Protein AF-0000000084450601 (afdb_homodimer)

Solvent-accessible surface area (backbone atoms only — not comparable to full-atom values): 55885 Å² total; per-residue (Å²): 133,82,74,77,76,79,76,80,76,77,78,75,71,78,76,79,71,76,67,79,69,71,70,69,64,70,69,67,90,60,68,56,45,40,37,35,42,33,18,36,47,30,65,39,35,75,76,58,41,65,45,53,11,45,50,48,25,53,63,52,48,51,90,39,92,56,76,56,48,33,40,37,42,15,32,23,33,50,36,49,60,37,37,28,30,52,34,62,67,77,56,40,35,70,48,55,49,40,53,56,49,14,57,41,48,13,49,52,52,48,55,50,56,59,51,55,69,63,57,68,69,77,75,80,79,76,79,82,74,70,84,67,72,84,70,65,76,74,74,65,62,51,39,80,75,47,76,50,67,29,33,17,19,28,36,37,37,30,19,51,55,60,85,30,56,39,78,75,35,56,28,54,35,48,36,63,68,57,34,52,20,69,36,18,30,29,34,42,31,32,38,38,48,59,97,91,41,34,25,31,42,32,40,34,20,35,28,41,43,63,64,48,65,28,56,58,46,28,31,24,46,44,51,46,42,52,26,32,28,31,52,53,59,52,53,58,52,48,49,50,48,45,51,50,44,57,56,46,49,66,60,59,60,71,60,90,68,57,68,68,57,46,51,49,49,46,49,51,50,41,48,51,49,50,50,52,50,52,49,52,55,40,56,27,31,72,48,22,34,36,38,47,34,37,41,26,12,43,48,43,37,35,57,44,56,56,69,49,47,99,71,54,84,58,70,40,90,45,83,85,44,90,41,20,37,78,75,50,56,86,44,32,40,53,61,52,38,32,76,70,63,56,27,68,70,56,48,41,63,75,78,82,81,54,71,62,27,28,42,45,41,59,57,78,75,71,62,64,74,75,61,86,82,64,48,73,61,85,64,58,68,44,70,40,76,73,46,68,62,17,62,21,48,45,64,35,30,50,59,53,52,80,90,62,47,73,71,68,48,68,68,43,58,45,58,48,69,70,41,83,63,28,42,33,27,35,27,39,37,32,32,40,44,69,55,48,40,36,78,68,54,26,71,50,69,71,58,51,48,46,52,69,73,35,75,47,27,49,28,56,94,66,63,69,48,42,51,76,47,69,86,58,67,50,36,51,53,39,55,59,33,47,56,54,16,51,54,49,31,32,55,47,10,51,52,41,35,40,72,72,33,72,66,19,45,50,48,51,48,48,50,48,50,48,49,51,49,48,50,51,52,58,70,73,99,137,82,77,73,77,80,74,79,75,78,78,75,72,76,77,78,73,74,66,77,70,70,71,70,65,68,70,66,90,61,69,53,45,39,35,34,42,34,17,35,48,28,63,38,35,74,76,56,40,65,45,52,9,45,49,48,25,54,63,53,48,52,88,39,92,56,76,56,48,35,40,36,41,16,30,23,34,48,36,49,59,36,38,28,30,52,34,62,68,77,57,40,36,70,50,53,48,42,53,56,49,14,57,41,48,14,49,51,52,48,54,50,57,58,53,55,69,60,56,68,68,75,74,80,78,76,80,80,73,68,82,68,70,84,70,65,76,76,74,63,62,50,39,80,75,48,73,51,66,29,33,17,20,29,36,37,38,31,19,51,57,62,86,30,57,40,78,76,36,55,26,54,35,50,36,63,66,59,35,53,20,71,36,19,30,30,34,43,31,32,37,39,48,59,98,90,40,35,24,32,42,32,41,35,20,35,29,42,43,61,64,48,64,28,55,59,46,29,32,25,47,44,52,47,43,53,25,32,28,31,53,54,59,51,52,57,52,47,51,51,49,46,53,49,44,58,57,47,47,65,59,60,62,73,61,90,68,56,69,68,58,46,50,50,49,46,47,51,50,41,49,50,49,51,51,50,52,51,50,53,54,41,57,28,31,73,50,22,33,37,38,47,36,37,41,25,13,42,48,43,37,35,58,45,56,54,69,49,47,98,71,55,85,59,68,40,90,45,83,85,46,90,41,20,37,78,76,50,56,87,42,33,40,55,62,53,38,32,77,69,62,56,27,67,70,57,49,41,64,76,78,85,78,53,73,62,29,28,43,45,41,59,55,78,75,71,64,63,72,78,62,87,80,62,48,71,59,85,65,56,67,45,70,42,74,71,45,67,62,16,62,20,46,46,66,34,30,50,60,54,54,82,91,63,46,73,70,68,48,69,68,42,58,45,58,47,69,69,42,84,62,27,43,35,26,35,26,38,39,32,32,41,43,67,54,49,40,36,78,69,55,25,71,50,69,70,58,52,48,46,52,68,73,34,76,48,24,53,25,54,92,66,62,68,48,42,52,76,47,70,87,57,66,50,36,50,52,38,55,60,32,44,56,54,17,51,54,49,31,31,54,46,10,51,52,41,35,39,73,73,31,73,68,18,43,49,47,52,48,48,50,49,50,49,50,51,49,48,51,51,52,53,66,74,95

Nearest PDB structures (foldseek):
  7a0v-assembly1_E  TM=7.373E-01  e=1.064E-18  Homo sapiens
  6bt2-assembly1_A  TM=5.315E-01  e=7.133E-08  Homo sapiens
  6bt1-assembly1_A  TM=5.223E-01  e=1.252E-07  Homo sapiens
  6mal-assembly1_A  TM=5.183E-01  e=6.403E-07  Homo sapiens
  6rvz-assembly1_A  TM=4.426E-01  e=1.124E-06  Homo sapiens

Foldseek 3Di:
DCPPPPPPPPPPPPPPCVPPCPVPPPPDVFAWFWEKEKADELLQDAADLLLLLQLVLCVQVFLDDDGGFKYKYKYANLHPQLLQLQDDCPSNVRSVVSVLSSPLVSVVVNVVVVVVVVPVPDPDPDDPPPPPDPPPPPDRQKDWQDWDDDRRIIMTMIGSDNVQWDDKFKWWFADDDLSLHNWTKIKIKTWGDDPHFIAIAMEMHGAFDADLQCLLRLLVRQVRQQFFGFRDQLVVVVVVLVVVVVVVVVVVVVDPDDPVVVVVVVVVVVVVSVVVSQLVQCCGGQQALLHKYKYWYQSHFFLHSAWDDLPDQAADCDPPDPRDQVVSVVSTPVVVCAVVCSHPAQKDFDDADEHFFDFKDWDLPPPQPPPDPPSHRPIDIDHDRGHHRGNRTGMIIHFQAPQNDDGKAWSDWYWTDDGRSHRGTMIMTTTTGHRDGSVRSADDPVLLVCVVPDVPPCDDVRGPRCSNPNPDHHDSCSVVSVVVSSVVSSVVSLVCCLPPHPVNVVVVVVVVVVVVVVVVVVVVD/DCPDPPPPPPPPPPPPPVPPCPVPPPPDVFAWFWEKEKADELLQDAADLLLLLQLVLCVQPFLDDDGGFKYKYKYANLHPQLLQLQDDCPSNVRSVVSVLSSPLSSVVVNVVVVVVVVPVPDPDPDDPPPPPDPPPPPPRQKDWQDWDDQRRIIMTMIGSDNVQWDDKFKWWFADDDLSLHNWTKIKIKTWGDDPHFIAIAMEMHGAFDADLQCLLRLLVRQVRQQFFGFRDQLVVVVVVLVVVVVVVVVVVVPDPDDPVVVVVVVVVVVVVSVVVSQLVQCCGGQQALLHKYKYWYQSHFFLHSAWDDLPDQAADCDPPDPRDQVVSVVSTPVVVCAVVCSHPAQKDFDDADEHFFDFKDWDLPPPQPPPDPPSHRPIDIDHDRGHHRGNRTGMIIHFQAPQNDDGKAWSDWYWTDDGRSHRGTMIMTTTTGHRDGSVRSADDPVLLVCVVPDVPPCPDVRGPRCSNPNPDHHDSCSVVSVVVSSVVSSVVSLVCCLPPHPVNVVVVVVVVVVVVVVVVVVVVD

Radius of gyration: 35.21 Å; Cα contacts (8 Å, |Δi|>4): 1975; chains: 2; bounding box: 79×128×140 Å

Structure (mmCIF, N/CA/C/O backbone):
data_AF-0000000084450601-model_v1
#
loop_
_entity.id
_entity.type
_entity.pdbx_description
1 polymer 'Inositol polyphosphate-related phosphatase domain-containing protein'
#
loop_
_atom_site.group_PDB
_atom_site.id
_atom_site.type_symbol
_atom_site.label_atom_id
_atom_site.label_alt_id
_atom_site.label_comp_id
_atom_site.label_asym_id
_atom_site.label_entity_id
_atom_site.label_seq_id
_atom_site.pdbx_PDB_ins_code
_atom_site.Cartn_x
_atom_site.Cartn_y
_atom_site.Cartn_z
_atom_site.occupancy
_atom_site.B_iso_or_equiv
_atom_site.auth_seq_id
_atom_site.auth_comp_id
_atom_site.auth_asym_id
_atom_site.auth_atom_id
_atom_site.pdbx_PDB_model_num
ATOM 1 N N . MET A 1 1 ? 16.578 -33.844 80.75 1 18.12 1 MET A N 1
ATOM 2 C CA . MET A 1 1 ? 15.797 -32.594 80.812 1 18.12 1 MET A CA 1
ATOM 3 C C . MET A 1 1 ? 15.992 -31.781 79.5 1 18.12 1 MET A C 1
ATOM 5 O O . MET A 1 1 ? 15.234 -30.844 79.25 1 18.12 1 MET A O 1
ATOM 9 N N . ALA A 1 2 ? 17.031 -31.891 79 1 17.7 2 ALA A N 1
ATOM 10 C CA . ALA A 1 2 ? 17.859 -30.844 78.438 1 17.7 2 ALA A CA 1
ATOM 11 C C . ALA A 1 2 ? 17.359 -30.484 77 1 17.7 2 ALA A C 1
ATOM 13 O O . ALA A 1 2 ? 17.375 -31.328 76.125 1 17.7 2 ALA A O 1
ATOM 14 N N . GLY A 1 3 ? 16.344 -29.688 76.875 1 21.3 3 GLY A N 1
ATOM 15 C CA . GLY A 1 3 ? 15.367 -29.297 75.875 1 21.3 3 GLY A CA 1
ATOM 16 C C . GLY A 1 3 ? 15.977 -28.469 74.75 1 21.3 3 GLY A C 1
ATOM 17 O O . GLY A 1 3 ? 15.836 -27.25 74.75 1 21.3 3 GLY A O 1
ATOM 18 N N . GLY A 1 4 ? 17.172 -28.844 74.312 1 20.53 4 GLY A N 1
ATOM 19 C CA . GLY A 1 4 ? 18.031 -27.922 73.625 1 20.53 4 GLY A CA 1
ATOM 20 C C . GLY A 1 4 ? 17.422 -27.406 72.312 1 20.53 4 GLY A C 1
ATOM 21 O O . GLY A 1 4 ? 16.844 -28.172 71.562 1 20.53 4 GLY A O 1
ATOM 22 N N . ARG A 1 5 ? 16.906 -26.125 72.312 1 19.53 5 ARG A N 1
ATOM 23 C CA . ARG A 1 5 ? 16.172 -25.281 71.375 1 19.53 5 ARG A CA 1
ATOM 24 C C . ARG A 1 5 ? 16.969 -25.078 70.125 1 19.53 5 ARG A C 1
ATOM 26 O O . ARG A 1 5 ? 18.078 -24.547 70.125 1 19.53 5 ARG A O 1
ATOM 33 N N . ALA A 1 6 ? 17.016 -26.062 69.125 1 22.56 6 ALA A N 1
ATOM 34 C CA . ALA A 1 6 ? 17.766 -26.016 67.875 1 22.56 6 ALA A CA 1
ATOM 35 C C . ALA A 1 6 ? 17.422 -24.766 67.062 1 22.56 6 ALA A C 1
ATOM 37 O O . ALA A 1 6 ? 16.266 -24.578 66.688 1 22.56 6 ALA A O 1
ATOM 38 N N . THR A 1 7 ? 18 -23.562 67.375 1 20.83 7 THR A N 1
ATOM 39 C CA . THR A 1 7 ? 17.766 -22.25 66.812 1 20.83 7 THR A CA 1
ATOM 40 C C . THR A 1 7 ? 18.078 -22.281 65.312 1 20.83 7 THR A C 1
ATOM 42 O O . THR A 1 7 ? 19.141 -22.734 64.875 1 20.83 7 THR A O 1
ATOM 45 N N . THR A 1 8 ? 17.062 -22.547 64.438 1 23.22 8 THR A N 1
ATOM 46 C CA . THR A 1 8 ? 17.078 -22.625 62.969 1 23.22 8 THR A CA 1
ATOM 47 C C . THR A 1 8 ? 17.578 -21.312 62.375 1 23.22 8 THR A C 1
ATOM 49 O O . THR A 1 8 ? 16.969 -20.266 62.562 1 23.22 8 THR A O 1
ATOM 52 N N . ALA A 1 9 ? 18.875 -20.969 62.375 1 20.81 9 ALA A N 1
ATOM 53 C CA . ALA A 1 9 ? 19.469 -19.766 61.812 1 20.81 9 ALA A CA 1
ATOM 54 C C . ALA A 1 9 ? 19.078 -19.578 60.344 1 20.81 9 ALA A C 1
ATOM 56 O O . ALA A 1 9 ? 19.266 -20.484 59.531 1 20.81 9 ALA A O 1
ATOM 57 N N . ALA A 1 10 ? 18.125 -18.641 60.094 1 22.23 10 ALA A N 1
ATOM 58 C CA . ALA A 1 10 ? 17.562 -18.109 58.844 1 22.23 10 ALA A CA 1
ATOM 59 C C . ALA A 1 10 ? 18.641 -17.531 57.938 1 22.23 10 ALA A C 1
ATOM 61 O O . ALA A 1 10 ? 19.281 -16.547 58.281 1 22.23 10 ALA A O 1
ATOM 62 N N . ALA A 1 11 ? 19.516 -18.344 57.406 1 23.33 11 ALA A N 1
ATOM 63 C CA . ALA A 1 11 ? 20.531 -17.812 56.5 1 23.33 11 ALA A CA 1
ATOM 64 C C . ALA A 1 11 ? 19.906 -16.859 55.469 1 23.33 11 ALA A C 1
ATOM 66 O O . ALA A 1 11 ? 18.984 -17.25 54.75 1 23.33 11 ALA A O 1
ATOM 67 N N . ASP A 1 12 ? 19.875 -15.539 55.75 1 21.33 12 ASP A N 1
ATOM 68 C CA . ASP A 1 12 ? 19.484 -14.375 54.969 1 21.33 12 ASP A CA 1
ATOM 69 C C . ASP A 1 12 ? 20.281 -14.32 53.656 1 21.33 12 ASP A C 1
ATOM 71 O O . ASP A 1 12 ? 21.516 -14.195 53.688 1 21.33 12 ASP A O 1
ATOM 75 N N . HIS A 1 13 ? 20.156 -15.312 52.781 1 26.22 13 HIS A N 1
ATOM 76 C CA . HIS A 1 13 ? 20.906 -15.117 51.562 1 26.22 13 HIS A CA 1
ATOM 77 C C . HIS A 1 13 ? 20.594 -13.766 50.938 1 26.22 13 HIS A C 1
ATOM 79 O O . HIS A 1 13 ? 19.422 -13.414 50.75 1 26.22 13 HIS A O 1
ATOM 85 N N . PRO A 1 14 ? 21.469 -12.75 51.125 1 26.38 14 PRO A N 1
ATOM 86 C CA . PRO A 1 14 ? 21.234 -11.469 50.469 1 26.38 14 PRO A CA 1
ATOM 87 C C . PRO A 1 14 ? 21.109 -11.609 48.938 1 26.38 14 PRO A C 1
ATOM 89 O O . PRO A 1 14 ? 21.844 -12.375 48.312 1 26.38 14 PRO A O 1
ATOM 92 N N . SER A 1 15 ? 19.844 -11.805 48.438 1 26.86 15 SER A N 1
ATOM 93 C CA . SER A 1 15 ? 19.531 -11.758 47.031 1 26.86 15 SER A CA 1
ATOM 94 C C . SER A 1 15 ? 20.203 -10.555 46.344 1 26.86 15 SER A C 1
ATOM 96 O O . SER A 1 15 ? 19.938 -9.406 46.719 1 26.86 15 SER A O 1
ATOM 98 N N . ASP A 1 16 ? 21.5 -10.641 46.062 1 27.19 16 ASP A N 1
ATOM 99 C CA . ASP A 1 16 ? 22.203 -9.633 45.281 1 27.19 16 ASP A CA 1
ATOM 100 C C . ASP A 1 16 ? 21.438 -9.289 44 1 27.19 16 ASP A C 1
ATOM 102 O O . ASP A 1 16 ? 21.359 -10.109 43.062 1 27.19 16 ASP A O 1
ATOM 106 N N . ASP A 1 17 ? 20.25 -8.68 44.125 1 26.95 17 ASP A N 1
ATOM 107 C CA . ASP A 1 17 ? 19.5 -8.016 43.062 1 26.95 17 ASP A CA 1
ATOM 108 C C . ASP A 1 17 ? 20.422 -7.105 42.25 1 26.95 17 ASP A C 1
ATOM 110 O O . ASP A 1 17 ? 20.75 -6 42.688 1 26.95 17 ASP A O 1
ATOM 114 N N . ASP A 1 18 ? 21.516 -7.641 41.719 1 29.36 18 ASP A N 1
ATOM 115 C CA . ASP A 1 18 ? 22.25 -6.766 40.812 1 29.36 18 ASP A CA 1
ATOM 116 C C . ASP A 1 18 ? 21.312 -6.129 39.781 1 29.36 18 ASP A C 1
ATOM 118 O O . ASP A 1 18 ? 20.797 -6.816 38.906 1 29.36 18 ASP A O 1
ATOM 122 N N . GLY A 1 19 ? 20.438 -5.266 40.281 1 26.28 19 GLY A N 1
ATOM 123 C CA . GLY A 1 19 ? 19.625 -4.402 39.438 1 26.28 19 GLY A CA 1
ATOM 124 C C . GLY A 1 19 ? 20.391 -3.871 38.219 1 26.28 19 GLY A C 1
ATOM 125 O O . GLY A 1 19 ? 21.469 -3.318 38.375 1 26.28 19 GLY A O 1
ATOM 126 N N . VAL A 1 20 ? 20.422 -4.547 37.125 1 31.23 20 VAL A N 1
ATOM 127 C CA . VAL A 1 20 ? 20.844 -3.939 35.875 1 31.23 20 VAL A CA 1
ATOM 128 C C . VAL A 1 20 ? 20.438 -2.471 35.844 1 31.23 20 VAL A C 1
ATOM 130 O O . VAL A 1 20 ? 19.25 -2.152 35.844 1 31.23 20 VAL A O 1
ATOM 133 N N . LEU A 1 21 ? 21.156 -1.632 36.594 1 25.97 21 LEU A N 1
ATOM 134 C CA . LEU A 1 21 ? 21.016 -0.185 36.438 1 25.97 21 LEU A CA 1
ATOM 135 C C . LEU A 1 21 ? 20.906 0.211 34.969 1 25.97 21 LEU A C 1
ATOM 137 O O . LEU A 1 21 ? 21.891 0.147 34.219 1 25.97 21 LEU A O 1
ATOM 141 N N . VAL A 1 22 ? 19.859 -0.174 34.312 1 31.16 22 VAL A N 1
ATOM 142 C CA . VAL A 1 22 ? 19.625 0.598 33.094 1 31.16 22 VAL A CA 1
ATOM 143 C C . VAL A 1 22 ? 19.953 2.068 33.344 1 31.16 22 VAL A C 1
ATOM 145 O O . VAL A 1 22 ? 19.359 2.703 34.219 1 31.16 22 VAL A O 1
ATOM 148 N N . GLN A 1 23 ? 21.188 2.357 33.344 1 29.95 23 GLN A N 1
ATOM 149 C CA . GLN A 1 23 ? 21.578 3.762 33.406 1 29.95 23 GLN A CA 1
ATOM 150 C C . GLN A 1 23 ? 20.547 4.652 32.719 1 29.95 23 GLN A C 1
ATOM 152 O O . GLN A 1 23 ? 20.359 4.57 31.5 1 29.95 23 GLN A O 1
ATOM 157 N N . ARG A 1 24 ? 19.453 4.973 33.375 1 32.78 24 ARG A N 1
ATOM 158 C CA . ARG A 1 24 ? 18.672 6.129 32.938 1 32.78 24 ARG A CA 1
ATOM 159 C C . ARG A 1 24 ? 19.578 7.273 32.5 1 32.78 24 ARG A C 1
ATOM 161 O O . ARG A 1 24 ? 20.203 7.93 33.344 1 32.78 24 ARG A O 1
ATOM 168 N N . HIS A 1 25 ? 20.312 7.109 31.422 1 34.72 25 HIS A N 1
ATOM 169 C CA . HIS A 1 25 ? 20.891 8.367 30.953 1 34.72 25 HIS A CA 1
ATOM 170 C C . HIS A 1 25 ? 19.922 9.523 31.172 1 34.72 25 HIS A C 1
ATOM 172 O O . HIS A 1 25 ? 18.812 9.531 30.625 1 34.72 25 HIS A O 1
ATOM 178 N N . THR A 1 26 ? 19.797 9.984 32.375 1 35 26 THR A N 1
ATOM 179 C CA . THR A 1 26 ? 19.188 11.281 32.594 1 35 26 THR A CA 1
ATOM 180 C C . THR A 1 26 ? 19.469 12.227 31.438 1 35 26 THR A C 1
ATOM 182 O O . THR A 1 26 ? 20.625 12.516 31.125 1 35 26 THR A O 1
ATOM 185 N N . MET A 1 27 ? 18.75 12.172 30.406 1 37.5 27 MET A N 1
ATOM 186 C CA . MET A 1 27 ? 18.875 13.18 29.359 1 37.5 27 MET A CA 1
ATOM 187 C C . MET A 1 27 ? 19.094 14.562 29.953 1 37.5 27 MET A C 1
ATOM 189 O O . MET A 1 27 ? 18.297 15.016 30.781 1 37.5 27 MET A O 1
ATOM 193 N N . LYS A 1 28 ? 20.297 14.984 30.203 1 39.38 28 LYS A N 1
ATOM 194 C CA . LYS A 1 28 ? 20.625 16.375 30.484 1 39.38 28 LYS A CA 1
ATOM 195 C C . LYS A 1 28 ? 19.609 17.312 29.844 1 39.38 28 LYS A C 1
ATOM 197 O O . LYS A 1 28 ? 19.094 17.031 28.75 1 39.38 28 LYS A O 1
ATOM 202 N N . THR A 1 29 ? 18.906 18.141 30.578 1 47.16 29 THR A N 1
ATOM 203 C CA . THR A 1 29 ? 18.016 19.219 30.141 1 47.16 29 THR A CA 1
ATOM 204 C C . THR A 1 29 ? 18.562 19.906 28.906 1 47.16 29 THR A C 1
ATOM 206 O O . THR A 1 29 ? 19.359 20.844 29.016 1 47.16 29 THR A O 1
ATOM 209 N N . GLY A 1 30 ? 19.109 19.125 27.953 1 59.47 30 GLY A N 1
ATOM 210 C CA . GLY A 1 30 ? 19.766 19.688 26.781 1 59.47 30 GLY A CA 1
ATOM 211 C C . GLY A 1 30 ? 18.938 20.75 26.078 1 59.47 30 GLY A C 1
ATOM 212 O O . GLY A 1 30 ? 17.781 20.969 26.438 1 59.47 30 GLY A O 1
ATOM 213 N N . SER A 1 31 ? 19.562 21.594 25.219 1 86 31 SER A N 1
ATOM 214 C CA . SER A 1 31 ? 18.984 22.625 24.359 1 86 31 SER A CA 1
ATOM 215 C C . SER A 1 31 ? 17.844 22.078 23.516 1 86 31 SER A C 1
ATOM 217 O O . SER A 1 31 ? 17.844 20.891 23.156 1 86 31 SER A O 1
ATOM 219 N N . ALA A 1 32 ? 16.703 22.734 23.609 1 94.44 32 ALA A N 1
ATOM 220 C CA . ALA A 1 32 ? 15.539 22.328 22.844 1 94.44 32 ALA A CA 1
ATOM 221 C C . ALA A 1 32 ? 15.109 23.406 21.875 1 94.44 32 ALA A C 1
ATOM 223 O O . ALA A 1 32 ? 15.359 24.594 22.094 1 94.44 32 ALA A O 1
ATOM 224 N N . LEU A 1 33 ? 14.633 22.969 20.812 1 96.62 33 LEU A N 1
ATOM 225 C CA . LEU A 1 33 ? 14.016 23.844 19.828 1 96.62 33 LEU A CA 1
ATOM 226 C C . LEU A 1 33 ? 12.555 24.109 20.172 1 96.62 33 LEU A C 1
ATOM 228 O O . LEU A 1 33 ? 11.789 23.172 20.406 1 96.62 33 LEU A O 1
ATOM 232 N N . ASP A 1 34 ? 12.203 25.391 20.297 1 97 34 ASP A N 1
ATOM 233 C CA . ASP A 1 34 ? 10.797 25.766 20.453 1 97 34 ASP A CA 1
ATOM 234 C C . ASP A 1 34 ? 10.078 25.766 19.109 1 97 34 ASP A C 1
ATOM 236 O O . ASP A 1 34 ? 10.336 26.625 18.266 1 97 34 ASP A O 1
ATOM 240 N N . LEU A 1 35 ? 9.172 24.797 18.922 1 98.38 35 LEU A N 1
ATOM 241 C CA . LEU A 1 35 ? 8.508 24.562 17.641 1 98.38 35 LEU A CA 1
ATOM 242 C C . LEU A 1 35 ? 7.004 24.797 17.766 1 98.38 35 LEU A C 1
ATOM 244 O O . LEU A 1 35 ? 6.367 24.297 18.703 1 98.38 35 LEU A O 1
ATOM 248 N N . LEU A 1 36 ? 6.453 25.609 16.859 1 98.56 36 LEU A N 1
ATOM 249 C CA . LEU A 1 36 ? 5.004 25.75 16.734 1 98.56 36 LEU A CA 1
ATOM 250 C C . LEU A 1 36 ? 4.512 25.141 15.422 1 98.56 36 LEU A C 1
ATOM 252 O O . LEU A 1 36 ? 4.98 25.516 14.344 1 98.56 36 LEU A O 1
ATOM 256 N N . VAL A 1 37 ? 3.641 24.156 15.5 1 98.88 37 VAL A N 1
ATOM 257 C CA . VAL A 1 37 ? 2.977 23.562 14.344 1 98.88 37 VAL A CA 1
ATOM 258 C C . VAL A 1 37 ? 1.486 23.906 14.375 1 98.88 37 VAL A C 1
ATOM 260 O O . VAL A 1 37 ? 0.831 23.75 15.406 1 98.88 37 VAL A O 1
ATOM 263 N N . LEU A 1 38 ? 0.961 24.406 13.273 1 98.88 38 LEU A N 1
ATOM 264 C CA . LEU A 1 38 ? -0.448 24.766 13.195 1 98.88 38 LEU A CA 1
ATOM 265 C C . LEU A 1 38 ? -1.111 24.125 11.984 1 98.88 38 LEU A C 1
ATOM 267 O O . LEU A 1 38 ? -0.532 24.109 10.891 1 98.88 38 LEU A O 1
ATOM 271 N N . SER A 1 39 ? -2.273 23.5 12.117 1 98.88 39 SER A N 1
ATOM 272 C CA . SER A 1 39 ? -3.086 22.969 11.031 1 98.88 39 SER A CA 1
ATOM 273 C C . SER A 1 39 ? -4.371 23.766 10.852 1 98.88 39 SER A C 1
ATOM 275 O O . SER A 1 39 ? -5.035 24.109 11.836 1 98.88 39 SER A O 1
ATOM 277 N N . PHE A 1 40 ? -4.703 24.109 9.617 1 98.75 40 PHE A N 1
ATOM 278 C CA . PHE A 1 40 ? -5.902 24.891 9.352 1 98.75 40 PHE A CA 1
ATOM 279 C C . PHE A 1 40 ? -6.449 24.578 7.961 1 98.75 40 PHE A C 1
ATOM 281 O O . PHE A 1 40 ? -5.727 24.672 6.965 1 98.75 40 PHE A O 1
ATOM 288 N N . ASN A 1 41 ? -7.676 24.109 7.855 1 98.62 41 ASN A N 1
ATOM 289 C CA . ASN A 1 41 ? -8.406 24.031 6.594 1 98.62 41 ASN A CA 1
ATOM 290 C C . ASN A 1 41 ? -9.008 25.391 6.223 1 98.62 41 ASN A C 1
ATOM 292 O O . ASN A 1 41 ? -9.938 25.859 6.875 1 98.62 41 ASN A O 1
ATOM 296 N N . CYS A 1 42 ? -8.641 25.969 5.105 1 97.88 42 CYS A N 1
ATOM 297 C CA . CYS A 1 42 ? -8.914 27.359 4.754 1 97.88 42 CYS A CA 1
ATOM 298 C C . CYS A 1 42 ? -10.234 27.484 3.994 1 97.88 42 CYS A C 1
ATOM 300 O O . CYS A 1 42 ? -10.68 28.594 3.684 1 97.88 42 CYS A O 1
ATOM 302 N N . ALA A 1 43 ? -10.805 26.422 3.65 1 96.38 43 ALA A N 1
ATOM 303 C CA . ALA A 1 43 ? -12.062 26.391 2.904 1 96.38 43 ALA A CA 1
ATOM 304 C C . ALA A 1 43 ? -11.93 27.125 1.574 1 96.38 43 ALA A C 1
ATOM 306 O O . ALA A 1 43 ? -12.867 27.797 1.132 1 96.38 43 ALA A O 1
ATOM 307 N N . ALA A 1 44 ? -10.773 27.109 1.058 1 94.69 44 ALA A N 1
ATOM 308 C CA . ALA A 1 44 ? -10.469 27.703 -0.242 1 94.69 44 ALA A CA 1
ATOM 309 C C . ALA A 1 44 ? -10.805 29.188 -0.257 1 94.69 44 ALA A C 1
ATOM 311 O O . ALA A 1 44 ? -11.273 29.719 -1.268 1 94.69 44 ALA A O 1
ATOM 312 N N . THR A 1 45 ? -10.648 29.828 0.893 1 94 45 THR A N 1
ATOM 313 C CA . THR A 1 45 ? -10.93 31.25 1.033 1 94 45 THR A CA 1
ATOM 314 C C . THR A 1 45 ? -9.711 32 1.576 1 94 45 THR A C 1
ATOM 316 O O . THR A 1 45 ? -8.961 31.453 2.393 1 94 45 THR A O 1
ATOM 319 N N . LEU A 1 46 ? -9.617 33.219 1.145 1 94.75 46 LEU A N 1
ATOM 320 C CA . LEU A 1 46 ? -8.57 34.094 1.685 1 94.75 46 LEU A CA 1
ATOM 321 C C . LEU A 1 46 ? -8.828 34.375 3.156 1 94.75 46 LEU A C 1
ATOM 323 O O . LEU A 1 46 ? -9.953 34.688 3.543 1 94.75 46 LEU A O 1
ATOM 327 N N . ILE A 1 47 ? -7.82 34.344 3.914 1 95 47 ILE A N 1
ATOM 328 C CA . ILE A 1 47 ? -7.977 34.688 5.324 1 95 47 ILE A CA 1
ATOM 329 C C . ILE A 1 47 ? -8.008 36.219 5.484 1 95 47 ILE A C 1
ATOM 331 O O . ILE A 1 47 ? -7.48 36.938 4.641 1 95 47 ILE A O 1
ATOM 335 N N . ASP A 1 48 ? -8.641 36.625 6.547 1 93.38 48 ASP A N 1
ATOM 336 C CA . ASP A 1 48 ? -8.469 38 7.039 1 93.38 48 ASP A CA 1
ATOM 337 C C . ASP A 1 48 ? -7.207 38.125 7.898 1 93.38 48 ASP A C 1
ATOM 339 O O . ASP A 1 48 ? -7.168 37.625 9.023 1 93.38 48 ASP A O 1
ATOM 343 N N . VAL A 1 49 ? -6.242 38.812 7.379 1 95.25 49 VAL A N 1
ATOM 344 C CA . VAL A 1 49 ? -4.891 38.812 7.926 1 95.25 49 VAL A CA 1
ATOM 345 C C . VAL A 1 49 ? -4.914 39.281 9.375 1 95.25 49 VAL A C 1
ATOM 347 O O . VAL A 1 49 ? -4.41 38.594 10.273 1 95.25 49 VAL A O 1
ATOM 350 N N . PRO A 1 50 ? -5.562 40.438 9.727 1 93.44 50 PRO A N 1
ATOM 351 C CA . PRO A 1 50 ? -5.547 40.875 11.117 1 93.44 50 PRO A CA 1
ATOM 352 C C . PRO A 1 50 ? -6.234 39.906 12.07 1 93.44 50 PRO A C 1
ATOM 354 O O . PRO A 1 50 ? -5.77 39.719 13.188 1 93.44 50 PRO A O 1
ATOM 357 N N . VAL A 1 51 ? -7.293 39.344 11.602 1 91.69 51 VAL A N 1
ATOM 358 C CA . VAL A 1 51 ? -8.047 38.406 12.445 1 91.69 51 VAL A CA 1
ATOM 359 C C . VAL A 1 51 ? -7.207 37.188 12.719 1 91.69 51 VAL A C 1
ATOM 361 O O . VAL A 1 51 ? -7.059 36.75 13.875 1 91.69 51 VAL A O 1
ATOM 364 N N . PHE A 1 52 ? -6.699 36.625 11.695 1 95.31 52 PHE A N 1
ATOM 365 C CA . PHE A 1 52 ? -5.887 35.406 11.859 1 95.31 52 PHE A CA 1
ATOM 366 C C . PHE A 1 52 ? -4.652 35.719 12.703 1 95.31 52 PHE A C 1
ATOM 368 O O . PHE A 1 52 ? -4.258 34.906 13.539 1 95.31 52 PHE A O 1
ATOM 375 N N . ALA A 1 53 ? -4.047 36.844 12.453 1 95.69 53 ALA A N 1
ATOM 376 C CA . ALA A 1 53 ? -2.875 37.219 13.227 1 95.69 53 ALA A CA 1
ATOM 377 C C . ALA A 1 53 ? -3.205 37.344 14.711 1 95.69 53 ALA A C 1
ATOM 379 O O . ALA A 1 53 ? -2.402 36.969 15.562 1 95.69 53 ALA A O 1
ATOM 380 N N . GLY A 1 54 ? -4.316 37.938 14.992 1 92.31 54 GLY A N 1
ATOM 381 C CA . GLY A 1 54 ? -4.742 38.062 16.375 1 92.31 54 GLY A CA 1
ATOM 382 C C . GLY A 1 54 ? -4.883 36.719 17.062 1 92.31 54 GLY A C 1
ATOM 383 O O . GLY A 1 54 ? -4.441 36.531 18.203 1 92.31 54 GLY A O 1
ATOM 384 N N . HIS A 1 55 ? -5.508 35.781 16.375 1 93.44 55 HIS A N 1
ATOM 385 C CA . HIS A 1 55 ? -5.66 34.438 16.922 1 93.44 55 HIS A CA 1
ATOM 386 C C . HIS A 1 55 ? -4.309 33.75 17.078 1 93.44 55 HIS A C 1
ATOM 388 O O . HIS A 1 55 ? -4.062 33.094 18.094 1 93.44 55 HIS A O 1
ATOM 394 N N . LEU A 1 56 ? -3.469 33.906 16.078 1 95.5 56 LEU A N 1
ATOM 395 C CA . LEU A 1 56 ? -2.15 33.281 16.109 1 95.5 56 LEU A CA 1
ATOM 396 C C . LEU A 1 56 ? -1.303 33.844 17.25 1 95.5 56 LEU A C 1
ATOM 398 O O . LEU A 1 56 ? -0.502 33.125 17.844 1 95.5 56 LEU A O 1
ATOM 402 N N . GLN A 1 57 ? -1.45 35.125 17.531 1 94.12 57 GLN A N 1
ATOM 403 C CA . GLN A 1 57 ? -0.721 35.75 18.625 1 94.12 57 GLN A CA 1
ATOM 404 C C . GLN A 1 57 ? -0.998 35.062 19.953 1 94.12 57 GLN A C 1
ATOM 406 O O . GLN A 1 57 ? -0.097 34.906 20.781 1 94.12 57 GLN A O 1
ATOM 411 N N . THR A 1 58 ? -2.207 34.625 20.141 1 90.25 58 THR A N 1
ATOM 412 C CA . THR A 1 58 ? -2.561 33.906 21.375 1 90.25 58 THR A CA 1
ATOM 413 C C . THR A 1 58 ? -1.817 32.594 21.453 1 90.25 58 THR A C 1
ATOM 415 O O . THR A 1 58 ? -1.424 32.156 22.547 1 90.25 58 THR A O 1
ATOM 418 N N . ALA A 1 59 ? -1.673 31.938 20.344 1 92.88 59 ALA A N 1
ATOM 419 C CA . ALA A 1 59 ? -0.922 30.672 20.297 1 92.88 59 ALA A CA 1
ATOM 420 C C . ALA A 1 59 ? 0.558 30.922 20.578 1 92.88 59 ALA A C 1
ATOM 422 O O . ALA A 1 59 ? 1.193 30.125 21.297 1 92.88 59 ALA A O 1
ATOM 423 N N . LEU A 1 60 ? 1.056 32 20.078 1 92.62 60 LEU A N 1
ATOM 424 C CA . LEU A 1 60 ? 2.461 32.375 20.266 1 92.62 60 LEU A CA 1
ATOM 425 C C . LEU A 1 60 ? 2.748 32.688 21.719 1 92.62 60 LEU A C 1
ATOM 427 O O . LEU A 1 60 ? 3.848 32.438 22.219 1 92.62 60 LEU A O 1
ATOM 431 N N . ALA A 1 61 ? 1.808 33.219 22.359 1 90.31 61 ALA A N 1
ATOM 432 C CA . ALA A 1 61 ? 1.994 33.719 23.719 1 90.31 61 ALA A CA 1
ATOM 433 C C . ALA A 1 61 ? 1.684 32.625 24.75 1 90.31 61 ALA A C 1
ATOM 435 O O . ALA A 1 61 ? 1.993 32.75 25.922 1 90.31 61 ALA A O 1
ATOM 436 N N . ARG A 1 62 ? 1.127 31.594 24.234 1 88.31 62 ARG A N 1
ATOM 437 C CA . ARG A 1 62 ? 0.657 30.562 25.156 1 88.31 62 ARG A CA 1
ATOM 438 C C . ARG A 1 62 ? 1.825 29.875 25.859 1 88.31 62 ARG A C 1
ATOM 440 O O . ARG A 1 62 ? 2.662 29.25 25.219 1 88.31 62 ARG A O 1
ATOM 447 N N . ASN A 1 63 ? 1.846 30.016 27.219 1 85.81 63 ASN A N 1
ATOM 448 C CA . ASN A 1 63 ? 2.824 29.359 28.078 1 85.81 63 ASN A CA 1
ATOM 449 C C . ASN A 1 63 ? 4.254 29.641 27.625 1 85.81 63 ASN A C 1
ATOM 451 O O . ASN A 1 63 ? 5.098 28.75 27.625 1 85.81 63 ASN A O 1
ATOM 455 N N . ALA A 1 64 ? 4.438 30.797 27.078 1 83.81 64 ALA A N 1
ATOM 456 C CA . ALA A 1 64 ? 5.77 31.109 26.578 1 83.81 64 ALA A CA 1
ATOM 457 C C . ALA A 1 64 ? 6.051 32.594 26.688 1 83.81 64 ALA A C 1
ATOM 459 O O . ALA A 1 64 ? 5.164 33.438 26.469 1 83.81 64 ALA A O 1
ATOM 460 N N . SER A 1 65 ? 7.254 32.812 27.031 1 81.69 65 SER A N 1
ATOM 461 C CA . SER A 1 65 ? 7.691 34.219 27.062 1 81.69 65 SER A CA 1
ATOM 462 C C . SER A 1 65 ? 8.438 34.594 25.797 1 81.69 65 SER A C 1
ATOM 464 O O . SER A 1 65 ? 8.516 35.781 25.438 1 81.69 65 SER A O 1
ATOM 466 N N . GLU A 1 66 ? 8.914 33.656 25.156 1 89.12 66 GLU A N 1
ATOM 467 C CA . GLU A 1 66 ? 9.68 33.906 23.922 1 89.12 66 GLU A CA 1
ATOM 468 C C . GLU A 1 66 ? 8.945 33.344 22.703 1 89.12 66 GLU A C 1
ATOM 470 O O . GLU A 1 66 ? 8.031 32.531 22.844 1 89.12 66 GLU A O 1
ATOM 475 N N . LEU A 1 67 ? 9.352 33.875 21.625 1 94.06 67 LEU A N 1
ATOM 476 C CA . LEU A 1 67 ? 8.812 33.375 20.344 1 94.06 67 LEU A CA 1
ATOM 477 C C . LEU A 1 67 ? 9.43 32.031 19.969 1 94.06 67 LEU A C 1
ATOM 479 O O . LEU A 1 67 ? 10.594 31.781 20.297 1 94.06 67 LEU A O 1
ATOM 483 N N . PRO A 1 68 ? 8.656 31.203 19.344 1 96.38 68 PRO A N 1
ATOM 484 C CA . PRO A 1 68 ? 9.273 29.984 18.828 1 96.38 68 PRO A CA 1
ATOM 485 C C . PRO A 1 68 ? 10.344 30.25 17.781 1 96.38 68 PRO A C 1
ATOM 487 O O . PRO A 1 68 ? 10.336 31.297 17.141 1 96.38 68 PRO A O 1
ATOM 490 N N . GLU A 1 69 ? 11.219 29.328 17.578 1 96.75 69 GLU A N 1
ATOM 491 C CA . GLU A 1 69 ? 12.281 29.469 16.578 1 96.75 69 GLU A CA 1
ATOM 492 C C . GLU A 1 69 ? 11.797 29.062 15.195 1 96.75 69 GLU A C 1
ATOM 494 O O . GLU A 1 69 ? 12.266 29.609 14.188 1 96.75 69 GLU A O 1
ATOM 499 N N . VAL A 1 70 ? 10.914 28.062 15.172 1 98.19 70 VAL A N 1
ATOM 500 C CA . VAL A 1 70 ? 10.375 27.547 13.914 1 98.19 70 VAL A CA 1
ATOM 501 C C . VAL A 1 70 ? 8.852 27.469 14 1 98.19 70 VAL A C 1
ATOM 503 O O . VAL A 1 70 ? 8.297 27.094 15.031 1 98.19 70 VAL A O 1
ATOM 506 N N . VAL A 1 71 ? 8.18 27.906 12.945 1 98.56 71 VAL A N 1
ATOM 507 C CA . VAL A 1 71 ? 6.73 27.812 12.805 1 98.56 71 VAL A CA 1
ATOM 508 C C . VAL A 1 71 ? 6.383 27.062 11.516 1 98.56 71 VAL A C 1
ATOM 510 O O . VAL A 1 71 ? 6.906 27.391 10.445 1 98.56 71 VAL A O 1
ATOM 513 N N . VAL A 1 72 ? 5.566 26.047 11.617 1 98.88 72 VAL A N 1
ATOM 514 C CA . VAL A 1 72 ? 5.125 25.281 10.461 1 98.88 72 VAL A CA 1
ATOM 515 C C . VAL A 1 72 ? 3.604 25.375 10.328 1 98.88 72 VAL A C 1
ATOM 517 O O . VAL A 1 72 ? 2.879 25.141 11.297 1 98.88 72 VAL A O 1
ATOM 520 N N . LEU A 1 73 ? 3.123 25.75 9.148 1 98.88 73 LEU A N 1
ATOM 521 C CA . LEU A 1 73 ? 1.693 25.766 8.859 1 98.88 73 LEU A CA 1
ATOM 522 C C . LEU A 1 73 ? 1.312 24.625 7.926 1 98.88 73 LEU A C 1
ATOM 524 O O . LEU A 1 73 ? 1.871 24.5 6.832 1 98.88 73 LEU A O 1
ATOM 528 N N . SER A 1 74 ? 0.506 23.75 8.359 1 98.88 74 SER A N 1
ATOM 529 C CA . SER A 1 74 ? -0.181 22.781 7.523 1 98.88 74 SER A CA 1
ATOM 530 C C . SER A 1 74 ? -1.546 23.297 7.078 1 98.88 74 SER A C 1
ATOM 532 O O . SER A 1 74 ? -2.469 23.406 7.891 1 98.88 74 SER A O 1
ATOM 534 N N . LEU A 1 75 ? -1.697 23.547 5.758 1 98.69 75 LEU A N 1
ATOM 535 C CA . LEU A 1 75 ? -2.906 24.188 5.258 1 98.69 75 LEU A CA 1
ATOM 536 C C . LEU A 1 75 ? -3.645 23.281 4.281 1 98.69 75 LEU A C 1
ATOM 538 O O . LEU A 1 75 ? -3.023 22.656 3.422 1 98.69 75 LEU A O 1
ATOM 542 N N . GLN A 1 76 ? -4.91 23.156 4.473 1 98.31 76 GLN A N 1
ATOM 543 C CA . GLN A 1 76 ? -5.77 22.406 3.564 1 98.31 76 GLN A CA 1
ATOM 544 C C . GLN A 1 76 ? -6.781 23.312 2.879 1 98.31 76 GLN A C 1
ATOM 546 O O . GLN A 1 76 ? -7.254 24.281 3.475 1 98.31 76 GLN A O 1
ATOM 551 N N . GLU A 1 77 ? -7.102 23.016 1.647 1 97.25 77 GLU A N 1
ATOM 552 C CA . GLU A 1 77 ? -7.953 23.859 0.812 1 97.25 77 GLU A CA 1
ATOM 553 C C . GLU A 1 77 ? -7.48 25.312 0.826 1 97.25 77 GLU A C 1
ATOM 555 O O . GLU A 1 77 ? -8.266 26.219 1.077 1 97.25 77 GLU A O 1
ATOM 560 N N . ILE A 1 78 ? -6.254 25.484 0.55 1 96.5 78 ILE A N 1
ATOM 561 C CA . ILE A 1 78 ? -5.602 26.781 0.679 1 96.5 78 ILE A CA 1
ATOM 562 C C . ILE A 1 78 ? -6.164 27.75 -0.361 1 96.5 78 ILE A C 1
ATOM 564 O O . ILE A 1 78 ? -6.23 28.953 -0.124 1 96.5 78 ILE A O 1
ATOM 568 N N . ALA A 1 79 ? -6.566 27.203 -1.508 1 94.44 79 ALA A N 1
ATOM 569 C CA . ALA A 1 79 ? -7.098 27.969 -2.637 1 94.44 79 ALA A CA 1
ATOM 570 C C . ALA A 1 79 ? -8.07 27.125 -3.459 1 94.44 79 ALA A C 1
ATOM 572 O O . ALA A 1 79 ? -8.164 25.906 -3.264 1 94.44 79 ALA A O 1
ATOM 573 N N . PRO A 1 80 ? -8.812 27.859 -4.305 1 91.06 80 PRO A N 1
ATOM 574 C CA . PRO A 1 80 ? -9.609 27.047 -5.227 1 91.06 80 PRO A CA 1
ATOM 575 C C . PRO A 1 80 ? -8.766 26.016 -5.98 1 91.06 80 PRO A C 1
ATOM 577 O O . PRO A 1 80 ? -7.598 26.266 -6.281 1 91.06 80 PRO A O 1
ATOM 580 N N . LEU A 1 81 ? -9.406 24.953 -6.328 1 88.69 81 LEU A N 1
ATOM 581 C CA . LEU A 1 81 ? -8.695 23.797 -6.863 1 88.69 81 LEU A CA 1
ATOM 582 C C . LEU A 1 81 ? -7.969 24.156 -8.156 1 88.69 81 LEU A C 1
ATOM 584 O O . LEU A 1 81 ? -6.844 23.703 -8.383 1 88.69 81 LEU A O 1
ATOM 588 N N . SER A 1 82 ? -8.609 24.906 -9.016 1 87.44 82 SER A N 1
ATOM 589 C CA . SER A 1 82 ? -7.977 25.281 -10.273 1 87.44 82 SER A CA 1
ATOM 590 C C . SER A 1 82 ? -6.652 26.016 -10.039 1 87.44 82 SER A C 1
ATOM 592 O O . SER A 1 82 ? -5.648 25.719 -10.688 1 87.44 82 SER A O 1
ATOM 594 N N . TYR A 1 83 ? -6.637 26.938 -9.086 1 88.88 83 TYR A N 1
ATOM 595 C CA . TYR A 1 83 ? -5.426 27.672 -8.75 1 88.88 83 TYR A CA 1
ATOM 596 C C . TYR A 1 83 ? -4.367 26.75 -8.148 1 88.88 83 TYR A C 1
ATOM 598 O O . TYR A 1 83 ? -3.188 26.859 -8.492 1 88.88 83 TYR A O 1
ATOM 606 N N . ALA A 1 84 ? -4.832 25.844 -7.332 1 89.94 84 ALA A N 1
ATOM 607 C CA . ALA A 1 84 ? -3.918 24.938 -6.641 1 89.94 84 ALA A CA 1
ATOM 608 C C . ALA A 1 84 ? -3.277 23.953 -7.613 1 89.94 84 ALA A C 1
ATOM 610 O O . ALA A 1 84 ? -2.111 23.578 -7.457 1 89.94 84 ALA A O 1
ATOM 611 N N . PHE A 1 85 ? -4.031 23.5 -8.586 1 87.31 85 PHE A N 1
ATOM 612 C CA . PHE A 1 85 ? -3.531 22.562 -9.586 1 87.31 85 PHE A CA 1
ATOM 613 C C . PHE A 1 85 ? -2.506 23.234 -10.492 1 87.31 85 PHE A C 1
ATOM 615 O O . PHE A 1 85 ? -1.478 22.641 -10.82 1 87.31 85 PHE A O 1
ATOM 622 N N . ILE A 1 86 ? -2.855 24.422 -10.906 1 84.56 86 ILE A N 1
ATOM 623 C CA . ILE A 1 86 ? -1.918 25.141 -11.758 1 84.56 86 ILE A CA 1
ATOM 624 C C . ILE A 1 86 ? -0.651 25.469 -10.977 1 84.56 86 ILE A C 1
ATOM 626 O O . ILE A 1 86 ? 0.462 25.266 -11.469 1 84.56 86 ILE A O 1
ATOM 630 N N . GLY A 1 87 ? -0.872 25.828 -9.797 1 81.44 87 GLY A N 1
ATOM 631 C CA . GLY A 1 87 ? 0.255 26.156 -8.945 1 81.44 87 GLY A CA 1
ATOM 632 C C . GLY A 1 87 ? 1.003 27.406 -9.398 1 81.44 87 GLY A C 1
ATOM 633 O O . GLY A 1 87 ? 0.429 28.281 -10.047 1 81.44 87 GLY A O 1
ATOM 634 N N . GLY A 1 88 ? 2.213 27.547 -8.875 1 76.12 88 GLY A N 1
ATOM 635 C CA . GLY A 1 88 ? 3.07 28.656 -9.266 1 76.12 88 GLY A CA 1
ATOM 636 C C . GLY A 1 88 ? 2.844 29.906 -8.445 1 76.12 88 GLY A C 1
ATOM 637 O O . GLY A 1 88 ? 1.904 29.969 -7.648 1 76.12 88 GLY A O 1
ATOM 638 N N . ASP A 1 89 ? 3.688 30.766 -8.672 1 76.56 89 ASP A N 1
ATOM 639 C CA . ASP A 1 89 ? 3.738 31.984 -7.887 1 76.56 89 ASP A CA 1
ATOM 640 C C . ASP A 1 89 ? 2.537 32.875 -8.188 1 76.56 89 ASP A C 1
ATOM 642 O O . ASP A 1 89 ? 1.996 33.531 -7.281 1 76.56 89 ASP A O 1
ATOM 646 N N . TYR A 1 90 ? 2.037 32.688 -9.312 1 80.62 90 TYR A N 1
ATOM 647 C CA . TYR A 1 90 ? 1.003 33.656 -9.68 1 80.62 90 TYR A CA 1
ATOM 648 C C . TYR A 1 90 ? -0.334 33.281 -9.047 1 80.62 90 TYR A C 1
ATOM 650 O O . TYR A 1 90 ? -1.02 34.156 -8.492 1 80.62 90 TYR A O 1
ATOM 658 N N . PHE A 1 91 ? -0.734 32.125 -9.07 1 86.44 91 PHE A N 1
ATOM 659 C CA . PHE A 1 91 ? -2.072 31.734 -8.648 1 86.44 91 PHE A CA 1
ATOM 660 C C . PHE A 1 91 ? -2.119 31.516 -7.141 1 86.44 91 PHE A C 1
ATOM 662 O O . PHE A 1 91 ? -3.129 31.812 -6.496 1 86.44 91 PHE A O 1
ATOM 669 N N . LEU A 1 92 ? -1.1 31.078 -6.531 1 91.88 92 LEU A N 1
ATOM 670 C CA . LEU A 1 92 ? -1.128 30.719 -5.117 1 91.88 92 LEU A CA 1
ATOM 671 C C . LEU A 1 92 ? -0.53 31.828 -4.266 1 91.88 92 LEU A C 1
ATOM 673 O O . LEU A 1 92 ? -0.734 31.859 -3.049 1 91.88 92 LEU A O 1
ATOM 677 N N . LYS A 1 93 ? 0.185 32.75 -4.82 1 91.94 93 LYS A N 1
ATOM 678 C CA . LYS A 1 93 ? 0.93 33.781 -4.105 1 91.94 93 LYS A CA 1
ATOM 679 C C . LYS A 1 93 ? 0.007 34.594 -3.213 1 91.94 93 LYS A C 1
ATOM 681 O O . LYS A 1 93 ? 0.334 34.875 -2.057 1 91.94 93 LYS A O 1
ATOM 686 N N . PRO A 1 94 ? -1.149 35.031 -3.738 1 93.25 94 PRO A N 1
ATOM 687 C CA . PRO A 1 94 ? -2.023 35.812 -2.873 1 93.25 94 PRO A CA 1
ATOM 688 C C . PRO A 1 94 ? -2.432 35.062 -1.603 1 93.25 94 PRO A C 1
ATOM 690 O O . PRO A 1 94 ? -2.639 35.688 -0.559 1 93.25 94 PRO A O 1
ATOM 693 N N . TYR A 1 95 ? -2.59 33.844 -1.677 1 95.69 95 TYR A N 1
ATOM 694 C CA . TYR A 1 95 ? -2.988 33.031 -0.527 1 95.69 95 TYR A CA 1
ATOM 695 C C . TYR A 1 95 ? -1.816 32.844 0.427 1 95.69 95 TYR A C 1
ATOM 697 O O . TYR A 1 95 ? -1.954 33.031 1.638 1 95.69 95 TYR A O 1
ATOM 705 N N . VAL A 1 96 ? -0.675 32.531 -0.094 1 95.81 96 VAL A N 1
ATOM 706 C CA . VAL A 1 96 ? 0.534 32.281 0.683 1 95.81 96 VAL A CA 1
ATOM 707 C C . VAL A 1 96 ? 0.996 33.562 1.357 1 95.81 96 VAL A C 1
ATOM 709 O O . VAL A 1 96 ? 1.379 33.562 2.529 1 95.81 96 VAL A O 1
ATOM 712 N N . ASP A 1 97 ? 0.908 34.656 0.65 1 96.56 97 ASP A N 1
ATOM 713 C CA . ASP A 1 97 ? 1.366 35.938 1.163 1 96.56 97 ASP A CA 1
ATOM 714 C C . ASP A 1 97 ? 0.561 36.375 2.389 1 96.56 97 ASP A C 1
ATOM 716 O O . ASP A 1 97 ? 1.101 37 3.312 1 96.56 97 ASP A O 1
ATOM 720 N N . ARG A 1 98 ? -0.661 36.094 2.355 1 97.12 98 ARG A N 1
ATOM 721 C CA . ARG A 1 98 ? -1.51 36.5 3.473 1 97.12 98 ARG A CA 1
ATOM 722 C C . ARG A 1 98 ? -1.123 35.781 4.75 1 97.12 98 ARG A C 1
ATOM 724 O O . ARG A 1 98 ? -1.187 36.344 5.844 1 97.12 98 ARG A O 1
ATOM 731 N N . PHE A 1 99 ? -0.762 34.531 4.621 1 97.94 99 PHE A N 1
ATOM 732 C CA . PHE A 1 99 ? -0.315 33.781 5.797 1 97.94 99 PHE A CA 1
ATOM 733 C C . PHE A 1 99 ? 1.031 34.312 6.285 1 97.94 99 PHE A C 1
ATOM 735 O O . PHE A 1 99 ? 1.275 34.406 7.488 1 97.94 99 PHE A O 1
ATOM 742 N N . GLU A 1 100 ? 1.932 34.625 5.355 1 97.5 100 GLU A N 1
ATOM 743 C CA . GLU A 1 100 ? 3.213 35.219 5.742 1 97.5 100 GLU A CA 1
ATOM 744 C C . GLU A 1 100 ? 3.016 36.531 6.488 1 97.5 100 GLU A C 1
ATOM 746 O O . GLU A 1 100 ? 3.662 36.781 7.512 1 97.5 100 GLU A O 1
ATOM 751 N N . GLU A 1 101 ? 2.129 37.281 5.957 1 97.5 101 GLU A N 1
ATOM 752 C CA . GLU A 1 101 ? 1.807 38.562 6.605 1 97.5 101 GLU A CA 1
ATOM 753 C C . GLU A 1 101 ? 1.202 38.344 7.988 1 97.5 101 GLU A C 1
ATOM 755 O O . GLU A 1 101 ? 1.549 39.031 8.945 1 97.5 101 GLU A O 1
ATOM 760 N N . ALA A 1 102 ? 0.344 37.406 8.078 1 97.25 102 ALA A N 1
ATOM 761 C CA . ALA A 1 102 ? -0.336 37.125 9.344 1 97.25 102 ALA A CA 1
ATOM 762 C C . ALA A 1 102 ? 0.653 36.656 10.406 1 97.25 102 ALA A C 1
ATOM 764 O O . ALA A 1 102 ? 0.568 37.062 11.562 1 97.25 102 ALA A O 1
ATOM 765 N N . VAL A 1 103 ? 1.551 35.781 10.047 1 97.69 103 VAL A N 1
ATOM 766 C CA . VAL A 1 103 ? 2.547 35.281 10.977 1 97.69 103 VAL A CA 1
ATOM 767 C C . VAL A 1 103 ? 3.395 36.406 11.523 1 97.69 103 VAL A C 1
ATOM 769 O O . VAL A 1 103 ? 3.607 36.531 12.734 1 97.69 103 VAL A O 1
ATOM 772 N N . ASN A 1 104 ? 3.818 37.344 10.719 1 97 104 ASN A N 1
ATOM 773 C CA . ASN A 1 104 ? 4.684 38.438 11.141 1 97 104 ASN A CA 1
ATOM 774 C C . ASN A 1 104 ? 3.902 39.5 11.906 1 97 104 ASN A C 1
ATOM 776 O O . ASN A 1 104 ? 4.43 40.094 12.844 1 97 104 ASN A O 1
ATOM 780 N N . LEU A 1 105 ? 2.684 39.656 11.461 1 95.62 105 LEU A N 1
ATOM 781 C CA . LEU A 1 105 ? 1.835 40.594 12.211 1 95.62 105 LEU A CA 1
ATOM 782 C C . LEU A 1 105 ? 1.567 40.062 13.617 1 95.62 105 LEU A C 1
ATOM 784 O O . LEU A 1 105 ? 1.531 40.844 14.578 1 95.62 105 LEU A O 1
ATOM 788 N N . ALA A 1 106 ? 1.341 38.781 13.75 1 95.25 106 ALA A N 1
ATOM 789 C CA . ALA A 1 106 ? 1.112 38.188 15.062 1 95.25 106 ALA A CA 1
ATOM 790 C C . ALA A 1 106 ? 2.293 38.438 15.992 1 95.25 106 ALA A C 1
ATOM 792 O O . ALA A 1 106 ? 2.105 38.656 17.188 1 95.25 106 ALA A O 1
ATOM 793 N N . VAL A 1 107 ? 3.459 38.406 15.484 1 93.12 107 VAL A N 1
ATOM 794 C CA . VAL A 1 107 ? 4.672 38.625 16.266 1 93.12 107 VAL A CA 1
ATOM 795 C C . VAL A 1 107 ? 4.707 40.094 16.734 1 93.12 107 VAL A C 1
ATOM 797 O O . VAL A 1 107 ? 5.043 40.375 17.891 1 93.12 107 VAL A O 1
ATOM 800 N N . SER A 1 108 ? 4.418 40.938 15.812 1 90.5 108 SER A N 1
ATOM 801 C CA . SER A 1 108 ? 4.406 42.344 16.156 1 90.5 108 SER A CA 1
ATOM 802 C C . SER A 1 108 ? 3.416 42.656 17.281 1 90.5 108 SER A C 1
ATOM 804 O O . SER A 1 108 ? 3.715 43.406 18.188 1 90.5 108 SER A O 1
ATOM 806 N N . LEU A 1 109 ? 2.35 42 17.141 1 88.06 109 LEU A N 1
ATOM 807 C CA . LEU A 1 109 ? 1.33 42.156 18.172 1 88.06 109 LEU A CA 1
ATOM 808 C C . LEU A 1 109 ? 1.813 41.594 19.5 1 88.06 109 LEU A C 1
ATOM 810 O O . LEU A 1 109 ? 1.554 42.188 20.562 1 88.06 109 LEU A O 1
ATOM 814 N N . HIS A 1 110 ? 2.467 40.531 19.469 1 86.38 110 HIS A N 1
ATOM 815 C CA . HIS A 1 110 ? 2.994 39.875 20.656 1 86.38 110 HIS A CA 1
ATOM 816 C C . HIS A 1 110 ? 4.039 40.75 21.344 1 86.38 110 HIS A C 1
ATOM 818 O O . HIS A 1 110 ? 4.035 40.906 22.578 1 86.38 110 HIS A O 1
ATOM 824 N N . LEU A 1 111 ? 4.895 41.406 20.578 1 83.44 111 LEU A N 1
ATOM 825 C CA . LEU A 1 111 ? 5.965 42.25 21.125 1 83.44 111 LEU A CA 1
ATOM 826 C C . LEU A 1 111 ? 5.41 43.531 21.688 1 83.44 111 LEU A C 1
ATOM 828 O O . LEU A 1 111 ? 5.926 44.062 22.672 1 83.44 111 LEU A O 1
ATOM 832 N N . SER A 1 112 ? 4.41 44.031 21.078 1 80.19 112 SER A N 1
ATOM 833 C CA . SER A 1 112 ? 3.779 45.25 21.562 1 80.19 112 SER A CA 1
ATOM 834 C C . SER A 1 112 ? 3.068 45.031 22.891 1 80.19 112 SER A C 1
ATOM 836 O O . SER A 1 112 ? 3.08 45.906 23.766 1 80.19 112 SER A O 1
ATOM 838 N N . ASN A 1 113 ? 2.484 43.969 23.062 1 73.94 113 ASN A N 1
ATOM 839 C CA . ASN A 1 113 ? 1.78 43.625 24.297 1 73.94 113 ASN A CA 1
ATOM 840 C C . ASN A 1 113 ? 2.75 43.438 25.469 1 73.94 113 ASN A C 1
ATOM 842 O O . ASN A 1 113 ? 2.43 43.719 26.609 1 73.94 113 ASN A O 1
ATOM 846 N N . GLU A 1 114 ? 3.855 43.031 25.188 1 68 114 GLU A N 1
ATOM 847 C CA . GLU A 1 114 ? 4.871 42.812 26.203 1 68 114 GLU A CA 1
ATOM 848 C C . GLU A 1 114 ? 5.465 44.156 26.672 1 68 114 GLU A C 1
ATOM 850 O O . GLU A 1 114 ? 5.758 44.312 27.859 1 68 114 GLU A O 1
ATOM 855 N N . GLN A 1 115 ? 5.633 45.156 25.734 1 59.5 115 GLN A N 1
ATOM 856 C CA . GLN A 1 115 ? 6.156 46.5 26.078 1 59.5 115 GLN A CA 1
ATOM 857 C C . GLN A 1 115 ? 5.137 47.312 26.875 1 59.5 115 GLN A C 1
ATOM 859 O O . GLN A 1 115 ? 5.5 48.062 27.766 1 59.5 115 GLN A O 1
ATOM 864 N N . GLY A 1 116 ? 3.867 47.188 26.469 1 50.78 116 GLY A N 1
ATOM 865 C CA . GLY A 1 116 ? 2.848 47.938 27.188 1 50.78 116 GLY A CA 1
ATOM 866 C C . GLY A 1 116 ? 2.668 47.5 28.625 1 50.78 116 GLY A C 1
ATOM 867 O O . GLY A 1 116 ? 2.205 48.281 29.469 1 50.78 116 GLY A O 1
ATOM 868 N N . SER A 1 117 ? 2.918 46.25 28.906 1 47.84 117 SER A N 1
ATOM 869 C CA . SER A 1 117 ? 2.783 45.844 30.297 1 47.84 117 SER A CA 1
ATOM 870 C C . SER A 1 117 ? 3.877 46.469 31.156 1 47.84 117 SER A C 1
ATOM 872 O O . SER A 1 117 ? 3.736 46.562 32.375 1 47.84 117 SER A O 1
ATOM 874 N N . ASP A 1 118 ? 5.039 46.844 30.578 1 41.12 118 ASP A N 1
ATOM 875 C CA . ASP A 1 118 ? 6.098 47.438 31.375 1 41.12 118 ASP A CA 1
ATOM 876 C C . ASP A 1 118 ? 5.867 48.938 31.531 1 41.12 118 ASP A C 1
ATOM 878 O O . ASP A 1 118 ? 6.457 49.562 32.406 1 41.12 118 ASP A O 1
ATOM 882 N N . ASP A 1 119 ? 5.273 49.594 30.5 1 38.47 119 ASP A N 1
ATOM 883 C CA . ASP A 1 119 ? 5.246 51.062 30.578 1 38.47 119 ASP A CA 1
ATOM 884 C C . ASP A 1 119 ? 4.164 51.531 31.531 1 38.47 119 ASP A C 1
ATOM 886 O O . ASP A 1 119 ? 3.885 52.75 31.609 1 38.47 119 ASP A O 1
ATOM 890 N N . VAL A 1 120 ? 3.371 50.656 32.156 1 36.5 120 VAL A N 1
ATOM 891 C CA . VAL A 1 120 ? 2.385 51.344 32.969 1 36.5 120 VAL A CA 1
ATOM 892 C C . VAL A 1 120 ? 3.084 52.062 34.125 1 36.5 120 VAL A C 1
ATOM 894 O O . VAL A 1 120 ? 2.443 52.781 34.906 1 36.5 120 VAL A O 1
ATOM 897 N N . LEU A 1 121 ? 4.32 51.625 34.625 1 33.34 121 LEU A N 1
ATOM 898 C CA . LEU A 1 121 ? 4.633 52.438 35.812 1 33.34 121 LEU A CA 1
ATOM 899 C C . LEU A 1 121 ? 5.059 53.844 35.406 1 33.34 121 LEU A C 1
ATOM 901 O O . LEU A 1 121 ? 4.645 54.812 36.031 1 33.34 121 LEU A O 1
ATOM 905 N N . GLY A 1 122 ? 6.383 54.125 34.938 1 31.69 122 GLY A N 1
ATOM 906 C CA . GLY A 1 122 ? 6.969 55.438 35.062 1 31.69 122 GLY A CA 1
ATOM 907 C C . GLY A 1 122 ? 6.453 56.438 34.031 1 31.69 122 GLY A C 1
ATOM 908 O O . GLY A 1 122 ? 6.477 56.125 32.812 1 31.69 122 GLY A O 1
ATOM 909 N N . SER A 1 123 ? 5.48 57.344 34.312 1 31.8 123 SER A N 1
ATOM 910 C CA . SER A 1 123 ? 4.77 58.469 33.688 1 31.8 123 SER A CA 1
ATOM 911 C C . SER A 1 123 ? 5.734 59.438 33.031 1 31.8 123 SER A C 1
ATOM 913 O O . SER A 1 123 ? 5.375 60.562 32.75 1 31.8 123 SER A O 1
ATOM 915 N N . ASP A 1 124 ? 7.121 59.344 33.125 1 29.58 124 ASP A N 1
ATOM 916 C CA . ASP A 1 124 ? 7.734 60.594 32.656 1 29.58 124 ASP A CA 1
ATOM 917 C C . ASP A 1 124 ? 7.406 60.844 31.203 1 29.58 124 ASP A C 1
ATOM 919 O O . ASP A 1 124 ? 7.332 59.938 30.391 1 29.58 124 ASP A O 1
ATOM 923 N N . SER A 1 125 ? 6.805 62.031 30.719 1 30.28 125 SER A N 1
ATOM 924 C CA . SER A 1 125 ? 6.273 62.781 29.578 1 30.28 125 SER A CA 1
ATOM 925 C C . SER A 1 125 ? 7.266 62.781 28.422 1 30.28 125 SER A C 1
ATOM 927 O O . SER A 1 125 ? 7.074 63.531 27.438 1 30.28 125 SER A O 1
ATOM 929 N N . SER A 1 126 ? 8.586 62.469 28.641 1 30.39 126 SER A N 1
ATOM 930 C CA . SER A 1 126 ? 9.43 63.156 27.672 1 30.39 126 SER A CA 1
ATOM 931 C C . SER A 1 126 ? 9 62.844 26.25 1 30.39 126 SER A C 1
ATOM 933 O O . SER A 1 126 ? 8.164 61.969 26.016 1 30.39 126 SER A O 1
ATOM 935 N N . ALA A 1 127 ? 10.031 63.062 25.219 1 32.62 127 ALA A N 1
ATOM 936 C CA . ALA A 1 127 ? 10.156 63.531 23.828 1 32.62 127 ALA A CA 1
ATOM 937 C C . ALA A 1 127 ? 9.664 62.469 22.859 1 32.62 127 ALA A C 1
ATOM 939 O O . ALA A 1 127 ? 9.938 61.281 23.031 1 32.62 127 ALA A O 1
ATOM 940 N N . ALA A 1 128 ? 8.617 62.812 22.094 1 31.52 128 ALA A N 1
ATOM 941 C CA . ALA A 1 128 ? 8.07 62.25 20.875 1 31.52 128 ALA A CA 1
ATOM 942 C C . ALA A 1 128 ? 9.18 61.781 19.938 1 31.52 128 ALA A C 1
ATOM 944 O O . ALA A 1 128 ? 9.883 62.594 19.344 1 31.52 128 ALA A O 1
ATOM 945 N N . ALA A 1 129 ? 9.898 60.719 20.328 1 31.47 129 ALA A N 1
ATOM 946 C CA . ALA A 1 129 ? 10.891 60.312 19.328 1 31.47 129 ALA A CA 1
ATOM 947 C C . ALA A 1 129 ? 10.289 60.281 17.938 1 31.47 129 ALA A C 1
ATOM 949 O O . ALA A 1 129 ? 9.133 59.906 17.766 1 31.47 129 ALA A O 1
ATOM 950 N N . SER A 1 130 ? 10.844 61.125 16.969 1 31.06 130 SER A N 1
ATOM 951 C CA . SER A 1 130 ? 10.586 61.25 15.531 1 31.06 130 SER A CA 1
ATOM 952 C C . SER A 1 130 ? 10.406 59.875 14.883 1 31.06 130 SER A C 1
ATOM 954 O O . SER A 1 130 ? 11.039 58.906 15.297 1 31.06 130 SER A O 1
ATOM 956 N N . PRO A 1 131 ? 9.242 59.719 14.133 1 31.98 131 PRO A N 1
ATOM 957 C CA . PRO A 1 131 ? 9.094 58.5 13.328 1 31.98 131 PRO A CA 1
ATOM 958 C C . PRO A 1 131 ? 10.359 58.125 12.555 1 31.98 131 PRO A C 1
ATOM 960 O O . PRO A 1 131 ? 10.852 58.938 11.75 1 31.98 131 PRO A O 1
ATOM 963 N N . SER A 1 132 ? 11.477 57.844 13.234 1 30.72 132 SER A N 1
ATOM 964 C CA . SER A 1 132 ? 12.625 57.531 12.391 1 30.72 132 SER A CA 1
ATOM 965 C C . SER A 1 132 ? 12.18 56.938 11.062 1 30.72 132 SER A C 1
ATOM 967 O O . SER A 1 132 ? 11.062 56.406 10.953 1 30.72 132 SER A O 1
ATOM 969 N N . SER A 1 133 ? 12.953 57.219 9.977 1 33.28 133 SER A N 1
ATOM 970 C CA . SER A 1 133 ? 12.828 56.969 8.547 1 33.28 133 SER A CA 1
ATOM 971 C C . SER A 1 133 ? 12.352 55.531 8.289 1 33.28 133 SER A C 1
ATOM 973 O O . SER A 1 133 ? 12.75 54.594 8.984 1 33.28 133 SER A O 1
ATOM 975 N N . PRO A 1 134 ? 11.188 55.438 7.637 1 37.22 134 PRO A N 1
ATOM 976 C CA . PRO A 1 134 ? 10.656 54.156 7.102 1 37.22 134 PRO A CA 1
ATOM 977 C C . PRO A 1 134 ? 11.75 53.25 6.543 1 37.22 134 PRO A C 1
ATOM 979 O O . PRO A 1 134 ? 11.445 52.188 5.984 1 37.22 134 PRO A O 1
ATOM 982 N N . SER A 1 135 ? 12.875 53.906 6.301 1 35.81 135 SER A N 1
ATOM 983 C CA . SER A 1 135 ? 13.82 53.219 5.422 1 35.81 135 SER A CA 1
ATOM 984 C C . SER A 1 135 ? 14.234 51.875 6.008 1 35.81 135 SER A C 1
ATOM 986 O O . SER A 1 135 ? 15.039 51.156 5.406 1 35.81 135 SER A O 1
ATOM 988 N N . SER A 1 136 ? 14.477 51.844 7.352 1 34.81 136 SER A N 1
ATOM 989 C CA . SER A 1 136 ? 15.117 50.594 7.699 1 34.81 136 SER A CA 1
ATOM 990 C C . SER A 1 136 ? 14.242 49.406 7.309 1 34.81 136 SER A C 1
ATOM 992 O O . SER A 1 136 ? 13.062 49.344 7.68 1 34.81 136 SER A O 1
ATOM 994 N N . ARG A 1 137 ? 14.352 48.688 6.289 1 41.25 137 ARG A N 1
ATOM 995 C CA . ARG A 1 137 ? 13.797 47.375 5.891 1 41.25 137 ARG A CA 1
ATOM 996 C C . ARG A 1 137 ? 13.523 46.5 7.105 1 41.25 137 ARG A C 1
ATOM 998 O O . ARG A 1 137 ? 14.445 45.938 7.691 1 41.25 137 ARG A O 1
ATOM 1005 N N . THR A 1 138 ? 12.766 46.969 8.016 1 48.41 138 THR A N 1
ATOM 1006 C CA . THR A 1 138 ? 12.367 46.281 9.234 1 48.41 138 THR A CA 1
ATOM 1007 C C . THR A 1 138 ? 12.281 44.781 8.992 1 48.41 138 THR A C 1
ATOM 1009 O O . THR A 1 138 ? 11.516 44.312 8.141 1 48.41 138 THR A O 1
ATOM 1012 N N . LYS A 1 139 ? 13.352 44.062 9.273 1 66.31 139 LYS A N 1
ATOM 1013 C CA . LYS A 1 139 ? 13.555 42.625 9.117 1 66.31 139 LYS A CA 1
ATOM 1014 C C . LYS A 1 139 ? 12.391 41.844 9.711 1 66.31 139 LYS A C 1
ATOM 1016 O O . LYS A 1 139 ? 12.016 42.062 10.859 1 66.31 139 LYS A O 1
ATOM 1021 N N . LYS A 1 140 ? 11.57 41.188 8.859 1 83 140 LYS A N 1
ATOM 1022 C CA . LYS A 1 140 ? 10.508 40.281 9.289 1 83 140 LYS A CA 1
ATOM 1023 C C . LYS A 1 140 ? 11.016 39.312 10.344 1 83 140 LYS A C 1
ATOM 1025 O O . LYS A 1 140 ? 12.078 38.688 10.18 1 83 140 LYS A O 1
ATOM 1030 N N . PRO A 1 141 ? 10.367 39.344 11.438 1 90.56 141 PRO A N 1
ATOM 1031 C CA . PRO A 1 141 ? 10.789 38.438 12.508 1 90.56 141 PRO A CA 1
ATOM 1032 C C . PRO A 1 141 ? 10.883 37 12.039 1 90.56 141 PRO A C 1
ATOM 1034 O O . PRO A 1 141 ? 11.82 36.281 12.422 1 90.56 141 PRO A O 1
ATOM 1037 N N . PHE A 1 142 ? 9.922 36.594 11.219 1 96.56 142 PHE A N 1
ATOM 1038 C CA . PHE A 1 142 ? 9.969 35.25 10.648 1 96.56 142 PHE A CA 1
ATOM 1039 C C . PHE A 1 142 ? 10.18 35.281 9.141 1 96.56 142 PHE A C 1
ATOM 1041 O O . PHE A 1 142 ? 9.578 36.125 8.453 1 96.56 142 PHE A O 1
ATOM 1048 N N . THR A 1 143 ? 11.031 34.469 8.68 1 97.44 143 THR A N 1
ATOM 1049 C CA . THR A 1 143 ? 11.281 34.312 7.25 1 97.44 143 THR A CA 1
ATOM 1050 C C . THR A 1 143 ? 10.641 33.031 6.723 1 97.44 143 THR A C 1
ATOM 1052 O O . THR A 1 143 ? 10.766 31.969 7.34 1 97.44 143 THR A O 1
ATOM 1055 N N . LEU A 1 144 ? 9.945 33.156 5.629 1 97.62 144 LEU A N 1
ATOM 1056 C CA . LEU A 1 144 ? 9.422 31.969 4.961 1 97.62 144 LEU A CA 1
ATOM 1057 C C . LEU A 1 144 ? 10.547 31.188 4.285 1 97.62 144 LEU A C 1
ATOM 1059 O O . LEU A 1 144 ? 11.141 31.672 3.32 1 97.62 144 LEU A O 1
ATOM 1063 N N . ILE A 1 145 ? 10.828 30.016 4.738 1 97.88 145 ILE A N 1
ATOM 1064 C CA . ILE A 1 145 ? 11.922 29.203 4.23 1 97.88 145 ILE A CA 1
ATOM 1065 C C . ILE A 1 145 ? 11.469 28.453 2.98 1 97.88 145 ILE A C 1
ATOM 1067 O O . ILE A 1 145 ? 12.211 28.344 2.002 1 97.88 145 ILE A O 1
ATOM 1071 N N . ARG A 1 146 ? 10.281 27.812 3.082 1 97.25 146 ARG A N 1
ATOM 1072 C CA . ARG A 1 146 ? 9.766 27 1.981 1 97.25 146 ARG A CA 1
ATOM 1073 C C . ARG A 1 146 ? 8.25 26.906 2.043 1 97.25 146 ARG A C 1
ATOM 1075 O O . ARG A 1 146 ? 7.664 26.875 3.129 1 97.25 146 ARG A O 1
ATOM 1082 N N . SER A 1 147 ? 7.613 27 0.889 1 96.38 147 SER A N 1
ATOM 1083 C CA . SER A 1 147 ? 6.199 26.688 0.702 1 96.38 147 SER A CA 1
ATOM 1084 C C . SER A 1 147 ? 5.992 25.656 -0.402 1 96.38 147 SER A C 1
ATOM 1086 O O . SER A 1 147 ? 6.598 25.766 -1.473 1 96.38 147 SER A O 1
ATOM 1088 N N . LEU A 1 148 ? 5.281 24.641 -0.09 1 95.38 148 LEU A N 1
ATOM 1089 C CA . LEU A 1 148 ? 5.023 23.547 -1.024 1 95.38 148 LEU A CA 1
ATOM 1090 C C . LEU A 1 148 ? 3.562 23.109 -0.97 1 95.38 148 LEU A C 1
ATOM 1092 O O . LEU A 1 148 ? 2.932 23.188 0.088 1 95.38 148 LEU A O 1
ATOM 1096 N N . ASN A 1 149 ? 3.031 22.734 -2.166 1 94.62 149 ASN A N 1
ATOM 1097 C CA . ASN A 1 149 ? 1.652 22.25 -2.143 1 94.62 149 ASN A CA 1
ATOM 1098 C C . ASN A 1 149 ? 1.463 21.047 -3.064 1 94.62 149 ASN A C 1
ATOM 1100 O O . ASN A 1 149 ? 2.215 20.875 -4.027 1 94.62 149 ASN A O 1
ATOM 1104 N N . VAL A 1 150 ? 0.541 20.203 -2.764 1 93.19 150 VAL A N 1
ATOM 1105 C CA . VAL A 1 150 ? -0.051 19.188 -3.611 1 93.19 150 VAL A CA 1
ATOM 1106 C C . VAL A 1 150 ? -1.568 19.344 -3.646 1 93.19 150 VAL A C 1
ATOM 1108 O O . VAL A 1 150 ? -2.229 19.312 -2.605 1 93.19 150 VAL A O 1
ATOM 1111 N N . GLY A 1 151 ? -2.062 19.516 -4.852 1 90.62 151 GLY A N 1
ATOM 1112 C CA . GLY A 1 151 ? -3.443 19.969 -4.852 1 90.62 151 GLY A CA 1
ATOM 1113 C C . GLY A 1 151 ? -3.678 21.172 -3.961 1 90.62 151 GLY A C 1
ATOM 1114 O O . GLY A 1 151 ? -2.953 22.156 -4.051 1 90.62 151 GLY A O 1
ATOM 1115 N N . TYR A 1 152 ? -4.699 21.109 -3.182 1 93.31 152 TYR A N 1
ATOM 1116 C CA . TYR A 1 152 ? -4.961 22.297 -2.365 1 93.31 152 TYR A CA 1
ATOM 1117 C C . TYR A 1 152 ? -4.477 22.094 -0.936 1 93.31 152 TYR A C 1
ATOM 1119 O O . TYR A 1 152 ? -4.879 22.812 -0.026 1 93.31 152 TYR A O 1
ATOM 1127 N N . THR A 1 153 ? -3.65 21.078 -0.692 1 96.75 153 THR A N 1
ATOM 1128 C CA . THR A 1 153 ? -2.939 20.891 0.569 1 96.75 153 THR A CA 1
ATOM 1129 C C . THR A 1 153 ? -1.555 21.531 0.505 1 96.75 153 THR A C 1
ATOM 1131 O O . THR A 1 153 ? -0.781 21.25 -0.414 1 96.75 153 THR A O 1
ATOM 1134 N N . ALA A 1 154 ? -1.232 22.359 1.505 1 97.5 154 ALA A N 1
ATOM 1135 C CA . ALA A 1 154 ? 0.039 23.078 1.459 1 97.5 154 ALA A CA 1
ATOM 1136 C C . ALA A 1 154 ? 0.75 23.016 2.809 1 97.5 154 ALA A C 1
ATOM 1138 O O . ALA A 1 154 ? 0.12 22.781 3.84 1 97.5 154 ALA A O 1
ATOM 1139 N N . ILE A 1 155 ? 2.041 23.234 2.754 1 98.5 155 ILE A N 1
ATOM 1140 C CA . ILE A 1 155 ? 2.875 23.359 3.943 1 98.5 155 ILE A CA 1
ATOM 1141 C C . ILE A 1 155 ? 3.764 24.594 3.82 1 98.5 155 ILE A C 1
ATOM 1143 O O . ILE A 1 155 ? 4.254 24.906 2.734 1 98.5 155 ILE A O 1
ATOM 1147 N N . MET A 1 156 ? 3.852 25.328 4.875 1 98.62 156 MET A N 1
ATOM 1148 C CA . MET A 1 156 ? 4.73 26.5 4.945 1 98.62 156 MET A CA 1
ATOM 1149 C C . MET A 1 156 ? 5.668 26.406 6.145 1 98.62 156 MET A C 1
ATOM 1151 O O . MET A 1 156 ? 5.219 26.156 7.27 1 98.62 156 MET A O 1
ATOM 1155 N N . LEU A 1 157 ? 6.93 26.578 5.898 1 98.81 157 LEU A N 1
ATOM 1156 C CA . LEU A 1 157 ? 7.961 26.5 6.926 1 98.81 157 LEU A CA 1
ATOM 1157 C C . LEU A 1 157 ? 8.586 27.875 7.16 1 98.81 157 LEU A C 1
ATOM 1159 O O . LEU A 1 157 ? 9.133 28.484 6.234 1 98.81 157 LEU A O 1
ATOM 1163 N N . PHE A 1 158 ? 8.461 28.422 8.445 1 98.5 158 PHE A N 1
ATOM 1164 C CA . PHE A 1 158 ? 9.023 29.703 8.844 1 98.5 158 PHE A CA 1
ATOM 1165 C C . PHE A 1 158 ? 10.125 29.516 9.883 1 98.5 158 PHE A C 1
ATOM 1167 O O . PHE A 1 158 ? 10.062 28.609 10.703 1 98.5 158 PHE A O 1
ATOM 1174 N N . ALA A 1 159 ? 11.062 30.406 9.859 1 98.12 159 ALA A N 1
ATOM 1175 C CA . ALA A 1 159 ? 12.102 30.422 10.883 1 98.12 159 ALA A CA 1
ATOM 1176 C C . ALA A 1 159 ? 12.43 31.844 11.336 1 98.12 159 ALA A C 1
ATOM 1178 O O . ALA A 1 159 ? 12.398 32.781 10.531 1 98.12 159 ALA A O 1
ATOM 1179 N N . ARG A 1 160 ? 12.727 32 12.562 1 95.94 160 ARG A N 1
ATOM 1180 C CA . ARG A 1 160 ? 13.227 33.281 13.07 1 95.94 160 ARG A CA 1
ATOM 1181 C C . ARG A 1 160 ? 14.602 33.594 12.5 1 95.94 160 ARG A C 1
ATOM 1183 O O . ARG A 1 160 ? 14.883 34.719 12.141 1 95.94 160 ARG A O 1
ATOM 1190 N N . ASP A 1 161 ? 15.43 32.594 12.516 1 96.31 161 ASP A N 1
ATOM 1191 C CA . ASP A 1 161 ? 16.75 32.625 11.883 1 96.31 161 ASP A CA 1
ATOM 1192 C C . ASP A 1 161 ? 16.844 31.609 10.75 1 96.31 161 ASP A C 1
ATOM 1194 O O . ASP A 1 161 ? 17.062 30.422 11.008 1 96.31 161 ASP A O 1
ATOM 1198 N N . ALA A 1 162 ? 16.766 32.062 9.562 1 96.31 162 ALA A N 1
ATOM 1199 C CA . ALA A 1 162 ? 16.703 31.219 8.375 1 96.31 162 ALA A CA 1
ATOM 1200 C C . ALA A 1 162 ? 17.984 30.391 8.227 1 96.31 162 ALA A C 1
ATOM 1202 O O . ALA A 1 162 ? 17.969 29.312 7.617 1 96.31 162 ALA A O 1
ATOM 1203 N N . THR A 1 163 ? 19.062 30.859 8.734 1 96.19 163 THR A N 1
ATOM 1204 C CA . THR A 1 163 ? 20.344 30.203 8.539 1 96.19 163 THR A CA 1
ATOM 1205 C C . THR A 1 163 ? 20.422 28.922 9.359 1 96.19 163 THR A C 1
ATOM 1207 O O . THR A 1 163 ? 21.312 28.094 9.141 1 96.19 163 THR A O 1
ATOM 1210 N N . ARG A 1 164 ? 19.5 28.734 10.25 1 97.25 164 ARG A N 1
ATOM 1211 C CA . ARG A 1 164 ? 19.531 27.578 11.125 1 97.25 164 ARG A CA 1
ATOM 1212 C C . ARG A 1 164 ? 18.938 26.344 10.445 1 97.25 164 ARG A C 1
ATOM 1214 O O . ARG A 1 164 ? 19.109 25.219 10.914 1 97.25 164 ARG A O 1
ATOM 1221 N N . LEU A 1 165 ? 18.188 26.531 9.414 1 98.12 165 LEU A N 1
ATOM 1222 C CA . LEU A 1 165 ? 17.594 25.422 8.672 1 98.12 165 LEU A CA 1
ATOM 1223 C C . LEU A 1 165 ? 18.375 25.156 7.391 1 98.12 165 LEU A C 1
ATOM 1225 O O . LEU A 1 165 ? 18.547 26.047 6.559 1 98.12 165 LEU A O 1
ATOM 1229 N N . LYS A 1 166 ? 18.828 23.938 7.293 1 97.44 166 LYS A N 1
ATOM 1230 C CA . LYS A 1 166 ? 19.656 23.547 6.156 1 97.44 166 LYS A CA 1
ATOM 1231 C C . LYS A 1 166 ? 19.109 22.297 5.477 1 97.44 166 LYS A C 1
ATOM 1233 O O . LYS A 1 166 ? 18.25 21.609 6.031 1 97.44 166 LYS A O 1
ATOM 1238 N N . ASP A 1 167 ? 19.5 22.062 4.234 1 96.69 167 ASP A N 1
ATOM 1239 C CA . ASP A 1 167 ? 19.25 20.828 3.484 1 96.69 167 ASP A CA 1
ATOM 1240 C C . ASP A 1 167 ? 17.75 20.531 3.41 1 96.69 167 ASP A C 1
ATOM 1242 O O . ASP A 1 167 ? 17.328 19.438 3.775 1 96.69 167 ASP A O 1
ATOM 1246 N N . ILE A 1 168 ? 17.078 21.453 2.924 1 98.06 168 ILE A N 1
ATOM 1247 C CA . ILE A 1 168 ? 15.633 21.312 2.842 1 98.06 168 ILE A CA 1
ATOM 1248 C C . ILE A 1 168 ? 15.273 20.297 1.756 1 98.06 168 ILE A C 1
ATOM 1250 O O . ILE A 1 168 ? 15.711 20.422 0.61 1 98.06 168 ILE A O 1
ATOM 1254 N N . GLN A 1 169 ? 14.523 19.266 2.133 1 98.12 169 GLN A N 1
ATOM 1255 C CA . GLN A 1 169 ? 14.008 18.266 1.208 1 98.12 169 GLN A CA 1
ATOM 1256 C C . GLN A 1 169 ? 12.484 18.328 1.114 1 98.12 169 GLN A C 1
ATOM 1258 O O . GLN A 1 169 ? 11.82 18.75 2.059 1 98.12 169 GLN A O 1
ATOM 1263 N N . GLU A 1 170 ? 11.992 17.922 -0.051 1 97.75 170 GLU A N 1
ATOM 1264 C CA . GLU A 1 170 ? 10.562 18.016 -0.314 1 97.75 170 GLU A CA 1
ATOM 1265 C C . GLU A 1 170 ? 10 16.656 -0.758 1 97.75 170 GLU A C 1
ATOM 1267 O O . GLU A 1 170 ? 10.711 15.852 -1.353 1 97.75 170 GLU A O 1
ATOM 1272 N N . ALA A 1 171 ? 8.773 16.438 -0.417 1 97.31 171 ALA A N 1
ATOM 1273 C CA . ALA A 1 171 ? 8.062 15.234 -0.839 1 97.31 171 ALA A CA 1
ATOM 1274 C C . ALA A 1 171 ? 6.582 15.531 -1.084 1 97.31 171 ALA A C 1
ATOM 1276 O O . ALA A 1 171 ? 6.02 16.438 -0.477 1 97.31 171 ALA A O 1
ATOM 1277 N N . GLU A 1 172 ? 6 14.773 -1.997 1 95.38 172 GLU A N 1
ATOM 1278 C CA . GLU A 1 172 ? 4.59 14.953 -2.314 1 95.38 172 GLU A CA 1
ATOM 1279 C C . GLU A 1 172 ? 3.924 13.625 -2.662 1 95.38 172 GLU A C 1
ATOM 1281 O O . GLU A 1 172 ? 4.562 12.734 -3.225 1 95.38 172 GLU A O 1
ATOM 1286 N N . VAL A 1 173 ? 2.709 13.492 -2.295 1 94.56 173 VAL A N 1
ATOM 1287 C CA . VAL A 1 173 ? 1.88 12.375 -2.723 1 94.56 173 VAL A CA 1
ATOM 1288 C C . VAL A 1 173 ? 0.434 12.836 -2.893 1 94.56 173 VAL A C 1
ATOM 1290 O O . VAL A 1 173 ? -0.058 13.656 -2.115 1 94.56 173 VAL A O 1
ATOM 1293 N N . GLY A 1 174 ? -0.17 12.445 -3.996 1 91.62 174 GLY A N 1
ATOM 1294 C CA . GLY A 1 174 ? -1.587 12.68 -4.223 1 91.62 174 GLY A CA 1
ATOM 1295 C C . GLY A 1 174 ? -2.438 11.445 -4.023 1 91.62 174 GLY A C 1
ATOM 1296 O O . GLY A 1 174 ? -1.957 10.32 -4.184 1 91.62 174 GLY A O 1
ATOM 1297 N N . PHE A 1 175 ? -3.686 11.789 -3.586 1 88.25 175 PHE A N 1
ATOM 1298 C CA . PHE A 1 175 ? -4.625 10.688 -3.43 1 88.25 175 PHE A CA 1
ATOM 1299 C C . PHE A 1 175 ? -5.57 10.609 -4.625 1 88.25 175 PHE A C 1
ATOM 1301 O O . PHE A 1 175 ? -5.664 11.547 -5.414 1 88.25 175 PHE A O 1
ATOM 1308 N N . GLY A 1 176 ? -6.285 9.383 -4.957 1 73.44 176 GLY A N 1
ATOM 1309 C CA . GLY A 1 176 ? -7.312 9.281 -5.98 1 73.44 176 GLY A CA 1
ATOM 1310 C C . GLY A 1 176 ? -6.934 8.359 -7.117 1 73.44 176 GL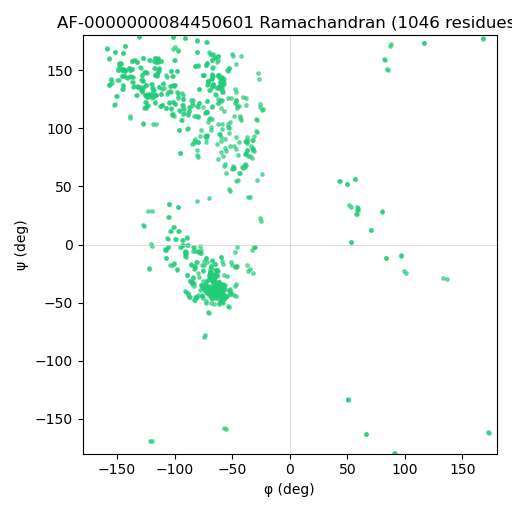Y A C 1
ATOM 1311 O O . GLY A 1 176 ? -5.828 7.812 -7.137 1 73.44 176 GLY A O 1
ATOM 1312 N N . ALA A 1 177 ? -7.922 8.141 -8 1 58.81 177 ALA A N 1
ATOM 1313 C CA . ALA A 1 177 ? -7.801 7.168 -9.086 1 58.81 177 ALA A CA 1
ATOM 1314 C C . ALA A 1 177 ? -6.586 7.465 -9.953 1 58.81 177 ALA A C 1
ATOM 1316 O O . ALA A 1 177 ? -5.879 6.547 -10.383 1 58.81 177 ALA A O 1
ATOM 1317 N N . ALA A 1 178 ? -6.301 8.523 -10.117 1 56.09 178 ALA A N 1
ATOM 1318 C CA . ALA A 1 178 ? -5.125 8.812 -10.93 1 56.09 178 ALA A CA 1
ATOM 1319 C C . ALA A 1 178 ? -4.117 9.656 -10.156 1 56.09 178 ALA A C 1
ATOM 1321 O O . ALA A 1 178 ? -3.375 10.445 -10.75 1 56.09 178 ALA A O 1
ATOM 1322 N N . GLU A 1 179 ? -4.219 9.414 -8.992 1 54.12 179 GLU A N 1
ATOM 1323 C CA . GLU A 1 179 ? -3.367 10.164 -8.078 1 54.12 179 GLU A CA 1
ATOM 1324 C C . GLU A 1 179 ? -3.521 11.672 -8.297 1 54.12 179 GLU A C 1
ATOM 1326 O O . GLU A 1 179 ? -2.68 12.453 -7.859 1 54.12 179 GLU A O 1
ATOM 1331 N N . MET A 1 180 ? -4.484 11.891 -9.297 1 53.91 180 MET A N 1
ATOM 1332 C CA . MET A 1 180 ? -4.898 13.281 -9.406 1 53.91 180 MET A CA 1
ATOM 1333 C C . MET A 1 180 ? -5.789 13.688 -8.234 1 53.91 180 MET A C 1
ATOM 1335 O O . MET A 1 180 ? -6.852 13.094 -8.031 1 53.91 180 MET A O 1
ATOM 1339 N N . GLY A 1 181 ? -5.16 14.188 -7.242 1 62.44 181 GLY A N 1
ATOM 1340 C CA . GLY A 1 181 ? -6.07 14.32 -6.117 1 62.44 181 GLY A CA 1
ATOM 1341 C C . GLY A 1 181 ? -6.148 15.734 -5.574 1 62.44 181 GLY A C 1
ATOM 1342 O O . GLY A 1 181 ? -5.145 16.453 -5.551 1 62.44 181 GLY A O 1
ATOM 1343 N N . ASN A 1 182 ? -7.344 16.078 -5.477 1 80.88 182 ASN A N 1
ATOM 1344 C CA . ASN A 1 182 ? -7.574 17.312 -4.73 1 80.88 182 ASN A CA 1
ATOM 1345 C C . ASN A 1 182 ? -7 17.219 -3.318 1 80.88 182 ASN A C 1
ATOM 1347 O O . ASN A 1 182 ? -6.539 18.219 -2.77 1 80.88 182 ASN A O 1
ATOM 1351 N N . LYS A 1 183 ? -6.938 15.945 -2.863 1 92 183 LYS A N 1
ATOM 1352 C CA . LYS A 1 183 ? -6.363 15.703 -1.542 1 92 183 LYS A CA 1
ATOM 1353 C C . LYS A 1 183 ? -5.035 14.961 -1.646 1 92 183 LYS A C 1
ATOM 1355 O O . LYS A 1 183 ? -4.77 14.289 -2.646 1 92 183 LYS A O 1
ATOM 1360 N N . GLY A 1 184 ? -4.223 15.062 -0.65 1 95.56 184 GLY A N 1
ATOM 1361 C CA . GLY A 1 184 ? -2.887 14.492 -0.632 1 95.56 184 GLY A CA 1
ATOM 1362 C C . GLY A 1 184 ? -2.074 14.906 0.58 1 95.56 184 GLY A C 1
ATOM 1363 O O . GLY A 1 184 ? -2.637 15.281 1.611 1 95.56 184 GLY A O 1
ATOM 1364 N N . ALA A 1 185 ? -0.785 14.727 0.427 1 97.88 185 ALA A N 1
ATOM 1365 C CA . ALA A 1 185 ? 0.148 15.094 1.488 1 97.88 185 ALA A CA 1
ATOM 1366 C C . ALA A 1 185 ? 1.426 15.695 0.911 1 97.88 185 ALA A C 1
ATOM 1368 O O . ALA A 1 185 ? 1.868 15.305 -0.173 1 97.88 185 ALA A O 1
ATOM 1369 N N . VAL A 1 186 ? 1.933 16.625 1.584 1 97.75 186 VAL A N 1
ATOM 1370 C CA . VAL A 1 186 ? 3.213 17.25 1.259 1 97.75 186 VAL A CA 1
ATOM 1371 C C . VAL A 1 186 ? 4.117 17.234 2.488 1 97.75 186 VAL A C 1
ATOM 1373 O O . VAL A 1 186 ? 3.643 17.359 3.619 1 97.75 186 VAL A O 1
ATOM 1376 N N . GLY A 1 187 ? 5.402 16.984 2.24 1 98.44 187 GLY A N 1
ATOM 1377 C CA . GLY A 1 187 ? 6.359 16.875 3.332 1 98.44 187 GLY A CA 1
ATOM 1378 C C . GLY A 1 187 ? 7.582 17.75 3.139 1 98.44 187 GLY A C 1
ATOM 1379 O O . GLY A 1 187 ? 8.016 17.984 2.01 1 98.44 187 GLY A O 1
ATOM 1380 N N . LEU A 1 188 ? 8.102 18.266 4.23 1 98.75 188 LEU A N 1
ATOM 1381 C CA . LEU A 1 188 ? 9.383 18.953 4.293 1 98.75 188 LEU A CA 1
ATOM 1382 C C . LEU A 1 188 ? 10.297 18.328 5.34 1 98.75 188 LEU A C 1
ATOM 1384 O O . LEU A 1 188 ? 9.836 17.922 6.41 1 98.75 188 LEU A O 1
ATOM 1388 N N . ARG A 1 189 ? 11.484 18.188 4.988 1 98.75 189 ARG A N 1
ATOM 1389 C CA . ARG A 1 189 ? 12.516 17.719 5.906 1 98.75 189 ARG A CA 1
ATOM 1390 C C . ARG A 1 189 ? 13.711 18.672 5.93 1 98.75 189 ARG A C 1
ATOM 1392 O O . ARG A 1 189 ? 14.117 19.188 4.891 1 98.75 189 ARG A O 1
ATOM 1399 N N . ALA A 1 190 ? 14.227 18.984 7.16 1 98.38 190 ALA A N 1
ATOM 1400 C CA . ALA A 1 190 ? 15.32 19.938 7.281 1 98.38 190 ALA A CA 1
ATOM 1401 C C . ALA A 1 190 ? 16.219 19.594 8.461 1 98.38 190 ALA A C 1
ATOM 1403 O O . ALA A 1 190 ? 15.781 18.953 9.422 1 98.38 190 ALA A O 1
ATOM 1404 N N . LEU A 1 191 ? 17.453 19.984 8.312 1 98.19 191 LEU A N 1
ATOM 1405 C CA . LEU A 1 191 ? 18.391 19.953 9.422 1 98.19 191 LEU A CA 1
ATOM 1406 C C . LEU A 1 191 ? 18.422 21.281 10.156 1 98.19 191 LEU A C 1
ATOM 1408 O O . LEU A 1 191 ? 18.625 22.328 9.547 1 98.19 191 LEU A O 1
ATOM 1412 N N . TYR A 1 192 ? 18.094 21.234 11.422 1 98.19 192 TYR A N 1
ATOM 1413 C CA . TYR A 1 192 ? 18.188 22.422 12.281 1 98.19 192 TYR A CA 1
ATOM 1414 C C . TYR A 1 192 ? 19.484 22.438 13.062 1 98.19 192 TYR A C 1
ATOM 1416 O O . TYR A 1 192 ? 19.828 21.469 13.742 1 98.19 192 TYR A O 1
ATOM 1424 N N . GLU A 1 193 ? 20.188 23.5 12.977 1 96.88 193 GLU A N 1
ATOM 1425 C CA . GLU A 1 193 ? 21.484 23.594 13.641 1 96.88 193 GLU A CA 1
ATOM 1426 C C . GLU A 1 193 ? 21.594 24.859 14.484 1 96.88 193 GLU A C 1
ATOM 1428 O O . GLU A 1 193 ? 21.188 25.938 14.039 1 96.88 193 GLU A O 1
ATOM 1433 N N . ILE A 1 194 ? 22.078 24.703 15.742 1 93.75 194 ILE A N 1
ATOM 1434 C CA . ILE A 1 194 ? 22.312 25.828 16.625 1 93.75 194 ILE A CA 1
ATOM 1435 C C . ILE A 1 194 ? 23.453 25.516 17.578 1 93.75 194 ILE A C 1
ATOM 1437 O O . ILE A 1 194 ? 23.438 24.5 18.266 1 93.75 194 ILE A O 1
ATOM 1441 N N . GLY A 1 195 ? 24.5 26.391 17.703 1 91.06 195 GLY A N 1
ATOM 1442 C CA . GLY A 1 195 ? 25.578 26.266 18.672 1 91.06 195 GLY A CA 1
ATOM 1443 C C . GLY A 1 195 ? 26.328 24.953 18.547 1 91.06 195 GLY A C 1
ATOM 1444 O O . GLY A 1 195 ? 26.656 24.312 19.547 1 91.06 195 GLY A O 1
ATOM 1445 N N . GLY A 1 196 ? 26.375 24.344 17.453 1 90.25 196 GLY A N 1
ATOM 1446 C CA . GLY A 1 196 ? 27.109 23.109 17.25 1 90.25 196 GLY A CA 1
ATOM 1447 C C . GLY A 1 196 ? 26.25 21.875 17.375 1 90.25 196 GLY A C 1
ATOM 1448 O O . GLY A 1 196 ? 26.703 20.75 17.141 1 90.25 196 GLY A O 1
ATOM 1449 N N . GLU A 1 197 ? 25.047 22.062 17.828 1 94.38 197 GLU A N 1
ATOM 1450 C CA . GLU A 1 197 ? 24.094 20.953 17.922 1 94.38 197 GLU A CA 1
ATOM 1451 C C . GLU A 1 197 ? 23.156 20.938 16.719 1 94.38 197 GLU A C 1
ATOM 1453 O O . GLU A 1 197 ? 22.906 21.984 16.109 1 94.38 197 GLU A O 1
ATOM 1458 N N . SER A 1 198 ? 22.75 19.75 16.375 1 95.88 198 SER A N 1
ATOM 1459 C CA . SER A 1 198 ? 21.828 19.656 15.25 1 95.88 198 SER A CA 1
ATOM 1460 C C . SER A 1 198 ? 20.781 18.562 15.469 1 95.88 198 SER A C 1
ATOM 1462 O O . SER A 1 198 ? 21 17.641 16.266 1 95.88 198 SER A O 1
ATOM 1464 N N . THR A 1 199 ? 19.656 18.781 14.898 1 97.81 199 THR A N 1
ATOM 1465 C CA . THR A 1 199 ? 18.594 17.766 14.844 1 97.81 199 THR A CA 1
ATOM 1466 C C . THR A 1 199 ? 17.859 17.828 13.508 1 97.81 199 THR A C 1
ATOM 1468 O O . THR A 1 199 ? 17.891 18.844 12.82 1 97.81 199 THR A O 1
ATOM 1471 N N . GLU A 1 200 ? 17.375 16.734 13.078 1 98.31 200 GLU A N 1
ATOM 1472 C CA . GLU A 1 200 ? 16.625 16.672 11.828 1 98.31 200 GLU A CA 1
ATOM 1473 C C . GLU A 1 200 ? 15.117 16.672 12.094 1 98.31 200 GLU A C 1
ATOM 1475 O O . GLU A 1 200 ? 14.648 15.992 13.016 1 98.31 200 GLU A O 1
ATOM 1480 N N . LEU A 1 201 ? 14.406 17.438 11.305 1 98.75 201 LEU A N 1
ATOM 1481 C CA . LEU A 1 201 ? 12.961 17.609 11.453 1 98.75 201 LEU A CA 1
ATOM 1482 C C . LEU A 1 201 ? 12.227 17.234 10.172 1 98.75 201 LEU A C 1
ATOM 1484 O O . LEU A 1 201 ? 12.609 17.672 9.086 1 98.75 201 LEU A O 1
ATOM 1488 N N . THR A 1 202 ? 11.234 16.391 10.297 1 98.88 202 THR A N 1
ATOM 1489 C CA . THR A 1 202 ? 10.336 16.078 9.195 1 98.88 202 THR A CA 1
ATOM 1490 C C . THR A 1 202 ? 8.914 16.531 9.516 1 98.88 202 THR A C 1
ATOM 1492 O O . THR A 1 202 ? 8.398 16.266 10.602 1 98.88 202 THR A O 1
ATOM 1495 N N . PHE A 1 203 ? 8.336 17.266 8.602 1 98.94 203 PHE A N 1
ATOM 1496 C CA . PHE A 1 203 ? 6.957 17.734 8.727 1 98.94 203 PHE A CA 1
ATOM 1497 C C . PHE A 1 203 ? 6.102 17.203 7.582 1 98.94 203 PHE A C 1
ATOM 1499 O O . PHE A 1 203 ? 6.523 17.234 6.426 1 98.94 203 PHE A O 1
ATOM 1506 N N . VAL A 1 204 ? 4.922 16.719 7.891 1 98.94 204 VAL A N 1
ATOM 1507 C CA . VAL A 1 204 ? 3.971 16.266 6.879 1 98.94 204 VAL A CA 1
ATOM 1508 C C . VAL A 1 204 ? 2.646 17 7.051 1 98.94 204 VAL A C 1
ATOM 1510 O O . VAL A 1 204 ? 2.047 16.984 8.125 1 98.94 204 VAL A O 1
ATOM 1513 N N . ALA A 1 205 ? 2.244 17.734 6.02 1 98.88 205 ALA A N 1
ATOM 1514 C CA . ALA A 1 205 ? 0.897 18.281 5.926 1 98.88 205 ALA A CA 1
ATOM 1515 C C . ALA A 1 205 ? -0.006 17.406 5.074 1 98.88 205 ALA A C 1
ATOM 1517 O O . ALA A 1 205 ? 0.369 17 3.969 1 98.88 205 ALA A O 1
ATOM 1518 N N . THR A 1 206 ? -1.197 17.078 5.586 1 98.62 206 THR A N 1
ATOM 1519 C CA . THR A 1 206 ? -2.021 16.156 4.824 1 98.62 206 THR A CA 1
ATOM 1520 C C . THR A 1 206 ? -3.5 16.5 4.961 1 98.62 206 THR A C 1
ATOM 1522 O O . THR A 1 206 ? -3.896 17.188 5.906 1 98.62 206 THR A O 1
ATOM 1525 N N . HIS A 1 207 ? -4.223 16.188 3.979 1 98.19 207 HIS A N 1
ATOM 1526 C CA . HIS A 1 207 ? -5.676 16.281 3.885 1 98.19 207 HIS A CA 1
ATOM 1527 C C . HIS A 1 207 ? -6.277 14.953 3.436 1 98.19 207 HIS A C 1
ATOM 1529 O O . HIS A 1 207 ? -6.203 14.594 2.256 1 98.19 207 HIS A O 1
ATOM 1535 N N . LEU A 1 208 ? -6.875 14.211 4.379 1 97.25 208 LEU A N 1
ATOM 1536 C CA . LEU A 1 208 ? -7.363 12.875 4.082 1 97.25 208 LEU A CA 1
ATOM 1537 C C . LEU A 1 208 ? -8.812 12.914 3.615 1 97.25 208 LEU A C 1
ATOM 1539 O O . LEU A 1 208 ? -9.43 13.984 3.576 1 97.25 208 LEU A O 1
ATOM 1543 N N . ALA A 1 209 ? -9.336 11.789 3.287 1 93.81 209 ALA A N 1
ATOM 1544 C CA . ALA A 1 209 ? -10.664 11.656 2.686 1 93.81 209 ALA A CA 1
ATOM 1545 C C . ALA A 1 209 ? -11.75 12.164 3.633 1 93.81 209 ALA A C 1
ATOM 1547 O O . ALA A 1 209 ? -11.68 11.938 4.844 1 93.81 209 ALA A O 1
ATOM 1548 N N . ALA A 1 210 ? -12.758 12.734 3.014 1 93 210 ALA A N 1
ATOM 1549 C CA . ALA A 1 210 ? -13.867 13.289 3.793 1 93 210 ALA A CA 1
ATOM 1550 C C . ALA A 1 210 ? -15.062 12.352 3.791 1 93 210 ALA A C 1
ATOM 1552 O O . ALA A 1 210 ? -14.977 11.219 3.303 1 93 210 ALA A O 1
ATOM 1553 N N . MET A 1 211 ? -16.047 12.75 4.465 1 88.81 211 MET A N 1
ATOM 1554 C CA . MET A 1 211 ? -17.344 12.102 4.574 1 88.81 211 MET A CA 1
ATOM 1555 C C . MET A 1 211 ? -17.328 11.016 5.645 1 88.81 211 MET A C 1
ATOM 1557 O O . MET A 1 211 ? -16.312 10.344 5.832 1 88.81 211 MET A O 1
ATOM 1561 N N . GLU A 1 212 ? -18.359 10.734 6.258 1 87.94 212 GLU A N 1
ATOM 1562 C CA . GLU A 1 212 ? -18.5 9.875 7.434 1 87.94 212 GLU A CA 1
ATOM 1563 C C . GLU A 1 212 ? -18.141 8.43 7.098 1 87.94 212 GLU A C 1
ATOM 1565 O O . GLU A 1 212 ? -17.453 7.766 7.871 1 87.94 212 GLU A O 1
ATOM 1570 N N . TRP A 1 213 ? -18.469 7.953 5.953 1 84.81 213 TRP A N 1
ATOM 1571 C CA . TRP A 1 213 ? -18.359 6.539 5.605 1 84.81 213 TRP A CA 1
ATOM 1572 C C . TRP A 1 213 ? -16.984 6.219 5.043 1 84.81 213 TRP A C 1
ATOM 1574 O O . TRP A 1 213 ? -16.688 5.066 4.73 1 84.81 213 TRP A O 1
ATOM 1584 N N . ASN A 1 214 ? -16.141 7.207 4.941 1 90.06 214 ASN A N 1
ATOM 1585 C CA . ASN A 1 214 ? -14.867 7.023 4.254 1 90.06 214 ASN A CA 1
ATOM 1586 C C . ASN A 1 214 ? -13.734 6.734 5.238 1 90.06 214 ASN A C 1
ATOM 1588 O O . ASN A 1 214 ? -12.586 7.109 4.996 1 90.06 214 ASN A O 1
ATOM 1592 N N . LEU A 1 215 ? -14.07 6.066 6.305 1 92.25 215 LEU A N 1
ATOM 1593 C CA . LEU A 1 215 ? -13.055 5.703 7.285 1 92.25 215 LEU A CA 1
ATOM 1594 C C . LEU A 1 215 ? -12 4.801 6.66 1 92.25 215 LEU A C 1
ATOM 1596 O O . LEU A 1 215 ? -10.797 5.062 6.781 1 92.25 215 LEU A O 1
ATOM 1600 N N . PRO A 1 216 ? -12.352 3.74 5.875 1 90.19 216 PRO A N 1
ATOM 1601 C CA . PRO A 1 216 ? -11.32 2.902 5.254 1 90.19 216 PRO A CA 1
ATOM 1602 C C . PRO A 1 216 ? -10.438 3.676 4.277 1 90.19 216 PRO A C 1
ATOM 1604 O O . PRO A 1 216 ? -9.242 3.395 4.164 1 90.19 216 PRO A O 1
ATOM 1607 N N . ARG A 1 217 ? -11.047 4.629 3.668 1 91.38 217 ARG A N 1
ATOM 1608 C CA . ARG A 1 217 ? -10.281 5.445 2.73 1 91.38 217 ARG A CA 1
ATOM 1609 C C . ARG A 1 217 ? -9.25 6.301 3.463 1 91.38 217 ARG A C 1
ATOM 1611 O O . ARG A 1 217 ? -8.148 6.52 2.961 1 91.38 217 ARG A O 1
ATOM 1618 N N . ARG A 1 218 ? -9.625 6.801 4.57 1 95.88 218 ARG A N 1
ATOM 1619 C CA . ARG A 1 218 ? -8.695 7.594 5.371 1 95.88 218 ARG A CA 1
ATOM 1620 C C . ARG A 1 218 ? -7.492 6.762 5.797 1 95.88 218 ARG A C 1
ATOM 1622 O O . ARG A 1 218 ? -6.352 7.215 5.699 1 95.88 218 ARG A O 1
ATOM 1629 N N . ASN A 1 219 ? -7.797 5.57 6.227 1 94.5 219 ASN A N 1
ATOM 1630 C CA . ASN A 1 219 ? -6.707 4.668 6.578 1 94.5 219 ASN A CA 1
ATOM 1631 C C . ASN A 1 219 ? -5.836 4.344 5.367 1 94.5 219 ASN A C 1
ATOM 1633 O O . ASN A 1 219 ? -4.609 4.312 5.473 1 94.5 219 ASN A O 1
ATOM 1637 N N . ALA A 1 220 ? -6.469 4.145 4.25 1 92.81 220 ALA A N 1
ATOM 1638 C CA . ALA A 1 220 ? -5.734 3.855 3.02 1 92.81 220 ALA A CA 1
ATOM 1639 C C . ALA A 1 220 ? -4.887 5.051 2.594 1 92.81 220 ALA A C 1
ATOM 1641 O O . ALA A 1 220 ? -3.795 4.883 2.049 1 92.81 220 ALA A O 1
ATOM 1642 N N . ASN A 1 221 ? -5.43 6.258 2.777 1 95.5 221 ASN A N 1
ATOM 1643 C CA . ASN A 1 221 ? -4.664 7.461 2.469 1 95.5 221 ASN A CA 1
ATOM 1644 C C . ASN A 1 221 ? -3.367 7.52 3.271 1 95.5 221 ASN A C 1
ATOM 1646 O O . ASN A 1 221 ? -2.311 7.848 2.729 1 95.5 221 ASN A O 1
ATOM 1650 N N . TRP A 1 222 ? -3.479 7.195 4.5 1 97.31 222 TRP A N 1
ATOM 1651 C CA . TRP A 1 222 ? -2.262 7.148 5.301 1 97.31 222 TRP A CA 1
ATOM 1652 C C . TRP A 1 222 ? -1.301 6.086 4.773 1 97.31 222 TRP A C 1
ATOM 1654 O O . TRP A 1 222 ? -0.091 6.316 4.703 1 97.31 222 TRP A O 1
ATOM 1664 N N . GLY A 1 223 ? -1.833 4.926 4.473 1 94.94 223 GLY A N 1
ATOM 1665 C CA . GLY A 1 223 ? -1.003 3.914 3.834 1 94.94 223 GLY A CA 1
ATOM 1666 C C . GLY A 1 223 ? -0.263 4.434 2.615 1 94.94 223 GLY A C 1
ATOM 1667 O O . GLY A 1 223 ? 0.917 4.133 2.424 1 94.94 223 GLY A O 1
ATOM 1668 N N . ALA A 1 224 ? -0.962 5.191 1.832 1 93.75 224 ALA A N 1
ATOM 1669 C CA . ALA A 1 224 ? -0.358 5.777 0.638 1 93.75 224 ALA A CA 1
ATOM 1670 C C . ALA A 1 224 ? 0.778 6.727 1.008 1 93.75 224 ALA A C 1
ATOM 1672 O O . ALA A 1 224 ? 1.811 6.762 0.334 1 93.75 224 ALA A O 1
ATOM 1673 N N . ILE A 1 225 ? 0.566 7.465 2.039 1 97.19 225 ILE A N 1
ATOM 1674 C CA . ILE A 1 225 ? 1.6 8.375 2.516 1 97.19 225 ILE A CA 1
ATOM 1675 C C . ILE A 1 225 ? 2.84 7.586 2.924 1 97.19 225 ILE A C 1
ATOM 1677 O O . ILE A 1 225 ? 3.953 7.906 2.502 1 97.19 225 ILE A O 1
ATOM 1681 N N . MET A 1 226 ? 2.652 6.547 3.594 1 96.88 226 MET A N 1
ATOM 1682 C CA . MET A 1 226 ? 3.773 5.746 4.074 1 96.88 226 MET A CA 1
ATOM 1683 C C . MET A 1 226 ? 4.543 5.133 2.906 1 96.88 226 MET A C 1
ATOM 1685 O O . MET A 1 226 ? 5.773 5.062 2.936 1 96.88 226 MET A O 1
ATOM 1689 N N . ARG A 1 227 ? 3.896 4.777 1.881 1 94.25 227 ARG A N 1
ATOM 1690 C CA . ARG A 1 227 ? 4.527 4.062 0.777 1 94.25 227 ARG A CA 1
ATOM 1691 C C . ARG A 1 227 ? 5.094 5.031 -0.253 1 94.25 227 ARG A C 1
ATOM 1693 O O . ARG A 1 227 ? 6.066 4.719 -0.939 1 94.25 227 ARG A O 1
ATOM 1700 N N . GLY A 1 228 ? 4.484 6.191 -0.277 1 94.25 228 GLY A N 1
ATOM 1701 C CA . GLY A 1 228 ? 4.75 6.984 -1.468 1 94.25 228 GLY A CA 1
ATOM 1702 C C . GLY A 1 228 ? 5.336 8.352 -1.157 1 94.25 228 GLY A C 1
ATOM 1703 O O . GLY A 1 228 ? 5.871 9.016 -2.045 1 94.25 228 GLY A O 1
ATOM 1704 N N . LEU A 1 229 ? 5.172 8.836 0.017 1 97.31 229 LEU A N 1
ATOM 1705 C CA . LEU A 1 229 ? 5.754 10.133 0.36 1 97.31 229 LEU A CA 1
ATOM 1706 C C . LEU A 1 229 ? 7.238 9.992 0.686 1 97.31 229 LEU A C 1
ATOM 1708 O O . LEU A 1 229 ? 7.605 9.82 1.85 1 97.31 229 LEU A O 1
ATOM 1712 N N . THR A 1 230 ? 8.055 10.094 -0.364 1 97.38 230 THR A N 1
ATOM 1713 C CA . THR A 1 230 ? 9.492 9.898 -0.207 1 97.38 230 THR A CA 1
ATOM 1714 C C . THR A 1 230 ? 10.25 11.195 -0.513 1 97.38 230 THR A C 1
ATOM 1716 O O . THR A 1 230 ? 9.875 11.938 -1.42 1 97.38 230 THR A O 1
ATOM 1719 N N . PHE A 1 231 ? 11.336 11.43 0.144 1 97.75 231 PHE A N 1
ATOM 1720 C CA . PHE A 1 231 ? 12.039 12.711 0.085 1 97.75 231 PHE A CA 1
ATOM 1721 C C . PHE A 1 231 ? 13.148 12.672 -0.961 1 97.75 231 PHE A C 1
ATOM 1723 O O . PHE A 1 231 ? 13.859 13.656 -1.157 1 97.75 231 PHE A O 1
ATOM 1730 N N . GLU A 1 232 ? 13.352 11.578 -1.601 1 94.12 232 GLU A N 1
ATOM 1731 C CA . GLU A 1 232 ? 14.125 11.383 -2.824 1 94.12 232 GLU A CA 1
ATOM 1732 C C . GLU A 1 232 ? 13.5 10.312 -3.707 1 94.12 232 GLU A C 1
ATOM 1734 O O . GLU A 1 232 ? 12.633 9.555 -3.258 1 94.12 232 GLU A O 1
ATOM 1739 N N . ASN A 1 233 ? 13.922 10.273 -4.969 1 92.06 233 ASN A N 1
ATOM 1740 C CA . ASN A 1 233 ? 13.414 9.273 -5.898 1 92.06 233 ASN A CA 1
ATOM 1741 C C . ASN A 1 233 ? 13.977 7.887 -5.59 1 92.06 233 ASN A C 1
ATOM 1743 O O . ASN A 1 233 ? 15.172 7.637 -5.777 1 92.06 233 ASN A O 1
ATOM 1747 N N . PRO A 1 234 ? 13.086 7.016 -5.184 1 91 234 PRO A N 1
ATOM 1748 C CA . PRO A 1 234 ? 13.562 5.664 -4.871 1 91 234 PRO A CA 1
ATOM 1749 C C . PRO A 1 234 ? 14.18 4.965 -6.082 1 91 234 PRO A C 1
ATOM 1751 O O . PRO A 1 234 ? 15.109 4.172 -5.926 1 91 234 PRO A O 1
ATOM 1754 N N . GLU A 1 235 ? 13.719 5.223 -7.262 1 87.75 235 GLU A N 1
ATOM 1755 C CA . GLU A 1 235 ? 14.25 4.605 -8.469 1 87.75 235 GLU A CA 1
ATOM 1756 C C . GLU A 1 235 ? 15.711 4.988 -8.695 1 87.75 235 GLU A C 1
ATOM 1758 O O . GLU A 1 235 ? 16.5 4.184 -9.188 1 87.75 235 GLU A O 1
ATOM 1763 N N . GLU A 1 236 ? 15.945 6.184 -8.422 1 88.12 236 GLU A N 1
ATOM 1764 C CA . GLU A 1 236 ? 17.328 6.637 -8.562 1 88.12 236 GLU A CA 1
ATOM 1765 C C . GLU A 1 236 ? 18.234 5.926 -7.566 1 88.12 236 GLU A C 1
ATOM 1767 O O . GLU A 1 236 ? 19.391 5.617 -7.887 1 88.12 236 GLU A O 1
ATOM 1772 N N . VAL A 1 237 ? 17.719 5.703 -6.457 1 85.75 237 VAL A N 1
ATOM 1773 C CA . VAL A 1 237 ? 18.484 4.973 -5.453 1 85.75 237 VAL A CA 1
ATOM 1774 C C . VAL A 1 237 ? 18.75 3.551 -5.938 1 85.75 237 VAL A C 1
ATOM 1776 O O . VAL A 1 237 ? 19.875 3.047 -5.82 1 85.75 237 VAL A O 1
ATOM 1779 N N . LEU A 1 238 ? 17.781 2.908 -6.469 1 84.19 238 LEU A N 1
ATOM 1780 C CA . LEU A 1 238 ? 17.922 1.554 -6.996 1 84.19 238 LEU A CA 1
ATOM 1781 C C . LEU A 1 238 ? 18.922 1.508 -8.141 1 84.19 238 LEU A C 1
ATOM 1783 O O . LEU A 1 238 ? 19.766 0.602 -8.195 1 84.19 238 LEU A O 1
ATOM 1787 N N . SER A 1 239 ? 18.828 2.496 -8.969 1 84.19 239 SER A N 1
ATOM 1788 C CA . SER A 1 239 ? 19.734 2.562 -10.109 1 84.19 239 SER A CA 1
ATOM 1789 C C . SER A 1 239 ? 21.188 2.764 -9.656 1 84.19 239 SER A C 1
ATOM 1791 O O . SER A 1 239 ? 22.109 2.158 -10.211 1 84.19 239 SER A O 1
ATOM 1793 N N . GLN A 1 240 ? 21.312 3.596 -8.758 1 83.31 240 GLN A N 1
ATOM 1794 C CA . GLN A 1 240 ? 22.656 3.846 -8.234 1 83.31 240 GLN A CA 1
ATOM 1795 C C . GLN A 1 240 ? 23.219 2.598 -7.566 1 83.31 240 GLN A C 1
ATOM 1797 O O . GLN A 1 240 ? 24.406 2.285 -7.734 1 83.31 240 GLN A O 1
ATOM 1802 N N . MET A 1 241 ? 22.453 1.949 -6.859 1 76.12 241 MET A N 1
ATOM 1803 C CA . MET A 1 241 ? 22.906 0.735 -6.191 1 76.12 241 MET A CA 1
ATOM 1804 C C . MET A 1 241 ? 23.281 -0.342 -7.207 1 76.12 241 MET A C 1
ATOM 1806 O O . MET A 1 241 ? 24.234 -1.091 -7.004 1 76.12 241 MET A O 1
ATOM 1810 N N . ARG A 1 242 ? 22.516 -0.382 -8.227 1 77.44 242 ARG A N 1
ATOM 1811 C CA . ARG A 1 242 ? 22.828 -1.3 -9.32 1 77.44 242 ARG A CA 1
ATOM 1812 C C . ARG A 1 242 ? 24.188 -0.994 -9.93 1 77.44 242 ARG A C 1
ATOM 1814 O O . ARG A 1 242 ? 25 -1.898 -10.133 1 77.44 242 ARG A O 1
ATOM 1821 N N . ARG A 1 243 ? 24.359 0.219 -10.117 1 79.81 243 ARG A N 1
ATOM 1822 C CA . ARG A 1 243 ? 25.609 0.643 -10.711 1 79.81 243 ARG A CA 1
ATOM 1823 C C . ARG A 1 243 ? 26.781 0.362 -9.773 1 79.81 243 ARG A C 1
ATOM 1825 O O . ARG A 1 243 ? 27.844 -0.072 -10.211 1 79.81 243 ARG A O 1
ATOM 1832 N N . ASP A 1 244 ? 26.531 0.594 -8.539 1 74.94 244 ASP A N 1
ATOM 1833 C CA . ASP A 1 244 ? 27.562 0.357 -7.539 1 74.94 244 ASP A CA 1
ATOM 1834 C C . ASP A 1 244 ? 27.906 -1.13 -7.434 1 74.94 244 ASP A C 1
ATOM 1836 O O . ASP A 1 244 ? 29.062 -1.502 -7.301 1 74.94 244 ASP A O 1
ATOM 1840 N N . ALA A 1 245 ? 26.906 -1.924 -7.445 1 69.94 245 ALA A N 1
ATOM 1841 C CA . ALA A 1 245 ? 27.094 -3.367 -7.348 1 69.94 245 ALA A CA 1
ATOM 1842 C C . ALA A 1 245 ? 27.844 -3.902 -8.562 1 69.94 245 ALA A C 1
ATOM 1844 O O . ALA A 1 245 ? 28.703 -4.773 -8.438 1 69.94 245 ALA A O 1
ATOM 1845 N N . GLU A 1 246 ? 27.484 -3.379 -9.664 1 70.69 246 GLU A N 1
ATOM 1846 C CA . GLU A 1 246 ? 28.156 -3.789 -10.891 1 70.69 246 GLU A CA 1
ATOM 1847 C C . GLU A 1 246 ? 29.625 -3.412 -10.875 1 70.69 246 GLU A C 1
ATOM 1849 O O . GLU A 1 246 ? 30.484 -4.172 -11.344 1 70.69 246 GLU A O 1
ATOM 1854 N N . SER A 1 247 ? 29.828 -2.314 -10.289 1 69.12 247 SER A N 1
ATOM 1855 C CA . SER A 1 247 ? 31.219 -1.844 -10.227 1 69.12 247 SER A CA 1
ATOM 1856 C C . SER A 1 247 ? 32.031 -2.658 -9.227 1 69.12 247 SER A C 1
ATOM 1858 O O . SER A 1 247 ? 33.188 -2.982 -9.477 1 69.12 247 SER A O 1
ATOM 1860 N N . ARG A 1 248 ? 31.484 -3.102 -8.078 1 61.53 248 ARG A N 1
ATOM 1861 C CA . ARG A 1 248 ? 32.188 -3.875 -7.055 1 61.53 248 ARG A CA 1
ATOM 1862 C C . ARG A 1 248 ? 32.438 -5.309 -7.523 1 61.53 248 ARG A C 1
ATOM 1864 O O . ARG A 1 248 ? 33.438 -5.906 -7.188 1 61.53 248 ARG A O 1
ATOM 1871 N N . GLY A 1 249 ? 31.375 -5.914 -8.023 1 57.75 249 GLY A N 1
ATOM 1872 C CA . GLY A 1 249 ? 31.516 -7.266 -8.547 1 57.75 249 GLY A CA 1
ATOM 1873 C C . GLY A 1 249 ? 32.719 -7.426 -9.469 1 57.75 249 GLY A C 1
ATOM 1874 O O . GLY A 1 249 ? 33.406 -8.438 -9.406 1 57.75 249 GLY A O 1
ATOM 1875 N N . GLU A 1 250 ? 32.969 -6.43 -10.172 1 56.22 250 GLU A N 1
ATOM 1876 C CA . GLU A 1 250 ? 34.156 -6.445 -11.055 1 56.22 250 GLU A CA 1
ATOM 1877 C C . GLU A 1 250 ? 35.438 -6.457 -10.25 1 56.22 250 GLU A C 1
ATOM 1879 O O . GLU A 1 250 ? 36.438 -7.039 -10.688 1 56.22 250 GLU A O 1
ATOM 1884 N N . SER A 1 251 ? 35.344 -6.02 -9.008 1 53.88 251 SER A N 1
ATOM 1885 C CA . SER A 1 251 ? 36.562 -5.902 -8.211 1 53.88 251 SER A CA 1
ATOM 1886 C C . SER A 1 251 ? 36.875 -7.203 -7.473 1 53.88 251 SER A C 1
ATOM 1888 O O . SER A 1 251 ? 38.031 -7.562 -7.301 1 53.88 251 SER A O 1
ATOM 1890 N N . ILE A 1 252 ? 35.906 -7.949 -6.824 1 52.38 252 ILE A N 1
ATOM 1891 C CA . ILE A 1 252 ? 36.094 -9.156 -6.027 1 52.38 252 ILE A CA 1
ATOM 1892 C C . ILE A 1 252 ? 36.531 -10.305 -6.93 1 52.38 252 ILE A C 1
ATOM 1894 O O . ILE A 1 252 ? 37.219 -11.234 -6.473 1 52.38 252 ILE A O 1
ATOM 1898 N N . SER A 1 253 ? 36.031 -10.461 -8.148 1 51.56 253 SER A N 1
ATOM 1899 C CA . SER A 1 253 ? 36.375 -11.562 -9.047 1 51.56 253 SER A CA 1
ATOM 1900 C C . SER A 1 253 ? 37.875 -11.773 -9.125 1 51.56 253 SER A C 1
ATOM 1902 O O . SER A 1 253 ? 38.344 -12.82 -9.586 1 51.56 253 SER A O 1
ATOM 1904 N N . SER A 1 254 ? 38.625 -10.828 -8.773 1 47.72 254 SER A N 1
ATOM 1905 C CA . SER A 1 254 ? 40.062 -11.07 -8.984 1 47.72 254 SER A CA 1
ATOM 1906 C C . SER A 1 254 ? 40.625 -11.992 -7.91 1 47.72 254 SER A C 1
ATOM 1908 O O . SER A 1 254 ? 41.781 -12.445 -8.008 1 47.72 254 SER A O 1
ATOM 1910 N N . GLU A 1 255 ? 39.844 -12.32 -6.906 1 46.78 255 GLU A N 1
ATOM 1911 C CA . GLU A 1 255 ? 40.562 -13.055 -5.879 1 46.78 255 GLU A CA 1
ATOM 1912 C C . GLU A 1 255 ? 40.312 -14.555 -5.969 1 46.78 255 GLU A C 1
ATOM 1914 O O . GLU A 1 255 ? 39.156 -14.969 -6.141 1 46.78 255 GLU A O 1
ATOM 1919 N N . GLU A 1 256 ? 41.156 -15.43 -6.316 1 47.91 256 GLU A N 1
ATOM 1920 C CA . GLU A 1 256 ? 41.312 -16.859 -6.484 1 47.91 256 GLU A CA 1
ATOM 1921 C C . GLU A 1 256 ? 40.906 -17.625 -5.227 1 47.91 256 GLU A C 1
ATOM 1923 O O . GLU A 1 256 ? 41.688 -17.688 -4.258 1 47.91 256 GLU A O 1
ATOM 1928 N N . GLY A 1 257 ? 39.781 -17.406 -4.57 1 49.75 257 GLY A N 1
ATOM 1929 C CA . GLY A 1 257 ? 39.594 -18.219 -3.379 1 49.75 257 GLY A CA 1
ATOM 1930 C C . GLY A 1 257 ? 38.656 -19.391 -3.605 1 49.75 257 GLY A C 1
ATOM 1931 O O . GLY A 1 257 ? 38.156 -19.594 -4.715 1 49.75 257 GLY A O 1
ATOM 1932 N N . ASP A 1 258 ? 38.5 -20.453 -2.693 1 55.5 258 ASP A N 1
ATOM 1933 C CA . ASP A 1 258 ? 37.688 -21.672 -2.643 1 55.5 258 ASP A CA 1
ATOM 1934 C C . ASP A 1 258 ? 36.188 -21.344 -2.732 1 55.5 258 ASP A C 1
ATOM 1936 O O . ASP A 1 258 ? 35.781 -20.25 -2.336 1 55.5 258 ASP A O 1
ATOM 1940 N N . ALA A 1 259 ? 35.438 -22.172 -3.562 1 54.12 259 ALA A N 1
ATOM 1941 C CA . ALA A 1 259 ? 34.031 -22 -3.871 1 54.12 259 ALA A CA 1
ATOM 1942 C C . ALA A 1 259 ? 33.219 -21.734 -2.607 1 54.12 259 ALA A C 1
ATOM 1944 O O . ALA A 1 259 ? 32.344 -20.859 -2.598 1 54.12 259 ALA A O 1
ATOM 1945 N N . SER A 1 260 ? 33.531 -22.547 -1.561 1 57.72 260 SER A N 1
ATOM 1946 C CA . SER A 1 260 ? 32.781 -22.375 -0.306 1 57.72 260 SER A CA 1
ATOM 1947 C C . SER A 1 260 ? 33.031 -20.984 0.285 1 57.72 260 SER A C 1
ATOM 1949 O O . SER A 1 260 ? 32.094 -20.359 0.785 1 57.72 260 SER A O 1
ATOM 1951 N N . GLU A 1 261 ? 34.25 -20.578 0.238 1 62.59 261 GLU A N 1
ATOM 1952 C CA . GLU A 1 261 ? 34.594 -19.25 0.73 1 62.59 261 GLU A CA 1
ATOM 1953 C C . GLU A 1 261 ? 33.969 -18.156 -0.125 1 62.59 261 GLU A C 1
ATOM 1955 O O . GLU A 1 261 ? 33.5 -17.141 0.398 1 62.59 261 GLU A O 1
ATOM 1960 N N . HIS A 1 262 ? 33.844 -18.531 -1.362 1 62.03 262 HIS A N 1
ATOM 1961 C C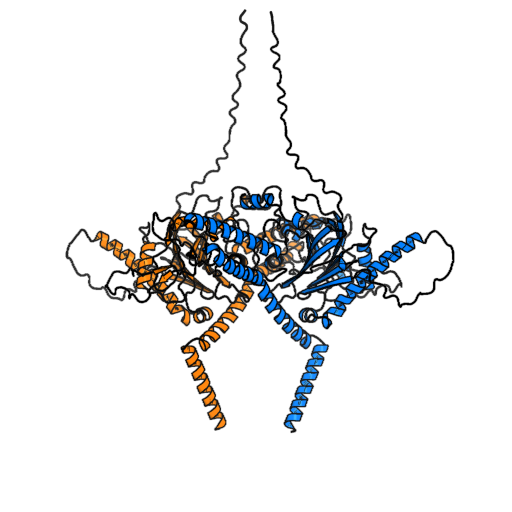A . HIS A 1 262 ? 33.219 -17.578 -2.268 1 62.03 262 HIS A CA 1
ATOM 1962 C C . HIS A 1 262 ? 31.734 -17.422 -1.993 1 62.03 262 HIS A C 1
ATOM 1964 O O . HIS A 1 262 ? 31.203 -16.312 -1.996 1 62.03 262 HIS A O 1
ATOM 1970 N N . SER A 1 263 ? 31.125 -18.578 -1.748 1 64.44 263 SER A N 1
ATOM 1971 C CA . SER A 1 263 ? 29.703 -18.547 -1.429 1 64.44 263 SER A CA 1
ATOM 1972 C C . SER A 1 263 ? 29.438 -17.766 -0.14 1 64.44 263 SER A C 1
ATOM 1974 O O . SER A 1 263 ? 28.469 -17.016 -0.052 1 64.44 263 SER A O 1
ATOM 1976 N N . ARG A 1 264 ? 30.281 -18.062 0.805 1 66.94 264 ARG A N 1
ATOM 1977 C CA . ARG A 1 264 ? 30.125 -17.344 2.074 1 66.94 264 ARG A CA 1
ATOM 1978 C C . ARG A 1 264 ? 30.344 -15.852 1.892 1 66.94 264 ARG A C 1
ATOM 1980 O O . ARG A 1 264 ? 29.609 -15.039 2.439 1 66.94 264 ARG A O 1
ATOM 1987 N N . LEU A 1 265 ? 31.344 -15.523 1.143 1 66.31 265 LEU A N 1
ATOM 1988 C CA . LEU A 1 265 ? 31.641 -14.117 0.903 1 66.31 265 LEU A CA 1
ATOM 1989 C C . LEU A 1 265 ? 30.5 -13.453 0.133 1 66.31 265 LEU A C 1
ATOM 1991 O O . LEU A 1 265 ? 30.141 -12.305 0.417 1 66.31 265 LEU A O 1
ATOM 1995 N N . LEU A 1 266 ? 29.969 -14.234 -0.733 1 67.31 266 LEU A N 1
ATOM 1996 C CA . LEU A 1 266 ? 28.828 -13.719 -1.49 1 67.31 266 LEU A CA 1
ATOM 1997 C C . LEU A 1 266 ? 27.625 -13.469 -0.574 1 67.31 266 LEU A C 1
ATOM 1999 O O . LEU A 1 266 ? 26.938 -12.453 -0.709 1 67.31 266 LEU A O 1
ATOM 2003 N N . ARG A 1 267 ? 27.484 -14.406 0.256 1 69.94 267 ARG A N 1
ATOM 2004 C CA . ARG A 1 267 ? 26.375 -14.266 1.205 1 69.94 267 ARG A CA 1
ATOM 2005 C C . ARG A 1 267 ? 26.547 -13.008 2.051 1 69.94 267 ARG A C 1
ATOM 2007 O O . ARG A 1 267 ? 25.594 -12.258 2.252 1 69.94 267 ARG A O 1
ATOM 2014 N N . GLU A 1 268 ? 27.672 -12.938 2.523 1 73.31 268 GLU A N 1
ATOM 2015 C CA . GLU A 1 268 ? 27.938 -11.789 3.391 1 73.31 268 GLU A CA 1
ATOM 2016 C C . GLU A 1 268 ? 27.812 -10.477 2.629 1 73.31 268 GLU A C 1
ATOM 2018 O O . GLU A 1 268 ? 27.25 -9.508 3.145 1 73.31 268 GLU A O 1
ATOM 2023 N N . GLU A 1 269 ? 28.312 -10.508 1.481 1 72.81 269 GLU A N 1
ATOM 2024 C CA . GLU A 1 269 ? 28.219 -9.305 0.662 1 72.81 269 GLU A CA 1
ATOM 2025 C C . GLU A 1 269 ? 26.781 -8.984 0.311 1 72.81 269 GLU A C 1
ATOM 2027 O O . GLU A 1 269 ? 26.359 -7.828 0.365 1 72.81 269 GLU A O 1
ATOM 2032 N N . GLN A 1 270 ? 26.125 -10.016 -0.031 1 73.25 270 GLN A N 1
ATOM 2033 C CA . GLN A 1 270 ? 24.719 -9.836 -0.383 1 73.25 270 GLN A CA 1
ATOM 2034 C C . GLN A 1 270 ? 23.906 -9.352 0.817 1 73.25 270 GLN A C 1
ATOM 2036 O O . GLN A 1 270 ? 23.031 -8.492 0.679 1 73.25 270 GLN A O 1
ATOM 2041 N N . HIS A 1 271 ? 24.203 -9.906 1.847 1 74 271 HIS A N 1
ATOM 2042 C CA . HIS A 1 271 ? 23.516 -9.508 3.068 1 74 271 HIS A CA 1
ATOM 2043 C C . HIS A 1 271 ? 23.766 -8.039 3.387 1 74 271 HIS A C 1
ATOM 2045 O O . HIS A 1 271 ? 22.828 -7.301 3.717 1 74 271 HIS A O 1
ATOM 2051 N N . GLN A 1 272 ? 25 -7.723 3.25 1 76.5 272 GLN A N 1
ATOM 2052 C CA . GLN A 1 272 ? 25.344 -6.332 3.514 1 76.5 272 GLN A CA 1
ATOM 2053 C C . GLN A 1 272 ? 24.656 -5.391 2.525 1 76.5 272 GLN A C 1
ATOM 2055 O O . GLN A 1 272 ? 24.203 -4.312 2.902 1 76.5 272 GLN A O 1
ATOM 2060 N N . HIS A 1 273 ? 24.609 -5.82 1.354 1 78.12 273 HIS A N 1
ATOM 2061 C CA . HIS A 1 273 ? 23.938 -5.02 0.331 1 78.12 273 HIS A CA 1
ATOM 2062 C C . HIS A 1 273 ? 22.453 -4.863 0.631 1 78.12 273 HIS A C 1
ATOM 2064 O O . HIS A 1 273 ? 21.891 -3.777 0.47 1 78.12 273 HIS A O 1
ATOM 2070 N N . ASP A 1 274 ? 21.906 -5.844 1.009 1 76.56 274 ASP A N 1
ATOM 2071 C CA . ASP A 1 274 ? 20.484 -5.828 1.344 1 76.56 274 ASP A CA 1
ATOM 2072 C C . ASP A 1 274 ? 20.203 -4.895 2.521 1 76.56 274 ASP A C 1
ATOM 2074 O O . ASP A 1 274 ? 19.234 -4.137 2.506 1 76.56 274 ASP A O 1
ATOM 2078 N N . LEU A 1 275 ? 21.062 -5.012 3.414 1 79.06 275 LEU A N 1
ATOM 2079 C CA . LEU A 1 275 ? 20.906 -4.156 4.586 1 79.06 275 LEU A CA 1
ATOM 2080 C C . LEU A 1 275 ? 21.062 -2.688 4.215 1 79.06 275 LEU A C 1
ATOM 2082 O O . LEU A 1 275 ? 20.328 -1.832 4.719 1 79.06 275 LEU A O 1
ATOM 2086 N N . ARG A 1 276 ? 22 -2.441 3.402 1 84.12 276 ARG A N 1
ATOM 2087 C CA . ARG A 1 276 ? 22.219 -1.072 2.951 1 84.12 276 ARG A CA 1
ATOM 2088 C C . ARG A 1 276 ? 21.016 -0.546 2.186 1 84.12 276 ARG A C 1
ATOM 2090 O O . ARG A 1 276 ? 20.625 0.612 2.35 1 84.12 276 ARG A O 1
ATOM 2097 N N . LEU A 1 277 ? 20.5 -1.362 1.371 1 84.81 277 LEU A N 1
ATOM 2098 C CA . LEU A 1 277 ? 19.328 -0.984 0.599 1 84.81 277 LEU A CA 1
ATOM 2099 C C . LEU A 1 277 ? 18.141 -0.684 1.52 1 84.81 277 LEU A C 1
ATOM 2101 O O . LEU A 1 277 ? 17.438 0.308 1.326 1 84.81 277 LEU A O 1
ATOM 2105 N N . GLN A 1 278 ? 17.969 -1.477 2.441 1 84.06 278 GLN A N 1
ATOM 2106 C CA . GLN A 1 278 ? 16.891 -1.288 3.402 1 84.06 278 GLN A CA 1
ATOM 2107 C C . GLN A 1 278 ? 17.047 0.025 4.164 1 84.06 278 GLN A C 1
ATOM 2109 O O . GLN A 1 278 ? 16.078 0.75 4.375 1 84.06 278 GLN A O 1
ATOM 2114 N N . ARG A 1 279 ? 18.203 0.227 4.508 1 89.75 279 ARG A N 1
ATOM 2115 C CA . ARG A 1 279 ? 18.484 1.457 5.238 1 89.75 279 ARG A CA 1
ATOM 2116 C C . ARG A 1 279 ? 18.234 2.684 4.363 1 89.75 279 ARG A C 1
ATOM 2118 O O . ARG A 1 279 ? 17.672 3.678 4.828 1 89.75 279 ARG A O 1
ATOM 2125 N N . GLN A 1 280 ? 18.656 2.617 3.203 1 91.44 280 GLN A N 1
ATOM 2126 C CA . GLN A 1 280 ? 18.484 3.744 2.297 1 91.44 280 GLN A CA 1
ATOM 2127 C C . GLN A 1 280 ? 17 4.023 2.057 1 91.44 280 GLN A C 1
ATOM 2129 O O . GLN A 1 280 ? 16.562 5.18 2.051 1 91.44 280 GLN A O 1
ATOM 2134 N N . PHE A 1 281 ? 16.266 3.021 1.872 1 92.56 281 PHE A N 1
ATOM 2135 C CA . PHE A 1 281 ? 14.836 3.186 1.663 1 92.56 281 PHE A CA 1
ATOM 2136 C C . PHE A 1 281 ? 14.164 3.727 2.918 1 92.56 281 PHE A C 1
ATOM 2138 O O . PHE A 1 281 ? 13.25 4.551 2.834 1 92.56 281 PHE A O 1
ATOM 2145 N N . HIS A 1 282 ? 14.57 3.264 4.02 1 94.44 282 HIS A N 1
ATOM 2146 C CA . HIS A 1 282 ? 14.07 3.791 5.285 1 94.44 282 HIS A CA 1
ATOM 2147 C C . HIS A 1 282 ? 14.344 5.289 5.402 1 94.44 282 HIS A C 1
ATOM 2149 O O . HIS A 1 282 ? 13.477 6.051 5.828 1 94.44 282 HIS A O 1
ATOM 2155 N N . ASP A 1 283 ? 15.469 5.703 4.961 1 96.06 283 ASP A N 1
ATOM 2156 C CA . ASP A 1 283 ? 15.891 7.098 5.039 1 96.06 283 ASP A CA 1
ATOM 2157 C C . ASP A 1 283 ? 15.062 7.977 4.105 1 96.06 283 ASP A C 1
ATOM 2159 O O . ASP A 1 283 ? 14.938 9.18 4.328 1 96.06 283 ASP A O 1
ATOM 2163 N N . LEU A 1 284 ? 14.492 7.391 3.094 1 96.38 284 LEU A N 1
ATOM 2164 C CA . LEU A 1 284 ? 13.688 8.148 2.137 1 96.38 284 LEU A CA 1
ATOM 2165 C C . LEU A 1 284 ? 12.266 8.352 2.658 1 96.38 284 LEU A C 1
ATOM 2167 O O . LEU A 1 284 ? 11.555 9.25 2.205 1 96.38 284 LEU A O 1
ATOM 2171 N N . SER A 1 285 ? 11.844 7.559 3.57 1 97.44 285 SER A N 1
ATOM 2172 C CA . SER A 1 285 ? 10.445 7.488 3.984 1 97.44 285 SER A CA 1
ATOM 2173 C C . SER A 1 285 ? 10.094 8.609 4.957 1 97.44 285 SER A C 1
ATOM 2175 O O . SER A 1 285 ? 10.969 9.367 5.379 1 97.44 285 SER A O 1
ATOM 2177 N N . VAL A 1 286 ? 8.82 8.688 5.324 1 98 286 VAL A N 1
ATOM 2178 C CA . VAL A 1 286 ? 8.359 9.664 6.305 1 98 286 VAL A CA 1
ATOM 2179 C C . VAL A 1 286 ? 8.914 9.32 7.684 1 98 286 VAL A C 1
ATOM 2181 O O . VAL A 1 286 ? 9 10.18 8.562 1 98 286 VAL A O 1
ATOM 2184 N N . PHE A 1 287 ? 9.367 8.047 7.848 1 98.12 287 PHE A N 1
ATOM 2185 C CA . PHE A 1 287 ? 9.812 7.562 9.148 1 98.12 287 PHE A CA 1
ATOM 2186 C C . PHE A 1 287 ? 11.336 7.484 9.195 1 98.12 287 PHE A C 1
ATOM 2188 O O . PHE A 1 287 ? 11.898 6.547 9.773 1 98.12 287 PHE A O 1
ATOM 2195 N N . LYS A 1 288 ? 11.992 8.398 8.531 1 98.12 288 LYS A N 1
ATOM 2196 C CA . LYS A 1 288 ? 13.445 8.406 8.656 1 98.12 288 LYS A CA 1
ATOM 2197 C C . LYS A 1 288 ? 13.867 8.289 10.117 1 98.12 288 LYS A C 1
ATOM 2199 O O . LYS A 1 288 ? 13.5 9.125 10.945 1 98.12 288 LYS A O 1
ATOM 2204 N N . PRO A 1 289 ? 14.68 7.285 10.414 1 97.06 289 PRO A N 1
ATOM 2205 C CA . PRO A 1 289 ? 14.992 6.992 11.82 1 97.06 289 PRO A CA 1
ATOM 2206 C C . PRO A 1 289 ? 15.75 8.133 12.5 1 97.06 289 PRO A C 1
ATOM 2208 O O . PRO A 1 289 ? 15.695 8.258 13.727 1 97.06 289 PRO A O 1
ATOM 2211 N N . SER A 1 290 ? 16.391 8.961 11.797 1 97.38 290 SER A N 1
ATOM 2212 C CA . SER A 1 290 ? 17.234 10.008 12.359 1 97.38 290 SER A CA 1
ATOM 2213 C C . SER A 1 290 ? 16.484 11.336 12.453 1 97.38 290 SER A C 1
ATOM 2215 O O . SER A 1 290 ? 17.109 12.383 12.656 1 97.38 290 SER A O 1
ATOM 2217 N N . SER A 1 291 ? 15.227 11.273 12.258 1 98.25 291 SER A N 1
ATOM 2218 C CA . SER A 1 291 ? 14.492 12.539 12.195 1 98.25 291 SER A CA 1
ATOM 2219 C C . SER A 1 291 ? 13.289 12.516 13.125 1 98.25 291 SER A C 1
ATOM 2221 O O . SER A 1 291 ? 12.633 11.484 13.281 1 98.25 291 SER A O 1
ATOM 2223 N N . HIS A 1 292 ? 13.031 13.695 13.773 1 98.44 292 HIS A N 1
ATOM 2224 C CA . HIS A 1 292 ? 11.719 13.891 14.383 1 98.44 292 HIS A CA 1
ATOM 2225 C C . HIS A 1 292 ? 10.625 13.977 13.312 1 98.44 292 HIS A C 1
ATOM 2227 O O . HIS A 1 292 ? 10.898 14.359 12.172 1 98.44 292 HIS A O 1
ATOM 2233 N N . LEU A 1 293 ? 9.461 13.602 13.688 1 98.81 293 LEU A N 1
ATOM 2234 C CA . LEU A 1 293 ? 8.375 13.617 12.719 1 98.81 293 LEU A CA 1
ATOM 2235 C C . LEU A 1 293 ? 7.129 14.266 13.312 1 98.81 293 LEU A C 1
ATOM 2237 O O . LEU A 1 293 ? 6.715 13.93 14.422 1 98.81 293 LEU A O 1
ATOM 2241 N N . PHE A 1 294 ? 6.582 15.203 12.617 1 98.94 294 PHE A N 1
ATOM 2242 C CA . PHE A 1 294 ? 5.305 15.828 12.93 1 98.94 294 PHE A CA 1
ATOM 2243 C C . PHE A 1 294 ? 4.34 15.719 11.758 1 98.94 294 PHE A C 1
ATOM 2245 O O . PHE A 1 294 ? 4.703 16.031 10.617 1 98.94 294 PHE A O 1
ATOM 2252 N N . VAL A 1 295 ? 3.158 15.219 12 1 98.94 295 VAL A N 1
ATOM 2253 C CA . VAL A 1 295 ? 2.098 15.094 11 1 98.94 295 VAL A CA 1
ATOM 2254 C C . VAL A 1 295 ? 0.904 15.953 11.414 1 98.94 295 VAL A C 1
ATOM 2256 O O . VAL A 1 295 ? 0.383 15.812 12.523 1 98.94 295 VAL A O 1
ATOM 2259 N N . ALA A 1 296 ? 0.529 16.859 10.523 1 98.94 296 ALA A N 1
ATOM 2260 C CA . ALA A 1 296 ? -0.558 17.797 10.844 1 98.94 296 ALA A CA 1
ATOM 2261 C C . ALA A 1 296 ? -1.495 17.953 9.648 1 98.94 296 ALA A C 1
ATOM 2263 O O . ALA A 1 296 ? -1.047 18.016 8.5 1 98.94 296 ALA A O 1
ATOM 2264 N N . GLY A 1 297 ? -2.793 18.016 9.93 1 98.81 297 GLY A N 1
ATOM 2265 C CA . GLY A 1 297 ? -3.721 18.297 8.844 1 98.81 297 GLY A CA 1
ATOM 2266 C C . GLY A 1 297 ? -5.172 18.062 9.227 1 98.81 297 GLY A C 1
ATOM 2267 O O . GLY A 1 297 ? -5.48 17.828 10.398 1 98.81 297 GLY A O 1
ATOM 2268 N N . ASP A 1 298 ? -6.078 18.359 8.234 1 98.69 298 ASP A N 1
ATOM 2269 C CA . ASP A 1 298 ? -7.453 17.875 8.281 1 98.69 298 ASP A CA 1
ATOM 2270 C C . ASP A 1 298 ? -7.523 16.375 7.969 1 98.69 298 ASP A C 1
ATOM 2272 O O . ASP A 1 298 ? -7.707 15.992 6.812 1 98.69 298 ASP A O 1
ATOM 2276 N N . LEU A 1 299 ? -7.492 15.641 9.086 1 98.69 299 LEU A N 1
ATOM 2277 C CA . LEU A 1 299 ? -7.391 14.195 8.914 1 98.69 299 LEU A CA 1
ATOM 2278 C C . LEU A 1 299 ? -8.773 13.578 8.727 1 98.69 299 LEU A C 1
ATOM 2280 O O . LEU A 1 299 ? -8.883 12.422 8.305 1 98.69 299 LEU A O 1
ATOM 2284 N N . ASN A 1 300 ? -9.789 14.219 9.047 1 97.56 300 ASN A N 1
ATOM 2285 C CA . ASN A 1 300 ? -11.188 13.93 8.727 1 97.56 300 ASN A CA 1
ATOM 2286 C C . ASN A 1 300 ? -11.703 12.711 9.492 1 97.56 300 ASN A C 1
ATOM 2288 O O . ASN A 1 300 ? -12.75 12.164 9.156 1 97.56 300 ASN A O 1
ATOM 2292 N N . TYR A 1 301 ? -10.961 12.25 10.484 1 97.12 301 TYR A N 1
ATOM 2293 C CA . TYR A 1 301 ? -11.555 11.242 11.359 1 97.12 301 TYR A CA 1
ATOM 2294 C C . TYR A 1 301 ? -12.688 11.836 12.18 1 97.12 301 TYR A C 1
ATOM 2296 O O . TYR A 1 301 ? -12.594 12.969 12.656 1 97.12 301 TYR A O 1
ATOM 2304 N N . ARG A 1 302 ? -13.711 11.07 12.383 1 93.75 302 ARG A N 1
ATOM 2305 C CA . ARG A 1 302 ? -14.945 11.555 13 1 93.75 302 ARG A CA 1
ATOM 2306 C C . ARG A 1 302 ? -15.266 10.773 14.273 1 93.75 302 ARG A C 1
ATOM 2308 O O . ARG A 1 302 ? -14.406 10.07 14.805 1 93.75 302 ARG A O 1
ATOM 2315 N N . ILE A 1 303 ? -16.484 10.992 14.781 1 91.75 303 ILE A N 1
ATOM 2316 C CA . ILE A 1 303 ? -16.906 10.234 15.961 1 91.75 303 ILE A CA 1
ATOM 2317 C C . ILE A 1 303 ? -17.969 9.203 15.555 1 91.75 303 ILE A C 1
ATOM 2319 O O . ILE A 1 303 ? -18.438 8.43 16.391 1 91.75 303 ILE A O 1
ATOM 2323 N N . SER A 1 304 ? -18.328 9.297 14.289 1 86.88 304 SER A N 1
ATOM 2324 C CA . SER A 1 304 ? -19.312 8.359 13.766 1 86.88 304 SER A CA 1
ATOM 2325 C C . SER A 1 304 ? -19.078 8.07 12.289 1 86.88 304 SER A C 1
ATOM 2327 O O . SER A 1 304 ? -18.594 8.938 11.555 1 86.88 304 SER A O 1
ATOM 2329 N N . THR A 1 305 ? -19.453 6.871 11.875 1 86.38 305 THR A N 1
ATOM 2330 C CA . THR A 1 305 ? -19.328 6.496 10.469 1 86.38 305 THR A CA 1
ATOM 2331 C C . THR A 1 305 ? -20.594 6.82 9.703 1 86.38 305 THR A C 1
ATOM 2333 O O . THR A 1 305 ? -20.656 6.672 8.477 1 86.38 305 THR A O 1
ATOM 2336 N N . THR A 1 306 ? -21.609 7.234 10.398 1 83.31 306 THR A N 1
ATOM 2337 C CA . THR A 1 306 ? -22.875 7.633 9.781 1 83.31 306 THR A CA 1
ATOM 2338 C C . THR A 1 306 ? -23.219 9.07 10.141 1 83.31 306 THR A C 1
ATOM 2340 O O . THR A 1 306 ? -22.75 9.594 11.148 1 83.31 306 THR A O 1
ATOM 2343 N N . SER A 1 307 ? -24.078 9.664 9.312 1 84.5 307 SER A N 1
ATOM 2344 C CA . SER A 1 307 ? -24.531 11.023 9.578 1 84.5 307 SER A CA 1
ATOM 2345 C C . SER A 1 307 ? -25.5 11.062 10.758 1 84.5 307 SER A C 1
ATOM 2347 O O . SER A 1 307 ? -26.188 10.078 11.031 1 84.5 307 SER A O 1
ATOM 2349 N N . PRO A 1 308 ? -25.531 12.219 11.391 1 86.19 308 PRO A N 1
ATOM 2350 C CA . PRO A 1 308 ? -26.469 12.328 12.508 1 86.19 308 PRO A CA 1
ATOM 2351 C C . PRO A 1 308 ? -27.922 12.398 12.047 1 86.19 308 PRO A C 1
ATOM 2353 O O . PRO A 1 308 ? -28.203 12.75 10.898 1 86.19 308 PRO A O 1
ATOM 2356 N N . THR A 1 309 ? -28.75 12 12.984 1 80 309 THR A N 1
ATOM 2357 C CA . THR A 1 309 ? -30.188 12.188 12.82 1 80 309 THR A CA 1
ATOM 2358 C C . THR A 1 309 ? -30.656 13.453 13.531 1 80 309 THR A C 1
ATOM 2360 O O . THR A 1 309 ? -29.891 14.047 14.305 1 80 309 THR A O 1
ATOM 2363 N N . PRO A 1 310 ? -31.844 13.875 13.258 1 78.81 310 PRO A N 1
ATOM 2364 C CA . PRO A 1 310 ? -32.344 15.07 13.93 1 78.81 310 PRO A CA 1
ATOM 2365 C C . PRO A 1 310 ? -32.375 14.93 15.453 1 78.81 310 PRO A C 1
ATOM 2367 O O . PRO A 1 310 ? -32.438 15.938 16.172 1 78.81 310 PRO A O 1
ATOM 2370 N N . TYR A 1 311 ? -32.25 13.734 15.961 1 77.5 311 TYR A N 1
ATOM 2371 C CA . TYR A 1 311 ? -32.344 13.5 17.391 1 77.5 311 TYR A CA 1
ATOM 2372 C C . TYR A 1 311 ? -30.969 13.195 17.984 1 77.5 311 TYR A C 1
ATOM 2374 O O . TYR A 1 311 ? -30.844 12.938 19.188 1 77.5 311 TYR A O 1
ATOM 2382 N N . SER A 1 312 ? -30 13.312 17.188 1 82.81 312 SER A N 1
ATOM 2383 C CA . SER A 1 312 ? -28.656 12.992 17.641 1 82.81 312 SER A CA 1
ATOM 2384 C C . SER A 1 312 ? -28.141 14.055 18.609 1 82.81 312 SER A C 1
ATOM 2386 O O . SER A 1 312 ? -28.359 15.25 18.406 1 82.81 312 SER A O 1
ATOM 2388 N N . ALA A 1 313 ? -27.5 13.57 19.688 1 84.56 313 ALA A N 1
ATOM 2389 C CA . ALA A 1 313 ? -26.844 14.5 20.609 1 84.56 313 ALA A CA 1
ATOM 2390 C C . ALA A 1 313 ? -25.5 14.969 20.047 1 84.56 313 ALA A C 1
ATOM 2392 O O . ALA A 1 313 ? -24.734 14.172 19.5 1 84.56 313 ALA A O 1
ATOM 2393 N N . PHE A 1 314 ? -25.344 16.25 20.156 1 89.31 314 PHE A N 1
ATOM 2394 C CA . PHE A 1 314 ? -24.094 16.859 19.703 1 89.31 314 PHE A CA 1
ATOM 2395 C C . PHE A 1 314 ? -23.25 17.281 20.906 1 89.31 314 PHE A C 1
ATOM 2397 O O . PHE A 1 314 ? -23.781 17.734 21.922 1 89.31 314 PHE A O 1
ATOM 2404 N N . PRO A 1 315 ? -21.953 17.141 20.734 1 91.19 315 PRO A N 1
ATOM 2405 C CA . PRO A 1 315 ? -21.109 17.766 21.75 1 91.19 315 PRO A CA 1
ATOM 2406 C C . PRO A 1 315 ? -21.312 19.281 21.828 1 91.19 315 PRO A C 1
ATOM 2408 O O . PRO A 1 315 ? -21.562 19.938 20.812 1 91.19 315 PRO A O 1
ATOM 2411 N N . ASN A 1 316 ? -21.25 19.797 23.031 1 90.75 316 ASN A N 1
ATOM 2412 C CA . ASN A 1 316 ? -21.312 21.234 23.219 1 90.75 316 ASN A CA 1
ATOM 2413 C C . ASN A 1 316 ? -20.203 21.75 24.125 1 90.75 316 ASN A C 1
ATOM 2415 O O . ASN A 1 316 ? -19.328 20.969 24.516 1 90.75 316 ASN A O 1
ATOM 2419 N N . LEU A 1 317 ? -20.141 23.078 24.344 1 92.56 317 LEU A N 1
ATOM 2420 C CA . LEU A 1 317 ? -19.016 23.672 25.031 1 92.56 317 LEU A CA 1
ATOM 2421 C C . LEU A 1 317 ? -19.375 24.031 26.469 1 92.56 317 LEU A C 1
ATOM 2423 O O . LEU A 1 317 ? -18.625 24.734 27.156 1 92.56 317 LEU A O 1
ATOM 2427 N N . GLU A 1 318 ? -20.531 23.562 27 1 92.31 318 GLU A N 1
ATOM 2428 C CA . GLU A 1 318 ? -20.969 23.891 28.344 1 92.31 318 GLU A CA 1
ATOM 2429 C C . GLU A 1 318 ? -20.5 22.828 29.344 1 92.31 318 GLU A C 1
ATOM 2431 O O . GLU A 1 318 ? -21.062 21.734 29.422 1 92.31 318 GLU A O 1
ATOM 2436 N N . PRO A 1 319 ? -19.672 23.453 30.203 1 90.25 319 PRO A N 1
ATOM 2437 C CA . PRO A 1 319 ? -19.203 22.484 31.188 1 90.25 319 PRO A CA 1
ATOM 2438 C C . PRO A 1 319 ? -20.328 21.984 32.094 1 90.25 319 PRO A C 1
ATOM 2440 O O . PRO A 1 319 ? -21.203 22.75 32.469 1 90.25 319 PRO A O 1
ATOM 2443 N N . GLY A 1 320 ? -20.531 20.922 32.438 1 89.75 320 GLY A N 1
ATOM 2444 C CA . GLY A 1 320 ? -21.562 20.344 33.281 1 89.75 320 GLY A CA 1
ATOM 2445 C C . GLY A 1 320 ? -22.688 19.688 32.5 1 89.75 320 GLY A C 1
ATOM 2446 O O . GLY A 1 320 ? -23.438 18.875 33.031 1 89.75 320 GLY A O 1
ATOM 2447 N N . SER A 1 321 ? -22.734 20.188 31.281 1 90.94 321 SER A N 1
ATOM 2448 C CA . SER A 1 321 ? -23.734 19.578 30.422 1 90.94 321 SER A CA 1
ATOM 2449 C C . SER A 1 321 ? -23.453 18.094 30.203 1 90.94 321 SER A C 1
ATOM 2451 O O . SER A 1 321 ? -22.297 17.672 30.219 1 90.94 321 SER A O 1
ATOM 2453 N N . GLU A 1 322 ? -24.5 17.359 30.094 1 87.81 322 GLU A N 1
ATOM 2454 C CA . GLU A 1 322 ? -24.359 15.945 29.766 1 87.81 322 GLU A CA 1
ATOM 2455 C C . GLU A 1 322 ? -23.703 15.766 28.391 1 87.81 322 GLU A C 1
ATOM 2457 O O . GLU A 1 322 ? -23.094 14.734 28.109 1 87.81 322 GLU A O 1
ATOM 2462 N N . ASN A 1 323 ? -23.844 16.844 27.594 1 89.88 323 ASN A N 1
ATOM 2463 C CA . ASN A 1 323 ? -23.297 16.781 26.234 1 89.88 323 ASN A CA 1
ATOM 2464 C C . ASN A 1 323 ? -22.016 17.594 26.109 1 89.88 323 ASN A C 1
ATOM 2466 O O . ASN A 1 323 ? -21.688 18.062 25.016 1 89.88 323 ASN A O 1
ATOM 2470 N N . TYR A 1 324 ? -21.406 17.75 27.25 1 92.5 324 TYR A N 1
ATOM 2471 C CA . TYR A 1 324 ? -20.094 18.375 27.172 1 92.5 324 TYR A CA 1
ATOM 2472 C C . TYR A 1 324 ? -19.156 17.594 26.266 1 92.5 324 TYR A C 1
ATOM 2474 O O . TYR A 1 324 ? -19.172 16.359 26.266 1 92.5 324 TYR A O 1
ATOM 2482 N N . TYR A 1 325 ? -18.328 18.312 25.5 1 94.44 325 TYR A N 1
ATOM 2483 C CA . TYR A 1 325 ? -17.641 17.656 24.391 1 94.44 325 TYR A CA 1
ATOM 2484 C C . TYR A 1 325 ? -16.688 16.578 24.906 1 94.44 325 TYR A C 1
ATOM 2486 O O . TYR A 1 325 ? -16.422 15.602 24.203 1 94.44 325 TYR A O 1
ATOM 2494 N N . THR A 1 326 ? -16.188 16.656 26.094 1 93.69 326 THR A N 1
ATOM 2495 C CA . THR A 1 326 ? -15.242 15.68 26.625 1 93.69 326 THR A CA 1
ATOM 2496 C C . THR A 1 326 ? -15.883 14.297 26.719 1 93.69 326 THR A C 1
ATOM 2498 O O . THR A 1 326 ? -15.18 13.281 26.734 1 93.69 326 THR A O 1
ATOM 2501 N N . HIS A 1 327 ? -17.172 14.25 26.766 1 89.44 327 HIS A N 1
ATOM 2502 C CA . HIS A 1 327 ? -17.891 12.984 26.891 1 89.44 327 HIS A CA 1
ATOM 2503 C C . HIS A 1 327 ? -17.984 12.266 25.562 1 89.44 327 HIS A C 1
ATOM 2505 O O . HIS A 1 327 ? -18.438 11.117 25.484 1 89.44 327 HIS A O 1
ATOM 2511 N N . PHE A 1 328 ? -17.5 12.961 24.531 1 90.25 328 PHE A N 1
ATOM 2512 C CA . PHE A 1 328 ? -17.609 12.375 23.203 1 90.25 328 PHE A CA 1
ATOM 2513 C C . PHE A 1 328 ? -16.25 11.93 22.703 1 90.25 328 PHE A C 1
ATOM 2515 O O . PHE A 1 328 ? -16.141 11.242 21.688 1 90.25 328 PHE A O 1
ATOM 2522 N N . LEU A 1 329 ? -15.188 12.172 23.406 1 92.38 329 LEU A N 1
ATOM 2523 C CA . LEU A 1 329 ? -13.828 11.93 22.938 1 92.38 329 LEU A CA 1
ATOM 2524 C C . LEU A 1 329 ? -13.555 10.438 22.828 1 92.38 329 LEU A C 1
ATOM 2526 O O . LEU A 1 329 ? -12.75 10.008 21.984 1 92.38 329 LEU A O 1
ATOM 2530 N N . HIS A 1 330 ? -14.203 9.68 23.594 1 88.88 330 HIS A N 1
ATOM 2531 C CA . HIS A 1 330 ? -13.992 8.234 23.562 1 88.88 330 HIS A CA 1
ATOM 2532 C C . HIS A 1 330 ? -14.484 7.641 22.25 1 88.88 330 HIS A C 1
ATOM 2534 O O . HIS A 1 330 ? -14.133 6.512 21.891 1 88.88 330 HIS A O 1
ATOM 2540 N N . LEU A 1 331 ? -15.25 8.414 21.469 1 89.31 331 LEU A N 1
ATOM 2541 C CA . LEU A 1 331 ? -15.789 7.957 20.203 1 89.31 331 LEU A CA 1
ATOM 2542 C C . LEU A 1 331 ? -14.867 8.336 19.047 1 89.31 331 LEU A C 1
ATOM 2544 O O . LEU A 1 331 ? -15.125 7.98 17.891 1 89.31 331 LEU A O 1
ATOM 2548 N N . ASP A 1 332 ? -13.867 8.953 19.359 1 93.12 332 ASP A N 1
ATOM 2549 C CA . ASP A 1 332 ? -12.961 9.461 18.328 1 93.12 332 ASP A CA 1
ATOM 2550 C C . ASP A 1 332 ? -12.359 8.328 17.5 1 93.12 332 ASP A C 1
ATOM 2552 O O . ASP A 1 332 ? -11.633 7.488 18.031 1 93.12 332 ASP A O 1
ATOM 2556 N N . GLN A 1 333 ? -12.578 8.391 16.25 1 93.44 333 GLN A N 1
ATOM 2557 C CA . GLN A 1 333 ? -12.148 7.332 15.336 1 93.44 333 GLN A CA 1
ATOM 2558 C C . GLN A 1 333 ? -10.633 7.293 15.219 1 93.44 333 GLN A C 1
ATOM 2560 O O . GLN A 1 333 ? -10.047 6.215 15.086 1 93.44 333 GLN A O 1
ATOM 2565 N N . LEU A 1 334 ? -9.969 8.438 15.156 1 97.25 334 LEU A N 1
ATOM 2566 C CA . LEU A 1 334 ? -8.523 8.461 14.945 1 97.25 334 LEU A CA 1
ATOM 2567 C C . LEU A 1 334 ? -7.801 7.684 16.047 1 97.25 334 LEU A C 1
ATOM 2569 O O . LEU A 1 334 ? -6.938 6.855 15.75 1 97.25 334 LEU A O 1
ATOM 2573 N N . THR A 1 335 ? -8.172 7.969 17.266 1 95.12 335 THR A N 1
ATOM 2574 C CA . THR A 1 335 ? -7.523 7.297 18.375 1 95.12 335 THR A CA 1
ATOM 2575 C C . THR A 1 335 ? -7.75 5.789 18.312 1 95.12 335 THR A C 1
ATOM 2577 O O . THR A 1 335 ? -6.816 5.008 18.5 1 95.12 335 THR A O 1
ATOM 2580 N N . ARG A 1 336 ? -8.922 5.449 18.047 1 90.06 336 ARG A N 1
ATOM 2581 C CA . ARG A 1 336 ? -9.25 4.035 17.953 1 90.06 336 ARG A CA 1
ATOM 2582 C C . ARG A 1 336 ? -8.453 3.352 16.844 1 90.06 336 ARG A C 1
ATOM 2584 O O . ARG A 1 336 ? -7.852 2.297 17.078 1 90.06 336 ARG A O 1
ATOM 2591 N N . GLU A 1 337 ? -8.5 3.965 15.672 1 93.12 337 GLU A N 1
ATOM 2592 C CA . GLU A 1 337 ? -7.805 3.387 14.523 1 93.12 337 GLU A CA 1
ATOM 2593 C C . GLU A 1 337 ? -6.297 3.361 14.75 1 93.12 337 GLU A C 1
ATOM 2595 O O . GLU A 1 337 ? -5.621 2.398 14.375 1 93.12 337 GLU A O 1
ATOM 2600 N N . ARG A 1 338 ? -5.773 4.355 15.328 1 94.88 338 ARG A N 1
ATOM 2601 C CA . ARG A 1 338 ? -4.344 4.441 15.609 1 94.88 338 ARG A CA 1
ATOM 2602 C C . ARG A 1 338 ? -3.908 3.354 16.578 1 94.88 338 ARG A C 1
ATOM 2604 O O . ARG A 1 338 ? -2.922 2.654 16.344 1 94.88 338 ARG A O 1
ATOM 2611 N N . LEU A 1 339 ? -4.656 3.188 17.594 1 88.88 339 LEU A N 1
ATOM 2612 C CA . LEU A 1 339 ? -4.316 2.207 18.625 1 88.88 339 LEU A CA 1
ATOM 2613 C C . LEU A 1 339 ? -4.461 0.787 18.078 1 88.88 339 LEU A C 1
ATOM 2615 O O . LEU A 1 339 ? -3.764 -0.125 18.531 1 88.88 339 LEU A O 1
ATOM 2619 N N . ALA A 1 340 ? -5.297 0.657 17.125 1 85.69 340 ALA A N 1
ATOM 2620 C CA . ALA A 1 340 ? -5.488 -0.644 16.484 1 85.69 340 ALA A CA 1
ATOM 2621 C C . ALA A 1 340 ? -4.422 -0.899 15.422 1 85.69 340 ALA A C 1
ATOM 2623 O O . ALA A 1 340 ? -4.41 -1.957 14.789 1 85.69 340 ALA A O 1
ATOM 2624 N N . GLY A 1 341 ? -3.561 0.107 15.141 1 88.31 341 GLY A N 1
ATOM 2625 C CA . GLY A 1 341 ? -2.475 -0.054 14.18 1 88.31 341 GLY A CA 1
ATOM 2626 C C . GLY A 1 341 ? -2.926 0.075 12.742 1 88.31 341 GLY A C 1
ATOM 2627 O O . GLY A 1 341 ? -2.332 -0.529 11.844 1 88.31 341 GLY A O 1
ATOM 2628 N N . ARG A 1 342 ? -3.951 0.812 12.453 1 91.44 342 ARG A N 1
ATOM 2629 C CA . ARG A 1 342 ? -4.496 0.892 11.102 1 91.44 342 ARG A CA 1
ATOM 2630 C C . ARG A 1 342 ? -4.172 2.236 10.461 1 91.44 342 ARG A C 1
ATOM 2632 O O . ARG A 1 342 ? -4.387 2.424 9.266 1 91.44 342 ARG A O 1
ATOM 2639 N N . THR A 1 343 ? -3.699 3.129 11.289 1 95.81 343 THR A N 1
ATOM 2640 C CA . THR A 1 343 ? -3.348 4.449 10.773 1 95.81 343 THR A CA 1
ATOM 2641 C C . THR A 1 343 ? -2.33 5.133 11.68 1 95.81 343 THR A C 1
ATOM 2643 O O . THR A 1 343 ? -2.088 4.68 12.805 1 95.81 343 THR A O 1
ATOM 2646 N N . LEU A 1 344 ? -1.652 6.109 11.094 1 97.81 344 LEU A N 1
ATOM 2647 C CA . LEU A 1 344 ? -0.708 6.945 11.828 1 97.81 344 LEU A CA 1
ATOM 2648 C C . LEU A 1 344 ? 0.158 6.098 12.758 1 97.81 344 LEU A C 1
ATOM 2650 O O . LEU A 1 344 ? 0.24 6.371 13.953 1 97.81 344 LEU A O 1
ATOM 2654 N N . HIS A 1 345 ? 0.805 5.113 12.219 1 95.25 345 HIS A N 1
ATOM 2655 C CA . HIS A 1 345 ? 1.57 4.09 12.922 1 95.25 345 HIS A CA 1
ATOM 2656 C C . HIS A 1 345 ? 2.701 4.707 13.742 1 95.25 345 HIS A C 1
ATOM 2658 O O . HIS A 1 345 ? 3.527 5.449 13.203 1 95.25 345 HIS A O 1
ATOM 2664 N N . GLY A 1 346 ? 2.705 4.414 15.055 1 94.88 346 GLY A N 1
ATOM 2665 C CA . GLY A 1 346 ? 3.799 4.816 15.93 1 94.88 346 GLY A CA 1
ATOM 2666 C C . GLY A 1 346 ? 3.66 6.234 16.438 1 94.88 346 GLY A C 1
ATOM 2667 O O . GLY A 1 346 ? 4.363 6.637 17.375 1 94.88 346 GLY A O 1
ATOM 2668 N N . LEU A 1 347 ? 2.752 7.02 15.891 1 97.69 347 LEU A N 1
ATOM 2669 C CA . LEU A 1 347 ? 2.637 8.422 16.281 1 97.69 347 LEU A CA 1
ATOM 2670 C C . LEU A 1 347 ? 1.829 8.57 17.562 1 97.69 347 LEU A C 1
ATOM 2672 O O . LEU A 1 347 ? 0.992 7.723 17.875 1 97.69 347 LEU A O 1
ATOM 2676 N N . SER A 1 348 ? 2.148 9.656 18.219 1 96.81 348 SER A N 1
ATOM 2677 C CA . SER A 1 348 ? 1.448 10.039 19.438 1 96.81 348 SER A CA 1
ATOM 2678 C C . SER A 1 348 ? 0.725 11.375 19.281 1 96.81 348 SER A C 1
ATOM 2680 O O . SER A 1 348 ? 1.062 12.156 18.391 1 96.81 348 SER A O 1
ATOM 2682 N N . GLU A 1 349 ? -0.184 11.508 20.047 1 98.12 349 GLU A N 1
ATOM 2683 C CA . GLU A 1 349 ? -0.906 12.773 20.125 1 98.12 349 GLU A CA 1
ATOM 2684 C C . GLU A 1 349 ? -1.064 13.242 21.562 1 98.12 349 GLU A C 1
ATOM 2686 O O . GLU A 1 349 ? -1.332 12.438 22.453 1 98.12 349 GLU A O 1
ATOM 2691 N N . HIS A 1 350 ? -0.825 14.5 21.75 1 98.19 350 HIS A N 1
ATOM 2692 C CA . HIS A 1 350 ? -1.075 15.062 23.078 1 98.19 350 HIS A CA 1
ATOM 2693 C C . HIS A 1 350 ? -2.564 15.062 23.391 1 98.19 350 HIS A C 1
ATOM 2695 O O . HIS A 1 350 ? -3.402 15.07 22.5 1 98.19 350 HIS A O 1
ATOM 2701 N N . GLU A 1 351 ? -2.869 15.117 24.656 1 97.56 351 GLU A N 1
ATOM 2702 C CA . GLU A 1 351 ? -4.254 15.055 25.125 1 97.56 351 GLU A CA 1
ATOM 2703 C C . GLU A 1 351 ? -5.086 16.188 24.531 1 97.56 351 GLU A C 1
ATOM 2705 O O . GLU A 1 351 ? -4.656 17.344 24.531 1 97.56 351 GLU A O 1
ATOM 2710 N N . ILE A 1 352 ? -6.223 15.844 24.047 1 97.88 352 ILE A N 1
ATOM 2711 C CA . ILE A 1 352 ? -7.133 16.812 23.469 1 97.88 352 ILE A CA 1
ATOM 2712 C C . ILE A 1 352 ? -7.973 17.469 24.562 1 97.88 352 ILE A C 1
ATOM 2714 O O . ILE A 1 352 ? -8.711 16.781 25.266 1 97.88 352 ILE A O 1
ATOM 2718 N N . LYS A 1 353 ? -7.871 18.734 24.672 1 96.31 353 LYS A N 1
ATOM 2719 C CA . LYS A 1 353 ? -8.656 19.484 25.656 1 96.31 353 LYS A CA 1
ATOM 2720 C C . LYS A 1 353 ? -9.422 20.625 25.016 1 96.31 353 LYS A C 1
ATOM 2722 O O . LYS A 1 353 ? -9.836 21.562 25.688 1 96.31 353 LYS A O 1
ATOM 2727 N N . PHE A 1 354 ? -9.555 20.594 23.75 1 97.44 354 PHE A N 1
ATOM 2728 C CA . PHE A 1 354 ? -10.297 21.609 23.016 1 97.44 354 PHE A CA 1
ATOM 2729 C C . PHE A 1 354 ? -11.531 21.016 22.359 1 97.44 354 PHE A C 1
ATOM 2731 O O . PHE A 1 354 ? -11.594 19.797 22.141 1 97.44 354 PHE A O 1
ATOM 2738 N N . PRO A 1 355 ? -12.492 21.859 22.031 1 96.62 355 PRO A N 1
ATOM 2739 C CA . PRO A 1 355 ? -13.734 21.359 21.438 1 96.62 355 PRO A CA 1
ATOM 2740 C C . PRO A 1 355 ? -13.547 20.891 19.984 1 96.62 355 PRO A C 1
ATOM 2742 O O . PRO A 1 355 ? -12.461 21.031 19.422 1 96.62 355 PRO A O 1
ATOM 2745 N N . PRO A 1 356 ? -14.594 20.312 19.422 1 97.31 356 PRO A N 1
ATOM 2746 C CA . PRO A 1 356 ? -14.508 19.891 18.016 1 97.31 356 PRO A CA 1
ATOM 2747 C C . PRO A 1 356 ? -14.086 21.031 17.094 1 97.31 356 PRO A C 1
ATOM 2749 O O . PRO A 1 356 ? -14.383 22.203 17.359 1 97.31 356 PRO A O 1
ATOM 2752 N N . THR A 1 357 ? -13.43 20.656 16.062 1 98.31 357 THR A N 1
ATOM 2753 C CA . THR A 1 357 ? -12.875 21.656 15.164 1 98.31 357 THR A CA 1
ATOM 2754 C C . THR A 1 357 ? -13.672 21.734 13.867 1 98.31 357 THR A C 1
ATOM 2756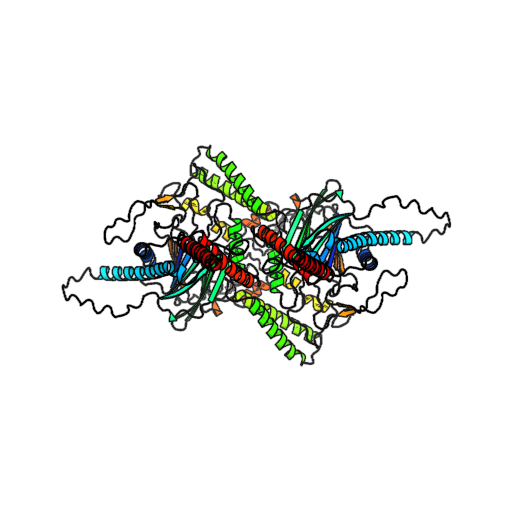 O O . THR A 1 357 ? -13.359 22.531 12.984 1 98.31 357 THR A O 1
ATOM 2759 N N . TYR A 1 358 ? -14.664 20.922 13.711 1 96.94 358 TYR A N 1
ATOM 2760 C CA . TYR A 1 358 ? -15.492 20.781 12.516 1 96.94 358 TYR A CA 1
ATOM 2761 C C . TYR A 1 358 ? -16.859 20.188 12.859 1 96.94 358 TYR A C 1
ATOM 2763 O O . TYR A 1 358 ? -16.953 19.328 13.719 1 96.94 358 TYR A O 1
ATOM 2771 N N . LYS A 1 359 ? -17.844 20.594 12.391 1 96.06 359 LYS A N 1
ATOM 2772 C CA . LYS A 1 359 ? -18.094 21.547 11.32 1 96.06 359 LYS A CA 1
ATOM 2773 C C . LYS A 1 359 ? -18.891 22.75 11.82 1 96.06 359 LYS A C 1
ATOM 2775 O O . LYS A 1 359 ? -20 22.578 12.367 1 96.06 359 LYS A O 1
ATOM 2780 N N . TYR A 1 360 ? -18.438 23.891 11.555 1 95.5 360 TYR A N 1
ATOM 2781 C CA . TYR A 1 360 ? -19.062 25.125 12.016 1 95.5 360 TYR A CA 1
ATOM 2782 C C . TYR A 1 360 ? -19.828 25.812 10.891 1 95.5 360 TYR A C 1
ATOM 2784 O O . TYR A 1 360 ? -19.391 25.797 9.742 1 95.5 360 TYR A O 1
ATOM 2792 N N . VAL A 1 361 ? -20.984 26.25 11.25 1 94 361 VAL A N 1
ATOM 2793 C CA . VAL A 1 361 ? -21.719 27.188 10.422 1 94 361 VAL A CA 1
ATOM 2794 C C . VAL A 1 361 ? -21.609 28.594 11.016 1 94 361 VAL A C 1
ATOM 2796 O O . VAL A 1 361 ? -22.031 28.828 12.148 1 94 361 VAL A O 1
ATOM 2799 N N . VAL A 1 362 ? -21.016 29.422 10.25 1 89.56 362 VAL A N 1
ATOM 2800 C CA . VAL A 1 362 ? -20.719 30.766 10.773 1 89.56 362 VAL A CA 1
ATOM 2801 C C . VAL A 1 362 ? -21.656 31.781 10.133 1 89.56 362 VAL A C 1
ATOM 2803 O O . VAL A 1 362 ? -21.984 31.672 8.953 1 89.56 362 VAL A O 1
ATOM 2806 N N . ASP A 1 363 ? -22.281 32.594 11.031 1 80.94 363 ASP A N 1
ATOM 2807 C CA . ASP A 1 363 ? -23.125 33.688 10.539 1 80.94 363 ASP A CA 1
ATOM 2808 C C . ASP A 1 363 ? -22.281 34.75 9.859 1 80.94 363 ASP A C 1
ATOM 2810 O O . ASP A 1 363 ? -21.531 35.469 10.523 1 80.94 363 ASP A O 1
ATOM 2814 N N . SER A 1 364 ? -22.219 34.781 8.57 1 65.38 364 SER A N 1
ATOM 2815 C CA . SER A 1 364 ? -21.359 35.656 7.805 1 65.38 364 SER A CA 1
ATOM 2816 C C . SER A 1 364 ? -21.891 37.094 7.805 1 65.38 364 SER A C 1
ATOM 2818 O O . SER A 1 364 ? -21.219 38.031 7.379 1 65.38 364 SER A O 1
ATOM 2820 N N . LYS A 1 365 ? -23.156 37.312 8.211 1 60.91 365 LYS A N 1
ATOM 2821 C CA . LYS A 1 365 ? -23.781 38.625 8.078 1 60.91 365 LYS A CA 1
ATOM 2822 C C . LYS A 1 365 ? -23.281 39.562 9.172 1 60.91 365 LYS A C 1
ATOM 2824 O O . LYS A 1 365 ? -23.281 40.781 8.984 1 60.91 365 LYS A O 1
ATOM 2829 N N . THR A 1 366 ? -23.125 39.031 10.336 1 56.78 366 THR A N 1
ATOM 2830 C CA . THR A 1 366 ? -22.781 40 11.391 1 56.78 366 THR A CA 1
ATOM 2831 C C . THR A 1 366 ? -21.359 40.5 11.219 1 56.78 366 THR A C 1
ATOM 2833 O O . THR A 1 366 ? -20.406 39.719 11.18 1 56.78 366 THR A O 1
ATOM 2836 N N . ARG A 1 367 ? -21.297 41.688 10.477 1 55.91 367 ARG A N 1
ATOM 2837 C CA . ARG A 1 367 ? -20.031 42.375 10.188 1 55.91 367 ARG A CA 1
ATOM 2838 C C . ARG A 1 367 ? -19.172 42.5 11.445 1 55.91 367 ARG A C 1
ATOM 2840 O O . ARG A 1 367 ? -19.688 42.688 12.547 1 55.91 367 ARG A O 1
ATOM 2847 N N . PRO A 1 368 ? -17.875 42.125 11.312 1 54.81 368 PRO A N 1
ATOM 2848 C CA . PRO A 1 368 ? -17 42.344 12.461 1 54.81 368 PRO A CA 1
ATOM 2849 C C . PRO A 1 368 ? -17.234 43.719 13.133 1 54.81 368 PRO A C 1
ATOM 2851 O O . PRO A 1 368 ? -17.625 44.656 12.477 1 54.81 368 PRO A O 1
ATOM 2854 N N . SER A 1 369 ? -17.844 43.781 14.305 1 46.31 369 SER A N 1
ATOM 2855 C CA . SER A 1 369 ? -17.969 45.062 14.945 1 46.31 369 SER A CA 1
ATOM 2856 C C . SER A 1 369 ? -16.781 45.969 14.609 1 46.31 369 SER A C 1
ATOM 2858 O O . SER A 1 369 ? -15.625 45.531 14.695 1 46.31 369 SER A O 1
ATOM 2860 N N . SER A 1 370 ? -16.938 46.688 13.555 1 43.12 370 SER A N 1
ATOM 2861 C CA . SER A 1 370 ? -15.984 47.719 13.148 1 43.12 370 SER A CA 1
ATOM 2862 C C . SER A 1 370 ? -15.312 48.344 14.359 1 43.12 370 SER A C 1
ATOM 2864 O O . SER A 1 370 ? -14.664 49.375 14.242 1 43.12 370 SER A O 1
ATOM 2866 N N . GLU A 1 371 ? -15.656 47.969 15.641 1 39.62 371 GLU A N 1
ATOM 2867 C CA . GLU A 1 371 ? -14.93 48.781 16.594 1 39.62 371 GLU A CA 1
ATOM 2868 C C . GLU A 1 371 ? -13.422 48.656 16.375 1 39.62 371 GLU A C 1
ATOM 2870 O O . GLU A 1 371 ? -12.891 47.562 16.25 1 39.62 371 GLU A O 1
ATOM 2875 N N . ALA A 1 372 ? -12.711 49.562 16.016 1 38.47 372 ALA A N 1
ATOM 2876 C CA . ALA A 1 372 ? -11.344 50.031 15.883 1 38.47 372 ALA A CA 1
ATOM 2877 C C . ALA A 1 372 ? -10.484 49.594 17.062 1 38.47 372 ALA A C 1
ATOM 2879 O O . ALA A 1 372 ? -10.773 49.906 18.219 1 38.47 372 ALA A O 1
ATOM 2880 N N . GLY A 1 373 ? -9.797 48.312 16.984 1 40.34 373 GLY A N 1
ATOM 2881 C CA . GLY A 1 373 ? -8.727 47.812 17.844 1 40.34 373 GLY A CA 1
ATOM 2882 C C . GLY A 1 373 ? -8.945 46.406 18.312 1 40.34 373 GLY A C 1
ATOM 2883 O O . GLY A 1 373 ? -8.141 45.844 19.078 1 40.34 373 GLY A O 1
ATOM 2884 N N . ASN A 1 374 ? -10.297 45.969 18.453 1 48 374 ASN A N 1
ATOM 2885 C CA . ASN A 1 374 ? -10.406 44.656 19.078 1 48 374 ASN A CA 1
ATOM 2886 C C . ASN A 1 374 ? -10.219 43.531 18.047 1 48 374 ASN A C 1
ATOM 2888 O O . ASN A 1 374 ? -11.094 43.312 17.219 1 48 374 ASN A O 1
ATOM 2892 N N . PRO A 1 375 ? -9.047 43.125 17.797 1 53.06 375 PRO A N 1
ATOM 2893 C CA . PRO A 1 375 ? -8.609 42.125 16.844 1 53.06 375 PRO A CA 1
ATOM 2894 C C . PRO A 1 375 ? -9.453 40.844 16.906 1 53.06 375 PRO A C 1
ATOM 2896 O O . PRO A 1 375 ? -9.344 40 16.016 1 53.06 375 PRO A O 1
ATOM 2899 N N . ILE A 1 376 ? -10.203 40.625 18.016 1 57.12 376 ILE A N 1
ATOM 2900 C CA . ILE A 1 376 ? -10.828 39.312 18.078 1 57.12 376 ILE A CA 1
ATOM 2901 C C . ILE A 1 376 ? -12.266 39.406 17.562 1 57.12 376 ILE A C 1
ATOM 2903 O O . ILE A 1 376 ? -13.07 40.188 18.062 1 57.12 376 ILE A O 1
ATOM 2907 N N . ASP A 1 377 ? -12.516 39.062 16.344 1 64.62 377 ASP A N 1
ATOM 2908 C CA . ASP A 1 377 ? -13.812 38.906 15.695 1 64.62 377 ASP A CA 1
ATOM 2909 C C . ASP A 1 377 ? -14.656 37.844 16.375 1 64.62 377 ASP A C 1
ATOM 2911 O O . ASP A 1 377 ? -14.312 36.656 16.359 1 64.62 377 ASP A O 1
ATOM 2915 N N . GLU A 1 378 ? -15.516 38.375 17.297 1 70.75 378 GLU A N 1
ATOM 2916 C CA . GLU A 1 378 ? -16.438 37.406 17.859 1 70.75 378 GLU A CA 1
ATOM 2917 C C . GLU A 1 378 ? -17.453 36.938 16.828 1 70.75 378 GLU A C 1
ATOM 2919 O O . GLU A 1 378 ? -18.219 37.719 16.297 1 70.75 378 GLU A O 1
ATOM 2924 N N . VAL A 1 379 ? -17.312 35.75 16.406 1 83.25 379 VAL A N 1
ATOM 2925 C CA . VAL A 1 379 ? -18.125 35.156 15.344 1 83.25 379 VAL A CA 1
ATOM 2926 C C . VAL A 1 379 ? -19.219 34.281 15.945 1 83.25 379 VAL A C 1
ATOM 2928 O O . VAL A 1 379 ? -18.938 33.438 16.797 1 83.25 379 VAL A O 1
ATOM 2931 N N . LYS A 1 380 ? -20.484 34.656 15.609 1 87.5 380 LYS A N 1
ATOM 2932 C CA . LYS A 1 380 ? -21.562 33.75 15.977 1 87.5 380 LYS A CA 1
ATOM 2933 C C . LYS A 1 380 ? -21.5 32.469 15.133 1 87.5 380 LYS A C 1
ATOM 2935 O O . LYS A 1 380 ? -21.281 32.531 13.922 1 87.5 380 LYS A O 1
ATOM 2940 N N . TRP A 1 381 ? -21.625 31.391 15.836 1 92.12 381 TRP A N 1
ATOM 2941 C CA . TRP A 1 381 ? -21.516 30.125 15.125 1 92.12 381 TRP A CA 1
ATOM 2942 C C . TRP A 1 381 ? -22.422 29.062 15.758 1 92.12 381 TRP A C 1
ATOM 2944 O O . TRP A 1 381 ? -22.875 29.234 16.891 1 92.12 381 TRP A O 1
ATOM 2954 N N . GLU A 1 382 ? -22.797 28.062 14.969 1 93.19 382 GLU A N 1
ATOM 2955 C CA . GLU A 1 382 ? -23.406 26.812 15.422 1 93.19 382 GLU A CA 1
ATOM 2956 C C . GLU A 1 382 ? -22.812 25.609 14.688 1 93.19 382 GLU A C 1
ATOM 2958 O O . GLU A 1 382 ? -22.188 25.766 13.641 1 93.19 382 GLU A O 1
ATOM 2963 N N . PHE A 1 383 ? -22.953 24.5 15.328 1 94.62 383 PHE A N 1
ATOM 2964 C CA . PHE A 1 383 ? -22.547 23.297 14.602 1 94.62 383 PHE A CA 1
ATOM 2965 C C . PHE A 1 383 ? -23.531 22.984 13.477 1 94.62 383 PHE A C 1
ATOM 2967 O O . PHE A 1 383 ? -24.75 23.156 13.648 1 94.62 383 PHE A O 1
ATOM 2974 N N . ALA A 1 384 ? -22.953 22.531 12.328 1 94.06 384 ALA A N 1
ATOM 2975 C CA . ALA A 1 384 ? -23.812 22.094 11.242 1 94.06 384 ALA A CA 1
ATOM 2976 C C . ALA A 1 384 ? -24.656 20.891 11.656 1 94.06 384 ALA A C 1
ATOM 2978 O O . ALA A 1 384 ? -24.125 19.922 12.227 1 94.06 384 ALA A O 1
ATOM 2979 N N . PRO A 1 385 ? -25.891 20.859 11.367 1 90.81 385 PRO A N 1
ATOM 2980 C CA . PRO A 1 385 ? -26.781 19.797 11.852 1 90.81 385 PRO A CA 1
ATOM 2981 C C . PRO A 1 385 ? -26.594 18.484 11.094 1 90.81 385 PRO A C 1
ATOM 2983 O O . PRO A 1 385 ? -26.969 17.422 11.594 1 90.81 385 PRO A O 1
ATOM 2986 N N . HIS A 1 386 ? -26 18.531 9.969 1 90.19 386 HIS A N 1
ATOM 2987 C CA . HIS A 1 386 ? -25.984 17.344 9.133 1 90.19 386 HIS A CA 1
ATOM 2988 C C . HIS A 1 386 ? -24.656 16.594 9.273 1 90.19 386 HIS A C 1
ATOM 2990 O O . HIS A 1 386 ? -24.422 15.602 8.578 1 90.19 386 HIS A O 1
ATOM 2996 N N . ARG A 1 387 ? -23.828 17.062 10.164 1 91.75 387 ARG A N 1
ATOM 2997 C CA . ARG A 1 387 ? -22.547 16.406 10.469 1 91.75 387 ARG A CA 1
ATOM 2998 C C . ARG A 1 387 ? -22.312 16.359 11.977 1 91.75 387 ARG A C 1
ATOM 3000 O O . ARG A 1 387 ? -22.562 17.344 12.68 1 91.75 387 ARG A O 1
ATOM 3007 N N . TYR A 1 388 ? -21.859 15.195 12.453 1 89 388 TYR A N 1
ATOM 3008 C CA . TYR A 1 388 ? -21.406 15.219 13.836 1 89 388 TYR A CA 1
ATOM 3009 C C . TYR A 1 388 ? -20.203 16.125 14 1 89 388 TYR A C 1
ATOM 3011 O O . TYR A 1 388 ? -19.234 16.031 13.242 1 89 388 TYR A O 1
ATOM 3019 N N . PRO A 1 389 ? -20.281 17.016 14.953 1 94.25 389 PRO A N 1
ATOM 3020 C CA . PRO A 1 389 ? -19.047 17.734 15.258 1 94.25 389 PRO A CA 1
ATOM 3021 C C . PRO A 1 389 ? -17.906 16.812 15.648 1 94.25 389 PRO A C 1
ATOM 3023 O O . PRO A 1 389 ? -18.109 15.859 16.406 1 94.25 389 PRO A O 1
ATOM 3026 N N . GLY A 1 390 ? -16.734 16.969 15.078 1 95.56 390 GLY A N 1
ATOM 3027 C CA . GLY A 1 390 ? -15.602 16.094 15.352 1 95.56 390 GLY A CA 1
ATOM 3028 C C . GLY A 1 390 ? -14.281 16.844 15.383 1 95.56 390 GLY A C 1
ATOM 3029 O O . GLY A 1 390 ? -14.227 18.047 15.125 1 95.56 390 GLY A O 1
ATOM 3030 N N . TRP A 1 391 ? -13.273 16.172 15.797 1 98.12 391 TRP A N 1
ATOM 3031 C CA . TRP A 1 391 ? -11.906 16.688 15.828 1 98.12 391 TRP A CA 1
ATOM 3032 C C . TRP A 1 391 ? -11.141 16.266 14.578 1 98.12 391 TRP A C 1
ATOM 3034 O O . TRP A 1 391 ? -10.281 15.383 14.633 1 98.12 391 TRP A O 1
ATOM 3044 N N . THR A 1 392 ? -11.367 16.938 13.461 1 98.38 392 THR A N 1
ATOM 3045 C CA . THR A 1 392 ? -10.789 16.516 12.188 1 98.38 392 THR A CA 1
ATOM 3046 C C . THR A 1 392 ? -9.391 17.094 12.016 1 98.38 392 THR A C 1
ATOM 3048 O O . THR A 1 392 ? -8.555 16.516 11.312 1 98.38 392 THR A O 1
ATOM 3051 N N . ASP A 1 393 ? -9.094 18.281 12.562 1 98.62 393 ASP A N 1
ATOM 3052 C CA . ASP A 1 393 ? -7.777 18.922 12.5 1 98.62 393 ASP A CA 1
ATOM 3053 C C . ASP A 1 393 ? -6.898 18.453 13.664 1 98.62 393 ASP A C 1
ATOM 3055 O O . ASP A 1 393 ? -7.215 18.719 14.828 1 98.62 393 ASP A O 1
ATOM 3059 N N . ARG A 1 394 ? -5.863 17.766 13.32 1 98.69 394 ARG A N 1
ATOM 3060 C CA . ARG A 1 394 ? -5.059 17.109 14.352 1 98.69 394 ARG A CA 1
ATOM 3061 C C . ARG A 1 394 ? -3.568 17.281 14.078 1 98.69 394 ARG A C 1
ATOM 3063 O O . ARG A 1 394 ? -3.166 17.516 12.938 1 98.69 394 ARG A O 1
ATOM 3070 N N . ILE A 1 395 ? -2.779 17.297 15.07 1 98.88 395 ILE A N 1
ATOM 3071 C CA . ILE A 1 395 ? -1.323 17.297 14.984 1 98.88 395 ILE A CA 1
ATOM 3072 C C . ILE A 1 395 ? -0.754 16.141 15.812 1 98.88 395 ILE A C 1
ATOM 3074 O O . ILE A 1 395 ? -0.998 16.062 17.016 1 98.88 395 ILE A O 1
ATOM 3078 N N . LEU A 1 396 ? -0.072 15.25 15.148 1 98.88 396 LEU A N 1
ATOM 3079 C CA . LEU A 1 396 ? 0.583 14.125 15.797 1 98.88 396 LEU A CA 1
ATOM 3080 C C . LEU A 1 396 ? 2.094 14.188 15.602 1 98.88 396 LEU A C 1
ATOM 3082 O O . LEU A 1 396 ? 2.584 14.945 14.766 1 98.88 396 LEU A O 1
ATOM 3086 N N . PHE A 1 397 ? 2.793 13.469 16.469 1 98.69 397 PHE A N 1
ATOM 3087 C CA . PHE A 1 397 ? 4.25 13.453 16.375 1 98.69 397 PHE A CA 1
ATOM 3088 C C . PHE A 1 397 ? 4.805 12.109 16.844 1 98.69 397 PHE A C 1
ATOM 3090 O O . PHE A 1 397 ? 4.109 11.336 17.5 1 98.69 397 PHE A O 1
ATOM 3097 N N . LEU A 1 398 ? 5.969 11.789 16.375 1 97.38 398 LEU A N 1
ATOM 3098 C CA . LEU A 1 398 ? 6.684 10.633 16.906 1 97.38 398 LEU A CA 1
ATOM 3099 C C . LEU A 1 398 ? 7.344 10.977 18.234 1 97.38 398 LEU A C 1
ATOM 3101 O O . LEU A 1 398 ? 8.156 11.898 18.312 1 97.38 398 LEU A O 1
ATOM 3105 N N . GLU A 1 399 ? 7.004 10.266 19.25 1 96.62 399 GLU A N 1
ATOM 3106 C CA . GLU A 1 399 ? 7.637 10.438 20.547 1 96.62 399 GLU A CA 1
ATOM 3107 C C . GLU A 1 399 ? 9.117 10.07 20.5 1 96.62 399 GLU A C 1
ATOM 3109 O O . GLU A 1 399 ? 9.555 9.352 19.594 1 96.62 399 GLU A O 1
ATOM 3114 N N . LEU A 1 400 ? 9.852 10.57 21.5 1 96.25 400 LEU A N 1
ATOM 3115 C CA . LEU A 1 400 ? 11.25 10.156 21.578 1 96.25 400 LEU A CA 1
ATOM 3116 C C . LEU A 1 400 ? 11.367 8.641 21.672 1 96.25 400 LEU A C 1
ATOM 3118 O O . LEU A 1 400 ? 10.562 7.992 22.359 1 96.25 400 LEU A O 1
ATOM 3122 N N . PRO A 1 401 ? 12.344 8.125 20.938 1 94.94 401 PRO A N 1
ATOM 3123 C CA . PRO A 1 401 ? 12.477 6.672 21 1 94.94 401 PRO A CA 1
ATOM 3124 C C . PRO A 1 401 ? 12.906 6.168 22.375 1 94.94 401 PRO A C 1
ATOM 3126 O O . PRO A 1 401 ? 13.453 6.934 23.172 1 94.94 401 PRO A O 1
ATOM 3129 N N . SER A 1 402 ? 12.742 4.902 22.609 1 91.25 402 SER A N 1
ATOM 3130 C CA . SER A 1 402 ? 12.969 4.305 23.922 1 91.25 402 SER A CA 1
ATOM 3131 C C . SER A 1 402 ? 14.453 4.332 24.297 1 91.25 402 SER A C 1
ATOM 3133 O O . SER A 1 402 ? 14.797 4.406 25.469 1 91.25 402 SER A O 1
ATOM 3135 N N . TRP A 1 403 ? 15.359 4.297 23.344 1 93.12 403 TRP A N 1
ATOM 3136 C CA . TRP A 1 403 ? 16.781 4.234 23.625 1 93.12 403 TRP A CA 1
ATOM 3137 C C . TRP A 1 403 ? 17.328 5.617 23.953 1 93.12 403 TRP A C 1
ATOM 3139 O O . TRP A 1 403 ? 18.469 5.742 24.438 1 93.12 403 TRP A O 1
ATOM 3149 N N . ILE A 1 404 ? 16.625 6.641 23.672 1 91.38 404 ILE A N 1
ATOM 3150 C CA . ILE A 1 404 ? 16.969 7.984 24.125 1 91.38 404 ILE A CA 1
ATOM 3151 C C . ILE A 1 404 ? 16.312 8.25 25.484 1 91.38 404 ILE A C 1
ATOM 3153 O O . ILE A 1 404 ? 16.922 8.844 26.375 1 91.38 404 ILE A O 1
ATOM 3157 N N . GLY A 1 405 ? 15.07 7.797 25.578 1 87 405 GLY A N 1
ATOM 3158 C CA . GLY A 1 405 ? 14.32 8.031 26.797 1 87 405 GLY A CA 1
ATOM 3159 C C . GLY A 1 405 ? 13.68 9.406 26.859 1 87 405 GLY A C 1
ATOM 3160 O O . GLY A 1 405 ? 13.984 10.266 26.031 1 87 405 GLY A O 1
ATOM 3161 N N . GLY A 1 406 ? 12.68 9.453 27.703 1 88.62 406 GLY A N 1
ATOM 3162 C CA . GLY A 1 406 ? 11.984 10.719 27.875 1 88.62 406 GLY A CA 1
ATOM 3163 C C . GLY A 1 406 ? 10.797 10.875 26.938 1 88.62 406 GLY A C 1
ATOM 3164 O O . GLY A 1 406 ? 10.469 9.953 26.188 1 88.62 406 GLY A O 1
ATOM 3165 N N . ASN A 1 407 ? 10.141 12.055 27.078 1 92.88 407 ASN A N 1
ATOM 3166 C CA . ASN A 1 407 ? 8.992 12.422 26.25 1 92.88 407 ASN A CA 1
ATOM 3167 C C . ASN A 1 407 ? 9.133 13.836 25.703 1 92.88 407 ASN A C 1
ATOM 3169 O O . ASN A 1 407 ? 9.891 14.648 26.234 1 92.88 407 ASN A O 1
ATOM 3173 N N . MET A 1 408 ? 8.445 14.039 24.641 1 95.44 408 MET A N 1
ATOM 3174 C CA . MET A 1 408 ? 8.359 15.414 24.141 1 95.44 408 MET A CA 1
ATOM 3175 C C . MET A 1 408 ? 7.688 16.328 25.172 1 95.44 408 MET A C 1
ATOM 3177 O O . MET A 1 408 ? 6.719 15.922 25.812 1 95.44 408 MET A O 1
ATOM 3181 N N . ASN A 1 409 ? 8.281 17.453 25.359 1 96.19 409 ASN A N 1
ATOM 3182 C CA . ASN A 1 409 ? 7.648 18.422 26.234 1 96.19 409 ASN A CA 1
ATOM 3183 C C . ASN A 1 409 ? 6.676 19.328 25.469 1 96.19 409 ASN A C 1
ATOM 3185 O O . ASN A 1 409 ? 7.09 20.297 24.844 1 96.19 409 ASN A O 1
ATOM 3189 N N . VAL A 1 410 ? 5.414 19.016 25.562 1 97.56 410 VAL A N 1
ATOM 3190 C CA . VAL A 1 410 ? 4.387 19.797 24.875 1 97.56 410 VAL A CA 1
ATOM 3191 C C . VAL A 1 410 ? 3.957 20.953 25.766 1 97.56 410 VAL A C 1
ATOM 3193 O O . VAL A 1 410 ? 3.428 20.75 26.859 1 97.56 410 VAL A O 1
ATOM 3196 N N . ARG A 1 411 ? 4.172 22.156 25.266 1 96.69 411 ARG A N 1
ATOM 3197 C CA . ARG A 1 411 ? 3.758 23.344 26 1 96.69 411 ARG A CA 1
ATOM 3198 C C . ARG A 1 411 ? 2.252 23.562 25.906 1 96.69 411 ARG A C 1
ATOM 3200 O O . ARG A 1 411 ? 1.602 23.953 26.875 1 96.69 411 ARG A O 1
ATOM 3207 N N . ALA A 1 412 ? 1.834 23.391 24.688 1 97.88 412 ALA A N 1
ATOM 3208 C CA . ALA A 1 412 ? 0.414 23.625 24.453 1 97.88 412 ALA A CA 1
ATOM 3209 C C . ALA A 1 412 ? -0.076 22.859 23.234 1 97.88 412 ALA A C 1
ATOM 3211 O O . ALA A 1 412 ? 0.647 22.734 22.234 1 97.88 412 ALA A O 1
ATOM 3212 N N . TYR A 1 413 ? -1.207 22.391 23.328 1 98.38 413 TYR A N 1
ATOM 3213 C CA . TYR A 1 413 ? -1.996 21.781 22.266 1 98.38 413 TYR A CA 1
ATOM 3214 C C . TYR A 1 413 ? -3.455 22.203 22.344 1 98.38 413 TYR A C 1
ATOM 3216 O O . TYR A 1 413 ? -4.176 21.797 23.266 1 98.38 413 TYR A O 1
ATOM 3224 N N . ASP A 1 414 ? -3.832 23.047 21.344 1 98 414 ASP A N 1
ATOM 3225 C CA . ASP A 1 414 ? -5.148 23.656 21.484 1 98 414 ASP A CA 1
ATOM 3226 C C . ASP A 1 414 ? -5.68 24.125 20.141 1 98 414 ASP A C 1
ATOM 3228 O O . ASP A 1 414 ? -4.969 24.078 19.141 1 98 414 ASP A O 1
ATOM 3232 N N . ALA A 1 415 ? -6.988 24.484 20.188 1 97.69 415 ALA A N 1
ATOM 3233 C CA . ALA A 1 415 ? -7.621 25.047 19 1 97.69 415 ALA A CA 1
ATOM 3234 C C . ALA A 1 415 ? -7.758 26.562 19.125 1 97.69 415 ALA A C 1
ATOM 3236 O O . ALA A 1 415 ? -7.961 27.078 20.219 1 97.69 415 ALA A O 1
ATOM 3237 N N . LEU A 1 416 ? -7.629 27.25 18.031 1 96.31 416 LEU A N 1
ATOM 3238 C CA . LEU A 1 416 ? -7.91 28.672 17.984 1 96.31 416 LEU A CA 1
ATOM 3239 C C . LEU A 1 416 ? -9.406 28.922 17.859 1 96.31 416 LEU A C 1
ATOM 3241 O O . LEU A 1 416 ? -10.18 28 17.609 1 96.31 416 LEU A O 1
ATOM 3245 N N . PRO A 1 417 ? -9.82 30.172 18.094 1 93.56 417 PRO A N 1
ATOM 3246 C CA . PRO A 1 417 ? -11.242 30.5 17.953 1 93.56 417 PRO A CA 1
ATOM 3247 C C . PRO A 1 417 ? -11.742 30.297 16.516 1 93.56 417 PRO A C 1
ATOM 3249 O O . PRO A 1 417 ? -10.945 30.219 15.586 1 93.56 417 PRO A O 1
ATOM 3252 N N . VAL A 1 418 ? -13.039 30.219 16.438 1 93.56 418 VAL A N 1
ATOM 3253 C CA . VAL A 1 418 ? -13.703 30.047 15.141 1 93.56 418 VAL A CA 1
ATOM 3254 C C . VAL A 1 418 ? -13.367 31.219 14.227 1 93.56 418 VAL A C 1
ATOM 3256 O O . VAL A 1 418 ? -13.344 32.375 14.672 1 93.56 418 VAL A O 1
ATOM 3259 N N . ILE A 1 419 ? -13.109 30.891 13.031 1 91 419 ILE A N 1
ATOM 3260 C CA . ILE A 1 419 ? -12.781 31.891 12.008 1 91 419 ILE A CA 1
ATOM 3261 C C . ILE A 1 419 ? -13.922 31.984 11.008 1 91 419 ILE A C 1
ATOM 3263 O O . ILE A 1 419 ? -14.438 30.969 10.531 1 91 419 ILE A O 1
ATOM 3267 N N . ARG A 1 420 ? -14.25 33.188 10.594 1 90.12 420 ARG A N 1
ATOM 3268 C CA . ARG A 1 420 ? -15.422 33.469 9.766 1 90.12 420 ARG A CA 1
ATOM 3269 C C . ARG A 1 420 ? -15.289 32.844 8.383 1 90.12 420 ARG A C 1
ATOM 3271 O O . ARG A 1 420 ? -16.281 32.469 7.766 1 90.12 420 ARG A O 1
ATOM 3278 N N . THR A 1 421 ? -14.102 32.656 7.973 1 90.81 421 THR A N 1
ATOM 3279 C CA . THR A 1 421 ? -13.883 32.281 6.582 1 90.81 421 THR A CA 1
ATOM 3280 C C . THR A 1 421 ? -13.812 30.75 6.445 1 90.81 421 THR A C 1
ATOM 3282 O O . THR A 1 421 ? -13.531 30.234 5.363 1 90.81 421 THR A O 1
ATOM 3285 N N . SER A 1 422 ? -14.016 30.016 7.453 1 95.44 422 SER A N 1
ATOM 3286 C CA . SER A 1 422 ? -13.844 28.578 7.371 1 95.44 422 SER A CA 1
ATOM 3287 C C . SER A 1 422 ? -14.844 27.844 8.258 1 95.44 422 SER A C 1
ATOM 3289 O O . SER A 1 422 ? -15.289 28.375 9.273 1 95.44 422 SER A O 1
ATOM 3291 N N . ASP A 1 423 ? -15.18 26.672 7.848 1 96.38 423 ASP A N 1
ATOM 3292 C CA . ASP A 1 423 ? -16.016 25.812 8.68 1 96.38 423 ASP A CA 1
ATOM 3293 C C . ASP A 1 423 ? -15.156 24.953 9.609 1 96.38 423 ASP A C 1
ATOM 3295 O O . ASP A 1 423 ? -15.664 24.047 10.266 1 96.38 423 ASP A O 1
ATOM 3299 N N . HIS A 1 424 ? -13.867 25.172 9.633 1 97.81 424 HIS A N 1
ATOM 3300 C CA . HIS A 1 424 ? -12.93 24.531 10.547 1 97.81 424 HIS A CA 1
ATOM 3301 C C . HIS A 1 424 ? -12.305 25.531 11.5 1 97.81 424 HIS A C 1
ATOM 3303 O O . HIS A 1 424 ? -12.242 26.719 11.195 1 97.81 424 HIS A O 1
ATOM 3309 N N . ARG A 1 425 ? -11.828 25.047 12.656 1 96.06 425 ARG A N 1
ATOM 3310 C CA . ARG A 1 425 ? -10.953 25.781 13.562 1 96.06 425 ARG A CA 1
ATOM 3311 C C . ARG A 1 425 ? -9.5 25.359 13.398 1 96.06 425 ARG A C 1
ATOM 3313 O O . ARG A 1 425 ? -9.211 24.156 13.258 1 96.06 425 ARG A O 1
ATOM 3320 N N . PRO A 1 426 ? -8.625 26.344 13.398 1 98.06 426 PRO A N 1
ATOM 3321 C CA . PRO A 1 426 ? -7.219 25.938 13.406 1 98.06 426 PRO A CA 1
ATOM 3322 C C . PRO A 1 426 ? -6.805 25.266 14.711 1 98.06 426 PRO A C 1
ATOM 3324 O O . PRO A 1 426 ? -7.344 25.594 15.773 1 98.06 426 PRO A O 1
ATOM 3327 N N . VAL A 1 427 ? -5.902 24.328 14.648 1 98.81 427 VAL A N 1
ATOM 3328 C CA . VAL A 1 427 ? -5.32 23.641 15.797 1 98.81 427 VAL A CA 1
ATOM 3329 C C . VAL A 1 427 ? -3.809 23.859 15.812 1 98.81 427 VAL A C 1
ATOM 3331 O O . VAL A 1 427 ? -3.16 23.812 14.766 1 98.81 427 VAL A O 1
ATOM 3334 N N . PHE A 1 428 ? -3.242 24.125 17.031 1 98.62 428 PHE A N 1
ATOM 3335 C CA . PHE A 1 428 ? -1.798 24.312 17.078 1 98.62 428 PHE A CA 1
ATOM 3336 C C . PHE A 1 428 ? -1.177 23.453 18.172 1 98.62 428 PHE A C 1
ATOM 3338 O O . PHE A 1 428 ? -1.856 23.062 19.125 1 98.62 428 PHE A O 1
ATOM 3345 N N . LEU A 1 429 ? 0.023 23.109 17.969 1 98.75 429 LEU A N 1
ATOM 3346 C CA . LEU A 1 429 ? 0.888 22.406 18.906 1 98.75 429 LEU A CA 1
ATOM 3347 C C . LEU A 1 429 ? 2.182 23.172 19.141 1 98.75 429 LEU A C 1
ATOM 3349 O O . LEU A 1 429 ? 2.883 23.516 18.188 1 98.75 429 LEU A O 1
ATOM 3353 N N . ARG A 1 430 ? 2.402 23.578 20.359 1 98.12 430 ARG A N 1
ATOM 3354 C CA . ARG A 1 430 ? 3.678 24.172 20.766 1 98.12 430 ARG A CA 1
ATOM 3355 C C . ARG A 1 430 ? 4.492 23.172 21.594 1 98.12 430 ARG A C 1
ATOM 3357 O O . ARG A 1 430 ? 4.035 22.703 22.641 1 98.12 430 ARG A O 1
ATOM 3364 N N . VAL A 1 431 ? 5.684 22.891 21.094 1 97.88 431 VAL A N 1
ATOM 3365 C CA . VAL A 1 431 ? 6.41 21.781 21.719 1 97.88 431 VAL A CA 1
ATOM 3366 C C . VAL A 1 431 ? 7.902 22.094 21.75 1 97.88 431 VAL A C 1
ATOM 3368 O O . VAL A 1 431 ? 8.422 22.766 20.844 1 97.88 431 VAL A O 1
ATOM 3371 N N . ASP A 1 432 ? 8.562 21.625 22.812 1 97.19 432 ASP A N 1
ATOM 3372 C CA . ASP A 1 432 ? 10.023 21.656 22.906 1 97.19 432 ASP A CA 1
ATOM 3373 C C . ASP A 1 432 ? 10.641 20.406 22.297 1 97.19 432 ASP A C 1
ATOM 3375 O O . ASP A 1 432 ? 10.516 19.312 22.859 1 97.19 432 ASP A O 1
ATOM 3379 N N . VAL A 1 433 ? 11.336 20.578 21.188 1 97.75 433 VAL A N 1
ATOM 3380 C CA . VAL A 1 433 ? 11.961 19.438 20.516 1 97.75 433 VAL A CA 1
ATOM 3381 C C . VAL A 1 433 ? 13.422 19.328 20.953 1 97.75 433 VAL A C 1
ATOM 3383 O O . VAL A 1 433 ? 14.234 20.203 20.641 1 97.75 433 VAL A O 1
ATOM 3386 N N . PRO A 1 434 ? 13.805 18.297 21.609 1 96.69 434 PRO A N 1
ATOM 3387 C CA . PRO A 1 434 ? 15.203 18.156 22.016 1 96.69 434 PRO A CA 1
ATOM 3388 C C . PRO A 1 434 ? 16.156 18.125 20.828 1 96.69 434 PRO A C 1
ATOM 3390 O O . PRO A 1 434 ? 15.844 17.531 19.797 1 96.69 434 PRO A O 1
ATOM 3393 N N . LEU A 1 435 ? 17.297 18.781 20.969 1 96.38 435 LEU A N 1
ATOM 3394 C CA . LEU A 1 435 ? 18.312 18.75 19.922 1 96.38 435 LEU A CA 1
ATOM 3395 C C . LEU A 1 435 ? 19.125 17.453 20 1 96.38 435 LEU A C 1
ATOM 3397 O O . LEU A 1 435 ? 20.297 17.469 20.391 1 96.38 435 LEU A O 1
ATOM 3401 N N . VAL A 1 436 ? 18.516 16.406 19.531 1 95.75 436 VAL A N 1
ATOM 3402 C CA . VAL A 1 436 ? 19.172 15.102 19.469 1 95.75 436 VAL A CA 1
ATOM 3403 C C . VAL A 1 436 ? 19.828 14.914 18.109 1 95.75 436 VAL A C 1
ATOM 3405 O O . VAL A 1 436 ? 19.172 15.047 17.078 1 95.75 436 VAL A O 1
ATOM 3408 N N . ALA A 1 437 ? 21.078 14.633 18.125 1 95.75 437 ALA A N 1
ATOM 3409 C CA . ALA A 1 437 ? 21.812 14.438 16.875 1 95.75 437 ALA A CA 1
ATOM 3410 C C . ALA A 1 437 ? 21.188 13.297 16.062 1 95.75 437 ALA A C 1
ATOM 3412 O O . ALA A 1 437 ? 20.766 12.281 16.625 1 95.75 437 ALA A O 1
ATOM 3413 N N . PRO A 1 438 ? 21.172 13.406 14.758 1 96.31 438 PRO A N 1
ATOM 3414 C CA . PRO A 1 438 ? 20.594 12.359 13.906 1 96.31 438 PRO A CA 1
ATOM 3415 C C . PRO A 1 438 ? 21.156 10.977 14.203 1 96.31 438 PRO A C 1
ATOM 3417 O O . PRO A 1 438 ? 20.406 10 14.258 1 96.31 438 PRO A O 1
ATOM 3420 N N . ALA A 1 439 ? 22.375 10.852 14.469 1 94.62 439 ALA A N 1
ATOM 3421 C CA . ALA A 1 439 ? 23.016 9.57 14.727 1 94.62 439 ALA A CA 1
ATOM 3422 C C . ALA A 1 439 ? 22.484 8.945 16.016 1 94.62 439 ALA A C 1
ATOM 3424 O O . ALA A 1 439 ? 22.422 7.715 16.125 1 94.62 439 ALA A O 1
ATOM 3425 N N . ASP A 1 440 ? 22.109 9.812 16.906 1 94.44 440 ASP A N 1
ATOM 3426 C CA . ASP A 1 440 ? 21.625 9.32 18.203 1 94.44 440 ASP A CA 1
ATOM 3427 C C . ASP A 1 440 ? 20.141 8.953 18.141 1 94.44 440 ASP A C 1
ATOM 3429 O O . ASP A 1 440 ? 19.672 8.117 18.922 1 94.44 440 ASP A O 1
ATOM 3433 N N . LEU A 1 441 ? 19.438 9.633 17.25 1 94.94 441 LEU A N 1
ATOM 3434 C CA . LEU A 1 441 ? 18.016 9.344 17.094 1 94.94 441 LEU A CA 1
ATOM 3435 C C . LEU A 1 441 ? 17.812 7.992 16.422 1 94.94 441 LEU A C 1
ATOM 3437 O O . LEU A 1 441 ? 16.812 7.312 16.688 1 94.94 441 LEU A O 1
ATOM 3441 N N . ALA A 1 442 ? 18.719 7.613 15.586 1 95.31 442 ALA A N 1
ATOM 3442 C CA . ALA A 1 442 ? 18.641 6.336 14.883 1 95.31 442 ALA A CA 1
ATOM 3443 C C . ALA A 1 442 ? 18.781 5.168 15.852 1 95.31 442 ALA A C 1
ATOM 3445 O O . ALA A 1 442 ? 19.531 5.258 16.828 1 95.31 442 ALA A O 1
ATOM 3446 N N . PRO A 1 443 ? 18.078 4.094 15.578 1 94.06 443 PRO A N 1
ATOM 3447 C CA . PRO A 1 443 ? 18.188 2.941 16.469 1 94.06 443 PRO A CA 1
ATOM 3448 C C . PRO A 1 443 ? 19.609 2.379 16.531 1 94.06 443 PRO A C 1
ATOM 3450 O O . PRO A 1 443 ? 20.266 2.227 15.5 1 94.06 443 PRO A O 1
ATOM 3453 N N . PRO A 1 444 ? 20.031 2.104 17.719 1 93 444 PRO A N 1
ATOM 3454 C CA . PRO A 1 444 ? 21.328 1.448 17.844 1 93 444 PRO A CA 1
ATOM 3455 C C . PRO A 1 444 ? 21.312 0.006 17.344 1 93 444 PRO A C 1
ATOM 3457 O O . PRO A 1 444 ? 20.234 -0.571 17.141 1 93 444 PRO A O 1
ATOM 3460 N N . ALA A 1 445 ? 22.453 -0.506 17.125 1 88 445 ALA A N 1
ATOM 3461 C CA . ALA A 1 445 ? 22.609 -1.854 16.594 1 88 445 ALA A CA 1
ATOM 3462 C C . ALA A 1 445 ? 21.938 -2.887 17.484 1 88 445 ALA A C 1
ATOM 3464 O O . ALA A 1 445 ? 21.359 -3.867 17 1 88 445 ALA A O 1
ATOM 3465 N N . THR A 1 446 ? 21.953 -2.68 18.75 1 87.5 446 THR A N 1
ATOM 3466 C CA . THR A 1 446 ? 21.375 -3.617 19.703 1 87.5 446 THR A CA 1
ATOM 3467 C C . THR A 1 446 ? 19.859 -3.727 19.516 1 87.5 446 THR A C 1
ATOM 3469 O O . THR A 1 446 ? 19.297 -4.82 19.609 1 87.5 446 THR A O 1
ATOM 3472 N N . VAL A 1 447 ? 19.297 -2.586 19.203 1 87.38 447 VAL A N 1
ATOM 3473 C CA . VAL A 1 447 ? 17.859 -2.551 19 1 87.38 447 VAL A CA 1
ATOM 3474 C C . VAL A 1 447 ? 17.5 -3.229 17.672 1 87.38 447 VAL A C 1
ATOM 3476 O O . VAL A 1 447 ? 16.547 -3.99 17.594 1 87.38 447 VAL A O 1
ATOM 3479 N N . LEU A 1 448 ? 18.281 -2.971 16.672 1 85.06 448 LEU A N 1
ATOM 3480 C CA . LEU A 1 448 ? 18.031 -3.549 15.359 1 85.06 448 LEU A CA 1
ATOM 3481 C C . LEU A 1 448 ? 18.219 -5.062 15.383 1 85.06 448 LEU A C 1
ATOM 3483 O O . LEU A 1 448 ? 17.453 -5.793 14.742 1 85.06 448 LEU A O 1
ATOM 3487 N N . ASP A 1 449 ? 19.219 -5.582 16.031 1 79.88 449 ASP A N 1
ATOM 3488 C CA . ASP A 1 449 ? 19.5 -7.012 16.125 1 79.88 449 ASP A CA 1
ATOM 3489 C C . ASP A 1 449 ? 18.375 -7.738 16.875 1 79.88 449 ASP A C 1
ATOM 3491 O O . ASP A 1 449 ? 18.016 -8.859 16.516 1 79.88 449 ASP A O 1
ATOM 3495 N N . SER A 1 450 ? 17.953 -7.113 17.828 1 75 450 SER A N 1
ATOM 3496 C CA . SER A 1 450 ? 16.859 -7.715 18.594 1 75 450 SER A CA 1
ATOM 3497 C C . SER A 1 450 ? 15.586 -7.793 17.766 1 75 450 SER A C 1
ATOM 3499 O O . SER A 1 450 ? 14.781 -8.703 17.953 1 75 450 SER A O 1
ATOM 3501 N N . ALA A 1 451 ? 15.539 -6.852 16.922 1 70.94 451 ALA A N 1
ATOM 3502 C CA . ALA A 1 451 ? 14.344 -6.816 16.094 1 70.94 451 ALA A CA 1
ATOM 3503 C C . ALA A 1 451 ? 14.383 -7.918 15.031 1 70.94 451 ALA A C 1
ATOM 3505 O O . ALA A 1 451 ? 13.336 -8.453 14.648 1 70.94 451 ALA A O 1
ATOM 3506 N N . THR A 1 452 ? 15.586 -8.172 14.438 1 62 452 THR A N 1
ATOM 3507 C CA . THR A 1 452 ? 15.742 -9.211 13.43 1 62 452 THR A CA 1
ATOM 3508 C C . THR A 1 452 ? 15.617 -10.602 14.047 1 62 452 THR A C 1
ATOM 3510 O O . THR A 1 452 ? 15.125 -11.531 13.406 1 62 452 THR A O 1
ATOM 3513 N N . ALA A 1 453 ? 16.672 -10.836 15.141 1 50.06 453 ALA A N 1
ATOM 3514 C CA . ALA A 1 453 ? 16.703 -12.148 15.781 1 50.06 453 ALA A CA 1
ATOM 3515 C C . ALA A 1 453 ? 15.32 -12.531 16.312 1 50.06 453 ALA A C 1
ATOM 3517 O O . ALA A 1 453 ? 15.008 -13.711 16.438 1 50.06 453 ALA A O 1
ATOM 3518 N N . GLY A 1 454 ? 14.852 -11.625 17.078 1 43.19 454 GLY A N 1
ATOM 3519 C CA . GLY A 1 454 ? 13.602 -11.859 17.781 1 43.19 454 GLY A CA 1
ATOM 3520 C C . GLY A 1 454 ? 12.391 -11.875 16.875 1 43.19 454 GLY A C 1
ATOM 3521 O O . GLY A 1 454 ? 12.398 -11.25 15.812 1 43.19 454 GLY A O 1
ATOM 3522 N N . SER A 1 455 ? 11.844 -13.07 16.688 1 37.53 455 SER A N 1
ATOM 3523 C CA . SER A 1 455 ? 10.398 -13.055 16.5 1 37.53 455 SER A CA 1
ATOM 3524 C C . SER A 1 455 ? 9.773 -11.836 17.172 1 37.53 455 SER A C 1
ATOM 3526 O O . SER A 1 455 ? 9.344 -11.898 18.328 1 37.53 455 SER A O 1
ATOM 3528 N N . GLY A 1 456 ? 10.656 -10.844 17.344 1 32.19 456 GLY A N 1
ATOM 3529 C CA . GLY A 1 456 ? 10.258 -9.781 18.25 1 32.19 456 GLY A CA 1
ATOM 3530 C C . GLY A 1 456 ? 8.75 -9.586 18.312 1 32.19 456 GLY A C 1
ATOM 3531 O O . GLY A 1 456 ? 8.086 -9.469 17.281 1 32.19 456 GLY A O 1
ATOM 3532 N N . SER A 1 457 ? 8.336 -10.203 19.281 1 29.78 457 SER A N 1
ATOM 3533 C CA . SER A 1 457 ? 6.988 -9.977 19.781 1 29.78 457 SER A CA 1
ATOM 3534 C C . SER A 1 457 ? 6.586 -8.516 19.672 1 29.78 457 SER A C 1
ATOM 3536 O O . SER A 1 457 ? 7.262 -7.637 20.219 1 29.78 457 SER A O 1
ATOM 3538 N N . PRO A 1 458 ? 6.223 -8.234 18.609 1 32.69 458 PRO A N 1
ATOM 3539 C CA . PRO A 1 458 ? 5.762 -6.855 18.766 1 32.69 458 PRO A CA 1
ATOM 3540 C C . PRO A 1 458 ? 5.211 -6.574 20.156 1 32.69 458 PRO A C 1
ATOM 3542 O O . PRO A 1 458 ? 4.695 -5.48 20.406 1 32.69 458 PRO A O 1
ATOM 3545 N N . GLY A 1 459 ? 5.168 -7.621 21.062 1 30.42 459 GLY A N 1
ATOM 3546 C CA . GLY A 1 459 ? 4.398 -7.527 22.281 1 30.42 459 GLY A CA 1
ATOM 3547 C C . GLY A 1 459 ? 5.125 -6.793 23.391 1 30.42 459 GLY A C 1
ATOM 3548 O O . GLY A 1 459 ? 4.652 -6.738 24.531 1 30.42 459 GLY A O 1
ATOM 3549 N N . GLY A 1 460 ? 6.461 -7.02 23.719 1 30.58 460 GLY A N 1
ATOM 3550 C CA . GLY A 1 460 ? 6.719 -6.309 24.953 1 30.58 460 GLY A CA 1
ATOM 3551 C C . GLY A 1 460 ? 6.098 -4.926 25 1 30.58 460 GLY A C 1
ATOM 3552 O O . GLY A 1 460 ? 5.637 -4.418 23.969 1 30.58 460 GLY A O 1
ATOM 3553 N N . ALA A 1 461 ? 5.996 -4.426 26.172 1 31.56 461 ALA A N 1
ATOM 3554 C CA . ALA A 1 461 ? 5.578 -3.037 26.344 1 31.56 461 ALA A CA 1
ATOM 3555 C C . ALA A 1 461 ? 6.148 -2.156 25.234 1 31.56 461 ALA A C 1
ATOM 3557 O O . ALA A 1 461 ? 5.934 -0.941 25.219 1 31.56 461 ALA A O 1
ATOM 3558 N N . ASN A 1 462 ? 7.32 -2.551 24.5 1 41 462 ASN A N 1
ATOM 3559 C CA . ASN A 1 462 ? 7.98 -1.602 23.609 1 41 462 ASN A CA 1
ATOM 3560 C C . ASN A 1 462 ? 7.309 -1.56 22.234 1 41 462 ASN A C 1
ATOM 3562 O O . ASN A 1 462 ? 7.309 -2.555 21.5 1 41 462 ASN A O 1
ATOM 3566 N N . ALA A 1 463 ? 6.25 -0.665 22.016 1 57.69 463 ALA A N 1
ATOM 3567 C CA . ALA A 1 463 ? 5.426 -0.03 20.984 1 57.69 463 ALA A CA 1
ATOM 3568 C C . ALA A 1 463 ? 6.137 -0.012 19.641 1 57.69 463 ALA A C 1
ATOM 3570 O O . ALA A 1 463 ? 7.359 0.145 19.578 1 57.69 463 ALA A O 1
ATOM 3571 N N . PHE A 1 464 ? 5.52 -0.734 18.688 1 78.12 464 PHE A N 1
ATOM 3572 C CA . PHE A 1 464 ? 5.984 -0.613 17.312 1 78.12 464 PHE A CA 1
ATOM 3573 C C . PHE A 1 464 ? 6.566 0.773 17.047 1 78.12 464 PHE A C 1
ATOM 3575 O O . PHE A 1 464 ? 5.898 1.784 17.297 1 78.12 464 PHE A O 1
ATOM 3582 N N . ASP A 1 465 ? 7.891 0.786 16.922 1 91.31 465 ASP A N 1
ATOM 3583 C CA . ASP A 1 465 ? 8.539 2.035 16.531 1 91.31 465 ASP A CA 1
ATOM 3584 C C . ASP A 1 465 ? 8.93 2.01 15.055 1 91.31 465 ASP A C 1
ATOM 3586 O O . ASP A 1 465 ? 9.82 1.25 14.656 1 91.31 465 ASP A O 1
ATOM 3590 N N . PRO A 1 466 ? 8.258 2.818 14.281 1 95.19 466 PRO A N 1
ATOM 3591 C CA . PRO A 1 466 ? 8.5 2.791 12.836 1 95.19 466 PRO A CA 1
ATOM 3592 C C . PRO A 1 466 ? 9.945 3.117 12.477 1 95.19 466 PRO A C 1
ATOM 3594 O O . PRO A 1 466 ? 10.367 2.908 11.328 1 95.19 466 PRO A O 1
ATOM 3597 N N . ARG A 1 467 ? 10.789 3.598 13.43 1 95.06 467 ARG A N 1
ATOM 3598 C CA . ARG A 1 467 ? 12.203 3.875 13.18 1 95.06 467 ARG A CA 1
ATOM 3599 C C . ARG A 1 467 ? 13.008 2.582 13.109 1 95.06 467 ARG A C 1
ATOM 3601 O O . ARG A 1 467 ? 14.102 2.559 12.539 1 95.06 467 ARG A O 1
ATOM 3608 N N . VAL A 1 468 ? 12.5 1.586 13.688 1 92.56 468 VAL A N 1
ATOM 3609 C CA . VAL A 1 468 ? 13.195 0.302 13.703 1 92.56 468 VAL A CA 1
ATOM 3610 C C . VAL A 1 468 ? 12.844 -0.493 12.445 1 92.56 468 VAL A C 1
ATOM 3612 O O . VAL A 1 468 ? 13.719 -1.081 11.812 1 92.56 468 VAL A O 1
ATOM 3615 N N . ARG A 1 469 ? 11.586 -0.492 12.141 1 89.12 469 ARG A N 1
ATOM 3616 C CA . ARG A 1 469 ? 11.086 -1.184 10.953 1 89.12 469 ARG A CA 1
ATOM 3617 C C . ARG A 1 469 ? 9.922 -0.43 10.328 1 89.12 469 ARG A C 1
ATOM 3619 O O . ARG A 1 469 ? 9.023 0.029 11.039 1 89.12 469 ARG A O 1
ATOM 3626 N N . LEU A 1 470 ? 10.016 -0.38 9.016 1 92.19 470 LEU A N 1
ATOM 3627 C CA . LEU A 1 470 ? 8.922 0.282 8.32 1 92.19 470 LEU A CA 1
ATOM 3628 C C . LEU A 1 470 ? 7.633 -0.524 8.445 1 92.19 470 LEU A C 1
ATOM 3630 O O . LEU A 1 470 ? 7.648 -1.75 8.32 1 92.19 470 LEU A O 1
ATOM 3634 N N . PRO A 1 471 ? 6.523 0.175 8.727 1 90.31 471 PRO A N 1
ATOM 3635 C CA . PRO A 1 471 ? 5.246 -0.538 8.781 1 90.31 471 PRO A CA 1
ATOM 3636 C C . PRO A 1 471 ? 4.828 -1.104 7.426 1 90.31 471 PRO A C 1
ATOM 3638 O O . PRO A 1 471 ? 4.086 -2.088 7.367 1 90.31 471 PRO A O 1
ATOM 3641 N N . VAL A 1 472 ? 5.176 -0.385 6.363 1 90.19 472 VAL A N 1
ATOM 3642 C CA . VAL A 1 472 ? 4.879 -0.814 5 1 90.19 472 VAL A CA 1
ATOM 3643 C C . VAL A 1 472 ? 6.082 -0.539 4.098 1 90.19 472 VAL A C 1
ATOM 3645 O O . VAL A 1 472 ? 6.824 0.419 4.32 1 90.19 472 VAL A O 1
ATOM 3648 N N . GLU A 1 473 ? 6.223 -1.363 3.082 1 90.44 473 GLU A N 1
ATOM 3649 C CA . GLU A 1 473 ? 7.34 -1.169 2.158 1 90.44 473 GLU A CA 1
ATOM 3650 C C . GLU A 1 473 ? 7.086 0.012 1.227 1 90.44 473 GLU A C 1
ATOM 3652 O O . GLU A 1 473 ? 5.949 0.244 0.806 1 90.44 473 GLU A O 1
ATOM 3657 N N . ILE A 1 474 ? 8.133 0.64 0.925 1 93.56 474 ILE A N 1
ATOM 3658 C CA . ILE A 1 474 ? 8.062 1.771 0.006 1 93.56 474 ILE A CA 1
ATOM 3659 C C . ILE A 1 474 ? 7.777 1.27 -1.407 1 93.56 474 ILE A C 1
ATOM 3661 O O . ILE A 1 474 ? 8.289 0.224 -1.817 1 93.56 474 ILE A O 1
ATOM 3665 N N . ASP A 1 475 ? 6.961 1.996 -2.121 1 89.94 475 ASP A N 1
ATOM 3666 C CA . ASP A 1 475 ? 6.688 1.717 -3.529 1 89.94 475 ASP A CA 1
ATOM 3667 C C . ASP A 1 475 ? 7.594 2.545 -4.438 1 89.94 475 ASP A C 1
ATOM 3669 O O . ASP A 1 475 ? 7.363 3.74 -4.633 1 89.94 475 ASP A O 1
ATOM 3673 N N . PRO A 1 476 ? 8.562 1.918 -5.047 1 88.44 476 PRO A N 1
ATOM 3674 C CA . PRO A 1 476 ? 9.516 2.684 -5.848 1 88.44 476 PRO A CA 1
ATOM 3675 C C . PRO A 1 476 ? 8.867 3.355 -7.059 1 88.44 476 PRO A C 1
ATOM 3677 O O . PRO A 1 476 ? 9.438 4.289 -7.629 1 88.44 476 PRO A O 1
ATOM 3680 N N . GLU A 1 477 ? 7.707 2.922 -7.43 1 85 477 GLU A N 1
ATOM 3681 C CA . GLU A 1 477 ? 7.066 3.459 -8.625 1 85 477 GLU A CA 1
ATOM 3682 C C . GLU A 1 477 ? 6.191 4.664 -8.289 1 85 477 GLU A C 1
ATOM 3684 O O . GLU A 1 477 ? 5.672 5.328 -9.188 1 85 477 GLU A O 1
ATOM 3689 N N . ALA A 1 478 ? 6.055 4.922 -7.062 1 85.69 478 ALA A N 1
ATOM 3690 C CA . ALA A 1 478 ? 5.156 5.988 -6.633 1 85.69 478 ALA A CA 1
ATOM 3691 C C . ALA A 1 478 ? 5.633 7.344 -7.141 1 85.69 478 ALA A C 1
ATOM 3693 O O . ALA A 1 478 ? 4.82 8.211 -7.48 1 85.69 478 ALA A O 1
ATOM 3694 N N . TRP A 1 479 ? 6.961 7.496 -7.207 1 86 479 TRP A N 1
ATOM 3695 C CA . TRP A 1 479 ? 7.539 8.766 -7.625 1 86 479 TRP A CA 1
ATOM 3696 C C . TRP A 1 479 ? 7.16 9.086 -9.07 1 86 479 TRP A C 1
ATOM 3698 O O . TRP A 1 479 ? 6.727 10.203 -9.375 1 86 479 TRP A O 1
ATOM 3708 N N . GLU A 1 480 ? 7.27 8.133 -9.914 1 83.25 480 GLU A N 1
ATOM 3709 C CA . GLU A 1 480 ? 6.938 8.344 -11.32 1 83.25 480 GLU A CA 1
ATOM 3710 C C . GLU A 1 480 ? 5.441 8.578 -11.508 1 83.25 480 GLU A C 1
ATOM 3712 O O . GLU A 1 480 ? 5.035 9.367 -12.359 1 83.25 480 GLU A O 1
ATOM 3717 N N . ARG A 1 481 ? 4.668 7.859 -10.789 1 84.19 481 ARG A N 1
ATOM 3718 C CA . ARG A 1 481 ? 3.225 8.07 -10.852 1 84.19 481 ARG A CA 1
ATOM 3719 C C . ARG A 1 481 ? 2.861 9.492 -10.438 1 84.19 481 ARG A C 1
ATOM 3721 O O . ARG A 1 481 ? 1.979 10.117 -11.039 1 84.19 481 ARG A O 1
ATOM 3728 N N . ARG A 1 482 ? 3.582 10.008 -9.445 1 86.94 482 ARG A N 1
ATOM 3729 C CA . ARG A 1 482 ? 3.318 11.359 -8.969 1 86.94 482 ARG A CA 1
ATOM 3730 C C . ARG A 1 482 ? 3.689 12.391 -10.031 1 86.94 482 ARG A C 1
ATOM 3732 O O . ARG A 1 482 ? 2.963 13.367 -10.234 1 86.94 482 ARG A O 1
ATOM 3739 N N . VAL A 1 483 ? 4.793 12.156 -10.688 1 84.38 483 VAL A N 1
ATOM 3740 C CA . VAL A 1 483 ? 5.23 13.078 -11.734 1 84.38 483 VAL A CA 1
ATOM 3741 C C . VAL A 1 483 ? 4.195 13.117 -12.859 1 84.38 483 VAL A C 1
ATOM 3743 O O . VAL A 1 483 ? 3.85 14.188 -13.352 1 84.38 483 VAL A O 1
ATOM 3746 N N . ALA A 1 484 ? 3.689 11.961 -13.227 1 82.44 484 ALA A N 1
ATOM 3747 C CA . ALA A 1 484 ? 2.662 11.883 -14.258 1 82.44 484 ALA A CA 1
ATOM 3748 C C . ALA A 1 484 ? 1.375 12.57 -13.805 1 82.44 484 ALA A C 1
ATOM 3750 O O . ALA A 1 484 ? 0.738 13.289 -14.586 1 82.44 484 ALA A O 1
ATOM 3751 N N . ALA A 1 485 ? 1.027 12.336 -12.594 1 84.62 485 ALA A N 1
ATOM 3752 C CA . ALA A 1 485 ? -0.183 12.938 -12.047 1 84.62 485 ALA A CA 1
ATOM 3753 C C . ALA A 1 485 ? -0.076 14.461 -12.031 1 84.62 485 ALA A C 1
ATOM 3755 O O . ALA A 1 485 ? -1.057 15.164 -12.289 1 84.62 485 ALA A O 1
ATOM 3756 N N . ARG A 1 486 ? 1.099 14.945 -11.672 1 87.25 486 ARG A N 1
ATOM 3757 C CA . ARG A 1 486 ? 1.309 16.391 -11.617 1 87.25 486 ARG A CA 1
ATOM 3758 C C . ARG A 1 486 ? 1.075 17.031 -12.984 1 87.25 486 ARG A C 1
ATOM 3760 O O . ARG A 1 486 ? 0.477 18.109 -13.078 1 87.25 486 ARG A O 1
ATOM 3767 N N . ARG A 1 487 ? 1.45 16.359 -14.008 1 84.62 487 ARG A N 1
ATOM 3768 C CA . ARG A 1 487 ? 1.22 16.875 -15.352 1 84.62 487 ARG A CA 1
ATOM 3769 C C . ARG A 1 487 ? -0.271 16.922 -15.672 1 84.62 487 ARG A C 1
ATOM 3771 O O . ARG A 1 487 ? -0.749 17.906 -16.25 1 84.62 487 ARG A O 1
ATOM 3778 N N . ARG A 1 488 ? -0.909 15.961 -15.242 1 83.31 488 ARG A N 1
ATOM 3779 C CA . ARG A 1 488 ? -2.352 15.93 -15.461 1 83.31 488 ARG A CA 1
ATOM 3780 C C . ARG A 1 488 ? -3.057 17 -14.641 1 83.31 488 ARG A C 1
ATOM 3782 O O . ARG A 1 488 ? -4.035 17.594 -15.094 1 83.31 488 ARG A O 1
ATOM 3789 N N . GLU A 1 489 ? -2.6 17.188 -13.445 1 86.75 489 GLU A N 1
ATOM 3790 C CA . GLU A 1 489 ? -3.176 18.219 -12.586 1 86.75 489 GLU A CA 1
ATOM 3791 C C . GLU A 1 489 ? -3.039 19.609 -13.211 1 86.75 489 GLU A C 1
ATOM 3793 O O . GLU A 1 489 ? -3.971 20.406 -13.156 1 86.75 489 GLU A O 1
ATOM 3798 N N . ILE A 1 490 ? -1.908 19.859 -13.773 1 86.12 490 ILE A N 1
ATOM 3799 C CA . ILE A 1 490 ? -1.677 21.156 -14.414 1 86.12 490 ILE A CA 1
ATOM 3800 C C . ILE A 1 490 ? -2.625 21.328 -15.602 1 86.12 490 ILE A C 1
ATOM 3802 O O . ILE A 1 490 ? -3.264 22.359 -15.75 1 86.12 490 ILE A O 1
ATOM 3806 N N . ALA A 1 491 ? -2.734 20.234 -16.391 1 84.69 491 ALA A N 1
ATOM 3807 C CA . ALA A 1 491 ? -3.65 20.281 -17.516 1 84.69 491 ALA A CA 1
ATOM 3808 C C . ALA A 1 491 ? -5.09 20.484 -17.062 1 84.69 491 ALA A C 1
ATOM 3810 O O . ALA A 1 491 ? -5.828 21.281 -17.625 1 84.69 491 ALA A O 1
ATOM 3811 N N . ALA A 1 492 ? -5.445 19.797 -16.016 1 82 492 ALA A N 1
ATOM 3812 C CA . ALA A 1 492 ? -6.789 19.922 -15.469 1 82 492 ALA A CA 1
ATOM 3813 C C . ALA A 1 492 ? -7.02 21.312 -14.883 1 82 492 ALA A C 1
ATOM 3815 O O . ALA A 1 492 ? -8.109 21.875 -15.008 1 82 492 ALA A O 1
ATOM 3816 N N . GLY A 1 493 ? -6.016 21.781 -14.164 1 85.62 493 GLY A N 1
ATOM 3817 C CA . GLY A 1 493 ? -6.109 23.125 -13.617 1 85.62 493 GLY A CA 1
ATOM 3818 C C . GLY A 1 493 ? -6.402 24.188 -14.664 1 85.62 493 GLY A C 1
ATOM 3819 O O . GLY A 1 493 ? -7.293 25.016 -14.484 1 85.62 493 GLY A O 1
ATOM 3820 N N . TRP A 1 494 ? -5.738 24.094 -15.75 1 84.19 494 TRP A N 1
ATOM 3821 C CA . TRP A 1 494 ? -5.945 25.047 -16.828 1 84.19 494 TRP A CA 1
ATOM 3822 C C . TRP A 1 494 ? -7.32 24.875 -17.469 1 84.19 494 TRP A C 1
ATOM 3824 O O . TRP A 1 494 ? -8 25.859 -17.781 1 84.19 494 TRP A O 1
ATOM 3834 N N . THR A 1 495 ? -7.699 23.625 -17.594 1 81.19 495 THR A N 1
ATOM 3835 C CA . THR A 1 495 ? -9.031 23.359 -18.141 1 81.19 495 THR A CA 1
ATOM 3836 C C . THR A 1 495 ? -10.109 23.938 -17.234 1 81.19 495 THR A C 1
ATOM 3838 O O . THR A 1 495 ? -11.047 24.578 -17.703 1 81.19 495 THR A O 1
ATOM 3841 N N . MET A 1 496 ? -9.93 23.703 -16 1 82.12 496 MET A N 1
ATOM 3842 C CA . MET A 1 496 ? -10.883 24.219 -15.023 1 82.12 496 MET A CA 1
ATOM 3843 C C . MET A 1 496 ? -10.859 25.75 -15.008 1 82.12 496 MET A C 1
ATOM 3845 O O . MET A 1 496 ? -11.906 26.391 -14.906 1 82.12 496 MET A O 1
ATOM 3849 N N . PHE A 1 497 ? -9.766 26.328 -15.07 1 81.31 497 PHE A N 1
ATOM 3850 C CA . PHE A 1 497 ? -9.602 27.766 -15.039 1 81.31 497 PHE A CA 1
ATOM 3851 C C . PHE A 1 497 ? -10.32 28.422 -16.203 1 81.31 497 PHE A C 1
ATOM 3853 O O . PHE A 1 497 ? -11.023 29.422 -16.031 1 81.31 497 PHE A O 1
ATOM 3860 N N . PHE A 1 498 ? -10.219 27.781 -17.297 1 76.94 498 PHE A N 1
ATOM 3861 C CA . PHE A 1 498 ? -10.805 28.375 -18.5 1 76.94 498 PHE A CA 1
ATOM 3862 C C . PHE A 1 498 ? -12.312 28.141 -18.531 1 76.94 498 PHE A C 1
ATOM 3864 O O . PHE A 1 498 ? -13.062 28.969 -19.062 1 76.94 498 PHE A O 1
ATOM 3871 N N . TRP A 1 499 ? -12.766 27.094 -17.844 1 72.5 499 TRP A N 1
ATOM 3872 C CA . TRP A 1 499 ? -14.18 26.75 -17.969 1 72.5 499 TRP A CA 1
ATOM 3873 C C . TRP A 1 499 ? -14.961 27.188 -16.734 1 72.5 499 TRP A C 1
ATOM 3875 O O . TRP A 1 499 ? -16.188 27.281 -16.766 1 72.5 499 TRP A O 1
ATOM 3885 N N . SER A 1 500 ? -14.242 27.438 -15.664 1 69.62 500 SER A N 1
ATOM 3886 C CA . SER A 1 500 ? -15.016 27.656 -14.438 1 69.62 500 SER A CA 1
ATOM 3887 C C . SER A 1 500 ? -14.75 29.031 -13.844 1 69.62 500 SER A C 1
ATOM 3889 O O . SER A 1 500 ? -15.32 29.391 -12.812 1 69.62 500 SER A O 1
ATOM 3891 N N . THR A 1 501 ? -13.891 29.781 -14.539 1 67.38 501 THR A N 1
ATOM 3892 C CA . THR A 1 501 ? -13.617 31.094 -13.969 1 67.38 501 THR A CA 1
ATOM 3893 C C . THR A 1 501 ? -14.055 32.188 -14.922 1 67.38 501 THR A C 1
ATOM 3895 O O . THR A 1 501 ? -14.188 31.969 -16.125 1 67.38 501 THR A O 1
ATOM 3898 N N . ARG A 1 502 ? -14.391 33.312 -14.336 1 65.88 502 ARG A N 1
ATOM 3899 C CA . ARG A 1 502 ? -14.734 34.469 -15.148 1 65.88 502 ARG A CA 1
ATOM 3900 C C . ARG A 1 502 ? -13.586 34.875 -16.062 1 65.88 502 ARG A C 1
ATOM 3902 O O . ARG A 1 502 ? -13.797 35.188 -17.234 1 65.88 502 ARG A O 1
ATOM 3909 N N . GLN A 1 503 ? -12.406 34.781 -15.531 1 65.5 503 GLN A N 1
ATOM 3910 C CA . GLN A 1 503 ? -11.227 35.094 -16.328 1 65.5 503 GLN A CA 1
ATOM 3911 C C . GLN A 1 503 ? -11.078 34.156 -17.5 1 65.5 503 GLN A C 1
ATOM 3913 O O . GLN A 1 503 ? -10.773 34.562 -18.625 1 65.5 503 GLN A O 1
ATOM 3918 N N . GLY A 1 504 ? -11.32 32.938 -17.156 1 66.62 504 GLY A N 1
ATOM 3919 C CA . GLY A 1 504 ? -11.266 31.938 -18.234 1 66.62 504 GLY A CA 1
ATOM 3920 C C . GLY A 1 504 ? -12.297 32.188 -19.312 1 66.62 504 GLY A C 1
ATOM 3921 O O . GLY A 1 504 ? -12 32.062 -20.5 1 66.62 504 GLY A O 1
ATOM 3922 N N . ALA A 1 505 ? -13.438 32.531 -18.891 1 68.5 505 ALA A N 1
ATOM 3923 C CA . ALA A 1 505 ? -14.5 32.844 -19.844 1 68.5 505 ALA A CA 1
ATOM 3924 C C . ALA A 1 505 ? -14.094 34 -20.75 1 68.5 505 ALA A C 1
ATOM 3926 O O . ALA A 1 505 ? -14.359 34 -21.953 1 68.5 505 ALA A O 1
ATOM 3927 N N . TYR A 1 506 ? -13.438 34.906 -20.094 1 66.75 506 TYR A N 1
ATOM 3928 C CA . TYR A 1 506 ? -12.992 36.062 -20.875 1 66.75 506 TYR A CA 1
ATOM 3929 C C . TYR A 1 506 ? -11.938 35.656 -21.906 1 66.75 506 TYR A C 1
ATOM 3931 O O . TYR A 1 506 ? -11.977 36.125 -23.047 1 66.75 506 TYR A O 1
ATOM 3939 N N . ILE A 1 507 ? -11.133 34.812 -21.469 1 69.56 507 ILE A N 1
ATOM 3940 C CA . ILE A 1 507 ? -10.062 34.375 -22.375 1 69.56 507 ILE A CA 1
ATOM 3941 C C . ILE A 1 507 ? -10.648 33.531 -23.5 1 69.56 507 ILE A C 1
ATOM 3943 O O . ILE A 1 507 ? -10.32 33.75 -24.672 1 69.56 507 ILE A O 1
ATOM 3947 N N . LEU A 1 508 ? -11.516 32.688 -23.141 1 71.12 508 LEU A N 1
ATOM 3948 C CA . LEU A 1 508 ? -12.125 31.828 -24.172 1 71.12 508 LEU A CA 1
ATOM 3949 C C . LEU A 1 508 ? -12.93 32.688 -25.156 1 71.12 508 LEU A C 1
ATOM 3951 O O . LEU A 1 508 ? -12.898 32.438 -26.359 1 71.12 508 LEU A O 1
ATOM 3955 N N . SER A 1 509 ? -13.555 33.625 -24.641 1 69.62 509 SER A N 1
ATOM 3956 C CA . SER A 1 509 ? -14.336 34.5 -25.5 1 69.62 509 SER A CA 1
ATOM 3957 C C . SER A 1 509 ? -13.43 35.312 -26.438 1 69.62 509 SER A C 1
ATOM 3959 O O . SER A 1 509 ? -13.742 35.5 -27.609 1 69.62 509 SER A O 1
ATOM 3961 N N . THR A 1 510 ? -12.375 35.688 -25.875 1 68.25 510 THR A N 1
ATOM 3962 C CA . THR A 1 510 ? -11.422 36.438 -26.672 1 68.25 510 THR A CA 1
ATOM 3963 C C . THR A 1 510 ? -10.82 35.562 -27.781 1 68.25 510 THR A C 1
ATOM 3965 O O . THR A 1 510 ? -10.688 36 -28.922 1 68.25 510 THR A O 1
ATOM 3968 N N . VAL A 1 511 ? -10.547 34.375 -27.344 1 70.75 511 VAL A N 1
ATOM 3969 C CA . VAL A 1 511 ? -9.977 33.469 -28.328 1 70.75 511 VAL A CA 1
ATOM 3970 C C . VAL A 1 511 ? -11.016 33.125 -29.391 1 70.75 511 VAL A C 1
ATOM 3972 O O . VAL A 1 511 ? -10.695 33.094 -30.578 1 70.75 511 VAL A O 1
ATOM 3975 N N . LEU A 1 512 ? -12.203 32.969 -28.984 1 71.31 512 LEU A N 1
ATOM 3976 C CA . LEU A 1 512 ? -13.281 32.719 -29.922 1 71.31 512 LEU A CA 1
ATOM 3977 C C . LEU A 1 512 ? -13.469 33.906 -30.875 1 71.31 512 LEU A C 1
ATOM 3979 O O . LEU A 1 512 ? -13.578 33.719 -32.094 1 71.31 512 LEU A O 1
ATOM 3983 N N . VAL A 1 513 ? -13.469 35.031 -30.375 1 72.44 513 VAL A N 1
ATOM 3984 C CA . VAL A 1 513 ? -13.641 36.25 -31.172 1 72.44 513 VAL A CA 1
ATOM 3985 C C . VAL A 1 513 ? -12.453 36.406 -32.125 1 72.44 513 VAL A C 1
ATOM 3987 O O . VAL A 1 513 ? -12.641 36.719 -33.312 1 72.44 513 VAL A O 1
ATOM 3990 N N . ALA A 1 514 ? -11.359 36.094 -31.531 1 71.88 514 ALA A N 1
ATOM 3991 C CA . ALA A 1 514 ? -10.164 36.219 -32.344 1 71.88 514 ALA A CA 1
ATOM 3992 C C . ALA A 1 514 ? -10.164 35.156 -33.469 1 71.88 514 ALA A C 1
ATOM 3994 O O . ALA A 1 514 ? -9.773 35.438 -34.594 1 71.88 514 ALA A O 1
ATOM 3995 N N . SER A 1 515 ? -10.609 34.031 -33.094 1 75.06 515 SER A N 1
ATOM 3996 C CA . SER A 1 515 ? -10.68 32.938 -34.094 1 75.06 515 SER A CA 1
ATOM 3997 C C . SER A 1 515 ? -11.711 33.25 -35.156 1 75.06 515 SER A C 1
ATOM 3999 O O . SER A 1 515 ? -11.469 33.031 -36.344 1 75.06 515 SER A O 1
ATOM 4001 N N . LEU A 1 516 ? -12.828 33.719 -34.719 1 74.62 516 LEU A N 1
ATOM 4002 C CA . LEU A 1 516 ? -13.859 34.125 -35.688 1 74.62 516 LEU A CA 1
ATOM 4003 C C . LEU A 1 516 ? -13.375 35.312 -36.531 1 74.62 516 LEU A C 1
ATOM 4005 O O . LEU A 1 516 ? -13.633 35.344 -37.75 1 74.62 516 LEU A O 1
ATOM 4009 N N . GLY A 1 517 ? -12.75 36.188 -35.938 1 70.38 517 GLY A N 1
ATOM 4010 C CA . GLY A 1 517 ? -12.148 37.281 -36.688 1 70.38 517 GLY A CA 1
ATOM 4011 C C . GLY A 1 517 ? -11.102 36.812 -37.688 1 70.38 517 GLY A C 1
ATOM 4012 O O . GLY A 1 517 ? -11.078 37.281 -38.812 1 70.38 517 GLY A O 1
ATOM 4013 N N . GLY A 1 518 ? -10.336 36 -37.219 1 72.94 518 GLY A N 1
ATOM 4014 C CA . GLY A 1 518 ? -9.344 35.406 -38.125 1 72.94 518 GLY A CA 1
ATOM 4015 C C . GLY A 1 518 ? -9.961 34.656 -39.281 1 72.94 518 GLY A C 1
ATOM 4016 O O . GLY A 1 518 ? -9.508 34.781 -40.406 1 72.94 518 GLY A O 1
ATOM 4017 N N . TYR A 1 519 ? -10.906 33.906 -38.969 1 77.75 519 TYR A N 1
ATOM 4018 C CA . TYR A 1 519 ? -11.633 33.188 -40 1 77.75 519 TYR A CA 1
ATOM 4019 C C . TYR A 1 519 ? -12.258 34.156 -41 1 77.75 519 TYR A C 1
ATOM 4021 O O . TYR A 1 519 ? -12.195 33.938 -42.219 1 77.75 519 TYR A O 1
ATOM 4029 N N . TRP A 1 520 ? -12.789 35.219 -40.562 1 73.88 520 TRP A N 1
ATOM 4030 C CA . TRP A 1 520 ? -13.391 36.25 -41.406 1 73.88 520 TRP A CA 1
ATOM 4031 C C . TRP A 1 520 ? -12.336 36.875 -42.281 1 73.88 520 TRP A C 1
ATOM 4033 O O . TRP A 1 520 ? -12.555 37.062 -43.5 1 73.88 520 TRP A O 1
ATOM 4043 N N . LEU A 1 521 ? -11.25 37.125 -41.781 1 73.81 521 LEU A N 1
ATOM 4044 C CA . LEU A 1 521 ? -10.156 37.719 -42.531 1 73.81 521 LEU A CA 1
ATOM 4045 C C . LEU A 1 521 ? -9.609 36.75 -43.594 1 73.81 521 LEU A C 1
ATOM 4047 O O . LEU A 1 521 ? -9.281 37.156 -44.719 1 73.81 521 LEU A O 1
ATOM 4051 N N . TYR A 1 522 ? -9.617 35.656 -43.219 1 74.31 522 TYR A N 1
ATOM 4052 C CA . TYR A 1 522 ? -9.133 34.625 -44.156 1 74.31 522 TYR A CA 1
ATOM 4053 C C . TYR A 1 522 ? -10.102 34.438 -45.312 1 74.31 522 TYR A C 1
ATOM 4055 O O . TYR A 1 522 ? -9.68 34.281 -46.469 1 74.31 522 TYR A O 1
ATOM 4063 N N . ARG A 1 523 ? -11.242 34.5 -45.031 1 71.56 523 ARG A N 1
ATOM 4064 C CA . ARG A 1 523 ? -12.25 34.375 -46.094 1 71.56 523 ARG A CA 1
ATOM 4065 C C . ARG A 1 523 ? -12.312 35.625 -46.969 1 71.56 523 ARG A C 1
ATOM 4067 O O . ARG A 1 523 ? -12.602 35.531 -48.156 1 71.56 523 ARG A O 1
ATOM 4074 N N . SER A 1 524 ? -12.047 36.594 -46.344 1 64.88 524 SER A N 1
ATOM 4075 C CA . SER A 1 524 ? -12.141 37.844 -47.125 1 64.88 524 SER A CA 1
ATOM 4076 C C . SER A 1 524 ? -10.867 38.125 -47.906 1 64.88 524 SER A C 1
ATOM 4078 O O . SER A 1 524 ? -10.852 38.969 -48.781 1 64.88 524 SER A O 1
ATOM 4080 N N . ALA A 1 525 ? -9.977 37.219 -47.656 1 56.53 525 ALA A N 1
ATOM 4081 C CA . ALA A 1 525 ? -8.766 37.344 -48.469 1 56.53 525 ALA A CA 1
ATOM 4082 C C . ALA A 1 525 ? -8.742 36.312 -49.594 1 56.53 525 ALA A C 1
ATOM 4084 O O . ALA A 1 525 ? -8.297 36.594 -50.688 1 56.53 525 ALA A O 1
ATOM 4085 N N . MET B 1 1 ? 13.266 -42.844 79 1 18.61 1 MET B N 1
ATOM 4086 C CA . MET B 1 1 ? 12.125 -42 78.625 1 18.61 1 MET B CA 1
ATOM 4087 C C . MET B 1 1 ? 12.195 -41.625 77.125 1 18.61 1 MET B C 1
ATOM 4089 O O . MET B 1 1 ? 13.273 -41.344 76.625 1 18.61 1 MET B O 1
ATOM 4093 N N . ALA B 1 2 ? 11.125 -42 76.562 1 20.41 2 ALA B N 1
ATOM 4094 C CA . ALA B 1 2 ? 10.57 -42.469 75.312 1 20.41 2 ALA B CA 1
ATOM 4095 C C . ALA B 1 2 ? 10.289 -41.344 74.312 1 20.41 2 ALA B C 1
ATOM 4097 O O . ALA B 1 2 ? 9.297 -40.625 74.438 1 20.41 2 ALA B O 1
ATOM 4098 N N . GLY B 1 3 ? 11.234 -40.406 74.375 1 21.78 3 GLY B N 1
ATOM 4099 C CA . GLY B 1 3 ? 11.102 -39.094 73.812 1 21.78 3 GLY B CA 1
ATOM 4100 C C . GLY B 1 3 ? 10.672 -39.125 72.312 1 21.78 3 GLY B C 1
ATOM 4101 O O . GLY B 1 3 ? 11.375 -39.719 71.5 1 21.78 3 GLY B O 1
ATOM 4102 N N . GLY B 1 4 ? 9.422 -39.219 72.188 1 20.05 4 GLY B N 1
ATOM 4103 C CA . GLY B 1 4 ? 8.617 -39.531 71 1 20.05 4 GLY B CA 1
ATOM 4104 C C . GLY B 1 4 ? 8.82 -38.562 69.875 1 20.05 4 GLY B C 1
ATOM 4105 O O . GLY B 1 4 ? 8.961 -37.375 70.062 1 20.05 4 GLY B O 1
ATOM 4106 N N . ARG B 1 5 ? 9.602 -38.969 68.812 1 22.94 5 ARG B N 1
ATOM 4107 C CA . ARG B 1 5 ? 10.086 -38.438 67.562 1 22.94 5 ARG B CA 1
ATOM 4108 C C . ARG B 1 5 ? 8.93 -37.969 66.688 1 22.94 5 ARG B C 1
ATOM 4110 O O . ARG B 1 5 ? 8.094 -38.75 66.25 1 22.94 5 ARG B O 1
ATOM 4117 N N . ALA B 1 6 ? 8.242 -36.781 67.188 1 25.72 6 ALA B N 1
ATOM 4118 C CA . ALA B 1 6 ? 7.062 -36.25 66.5 1 25.72 6 ALA B CA 1
ATOM 4119 C C . ALA B 1 6 ? 7.312 -36.125 65 1 25.72 6 ALA B C 1
ATOM 4121 O O . ALA B 1 6 ? 8.234 -35.406 64.562 1 25.72 6 ALA B O 1
ATOM 4122 N N . THR B 1 7 ? 7.141 -37.156 64.125 1 21.19 7 THR B N 1
ATOM 4123 C CA . THR B 1 7 ? 7.34 -37.312 62.688 1 21.19 7 THR B CA 1
ATOM 4124 C C . THR B 1 7 ? 6.438 -36.375 61.906 1 21.19 7 THR B C 1
ATOM 4126 O O . THR B 1 7 ? 5.215 -36.406 62.062 1 21.19 7 THR B O 1
ATOM 4129 N N . THR B 1 8 ? 6.746 -35.094 61.906 1 22.66 8 THR B N 1
ATOM 4130 C CA . THR B 1 8 ? 5.906 -34.125 61.219 1 22.66 8 THR B CA 1
ATOM 4131 C C . THR B 1 8 ? 5.664 -34.531 59.781 1 22.66 8 THR B C 1
ATOM 4133 O O . THR B 1 8 ? 6.613 -34.812 59.031 1 22.66 8 THR B O 1
ATOM 4136 N N . ALA B 1 9 ? 4.57 -35.188 59.406 1 23.34 9 ALA B N 1
ATOM 4137 C CA . ALA B 1 9 ? 4.09 -35.719 58.125 1 23.34 9 ALA B CA 1
ATOM 4138 C C . ALA B 1 9 ? 3.873 -34.562 57.125 1 23.34 9 ALA B C 1
ATOM 4140 O O . ALA B 1 9 ? 3.105 -33.656 57.406 1 23.34 9 ALA B O 1
ATOM 4141 N N . ALA B 1 10 ? 4.887 -34.188 56.438 1 23.3 10 ALA B N 1
ATOM 4142 C CA . ALA B 1 10 ? 4.832 -33.25 55.344 1 23.3 10 ALA B CA 1
ATOM 4143 C C . ALA B 1 10 ? 3.676 -33.562 54.375 1 23.3 10 ALA B C 1
ATOM 4145 O O . ALA B 1 10 ? 3.605 -34.656 53.812 1 23.3 10 ALA B O 1
ATOM 4146 N N . ALA B 1 11 ? 2.418 -33.125 54.688 1 25.19 11 ALA B N 1
ATOM 4147 C CA . ALA B 1 11 ? 1.281 -33.406 53.812 1 25.19 11 ALA B CA 1
ATOM 4148 C C . ALA B 1 11 ? 1.574 -32.938 52.375 1 25.19 11 ALA B C 1
ATOM 4150 O O . ALA B 1 11 ? 2 -31.797 52.156 1 25.19 11 ALA B O 1
ATOM 4151 N N . ASP B 1 12 ? 1.934 -33.844 51.438 1 22.95 12 ASP B N 1
ATOM 4152 C CA . ASP B 1 12 ? 2.117 -33.781 50 1 22.95 12 ASP B CA 1
ATOM 4153 C C . ASP B 1 12 ? 0.913 -33.125 49.312 1 22.95 12 ASP B C 1
ATOM 4155 O O . ASP B 1 12 ? -0.2 -33.656 49.375 1 22.95 12 ASP B O 1
ATOM 4159 N N . HIS B 1 13 ? 0.659 -31.828 49.562 1 25.95 13 HIS B N 1
ATOM 4160 C CA . HIS B 1 13 ? -0.499 -31.297 48.875 1 25.95 13 HIS B CA 1
ATOM 4161 C C . HIS B 1 13 ? -0.407 -31.594 47.375 1 25.95 13 HIS B C 1
ATOM 4163 O O . HIS B 1 13 ? 0.638 -31.359 46.75 1 25.95 13 HIS B O 1
ATOM 4169 N N . PRO B 1 14 ? -1.19 -32.562 46.844 1 26.62 14 PRO B N 1
ATOM 4170 C CA . PRO B 1 14 ? -1.213 -32.875 45.406 1 26.62 14 PRO B CA 1
ATOM 4171 C C . PRO B 1 14 ? -1.548 -31.641 44.562 1 26.62 14 PRO B C 1
ATOM 4173 O O . PRO B 1 14 ? -2.471 -30.891 44.875 1 26.62 14 PRO B O 1
ATOM 4176 N N . SER B 1 15 ? -0.544 -30.812 44.281 1 27.12 15 SER B N 1
ATOM 4177 C CA . SER B 1 15 ? -0.794 -29.719 43.344 1 27.12 15 SER B CA 1
ATOM 4178 C C . SER B 1 15 ? -1.601 -30.203 42.125 1 27.12 15 SER B C 1
ATOM 4180 O O . SER B 1 15 ? -1.191 -31.141 41.438 1 27.12 15 SER B O 1
ATOM 4182 N N . ASP B 1 16 ? -2.945 -30.172 42.219 1 26.88 16 ASP B N 1
ATOM 4183 C CA . ASP B 1 16 ? -3.896 -30.438 41.125 1 26.88 16 ASP B CA 1
ATOM 4184 C C . ASP B 1 16 ? -3.564 -29.625 39.875 1 26.88 16 ASP B C 1
ATOM 4186 O O . ASP B 1 16 ? -3.711 -28.406 39.875 1 26.88 16 ASP B O 1
ATOM 4190 N N . ASP B 1 17 ? -2.424 -29.875 39.25 1 27.34 17 ASP B N 1
ATOM 4191 C CA . ASP B 1 17 ? -2.094 -29.406 37.906 1 27.34 17 ASP B CA 1
ATOM 4192 C C . ASP B 1 17 ? -3.268 -29.609 36.969 1 27.34 17 ASP B C 1
ATOM 4194 O O . ASP B 1 17 ? -3.508 -30.719 36.469 1 27.34 17 ASP B O 1
ATOM 4198 N N . ASP B 1 18 ? -4.438 -29.062 37.312 1 29.02 18 ASP B N 1
ATOM 4199 C CA . ASP B 1 18 ? -5.5 -29.141 36.312 1 29.02 18 ASP B CA 1
ATOM 4200 C C . ASP B 1 18 ? -5.004 -28.672 34.938 1 29.02 18 ASP B C 1
ATOM 4202 O O . ASP B 1 18 ? -4.746 -27.469 34.75 1 29.02 18 ASP B O 1
ATOM 4206 N N . GLY B 1 19 ? -4.082 -29.422 34.375 1 26.72 19 GLY B N 1
ATOM 4207 C CA . GLY B 1 19 ? -3.688 -29.234 32.969 1 26.72 19 GLY B CA 1
ATOM 4208 C C . GLY B 1 19 ? -4.848 -28.875 32.062 1 26.72 19 GLY B C 1
ATOM 4209 O O . GLY B 1 19 ? -5.867 -29.562 32.062 1 26.72 19 GLY B O 1
ATOM 4210 N N . VAL B 1 20 ? -5.184 -27.625 31.922 1 31.17 20 VAL B N 1
ATOM 4211 C CA . VAL B 1 20 ? -6.094 -27.219 30.859 1 31.17 20 VAL B CA 1
ATOM 4212 C C . VAL B 1 20 ? -5.859 -28.078 29.625 1 31.17 20 VAL B C 1
ATOM 4214 O O . VAL B 1 20 ? -4.793 -28.016 29.016 1 31.17 20 VAL B O 1
ATOM 4217 N N . LEU B 1 21 ? -6.34 -29.312 29.641 1 25.95 21 LEU B N 1
ATOM 4218 C CA . LEU B 1 21 ? -6.418 -30.141 28.438 1 25.95 21 LEU B CA 1
ATOM 4219 C C . LEU B 1 21 ? -6.891 -29.312 27.25 1 25.95 21 LEU B C 1
ATOM 4221 O O . LEU B 1 21 ? -8.062 -28.938 27.188 1 25.95 21 LEU B O 1
ATOM 4225 N N . VAL B 1 22 ? -6.105 -28.375 26.812 1 31.02 22 VAL B N 1
ATOM 4226 C CA . VAL B 1 22 ? -6.434 -27.953 25.453 1 31.02 22 VAL B CA 1
ATOM 4227 C C . VAL B 1 22 ? -6.852 -29.172 24.625 1 31.02 22 VAL B C 1
ATOM 4229 O O . VAL B 1 22 ? -6.078 -30.109 24.469 1 31.02 22 VAL B O 1
ATOM 4232 N N . GLN B 1 23 ? -8.039 -29.578 24.828 1 29.78 23 GLN B N 1
ATOM 4233 C CA . GLN B 1 23 ? -8.578 -30.609 23.969 1 29.78 23 GLN B CA 1
ATOM 4234 C C . GLN B 1 23 ? -8.008 -30.5 22.562 1 29.78 23 GLN B C 1
ATOM 4236 O O . GLN B 1 23 ? -8.25 -29.516 21.859 1 29.78 23 GLN B O 1
ATOM 4241 N N . ARG B 1 24 ? -6.805 -31.016 22.312 1 32.75 24 ARG B N 1
ATOM 4242 C CA . ARG B 1 24 ? -6.422 -31.312 20.938 1 32.75 24 ARG B CA 1
ATOM 4243 C C . ARG B 1 24 ? -7.594 -31.906 20.172 1 32.75 24 ARG B C 1
ATOM 4245 O O . ARG B 1 24 ? -7.965 -33.062 20.375 1 32.75 24 ARG B O 1
ATOM 4252 N N . HIS B 1 25 ? -8.633 -31.109 19.938 1 34.81 25 HIS B N 1
ATOM 4253 C CA . HIS B 1 25 ? -9.523 -31.688 18.953 1 34.81 25 HIS B CA 1
ATOM 4254 C C . HIS B 1 25 ? -8.734 -32.406 17.859 1 34.81 25 HIS B C 1
ATOM 4256 O O . HIS B 1 25 ? -7.926 -31.812 17.156 1 34.81 25 HIS B O 1
ATOM 4262 N N . THR B 1 26 ? -8.266 -33.562 18.141 1 35.25 26 THR B N 1
ATOM 4263 C CA . THR B 1 26 ? -7.82 -34.469 17.078 1 35.25 26 THR B CA 1
ATOM 4264 C C . THR B 1 26 ? -8.648 -34.281 15.82 1 35.25 26 THR B C 1
ATOM 4266 O O . THR B 1 26 ? -9.875 -34.438 15.844 1 35.25 26 THR B O 1
ATOM 4269 N N . MET B 1 27 ? -8.352 -33.344 15.039 1 37.59 27 MET B N 1
ATOM 4270 C CA . MET B 1 27 ? -9.008 -33.25 13.734 1 37.59 27 MET B CA 1
ATOM 4271 C C . MET B 1 27 ? -9.227 -34.656 13.141 1 37.59 27 MET B C 1
ATOM 4273 O O . MET B 1 27 ? -8.289 -35.438 13.016 1 37.59 27 MET B O 1
ATOM 4277 N N . LYS B 1 28 ? -10.312 -35.312 13.383 1 39.5 28 LYS B N 1
ATOM 4278 C CA . LYS B 1 28 ? -10.75 -36.469 12.617 1 39.5 28 LYS B CA 1
ATOM 4279 C C . LYS B 1 28 ? -10.188 -36.438 11.195 1 39.5 28 LYS B C 1
ATOM 4281 O O . LYS B 1 28 ? -10.039 -35.375 10.609 1 39.5 28 LYS B O 1
ATOM 4286 N N . THR B 1 29 ? -9.406 -37.375 10.781 1 46.88 29 THR B N 1
ATOM 4287 C CA . THR B 1 29 ? -8.922 -37.625 9.43 1 46.88 29 THR B CA 1
ATOM 4288 C C . THR B 1 29 ? -9.984 -37.25 8.398 1 46.88 29 THR B C 1
ATOM 4290 O O . THR B 1 29 ? -10.828 -38.062 8.047 1 46.88 29 THR B O 1
ATOM 4293 N N . GLY B 1 30 ? -10.695 -36.094 8.633 1 59.22 30 GLY B N 1
ATOM 4294 C CA . GLY B 1 30 ? -11.797 -35.719 7.773 1 59.22 30 GLY B CA 1
ATOM 4295 C C . GLY B 1 30 ? -11.445 -35.75 6.297 1 59.22 30 GLY B C 1
ATOM 4296 O O . GLY B 1 30 ? -10.289 -36 5.934 1 59.22 30 GLY B O 1
ATOM 4297 N N . SER B 1 31 ? -12.477 -35.75 5.391 1 85.94 31 SER B N 1
ATOM 4298 C CA . SER B 1 31 ? -12.414 -35.719 3.932 1 85.94 31 SER B CA 1
ATOM 4299 C C . SER B 1 31 ? -11.57 -34.531 3.449 1 85.94 31 SER B C 1
ATOM 4301 O O . SER B 1 31 ? -11.492 -33.5 4.125 1 85.94 31 SER B O 1
ATOM 4303 N N . ALA B 1 32 ? -10.594 -34.844 2.627 1 94.44 32 ALA B N 1
ATOM 4304 C CA . ALA B 1 32 ? -9.711 -33.812 2.076 1 94.44 32 ALA B CA 1
ATOM 4305 C C . ALA B 1 32 ? -9.852 -33.75 0.56 1 94.44 32 ALA B C 1
ATOM 4307 O O . ALA B 1 32 ? -10.195 -34.719 -0.095 1 94.44 32 ALA B O 1
ATOM 4308 N N . LEU B 1 33 ? -9.719 -32.594 0.113 1 96.56 33 LEU B N 1
ATOM 4309 C CA . LEU B 1 33 ? -9.648 -32.344 -1.32 1 96.56 33 LEU B CA 1
ATOM 4310 C C . LEU B 1 33 ? -8.219 -32.5 -1.833 1 96.56 33 LEU B C 1
ATOM 4312 O O . LEU B 1 33 ? -7.277 -31.938 -1.275 1 96.56 33 LEU B O 1
ATOM 4316 N N . ASP B 1 34 ? -8.062 -33.375 -2.83 1 97 34 ASP B N 1
ATOM 4317 C CA . ASP B 1 34 ? -6.781 -33.531 -3.514 1 97 34 ASP B CA 1
ATOM 4318 C C . ASP B 1 34 ? -6.594 -32.406 -4.543 1 97 34 ASP B C 1
ATOM 4320 O O . ASP B 1 34 ? -7.273 -32.375 -5.57 1 97 34 ASP B O 1
ATOM 4324 N N . LEU B 1 35 ? -5.66 -31.484 -4.258 1 98.38 35 LEU B N 1
ATOM 4325 C CA . LEU B 1 35 ? -5.457 -30.281 -5.055 1 98.38 35 LEU B CA 1
ATOM 4326 C C . LEU B 1 35 ? -4.07 -30.266 -5.684 1 98.38 35 LEU B C 1
ATOM 4328 O O . LEU B 1 35 ? -3.074 -30.531 -5.004 1 98.38 35 LEU B O 1
ATOM 4332 N N . LEU B 1 36 ? -4.023 -30.047 -7.008 1 98.56 36 LEU B N 1
ATOM 4333 C CA . LEU B 1 36 ? -2.752 -29.797 -7.688 1 98.56 36 LEU B CA 1
ATOM 4334 C C . LEU B 1 36 ? -2.656 -28.359 -8.172 1 98.56 36 LEU B C 1
ATOM 4336 O O . LEU B 1 36 ? -3.531 -27.891 -8.906 1 98.56 36 LEU B O 1
ATOM 4340 N N . VAL B 1 37 ? -1.666 -27.641 -7.707 1 98.88 37 VAL B N 1
ATOM 4341 C CA . VAL B 1 37 ? -1.362 -26.281 -8.164 1 98.88 37 VAL B CA 1
ATOM 4342 C C . VAL B 1 37 ? -0.035 -26.281 -8.922 1 98.88 37 VAL B C 1
ATOM 4344 O O . VAL B 1 37 ? 0.957 -26.844 -8.445 1 98.88 37 VAL B O 1
ATOM 4347 N N . LEU B 1 38 ? -0.014 -25.703 -10.102 1 98.88 38 LEU B N 1
ATOM 4348 C CA . LEU B 1 38 ? 1.196 -25.656 -10.914 1 98.88 38 LEU B CA 1
ATOM 4349 C C . LEU B 1 38 ? 1.488 -24.234 -11.375 1 98.88 38 LEU B C 1
ATOM 4351 O O . LEU B 1 38 ? 0.578 -23.5 -11.773 1 98.88 38 LEU B O 1
ATOM 4355 N N . SER B 1 39 ? 2.703 -23.719 -11.234 1 98.88 39 SER B N 1
ATOM 4356 C CA . SER B 1 39 ? 3.162 -22.438 -11.75 1 98.88 39 SER B CA 1
ATOM 4357 C C . SER B 1 39 ? 4.148 -22.625 -12.898 1 98.88 39 SER B C 1
ATOM 4359 O O . SER B 1 39 ? 5.051 -23.453 -12.82 1 98.88 39 SER B O 1
ATOM 4361 N N . PHE B 1 40 ? 3.969 -21.859 -13.977 1 98.75 40 PHE B N 1
ATOM 4362 C CA . PHE B 1 40 ? 4.848 -21.969 -15.133 1 98.75 40 PHE B CA 1
ATOM 4363 C C . PHE B 1 40 ? 4.914 -20.656 -15.891 1 98.75 40 PHE B C 1
ATOM 4365 O O . PHE B 1 40 ? 3.883 -20.094 -16.266 1 98.75 40 PHE B O 1
ATOM 4372 N N . ASN B 1 41 ? 6.082 -20.062 -16.031 1 98.62 41 ASN B N 1
ATOM 4373 C CA . ASN B 1 41 ? 6.32 -18.969 -16.953 1 98.62 41 ASN B CA 1
ATOM 4374 C C . ASN B 1 41 ? 6.52 -19.469 -18.391 1 98.62 41 ASN B C 1
ATOM 4376 O O . ASN B 1 41 ? 7.527 -20.109 -18.688 1 98.62 41 ASN B O 1
ATOM 4380 N N . CYS B 1 42 ? 5.688 -19.094 -19.312 1 97.88 42 CYS B N 1
ATOM 4381 C CA . CYS B 1 42 ? 5.59 -19.688 -20.641 1 97.88 42 CYS B CA 1
ATOM 4382 C C . CYS B 1 42 ? 6.516 -18.984 -21.625 1 97.88 42 CYS B C 1
ATOM 4384 O O . CYS B 1 42 ? 6.637 -19.406 -22.781 1 97.88 42 CYS B O 1
ATOM 4386 N N . ALA B 1 43 ? 7.098 -17.953 -21.266 1 96.38 43 ALA B N 1
ATOM 4387 C CA . ALA B 1 43 ? 8 -17.172 -22.109 1 96.38 43 ALA B CA 1
ATOM 4388 C C . ALA B 1 43 ? 7.289 -16.688 -23.359 1 96.38 43 ALA B C 1
ATOM 4390 O O . ALA B 1 43 ? 7.891 -16.625 -24.438 1 96.38 43 ALA B O 1
ATOM 4391 N N . ALA B 1 44 ? 6.043 -16.484 -23.234 1 94.62 44 ALA B N 1
ATOM 4392 C CA . ALA B 1 44 ? 5.211 -15.953 -24.312 1 94.62 44 ALA B CA 1
ATOM 4393 C C . ALA B 1 44 ? 5.266 -16.859 -25.531 1 94.62 44 ALA B C 1
ATOM 4395 O O . ALA B 1 44 ? 5.25 -16.375 -26.672 1 94.62 44 ALA B O 1
ATOM 4396 N N . THR B 1 45 ? 5.43 -18.141 -25.297 1 93.94 45 THR B N 1
ATOM 4397 C CA . THR B 1 45 ? 5.508 -19.125 -26.359 1 93.94 45 THR B CA 1
ATOM 4398 C C . THR B 1 45 ? 4.453 -20.219 -26.188 1 93.94 45 THR B C 1
ATOM 4400 O O . THR B 1 45 ? 4.141 -20.594 -25.047 1 93.94 45 THR B O 1
ATOM 4403 N N . LEU B 1 46 ? 3.998 -20.719 -27.297 1 94.69 46 LEU B N 1
ATOM 4404 C CA . LEU B 1 46 ? 3.078 -21.844 -27.266 1 94.69 46 LEU B CA 1
ATOM 4405 C C . LEU B 1 46 ? 3.777 -23.094 -26.734 1 94.69 46 LEU B C 1
ATOM 4407 O O . LEU B 1 46 ? 4.902 -23.391 -27.141 1 94.69 46 LEU B O 1
ATOM 4411 N N . ILE B 1 47 ? 3.117 -23.797 -25.922 1 95 47 ILE B N 1
ATOM 4412 C CA . ILE B 1 47 ? 3.699 -25.047 -25.438 1 95 47 ILE B CA 1
ATOM 4413 C C . ILE B 1 47 ? 3.533 -26.141 -26.469 1 95 47 ILE B C 1
ATOM 4415 O O . ILE B 1 47 ? 2.631 -26.078 -27.312 1 95 47 ILE B O 1
ATOM 4419 N N . ASP B 1 48 ? 4.43 -27.094 -26.406 1 93.25 48 ASP B N 1
ATOM 4420 C CA . ASP B 1 48 ? 4.215 -28.375 -27.062 1 93.25 48 ASP B CA 1
ATOM 4421 C C . ASP B 1 48 ? 3.338 -29.297 -26.219 1 93.25 48 ASP B C 1
ATOM 4423 O O . ASP B 1 48 ? 3.777 -29.797 -25.188 1 93.25 48 ASP B O 1
ATOM 4427 N N . VAL B 1 49 ? 2.145 -29.531 -26.688 1 95.12 49 VAL B N 1
ATOM 4428 C CA . VAL B 1 49 ? 1.092 -30.156 -25.891 1 95.12 49 VAL B CA 1
ATOM 4429 C C . VAL B 1 49 ? 1.545 -31.531 -25.422 1 95.12 49 VAL B C 1
ATOM 4431 O O . VAL B 1 49 ? 1.507 -31.828 -24.234 1 95.12 49 VAL B O 1
ATOM 4434 N N . PRO B 1 50 ? 2.074 -32.438 -26.297 1 93.31 50 PRO B N 1
ATOM 4435 C CA . PRO B 1 50 ? 2.473 -33.75 -25.828 1 93.31 50 PRO B CA 1
ATOM 4436 C C . PRO B 1 50 ? 3.605 -33.719 -24.812 1 93.31 50 PRO B C 1
ATOM 4438 O O . PRO B 1 50 ? 3.605 -34.5 -23.859 1 93.31 50 PRO B O 1
ATOM 4441 N N . VAL B 1 51 ? 4.504 -32.812 -25.016 1 91.62 51 VAL B N 1
ATOM 4442 C CA . VAL B 1 51 ? 5.645 -32.719 -24.125 1 91.62 51 VAL B CA 1
ATOM 4443 C C . VAL B 1 51 ? 5.18 -32.25 -22.75 1 91.62 51 VAL B C 1
ATOM 4445 O O . VAL B 1 51 ? 5.512 -32.875 -21.734 1 91.62 51 VAL B O 1
ATOM 4448 N N . PHE B 1 52 ? 4.445 -31.203 -22.75 1 95.31 52 PHE B N 1
ATOM 4449 C CA . PHE B 1 52 ? 3.955 -30.672 -21.484 1 95.31 52 PHE B CA 1
ATOM 4450 C C . PHE B 1 52 ? 3.064 -31.703 -20.781 1 95.31 52 PHE B C 1
ATOM 4452 O O . PHE B 1 52 ? 3.129 -31.859 -19.562 1 95.31 52 PHE B O 1
ATOM 4459 N N . ALA B 1 53 ? 2.236 -32.344 -21.531 1 95.62 53 ALA B N 1
ATOM 4460 C CA . ALA B 1 53 ? 1.357 -33.375 -20.984 1 95.62 53 ALA B CA 1
ATOM 4461 C C . ALA B 1 53 ? 2.166 -34.5 -20.328 1 95.62 53 ALA B C 1
ATOM 4463 O O . ALA B 1 53 ? 1.793 -35 -19.266 1 95.62 53 ALA B O 1
ATOM 4464 N N . GLY B 1 54 ? 3.193 -34.938 -21 1 92.25 54 GLY B N 1
ATOM 4465 C CA . GLY B 1 54 ? 4.059 -35.938 -20.438 1 92.25 54 GLY B CA 1
ATOM 4466 C C . GLY B 1 54 ? 4.652 -35.562 -19.094 1 92.25 54 GLY B C 1
ATOM 4467 O O . GLY B 1 54 ? 4.668 -36.344 -18.156 1 92.25 54 GLY B O 1
ATOM 4468 N N . HIS B 1 55 ? 5.133 -34.344 -19.016 1 93.38 55 HIS B N 1
ATOM 4469 C CA . HIS B 1 55 ? 5.688 -33.844 -17.766 1 93.38 55 HIS B CA 1
ATOM 4470 C C . HIS B 1 55 ? 4.613 -33.719 -16.688 1 93.38 55 HIS B C 1
ATOM 4472 O O . HIS B 1 55 ? 4.852 -34.094 -15.539 1 93.38 55 HIS B O 1
ATOM 4478 N N . LEU B 1 56 ? 3.467 -33.219 -17.078 1 95.44 56 LEU B N 1
ATOM 4479 C CA . LEU B 1 56 ? 2.363 -33.062 -16.141 1 95.44 56 LEU B CA 1
ATOM 4480 C C . LEU B 1 56 ? 1.89 -34.406 -15.609 1 95.44 56 LEU B C 1
ATOM 4482 O O . LEU B 1 56 ? 1.481 -34.5 -14.445 1 95.44 56 LEU B O 1
ATOM 4486 N N . GLN B 1 57 ? 1.916 -35.438 -16.438 1 94.06 57 GLN B N 1
ATOM 4487 C CA . GLN B 1 57 ? 1.521 -36.781 -16.031 1 94.06 57 GLN B CA 1
ATOM 4488 C C . GLN B 1 57 ? 2.359 -37.25 -14.852 1 94.06 57 GLN B C 1
ATOM 4490 O O . GLN B 1 57 ? 1.846 -37.938 -13.945 1 94.06 57 GLN B O 1
ATOM 4495 N N . THR B 1 58 ? 3.611 -36.938 -14.844 1 90.06 58 THR B N 1
ATOM 4496 C CA . THR B 1 58 ? 4.488 -37.312 -13.742 1 90.06 58 THR B CA 1
ATOM 4497 C C . THR B 1 58 ? 4.055 -36.625 -12.445 1 90.06 58 THR B C 1
ATOM 4499 O O . THR B 1 58 ? 4.141 -37.219 -11.367 1 90.06 58 THR B O 1
ATOM 4502 N N . ALA B 1 59 ? 3.646 -35.406 -12.555 1 92.81 59 ALA B N 1
ATOM 4503 C CA . ALA B 1 59 ? 3.146 -34.688 -11.391 1 92.81 59 ALA B CA 1
ATOM 4504 C C . ALA B 1 59 ? 1.845 -35.281 -10.883 1 92.81 59 ALA B C 1
ATOM 4506 O O . ALA B 1 59 ? 1.641 -35.406 -9.672 1 92.81 59 ALA B O 1
ATOM 4507 N N . LEU B 1 60 ? 1.023 -35.688 -11.797 1 92.44 60 LEU B N 1
ATOM 4508 C CA . LEU B 1 60 ? -0.263 -36.312 -11.453 1 92.44 60 LEU B CA 1
ATOM 4509 C C . LEU B 1 60 ? -0.071 -37.656 -10.758 1 92.44 60 LEU B C 1
ATOM 4511 O O . LEU B 1 60 ? -0.869 -38.031 -9.898 1 92.44 60 LEU B O 1
ATOM 4515 N N . ALA B 1 61 ? 0.938 -38.312 -11.109 1 90.12 61 ALA B N 1
ATOM 4516 C CA . ALA B 1 61 ? 1.166 -39.656 -10.617 1 90.12 61 ALA B CA 1
ATOM 4517 C C . ALA B 1 61 ? 1.992 -39.656 -9.336 1 90.12 61 ALA B C 1
ATOM 4519 O O . ALA B 1 61 ? 2.105 -40.688 -8.648 1 90.12 61 ALA B O 1
ATOM 4520 N N . ARG B 1 62 ? 2.486 -38.5 -9.062 1 88.19 62 ARG B N 1
ATOM 4521 C CA . ARG B 1 62 ? 3.418 -38.438 -7.941 1 88.19 62 ARG B CA 1
ATOM 4522 C C . ARG B 1 62 ? 2.705 -38.719 -6.621 1 88.19 62 ARG B C 1
ATOM 4524 O O . ARG B 1 62 ? 1.818 -37.969 -6.219 1 88.19 62 ARG B O 1
ATOM 4531 N N . ASN B 1 63 ? 3.146 -39.812 -5.93 1 85.38 63 ASN B N 1
ATOM 4532 C CA . ASN B 1 63 ? 2.658 -40.188 -4.605 1 85.38 63 ASN B CA 1
ATOM 4533 C C . ASN B 1 63 ? 1.136 -40.25 -4.574 1 85.38 63 ASN B C 1
ATOM 4535 O O . ASN B 1 63 ? 0.502 -39.812 -3.619 1 85.38 63 ASN B O 1
ATOM 4539 N N . ALA B 1 64 ? 0.58 -40.656 -5.688 1 83.56 64 ALA B N 1
ATOM 4540 C CA . ALA B 1 64 ? -0.879 -40.719 -5.738 1 83.56 64 ALA B CA 1
ATOM 4541 C C . ALA B 1 64 ? -1.349 -41.812 -6.68 1 83.56 64 ALA B C 1
ATOM 4543 O O . ALA B 1 64 ? -0.749 -42.031 -7.734 1 83.56 64 ALA B O 1
ATOM 4544 N N . SER B 1 65 ? -2.369 -42.406 -6.23 1 81.38 65 SER B N 1
ATOM 4545 C CA . SER B 1 65 ? -2.99 -43.406 -7.074 1 81.38 65 SER B CA 1
ATOM 4546 C C . SER B 1 65 ? -4.188 -42.844 -7.832 1 81.38 65 SER B C 1
ATOM 4548 O O . SER B 1 65 ? -4.57 -43.375 -8.883 1 81.38 65 SER B O 1
ATOM 4550 N N . GLU B 1 66 ? -4.703 -41.812 -7.32 1 89.06 66 GLU B N 1
ATOM 4551 C CA . GLU B 1 66 ? -5.875 -41.219 -7.934 1 89.06 66 GLU B CA 1
ATOM 4552 C C . GLU B 1 66 ? -5.543 -39.812 -8.484 1 89.06 66 GLU B C 1
ATOM 4554 O O . GLU B 1 66 ? -4.52 -39.219 -8.133 1 89.06 66 GLU B O 1
ATOM 4559 N N . LEU B 1 67 ? -6.383 -39.438 -9.359 1 94 67 LEU B N 1
ATOM 4560 C CA . LEU B 1 67 ? -6.254 -38.094 -9.922 1 94 67 LEU B CA 1
ATOM 4561 C C . LEU B 1 67 ? -6.738 -37.031 -8.93 1 94 67 LEU B C 1
ATOM 4563 O O . LEU B 1 67 ? -7.652 -37.281 -8.141 1 94 67 LEU B O 1
ATOM 4567 N N . PRO B 1 68 ? -6.109 -35.906 -8.953 1 96.38 68 PRO B N 1
ATOM 4568 C CA . PRO B 1 68 ? -6.645 -34.812 -8.117 1 96.38 68 PRO B CA 1
ATOM 4569 C C . PRO B 1 68 ? -8.047 -34.375 -8.547 1 96.38 68 PRO B C 1
ATOM 4571 O O . PRO B 1 68 ? -8.445 -34.594 -9.688 1 96.38 68 PRO B O 1
ATOM 4574 N N . GLU B 1 69 ? -8.773 -33.781 -7.664 1 96.69 69 GLU B N 1
ATOM 4575 C CA . GLU B 1 69 ? -10.125 -33.312 -7.961 1 96.69 69 GLU B CA 1
ATOM 4576 C C . GLU B 1 69 ? -10.094 -31.953 -8.633 1 96.69 69 GLU B C 1
ATOM 4578 O O . GLU B 1 69 ? -10.969 -31.641 -9.438 1 96.69 69 GLU B O 1
ATOM 4583 N N . VAL B 1 70 ? -9.125 -31.125 -8.211 1 98.12 70 VAL B N 1
ATOM 4584 C CA . VAL B 1 70 ? -8.984 -29.766 -8.734 1 98.12 70 VAL B CA 1
ATOM 4585 C C . VAL B 1 70 ? -7.543 -29.531 -9.172 1 98.12 70 VAL B C 1
ATOM 4587 O O . VAL B 1 70 ? -6.605 -29.953 -8.492 1 98.12 70 VAL B O 1
ATOM 4590 N N . VAL B 1 71 ? -7.363 -28.938 -10.352 1 98.5 71 VAL B N 1
ATOM 4591 C CA . VAL B 1 71 ? -6.062 -28.531 -10.867 1 98.5 71 VAL B CA 1
ATOM 4592 C C . VAL B 1 71 ? -6.07 -27.031 -11.172 1 98.5 71 VAL B C 1
ATOM 4594 O O . VAL B 1 71 ? -6.984 -26.531 -11.836 1 98.5 71 VAL B O 1
ATOM 4597 N N . VAL B 1 72 ? -5.121 -26.297 -10.641 1 98.88 72 VAL B N 1
ATOM 4598 C CA . VAL B 1 72 ? -4.992 -24.875 -10.891 1 98.88 72 VAL B CA 1
ATOM 4599 C C . VAL B 1 72 ? -3.652 -24.578 -11.57 1 98.88 72 VAL B C 1
ATOM 4601 O O . VAL B 1 72 ? -2.604 -25.031 -11.102 1 98.88 72 VAL B O 1
ATOM 4604 N N . LEU B 1 73 ? -3.689 -23.875 -12.695 1 98.88 73 LEU B N 1
ATOM 4605 C CA . LEU B 1 73 ? -2.475 -23.453 -13.375 1 98.88 73 LEU B CA 1
ATOM 4606 C C . LEU B 1 73 ? -2.264 -21.953 -13.203 1 98.88 73 LEU B C 1
ATOM 4608 O O . LEU B 1 73 ? -3.143 -21.141 -13.531 1 98.88 73 LEU B O 1
ATOM 4612 N N . SER B 1 74 ? -1.222 -21.562 -12.594 1 98.88 74 SER B N 1
ATOM 4613 C CA . SER B 1 74 ? -0.719 -20.188 -12.594 1 98.88 74 SER B CA 1
ATOM 4614 C C . SER B 1 74 ? 0.298 -19.969 -13.703 1 98.88 74 SER B C 1
ATOM 4616 O O . SER B 1 74 ? 1.417 -20.484 -13.641 1 98.88 74 SER B O 1
ATOM 4618 N N . LEU B 1 75 ? -0.067 -19.141 -14.703 1 98.69 75 LEU B N 1
ATOM 4619 C CA . LEU B 1 75 ? 0.763 -18.984 -15.891 1 98.69 75 LEU B CA 1
ATOM 4620 C C . LEU B 1 75 ? 1.251 -17.547 -16.047 1 98.69 75 LEU B C 1
ATOM 4622 O O . LEU B 1 75 ? 0.482 -16.609 -15.852 1 98.69 75 LEU B O 1
ATOM 4626 N N . GLN B 1 76 ? 2.496 -17.406 -16.297 1 98.38 76 GLN B N 1
ATOM 4627 C CA . GLN B 1 76 ? 3.09 -16.109 -16.547 1 98.38 76 GLN B CA 1
ATOM 4628 C C . GLN B 1 76 ? 3.629 -16.016 -17.984 1 98.38 76 GLN B C 1
ATOM 4630 O O . GLN B 1 76 ? 4.117 -17.016 -18.516 1 98.38 76 GLN B O 1
ATOM 4635 N N . GLU B 1 77 ? 3.547 -14.859 -18.578 1 97.25 77 GLU B N 1
ATOM 4636 C CA . GLU B 1 77 ? 3.898 -14.648 -19.969 1 97.25 77 GLU B CA 1
ATOM 4637 C C . GLU B 1 77 ? 3.229 -15.68 -20.875 1 97.25 77 GLU B C 1
ATOM 4639 O O . GLU B 1 77 ? 3.893 -16.328 -21.688 1 97.25 77 GLU B O 1
ATOM 4644 N N . ILE B 1 78 ? 1.974 -15.789 -20.719 1 96.56 78 ILE B N 1
ATOM 4645 C CA . ILE B 1 78 ? 1.202 -16.844 -21.391 1 96.56 78 ILE B CA 1
ATOM 4646 C C . ILE B 1 78 ? 1.196 -16.609 -22.891 1 96.56 78 ILE B C 1
ATOM 4648 O O . ILE B 1 78 ? 1.141 -17.547 -23.672 1 96.56 78 ILE B O 1
ATOM 4652 N N . ALA B 1 79 ? 1.262 -15.336 -23.297 1 94.56 79 ALA B N 1
ATOM 4653 C CA . ALA B 1 79 ? 1.227 -14.906 -24.688 1 94.56 79 ALA B CA 1
ATOM 4654 C C . ALA B 1 79 ? 1.973 -13.594 -24.875 1 94.56 79 ALA B C 1
ATOM 4656 O O . ALA B 1 79 ? 2.33 -12.93 -23.906 1 94.56 79 ALA B O 1
ATOM 4657 N N . PRO B 1 80 ? 2.236 -13.312 -26.156 1 91.19 80 PRO B N 1
ATOM 4658 C CA . PRO B 1 80 ? 2.781 -11.969 -26.375 1 91.19 80 PRO B CA 1
ATOM 4659 C C . PRO B 1 80 ? 1.911 -10.883 -25.75 1 91.19 80 PRO B C 1
ATOM 4661 O O . PRO B 1 80 ? 0.686 -11.016 -25.703 1 91.19 80 PRO B O 1
ATOM 4664 N N . LEU B 1 81 ? 2.545 -9.82 -25.391 1 88.81 81 LEU B N 1
ATOM 4665 C CA . LEU B 1 81 ? 1.896 -8.789 -24.594 1 88.81 81 LEU B CA 1
ATOM 4666 C C . LEU B 1 81 ? 0.711 -8.188 -25.344 1 88.81 81 LEU B C 1
ATOM 4668 O O . LEU B 1 81 ? -0.332 -7.91 -24.75 1 88.81 81 LEU B O 1
ATOM 4672 N N . SER B 1 82 ? 0.875 -7.945 -26.609 1 87.56 82 SER B N 1
ATOM 4673 C CA . SER B 1 82 ? -0.212 -7.363 -27.391 1 87.56 82 SER B CA 1
ATOM 4674 C C . SER B 1 82 ? -1.465 -8.234 -27.328 1 87.56 82 SER B C 1
ATOM 4676 O O . SER B 1 82 ? -2.568 -7.723 -27.125 1 87.56 82 SER B O 1
ATOM 4678 N N . TYR B 1 83 ? -1.299 -9.547 -27.453 1 89.06 83 TYR B N 1
ATOM 4679 C CA . TYR B 1 83 ? -2.418 -10.477 -27.391 1 89.06 83 TYR B CA 1
ATOM 4680 C C . TYR B 1 83 ? -3.027 -10.484 -25.984 1 89.06 83 TYR B C 1
ATOM 4682 O O . TYR B 1 83 ? -4.254 -10.492 -25.844 1 89.06 83 TYR B O 1
ATOM 4690 N N . ALA B 1 84 ? -2.166 -10.422 -25.016 1 89.94 84 ALA B N 1
ATOM 4691 C CA . ALA B 1 84 ? -2.613 -10.5 -23.625 1 89.94 84 ALA B CA 1
ATOM 4692 C C . ALA B 1 84 ? -3.381 -9.242 -23.234 1 89.94 84 ALA B C 1
ATOM 4694 O O . ALA B 1 84 ? -4.34 -9.305 -22.453 1 89.94 84 ALA B O 1
ATOM 4695 N N . PHE B 1 85 ? -2.957 -8.102 -23.719 1 87.31 85 PHE B N 1
ATOM 4696 C CA . PHE B 1 85 ? -3.615 -6.832 -23.422 1 87.31 85 PHE B CA 1
ATOM 4697 C C . PHE B 1 85 ? -4.988 -6.77 -24.078 1 87.31 85 PHE B C 1
ATOM 4699 O O . PHE B 1 85 ? -5.953 -6.309 -23.453 1 87.31 85 PHE B O 1
ATOM 4706 N N . ILE B 1 86 ? -5.004 -7.176 -25.297 1 84.56 86 ILE B N 1
ATOM 4707 C CA . ILE B 1 86 ? -6.289 -7.164 -26 1 84.56 86 ILE B CA 1
ATOM 4708 C C . ILE B 1 86 ? -7.234 -8.172 -25.344 1 84.56 86 ILE B C 1
ATOM 4710 O O . ILE B 1 86 ? -8.406 -7.863 -25.094 1 84.56 86 ILE B O 1
ATOM 4714 N N . GLY B 1 87 ? -6.68 -9.227 -25.016 1 81.5 87 GLY B N 1
ATOM 4715 C CA . GLY B 1 87 ? -7.473 -10.266 -24.375 1 81.5 87 GLY B CA 1
ATOM 4716 C C . GLY B 1 87 ? -8.523 -10.867 -25.281 1 81.5 87 GLY B C 1
ATOM 4717 O O . GLY B 1 87 ? -8.375 -10.852 -26.516 1 81.5 87 GLY B O 1
ATOM 4718 N N . GLY B 1 88 ? -9.469 -11.547 -24.672 1 76.06 88 GLY B N 1
ATOM 4719 C CA . GLY B 1 88 ? -10.586 -12.109 -25.406 1 76.06 88 GLY B CA 1
ATOM 4720 C C . GLY B 1 88 ? -10.305 -13.5 -25.953 1 76.06 88 GLY B C 1
ATOM 4721 O O . GLY B 1 88 ? -9.172 -13.977 -25.891 1 76.06 88 GLY B O 1
ATOM 4722 N N . ASP B 1 89 ? -11.297 -14.023 -26.438 1 76.56 89 ASP B N 1
ATOM 4723 C CA . ASP B 1 89 ? -11.281 -15.414 -26.875 1 76.56 89 ASP B CA 1
ATOM 4724 C C . ASP B 1 89 ? -10.422 -15.578 -28.125 1 76.56 89 ASP B C 1
ATOM 4726 O O . ASP B 1 89 ? -9.719 -16.578 -28.281 1 76.56 89 ASP B O 1
ATOM 4730 N N . TYR B 1 90 ? -10.32 -14.547 -28.828 1 80.69 90 TYR B N 1
ATOM 4731 C CA . TYR B 1 90 ? -9.656 -14.727 -30.109 1 80.69 90 TYR B CA 1
ATOM 4732 C C . TYR B 1 90 ? -8.141 -14.734 -29.938 1 80.69 90 TYR B C 1
ATOM 4734 O O . TYR B 1 90 ? -7.453 -15.602 -30.484 1 80.69 90 TYR B O 1
ATOM 4742 N N . PHE B 1 91 ? -7.594 -13.898 -29.234 1 86.56 91 PHE B N 1
ATOM 4743 C CA . PHE B 1 91 ? -6.145 -13.734 -29.156 1 86.56 91 PHE B CA 1
ATOM 4744 C C . PHE B 1 91 ? -5.539 -14.695 -28.141 1 86.56 91 PHE B C 1
ATOM 4746 O O . PHE B 1 91 ? -4.43 -15.195 -28.344 1 86.56 91 PHE B O 1
ATOM 4753 N N . LEU B 1 92 ? -6.188 -15.039 -27.109 1 91.88 92 LEU B N 1
ATOM 4754 C CA . LEU B 1 92 ? -5.609 -15.844 -26.047 1 91.88 92 LEU B CA 1
ATOM 4755 C C . LEU B 1 92 ? -6.047 -17.297 -26.172 1 91.88 92 LEU B C 1
ATOM 4757 O O . LEU B 1 92 ? -5.434 -18.188 -25.578 1 91.88 92 LEU B O 1
ATOM 4761 N N . LYS B 1 93 ? -7.059 -17.594 -26.906 1 92 93 LYS B N 1
ATOM 4762 C CA . LYS B 1 93 ? -7.664 -18.922 -27 1 92 93 LYS B CA 1
ATOM 4763 C C . LYS B 1 93 ? -6.641 -19.969 -27.422 1 92 93 LYS B C 1
ATOM 4765 O O . LYS B 1 93 ? -6.582 -21.047 -26.844 1 92 93 LYS B O 1
ATOM 4770 N N . PRO B 1 94 ? -5.82 -19.656 -28.438 1 93.31 94 PRO B N 1
ATOM 4771 C CA . PRO B 1 94 ? -4.848 -20.672 -28.844 1 93.31 94 PRO B CA 1
ATOM 4772 C C . PRO B 1 94 ? -3.9 -21.062 -27.703 1 93.31 94 PRO B C 1
ATOM 4774 O O . PRO B 1 94 ? -3.447 -22.219 -27.641 1 93.31 94 PRO B O 1
ATOM 4777 N N . TYR B 1 95 ? -3.576 -20.188 -26.891 1 95.69 95 TYR B N 1
ATOM 4778 C CA . TYR B 1 95 ? -2.67 -20.438 -25.781 1 95.69 95 TYR B CA 1
ATOM 4779 C C . TYR B 1 95 ? -3.377 -21.203 -24.672 1 95.69 95 TYR B C 1
ATOM 4781 O O . TYR B 1 95 ? -2.857 -22.203 -24.172 1 95.69 95 TYR B O 1
ATOM 4789 N N . VAL B 1 96 ? -4.566 -20.828 -24.359 1 95.88 96 VAL B N 1
ATOM 4790 C CA . VAL B 1 96 ? -5.363 -21.438 -23.297 1 95.88 96 VAL B CA 1
ATOM 4791 C C . VAL B 1 96 ? -5.766 -22.859 -23.703 1 95.88 96 VAL B C 1
ATOM 4793 O O . VAL B 1 96 ? -5.703 -23.781 -22.891 1 95.88 96 VAL B O 1
ATOM 4796 N N . ASP B 1 97 ? -6.113 -23.031 -24.938 1 96.56 97 ASP B N 1
ATOM 4797 C CA . ASP B 1 97 ? -6.57 -24.312 -25.438 1 96.56 97 ASP B CA 1
ATOM 4798 C C . ASP B 1 97 ? -5.469 -25.375 -25.328 1 96.56 97 ASP B C 1
ATOM 4800 O O . ASP B 1 97 ? -5.746 -26.547 -25.062 1 96.56 97 ASP B O 1
ATOM 4804 N N . ARG B 1 98 ? -4.309 -24.969 -25.578 1 97.12 98 ARG B N 1
ATOM 4805 C CA . ARG B 1 98 ? -3.201 -25.922 -25.531 1 97.12 98 ARG B CA 1
ATOM 4806 C C . ARG B 1 98 ? -2.988 -26.453 -24.125 1 97.12 98 ARG B C 1
ATOM 4808 O O . ARG B 1 98 ? -2.643 -27.625 -23.938 1 97.12 98 ARG B O 1
ATOM 4815 N N . PHE B 1 99 ? -3.154 -25.609 -23.156 1 97.94 99 PHE B N 1
ATOM 4816 C CA . PHE B 1 99 ? -3.031 -26.062 -21.781 1 97.94 99 PHE B CA 1
ATOM 4817 C C . PHE B 1 99 ? -4.188 -27 -21.422 1 97.94 99 PHE B C 1
ATOM 4819 O O . PHE B 1 99 ? -4.004 -27.969 -20.703 1 97.94 99 PHE B O 1
ATOM 4826 N N . GLU B 1 100 ? -5.402 -26.656 -21.859 1 97.56 100 GLU B N 1
ATOM 4827 C CA . GLU B 1 100 ? -6.543 -27.531 -21.625 1 97.56 100 GLU B CA 1
ATOM 4828 C C . GLU B 1 100 ? -6.316 -28.906 -22.234 1 97.56 100 GLU B C 1
ATOM 4830 O O . GLU B 1 100 ? -6.594 -29.922 -21.609 1 97.56 100 GLU B O 1
ATOM 4835 N N . GLU B 1 101 ? -5.812 -28.859 -23.422 1 97.44 101 GLU B N 1
ATOM 4836 C CA . GLU B 1 101 ? -5.5 -30.109 -24.094 1 97.44 101 GLU B CA 1
ATOM 4837 C C . GLU B 1 101 ? -4.418 -30.891 -23.344 1 97.44 101 GLU B C 1
ATOM 4839 O O . GLU B 1 101 ? -4.52 -32.125 -23.188 1 97.44 101 GLU B O 1
ATOM 4844 N N . ALA B 1 102 ? -3.439 -30.219 -22.906 1 97.25 102 ALA B N 1
ATOM 4845 C CA . ALA B 1 102 ? -2.324 -30.859 -22.219 1 97.25 102 ALA B CA 1
ATOM 4846 C C . ALA B 1 102 ? -2.781 -31.5 -20.922 1 97.25 102 ALA B C 1
ATOM 4848 O O . ALA B 1 102 ? -2.367 -32.625 -20.594 1 97.25 102 ALA B O 1
ATOM 4849 N N . VAL B 1 103 ? -3.59 -30.828 -20.172 1 97.62 103 VAL B N 1
ATOM 4850 C CA . VAL B 1 103 ? -4.094 -31.344 -18.906 1 97.62 103 VAL B CA 1
ATOM 4851 C C . VAL B 1 103 ? -4.871 -32.625 -19.141 1 97.62 103 VAL B C 1
ATOM 4853 O O . VAL B 1 103 ? -4.656 -33.625 -18.453 1 97.62 103 VAL B O 1
ATOM 4856 N N . ASN B 1 104 ? -5.711 -32.688 -20.125 1 96.94 104 ASN B N 1
ATOM 4857 C CA . ASN B 1 104 ? -6.539 -33.875 -20.391 1 96.94 104 ASN B CA 1
ATOM 4858 C C . ASN B 1 104 ? -5.73 -35 -21.016 1 96.94 104 ASN B C 1
ATOM 4860 O O . ASN B 1 104 ? -5.988 -36.188 -20.75 1 96.94 104 ASN B O 1
ATOM 4864 N N . LEU B 1 105 ? -4.785 -34.594 -21.828 1 95.56 105 LEU B N 1
ATOM 4865 C CA . LEU B 1 105 ? -3.895 -35.594 -22.375 1 95.56 105 LEU B CA 1
ATOM 4866 C C . LEU B 1 105 ? -3.066 -36.25 -21.281 1 95.56 105 LEU B C 1
ATOM 4868 O O . LEU B 1 105 ? -2.832 -37.469 -21.312 1 95.56 105 LEU B O 1
ATOM 4872 N N . ALA B 1 106 ? -2.6 -35.5 -20.344 1 95.19 106 ALA B N 1
ATOM 4873 C CA . ALA B 1 106 ? -1.827 -36.031 -19.219 1 95.19 106 ALA B CA 1
ATOM 4874 C C . ALA B 1 106 ? -2.627 -37.062 -18.453 1 95.19 106 ALA B C 1
ATOM 4876 O O . ALA B 1 106 ? -2.072 -38.062 -18.016 1 95.19 106 ALA B O 1
ATOM 4877 N N . VAL B 1 107 ? -3.877 -36.875 -18.312 1 93 107 VAL B N 1
ATOM 4878 C CA . VAL B 1 107 ? -4.758 -37.781 -17.609 1 93 107 VAL B CA 1
ATOM 4879 C C . VAL B 1 107 ? -4.867 -39.094 -18.406 1 93 107 VAL B C 1
ATOM 4881 O O . VAL B 1 107 ? -4.816 -40.188 -17.828 1 93 107 VAL B O 1
ATOM 4884 N N . SER B 1 108 ? -5.07 -38.906 -19.672 1 90.38 108 SER B N 1
ATOM 4885 C CA . SER B 1 108 ? -5.18 -40.094 -20.531 1 90.38 108 SER B CA 1
ATOM 4886 C C . SER B 1 108 ? -3.922 -40.938 -20.453 1 90.38 108 SER B C 1
ATOM 4888 O O . SER B 1 108 ? -4.004 -42.156 -20.391 1 90.38 108 SER B O 1
ATOM 4890 N N . LEU B 1 109 ? -2.875 -40.25 -20.422 1 88.06 109 LEU B N 1
ATOM 4891 C CA . LEU B 1 109 ? -1.601 -40.938 -20.312 1 88.06 109 LEU B CA 1
ATOM 4892 C C . LEU B 1 109 ? -1.483 -41.656 -18.953 1 88.06 109 LEU B C 1
ATOM 4894 O O . LEU B 1 109 ? -0.974 -42.75 -18.875 1 88.06 109 LEU B O 1
ATOM 4898 N N . HIS B 1 110 ? -1.918 -41.031 -17.969 1 86.25 110 HIS B N 1
ATOM 4899 C CA . HIS B 1 110 ? -1.877 -41.594 -16.625 1 86.25 110 HIS B CA 1
ATOM 4900 C C . HIS B 1 110 ? -2.742 -42.844 -16.5 1 86.25 110 HIS B C 1
ATOM 4902 O O . HIS B 1 110 ? -2.328 -43.812 -15.906 1 86.25 110 HIS B O 1
ATOM 4908 N N . LEU B 1 111 ? -3.91 -42.812 -17.125 1 83.44 111 LEU B N 1
ATOM 4909 C CA . LEU B 1 111 ? -4.848 -43.938 -17.062 1 83.44 111 LEU B CA 1
ATOM 4910 C C . LEU B 1 111 ? -4.355 -45.125 -17.906 1 83.44 111 LEU B C 1
ATOM 4912 O O . LEU B 1 111 ? -4.566 -46.281 -17.531 1 83.44 111 LEU B O 1
ATOM 4916 N N . SER B 1 112 ? -3.727 -44.812 -18.953 1 80.31 112 SER B N 1
ATOM 4917 C CA . SER B 1 112 ? -3.184 -45.875 -19.812 1 80.31 112 SER B CA 1
ATOM 4918 C C . SER B 1 112 ? -2.02 -46.594 -19.141 1 80.31 112 SER B C 1
ATOM 4920 O O . SER B 1 112 ? -1.87 -47.812 -19.281 1 80.31 112 SER B O 1
ATOM 4922 N N . ASN B 1 113 ? -1.244 -45.938 -18.453 1 73.88 113 ASN B N 1
ATOM 4923 C CA . ASN B 1 113 ? -0.105 -46.5 -17.75 1 73.88 113 ASN B CA 1
ATOM 4924 C C . ASN B 1 113 ? -0.553 -47.375 -16.594 1 73.88 113 ASN B C 1
ATOM 4926 O O . ASN B 1 113 ? 0.102 -48.375 -16.266 1 73.88 113 ASN B O 1
ATOM 4930 N N . GLU B 1 114 ? -1.603 -47.094 -16.078 1 67.88 114 GLU B N 1
ATOM 4931 C CA . GLU B 1 114 ? -2.141 -47.906 -14.977 1 67.88 114 GLU B CA 1
ATOM 4932 C C . GLU B 1 114 ? -2.744 -49.188 -15.484 1 67.88 114 GLU B C 1
ATOM 4934 O O . GLU B 1 114 ? -2.633 -50.25 -14.836 1 67.88 114 GLU B O 1
ATOM 4939 N N . GLN B 1 115 ? -3.41 -49.219 -16.734 1 58.84 115 GLN B N 1
ATOM 4940 C CA . GLN B 1 115 ? -3.994 -50.406 -17.328 1 58.84 115 GLN B CA 1
ATOM 4941 C C . GLN B 1 115 ? -2.91 -51.344 -17.844 1 58.84 115 GLN B C 1
ATOM 4943 O O . GLN B 1 115 ? -3.057 -52.562 -17.75 1 58.84 115 GLN B O 1
ATOM 4948 N N . GLY B 1 116 ? -1.859 -50.781 -18.438 1 50.62 116 GLY B N 1
ATOM 4949 C CA . GLY B 1 116 ? -0.794 -51.625 -18.953 1 50.62 116 GLY B CA 1
ATOM 4950 C C . GLY B 1 116 ? -0.047 -52.375 -17.859 1 50.62 116 GLY B C 1
ATOM 4951 O O . GLY B 1 116 ? 0.559 -53.406 -18.109 1 50.62 116 GLY B O 1
ATOM 4952 N N . SER B 1 117 ? 0.03 -51.781 -16.703 1 47.81 117 SER B N 1
ATOM 4953 C CA . SER B 1 117 ? 0.71 -52.531 -15.641 1 47.81 117 SER B CA 1
ATOM 4954 C C . SER B 1 117 ? -0.101 -53.75 -15.211 1 47.81 117 SER B C 1
ATOM 4956 O O . SER B 1 117 ? 0.441 -54.688 -14.625 1 47.81 117 SER B O 1
ATOM 4958 N N . ASP B 1 118 ? -1.446 -53.719 -15.414 1 41.06 118 ASP B N 1
ATOM 4959 C CA . ASP B 1 118 ? -2.248 -54.875 -15.031 1 41.06 118 ASP B CA 1
ATOM 4960 C C . ASP B 1 118 ? -2.232 -55.938 -16.125 1 41.06 118 ASP B C 1
ATOM 4962 O O . ASP B 1 118 ? -2.572 -57.094 -15.875 1 41.06 118 ASP B O 1
ATOM 4966 N N . ASP B 1 119 ? -2.152 -55.469 -17.422 1 38.75 119 ASP B N 1
ATOM 4967 C CA . ASP B 1 119 ? -2.346 -56.469 -18.469 1 38.75 119 ASP B CA 1
ATOM 4968 C C . ASP B 1 119 ? -1.095 -57.344 -18.656 1 38.75 119 ASP B C 1
ATOM 4970 O O . ASP B 1 119 ? -1.007 -58.125 -19.594 1 38.75 119 ASP B O 1
ATOM 4974 N N . VAL B 1 120 ? 0.017 -57.062 -17.953 1 37.12 120 VAL B N 1
ATOM 4975 C CA . VAL B 1 120 ? 1.091 -57.969 -18.328 1 37.12 120 VAL B CA 1
ATOM 4976 C C . VAL B 1 120 ? 0.728 -59.406 -17.938 1 37.12 120 VAL B C 1
ATOM 4978 O O . VAL B 1 120 ? 1.46 -60.344 -18.25 1 37.12 120 VAL B O 1
ATOM 4981 N N . LEU B 1 121 ? -0.13 -59.656 -16.859 1 33.41 121 LEU B N 1
ATOM 4982 C CA . LEU B 1 121 ? -0.144 -61.125 -16.688 1 33.41 121 LEU B CA 1
ATOM 4983 C C . LEU B 1 121 ? -0.951 -61.781 -17.781 1 33.41 121 LEU B C 1
ATOM 4985 O O . LEU B 1 121 ? -0.55 -62.844 -18.297 1 33.41 121 LEU B O 1
ATOM 4989 N N . GLY B 1 122 ? -2.389 -61.812 -17.781 1 31.81 122 GLY B N 1
ATOM 4990 C CA . GLY B 1 122 ? -3.139 -62.844 -18.469 1 31.81 122 GLY B CA 1
ATOM 4991 C C . GLY B 1 122 ? -3.225 -62.625 -19.969 1 31.81 122 GLY B C 1
ATOM 4992 O O . GLY B 1 122 ? -3.684 -61.562 -20.422 1 31.81 122 GLY B O 1
ATOM 4993 N N . SER B 1 123 ? -2.344 -63.188 -20.828 1 31.53 123 SER B N 1
ATOM 4994 C CA . SER B 1 123 ? -2.129 -63.312 -22.266 1 31.53 123 SER B CA 1
ATOM 4995 C C . SER B 1 123 ? -3.414 -63.688 -22.984 1 31.53 123 SER B C 1
ATOM 4997 O O . SER B 1 123 ? -3.377 -64.125 -24.141 1 31.53 123 SER B O 1
ATOM 4999 N N . ASP B 1 124 ? -4.633 -63.938 -22.375 1 29.5 124 ASP B N 1
ATOM 5000 C CA . ASP B 1 124 ? -5.574 -64.5 -23.312 1 29.5 124 ASP B CA 1
ATOM 5001 C C . ASP B 1 124 ? -5.855 -63.562 -24.484 1 29.5 124 ASP B C 1
ATOM 5003 O O . ASP B 1 124 ? -5.902 -62.344 -24.297 1 29.5 124 ASP B O 1
ATOM 5007 N N . SER B 1 125 ? -5.699 -63.906 -25.844 1 30.19 125 SER B N 1
ATOM 5008 C CA . SER B 1 125 ? -5.762 -63.469 -27.234 1 30.19 125 SER B CA 1
ATOM 5009 C C . SER B 1 125 ? -7.09 -62.781 -27.547 1 30.19 125 SER B C 1
ATOM 5011 O O . SER B 1 125 ? -7.41 -62.531 -28.703 1 30.19 125 SER B O 1
ATOM 5013 N N . SER B 1 126 ? -8.156 -62.906 -26.688 1 30.34 126 SER B N 1
ATOM 5014 C CA . SER B 1 126 ? -9.398 -62.75 -27.438 1 30.34 126 SER B CA 1
ATOM 5015 C C . SER B 1 126 ? -9.461 -61.438 -28.172 1 30.34 126 SER B C 1
ATOM 5017 O O . SER B 1 126 ? -8.602 -60.562 -27.969 1 30.34 126 SER B O 1
ATOM 5019 N N . ALA B 1 127 ? -10.812 -60.969 -28.516 1 32.09 127 ALA B N 1
ATOM 5020 C CA . ALA B 1 127 ? -11.531 -60.25 -29.578 1 32.09 127 ALA B CA 1
ATOM 5021 C C . ALA B 1 127 ? -11.203 -58.75 -29.562 1 32.09 127 ALA B C 1
ATOM 5023 O O . ALA B 1 127 ? -11.172 -58.156 -28.484 1 32.09 127 ALA B O 1
ATOM 5024 N N . ALA B 1 128 ? -10.539 -58.312 -30.609 1 31.27 128 ALA B N 1
ATOM 5025 C CA . ALA B 1 128 ? -10.352 -56.938 -31.094 1 31.27 128 ALA B CA 1
ATOM 5026 C C . ALA B 1 128 ? -11.625 -56.125 -30.922 1 31.27 128 ALA B C 1
ATOM 5028 O O . ALA B 1 128 ? -12.602 -56.312 -31.641 1 31.27 128 ALA B O 1
ATOM 5029 N N . ALA B 1 129 ? -11.992 -55.812 -29.688 1 31 129 ALA B N 1
ATOM 5030 C CA . ALA B 1 129 ? -13.18 -54.969 -29.609 1 31 129 ALA B CA 1
ATOM 5031 C C . ALA B 1 129 ? -13.094 -53.812 -30.625 1 31 129 ALA B C 1
ATOM 5033 O O . ALA B 1 129 ? -12.016 -53.281 -30.859 1 31 129 ALA B O 1
ATOM 5034 N N . SER B 1 130 ? -14.078 -53.781 -31.641 1 31.09 130 SER B N 1
ATOM 5035 C CA . SER B 1 130 ? -14.367 -52.781 -32.656 1 31.09 130 SER B CA 1
ATOM 5036 C C . SER B 1 130 ? -14.195 -51.375 -32.094 1 31.09 130 SER B C 1
ATOM 5038 O O . SER B 1 130 ? -14.445 -51.125 -30.922 1 31.09 130 SER B O 1
ATOM 5040 N N . PRO B 1 131 ? -13.344 -50.531 -32.812 1 31.5 131 PRO B N 1
ATOM 5041 C CA . PRO B 1 131 ? -13.273 -49.125 -32.438 1 31.5 131 PRO B CA 1
ATOM 5042 C C . PRO B 1 131 ? -14.648 -48.531 -32.156 1 31.5 131 PRO B C 1
ATOM 5044 O O . PRO B 1 131 ? -15.523 -48.531 -33.031 1 31.5 131 PRO B O 1
ATOM 5047 N N . SER B 1 132 ? -15.383 -49.031 -31.156 1 30.16 132 SER B N 1
ATOM 5048 C CA . SER B 1 132 ? -16.688 -48.375 -30.984 1 30.16 132 SER B CA 1
ATOM 5049 C C . SER B 1 132 ? -16.641 -46.938 -31.5 1 30.16 132 SER B C 1
ATOM 5051 O O . SER B 1 132 ? -15.578 -46.344 -31.625 1 30.16 132 SER B O 1
ATOM 5053 N N . SER B 1 133 ? -17.75 -46.5 -32.125 1 33.19 133 SER B N 1
ATOM 5054 C CA . SER B 1 133 ? -18.109 -45.25 -32.812 1 33.19 133 SER B CA 1
ATOM 5055 C C . SER B 1 133 ? -17.516 -44.031 -32.094 1 33.19 133 SER B C 1
ATOM 5057 O O . SER B 1 133 ? -17.453 -44 -30.859 1 33.19 133 SER B O 1
ATOM 5059 N N . PRO B 1 134 ? -16.672 -43.25 -32.781 1 37.44 134 PRO B N 1
ATOM 5060 C CA . PRO B 1 134 ? -16.172 -41.938 -32.375 1 37.44 134 PRO B CA 1
ATOM 5061 C C . PRO B 1 134 ? -17.203 -41.125 -31.594 1 37.44 134 PRO B C 1
ATOM 5063 O O . PRO B 1 134 ? -16.953 -39.969 -31.25 1 37.44 134 PRO B O 1
ATOM 5066 N N . SER B 1 135 ? -18.453 -41.531 -31.812 1 36.34 135 SER B N 1
ATOM 5067 C CA . SER B 1 135 ? -19.516 -40.625 -31.422 1 36.34 135 SER B CA 1
ATOM 5068 C C . SER B 1 135 ? -19.438 -40.281 -29.938 1 36.34 135 SER B C 1
ATOM 5070 O O . SER B 1 135 ? -20.266 -39.531 -29.422 1 36.34 135 SER B O 1
ATOM 5072 N N . SER B 1 136 ? -19.141 -41.312 -29.078 1 36.78 136 SER B N 1
ATOM 5073 C CA . SER B 1 136 ? -19.344 -40.906 -27.688 1 36.78 136 SER B CA 1
ATOM 5074 C C . SER B 1 136 ? -18.469 -39.719 -27.328 1 36.78 136 SER B C 1
ATOM 5076 O O . SER B 1 136 ? -17.25 -39.75 -27.484 1 36.78 136 SER B O 1
ATOM 5078 N N . ARG B 1 137 ? -18.828 -38.531 -27.484 1 41.62 137 ARG B N 1
ATOM 5079 C CA . ARG B 1 137 ? -18.25 -37.312 -26.984 1 41.62 137 ARG B CA 1
ATOM 5080 C C . ARG B 1 137 ? -17.438 -37.562 -25.719 1 41.62 137 ARG B C 1
ATOM 5082 O O . ARG B 1 137 ? -18.016 -37.719 -24.641 1 41.62 137 ARG B O 1
ATOM 5089 N N . THR B 1 138 ? -16.453 -38.312 -25.656 1 50.47 138 THR B N 1
ATOM 5090 C CA . THR B 1 138 ? -15.555 -38.719 -24.562 1 50.47 138 THR B CA 1
ATOM 5091 C C . THR B 1 138 ? -15.312 -37.531 -23.625 1 50.47 138 THR B C 1
ATOM 5093 O O . THR B 1 138 ? -14.852 -36.469 -24.062 1 50.47 138 THR B O 1
ATOM 5096 N N . LYS B 1 139 ? -16.141 -37.438 -22.594 1 65.81 139 LYS B N 1
ATOM 5097 C CA . LYS B 1 139 ? -16.141 -36.438 -21.547 1 65.81 139 LYS B CA 1
ATOM 5098 C C . LYS B 1 139 ? -14.719 -36.156 -21.047 1 65.81 139 LYS B C 1
ATOM 5100 O O . LYS B 1 139 ? -14 -37.094 -20.688 1 65.81 139 LYS B O 1
ATOM 5105 N N . LYS B 1 140 ? -14.148 -35.031 -21.297 1 82.75 140 LYS B N 1
ATOM 5106 C CA . LYS B 1 140 ? -12.859 -34.594 -20.766 1 82.75 140 LYS B CA 1
ATOM 5107 C C . LYS B 1 140 ? -12.789 -34.844 -19.25 1 82.75 140 LYS B C 1
ATOM 5109 O O . LYS B 1 140 ? -13.727 -34.5 -18.516 1 82.75 140 LYS B O 1
ATOM 5114 N N . PRO B 1 141 ? -11.828 -35.594 -18.906 1 90.56 141 PRO B N 1
ATOM 5115 C CA . PRO B 1 141 ? -11.68 -35.875 -17.484 1 90.56 141 PRO B CA 1
ATOM 5116 C C . PRO B 1 141 ? -11.688 -34.594 -16.641 1 90.56 141 PRO B C 1
ATOM 5118 O O . PRO B 1 141 ? -12.281 -34.594 -15.555 1 90.56 141 PRO B O 1
ATOM 5121 N N . PHE B 1 142 ? -11.023 -33.562 -17.141 1 96.56 142 PHE B N 1
ATOM 5122 C CA . PHE B 1 142 ? -11.039 -32.281 -16.453 1 96.56 142 PHE B CA 1
ATOM 5123 C C . PHE B 1 142 ? -11.781 -31.234 -17.297 1 96.56 142 PHE B C 1
ATOM 5125 O O . PHE B 1 142 ? -11.602 -31.172 -18.516 1 96.56 142 PHE B O 1
ATOM 5132 N N . THR B 1 143 ? -12.594 -30.516 -16.656 1 97.44 143 THR B N 1
ATOM 5133 C CA . THR B 1 143 ? -13.305 -29.391 -17.266 1 97.44 143 THR B CA 1
ATOM 5134 C C . THR B 1 143 ? -12.68 -28.062 -16.844 1 97.44 143 THR B C 1
ATOM 5136 O O . THR B 1 143 ? -12.398 -27.859 -15.656 1 97.44 143 THR B O 1
ATOM 5139 N N . LEU B 1 144 ? -12.43 -27.234 -17.812 1 97.62 144 LEU B N 1
ATOM 5140 C CA . LEU B 1 144 ? -11.992 -25.875 -17.484 1 97.62 144 LEU B CA 1
ATOM 5141 C C . LEU B 1 144 ? -13.133 -25.047 -16.906 1 97.62 144 LEU B C 1
ATOM 5143 O O . LEU B 1 144 ? -14.109 -24.75 -17.609 1 97.62 144 LEU B O 1
ATOM 5147 N N . ILE B 1 145 ? -13.047 -24.672 -15.672 1 97.81 145 ILE B N 1
ATOM 5148 C CA . ILE B 1 145 ? -14.094 -23.938 -14.969 1 97.81 145 ILE B CA 1
ATOM 5149 C C . ILE B 1 145 ? -13.992 -22.438 -15.289 1 97.81 145 ILE B C 1
ATOM 5151 O O . ILE B 1 145 ? -15 -21.781 -15.516 1 97.81 145 ILE B O 1
ATOM 5155 N N . ARG B 1 146 ? -12.758 -21.906 -15.188 1 97.25 146 ARG B N 1
ATOM 5156 C CA . ARG B 1 146 ? -12.531 -20.484 -15.398 1 97.25 146 ARG B CA 1
ATOM 5157 C C . ARG B 1 146 ? -11.094 -20.203 -15.82 1 97.25 146 ARG B C 1
ATOM 5159 O O . ARG B 1 146 ? -10.172 -20.906 -15.391 1 97.25 146 ARG B O 1
ATOM 5166 N N . SER B 1 147 ? -10.93 -19.328 -16.766 1 96.38 147 SER B N 1
ATOM 5167 C CA . SER B 1 147 ? -9.641 -18.75 -17.156 1 96.38 147 SER B CA 1
ATOM 5168 C C . SER B 1 147 ? -9.672 -17.234 -17.094 1 96.38 147 SER B C 1
ATOM 5170 O O . SER B 1 147 ? -10.617 -16.609 -17.578 1 96.38 147 SER B O 1
ATOM 5172 N N . LEU B 1 148 ? -8.742 -16.672 -16.406 1 95.38 148 LEU B N 1
ATOM 5173 C CA . LEU B 1 148 ? -8.648 -15.227 -16.219 1 95.38 148 LEU B CA 1
ATOM 5174 C C . LEU B 1 148 ? -7.215 -14.742 -16.391 1 95.38 148 LEU B C 1
ATOM 5176 O O . LEU B 1 148 ? -6.273 -15.469 -16.047 1 95.38 148 LEU B O 1
ATOM 5180 N N . ASN B 1 149 ? -7.078 -13.523 -16.984 1 94.69 149 ASN B N 1
ATOM 5181 C CA . ASN B 1 149 ? -5.723 -13 -17.094 1 94.69 149 ASN B CA 1
ATOM 5182 C C . ASN B 1 149 ? -5.672 -11.5 -16.797 1 94.69 149 ASN B C 1
ATOM 5184 O O . ASN B 1 149 ? -6.672 -10.805 -16.969 1 94.69 149 ASN B O 1
ATOM 5188 N N . VAL B 1 150 ? -4.578 -11.031 -16.328 1 93.25 150 VAL B N 1
ATOM 5189 C CA . VAL B 1 150 ? -4.16 -9.633 -16.266 1 93.25 150 VAL B CA 1
ATOM 5190 C C . VAL B 1 150 ? -2.803 -9.469 -16.938 1 93.25 150 VAL B C 1
ATOM 5192 O O . VAL B 1 150 ? -1.822 -10.102 -16.547 1 93.25 150 VAL B O 1
ATOM 5195 N N . GLY B 1 151 ? -2.799 -8.594 -17.922 1 90.62 151 GLY B N 1
ATOM 5196 C CA . GLY B 1 151 ? -1.601 -8.664 -18.734 1 90.62 151 GLY B CA 1
ATOM 5197 C C . GLY B 1 151 ? -1.271 -10.07 -19.203 1 90.62 151 GLY B C 1
ATOM 5198 O O . GLY B 1 151 ? -2.135 -10.766 -19.734 1 90.62 151 GLY B O 1
ATOM 5199 N N . TYR B 1 152 ? -0.048 -10.43 -19.078 1 93.38 152 TYR B N 1
ATOM 5200 C CA . TYR B 1 152 ? 0.286 -11.766 -19.578 1 93.38 152 TYR B CA 1
ATOM 5201 C C . TYR B 1 152 ? 0.376 -12.766 -18.438 1 93.38 152 TYR B C 1
ATOM 5203 O O . TYR B 1 152 ? 0.946 -13.852 -18.594 1 93.38 152 TYR B O 1
ATOM 5211 N N . THR B 1 153 ? -0.136 -12.43 -17.25 1 96.81 153 THR B N 1
ATOM 5212 C CA . THR B 1 153 ? -0.316 -13.375 -16.156 1 96.81 153 THR B CA 1
ATOM 5213 C C . THR B 1 153 ? -1.721 -13.969 -16.172 1 96.81 153 THR B C 1
ATOM 5215 O O . THR B 1 153 ? -2.711 -13.234 -16.219 1 96.81 153 THR B O 1
ATOM 5218 N N . ALA B 1 154 ? -1.804 -15.297 -16.094 1 97.56 154 ALA B N 1
ATOM 5219 C CA . ALA B 1 154 ? -3.111 -15.945 -16.203 1 97.56 154 ALA B CA 1
ATOM 5220 C C . ALA B 1 154 ? -3.279 -17.016 -15.141 1 97.56 154 ALA B C 1
ATOM 5222 O O . ALA B 1 154 ? -2.295 -17.516 -14.594 1 97.56 154 ALA B O 1
ATOM 5223 N N . ILE B 1 155 ? -4.527 -17.328 -14.875 1 98.5 155 ILE B N 1
ATOM 5224 C CA . ILE B 1 155 ? -4.898 -18.438 -13.992 1 98.5 155 ILE B CA 1
ATOM 5225 C C . ILE B 1 155 ? -5.965 -19.297 -14.664 1 98.5 155 ILE B C 1
ATOM 5227 O O . ILE B 1 155 ? -6.852 -18.781 -15.344 1 98.5 155 ILE B O 1
ATOM 5231 N N . MET B 1 156 ? -5.785 -20.562 -14.57 1 98.62 156 MET B N 1
ATOM 5232 C CA . MET B 1 156 ? -6.766 -21.516 -15.086 1 98.62 156 MET B CA 1
ATOM 5233 C C . MET B 1 156 ? -7.188 -22.5 -14 1 98.62 156 MET B C 1
ATOM 5235 O O . MET B 1 156 ? -6.344 -23.109 -13.336 1 98.62 156 MET B O 1
ATOM 5239 N N . LEU B 1 157 ? -8.469 -22.641 -13.828 1 98.81 157 LEU B N 1
ATOM 5240 C CA . LEU B 1 157 ? -9.047 -23.516 -12.82 1 98.81 157 LEU B CA 1
ATOM 5241 C C . LEU B 1 157 ? -9.766 -24.688 -13.484 1 98.81 157 LEU B C 1
ATOM 5243 O O . LEU B 1 157 ? -10.695 -24.484 -14.266 1 98.81 157 LEU B O 1
ATOM 5247 N N . PHE B 1 158 ? -9.289 -25.984 -13.188 1 98.5 158 PHE B N 1
ATOM 5248 C CA . PHE B 1 158 ? -9.883 -27.203 -13.719 1 98.5 158 PHE B CA 1
ATOM 5249 C C . PHE B 1 158 ? -10.5 -28.031 -12.602 1 98.5 158 PHE B C 1
ATOM 5251 O O . PHE B 1 158 ? -10 -28.031 -11.477 1 98.5 158 PHE B O 1
ATOM 5258 N N . ALA B 1 159 ? -11.523 -28.766 -12.945 1 98.12 159 ALA B N 1
ATOM 5259 C CA . ALA B 1 159 ? -12.125 -29.688 -12 1 98.12 159 ALA B CA 1
ATOM 5260 C C . ALA B 1 159 ? -12.5 -31 -12.68 1 98.12 159 ALA B C 1
ATOM 5262 O O . ALA B 1 159 ? -12.906 -31.016 -13.836 1 98.12 159 ALA B O 1
ATOM 5263 N N . ARG B 1 160 ? -12.367 -32.062 -11.984 1 95.88 160 ARG B N 1
ATOM 5264 C CA . ARG B 1 160 ? -12.852 -33.344 -12.461 1 95.88 160 ARG B CA 1
ATOM 5265 C C . ARG B 1 160 ? -14.375 -33.375 -12.539 1 95.88 160 ARG B C 1
ATOM 5267 O O . ARG B 1 160 ? -14.953 -33.875 -13.492 1 95.88 160 ARG B O 1
ATOM 5274 N N . ASP B 1 161 ? -14.977 -32.844 -11.5 1 96.25 161 ASP B N 1
ATOM 5275 C CA . ASP B 1 161 ? -16.422 -32.625 -11.438 1 96.25 161 ASP B CA 1
ATOM 5276 C C . ASP B 1 161 ? -16.734 -31.141 -11.289 1 96.25 161 ASP B C 1
ATOM 5278 O O . ASP B 1 161 ? -16.641 -30.578 -10.195 1 96.25 161 ASP B O 1
ATOM 5282 N N . ALA B 1 162 ? -17.156 -30.531 -12.344 1 96.25 162 ALA B N 1
ATOM 5283 C CA . ALA B 1 162 ? -17.375 -29.094 -12.414 1 96.25 162 ALA B CA 1
ATOM 5284 C C . ALA B 1 162 ? -18.469 -28.656 -11.43 1 96.25 162 ALA B C 1
ATOM 5286 O O . ALA B 1 162 ? -18.484 -27.516 -10.992 1 96.25 162 ALA B O 1
ATOM 5287 N N . THR B 1 163 ? -19.359 -29.531 -11.109 1 96.12 163 THR B N 1
ATOM 5288 C CA . THR B 1 163 ? -20.5 -29.172 -10.281 1 96.12 163 THR B CA 1
ATOM 5289 C C . THR B 1 163 ? -20.078 -28.953 -8.828 1 96.12 163 THR B C 1
ATOM 5291 O O . THR B 1 163 ? -20.844 -28.406 -8.031 1 96.12 163 THR B O 1
ATOM 5294 N N . ARG B 1 164 ? -18.875 -29.344 -8.508 1 97.25 164 ARG B N 1
ATOM 5295 C CA . ARG B 1 164 ? -18.406 -29.25 -7.129 1 97.25 164 ARG B CA 1
ATOM 5296 C C . ARG B 1 164 ? -17.891 -27.844 -6.828 1 97.25 164 ARG B C 1
ATOM 5298 O O . ARG B 1 164 ? -17.688 -27.484 -5.664 1 97.25 164 ARG B O 1
ATOM 5305 N N . LEU B 1 165 ? -17.594 -27.078 -7.82 1 98.06 165 LEU B N 1
ATOM 5306 C CA . LEU B 1 165 ? -17.125 -25.703 -7.637 1 98.06 165 LEU B CA 1
ATOM 5307 C C . LEU B 1 165 ? -18.25 -24.703 -7.891 1 98.06 165 LEU B C 1
ATOM 5309 O O . LEU B 1 165 ? -18.859 -24.703 -8.969 1 98.06 165 LEU B O 1
ATOM 5313 N N . LYS B 1 166 ? -18.5 -23.906 -6.887 1 97.44 166 LYS B N 1
ATOM 5314 C CA . LYS B 1 166 ? -19.594 -22.953 -6.957 1 97.44 166 LYS B CA 1
ATOM 5315 C C . LYS B 1 166 ? -19.125 -21.547 -6.621 1 97.44 166 LYS B C 1
ATOM 5317 O O . LYS B 1 166 ? -18.016 -21.359 -6.094 1 97.44 166 LYS B O 1
ATOM 5322 N N . ASP B 1 167 ? -19.875 -20.547 -7.02 1 96.69 167 ASP B N 1
ATOM 5323 C CA . ASP B 1 167 ? -19.719 -19.141 -6.633 1 96.69 167 ASP B CA 1
ATOM 5324 C C . ASP B 1 167 ? -18.312 -18.641 -6.973 1 96.69 167 ASP B C 1
ATOM 5326 O O . ASP B 1 167 ? -17.609 -18.125 -6.105 1 96.69 167 ASP B O 1
ATOM 5330 N N . ILE B 1 168 ? -18.016 -18.781 -8.18 1 98.06 168 ILE B N 1
ATOM 5331 C CA . ILE B 1 168 ? -16.688 -18.391 -8.625 1 98.06 168 ILE B CA 1
ATOM 5332 C C . ILE B 1 168 ? -16.562 -16.859 -8.625 1 98.06 168 ILE B C 1
ATOM 5334 O O . ILE B 1 168 ? -17.391 -16.172 -9.227 1 98.06 168 ILE B O 1
ATOM 5338 N N . GLN B 1 169 ? -15.578 -16.328 -7.91 1 98.12 169 GLN B N 1
ATOM 5339 C CA . GLN B 1 169 ? -15.258 -14.914 -7.879 1 98.12 169 GLN B CA 1
ATOM 5340 C C . GLN B 1 169 ? -13.898 -14.641 -8.516 1 98.12 169 GLN B C 1
ATOM 5342 O O . GLN B 1 169 ? -13.023 -15.508 -8.531 1 98.12 169 GLN B O 1
ATOM 5347 N N . GLU B 1 170 ? -13.789 -13.438 -9.062 1 97.81 170 GLU B N 1
ATOM 5348 C CA . GLU B 1 170 ? -12.578 -13.062 -9.781 1 97.81 170 GLU B CA 1
ATOM 5349 C C . GLU B 1 170 ? -11.984 -11.766 -9.234 1 97.81 170 GLU B C 1
ATOM 5351 O O . GLU B 1 170 ? -12.719 -10.914 -8.727 1 97.81 170 GLU B O 1
ATOM 5356 N N . ALA B 1 171 ? -10.711 -11.664 -9.297 1 97.38 171 ALA B N 1
ATOM 5357 C CA . ALA B 1 171 ? -10 -10.453 -8.898 1 97.38 171 ALA B CA 1
ATOM 5358 C C . ALA B 1 171 ? -8.773 -10.219 -9.781 1 97.38 171 ALA B C 1
ATOM 5360 O O . ALA B 1 171 ? -8.188 -11.164 -10.305 1 97.38 171 ALA B O 1
ATOM 5361 N N . GLU B 1 172 ? -8.43 -8.953 -9.953 1 95.38 172 GLU B N 1
ATOM 5362 C CA . GLU B 1 172 ? -7.27 -8.602 -10.766 1 95.38 172 GLU B CA 1
ATOM 5363 C C . GLU B 1 172 ? -6.559 -7.371 -10.219 1 95.38 172 GLU B C 1
ATOM 5365 O O . GLU B 1 172 ? -7.199 -6.48 -9.656 1 95.38 172 GLU B O 1
ATOM 5370 N N . VAL B 1 173 ? -5.293 -7.355 -10.328 1 94.62 173 VAL B N 1
ATOM 5371 C CA . VAL B 1 173 ? -4.492 -6.172 -10.039 1 94.62 173 VAL B CA 1
ATOM 5372 C C . VAL B 1 173 ? -3.299 -6.105 -10.984 1 94.62 173 VAL B C 1
ATOM 5374 O O . VAL B 1 173 ? -2.707 -7.133 -11.32 1 94.62 173 VAL B O 1
ATOM 5377 N N . GLY B 1 174 ? -3.064 -4.938 -11.539 1 91.62 174 GLY B N 1
ATOM 5378 C CA . GLY B 1 174 ? -1.879 -4.688 -12.344 1 91.62 174 GLY B CA 1
ATOM 5379 C C . GLY B 1 174 ? -0.816 -3.891 -11.609 1 91.62 174 GLY B C 1
ATOM 5380 O O . GLY B 1 174 ? -1.128 -3.125 -10.695 1 91.62 174 GLY B O 1
ATOM 5381 N N . PHE B 1 175 ? 0.427 -4.23 -12.047 1 88.19 175 PHE B N 1
ATOM 5382 C CA . PHE B 1 175 ? 1.531 -3.473 -11.469 1 88.19 175 PHE B CA 1
ATOM 5383 C C . PHE B 1 175 ? 1.994 -2.377 -12.422 1 88.19 175 PHE B C 1
ATOM 5385 O O . PHE B 1 175 ? 1.652 -2.393 -13.609 1 88.19 175 PHE B O 1
ATOM 5392 N N . GLY B 1 176 ? 2.725 -1.225 -11.969 1 73.25 176 GLY B N 1
ATOM 5393 C CA . GLY B 1 176 ? 3.332 -0.23 -12.836 1 73.25 176 GLY B CA 1
ATOM 5394 C C . GLY B 1 176 ? 2.73 1.153 -12.672 1 73.25 176 GLY B C 1
ATOM 5395 O O . GLY B 1 176 ? 1.798 1.342 -11.891 1 73.25 176 GLY B O 1
ATOM 5396 N N . ALA B 1 177 ? 3.371 2.102 -13.367 1 58.75 177 ALA B N 1
ATOM 5397 C CA . ALA B 1 177 ? 3.035 3.516 -13.234 1 58.75 177 ALA B CA 1
ATOM 5398 C C . ALA B 1 177 ? 1.556 3.758 -13.523 1 58.75 177 ALA B C 1
ATOM 5400 O O . ALA B 1 177 ? 0.901 4.539 -12.828 1 58.75 177 ALA B O 1
ATOM 5401 N N . ALA B 1 178 ? 1.081 3.186 -14.336 1 55.78 178 ALA B N 1
ATOM 5402 C CA . ALA B 1 178 ? -0.338 3.404 -14.609 1 55.78 178 ALA B CA 1
ATOM 5403 C C . ALA B 1 178 ? -1.134 2.113 -14.43 1 55.78 178 ALA B C 1
ATOM 5405 O O . ALA B 1 178 ? -2.164 1.918 -15.078 1 55.78 178 ALA B O 1
ATOM 5406 N N . GLU B 1 179 ? -0.586 1.431 -13.609 1 54.31 179 GLU B N 1
ATOM 5407 C CA . GLU B 1 179 ? -1.175 0.121 -13.344 1 54.31 179 GLU B CA 1
ATOM 5408 C C . GLU B 1 179 ? -1.361 -0.674 -14.633 1 54.31 179 GLU B C 1
ATOM 5410 O O . GLU B 1 179 ? -2.127 -1.641 -14.664 1 54.31 179 GLU B O 1
ATOM 5415 N N . MET B 1 180 ? -0.849 0.07 -15.727 1 54.16 180 MET B N 1
ATOM 5416 C CA . MET B 1 180 ? -0.749 -0.696 -16.969 1 54.16 180 MET B CA 1
ATOM 5417 C C . MET B 1 180 ? 0.395 -1.702 -16.891 1 54.16 180 MET B C 1
ATOM 5419 O O . MET B 1 180 ? 1.555 -1.318 -16.734 1 54.16 180 MET B O 1
ATOM 5423 N N . GLY B 1 181 ? 0.088 -2.852 -16.406 1 62.28 181 GLY B N 1
ATOM 5424 C CA . GLY B 1 181 ? 1.284 -3.637 -16.156 1 62.28 181 GLY B CA 1
ATOM 5425 C C . GLY B 1 181 ? 1.326 -4.934 -16.938 1 62.28 181 GLY B C 1
ATOM 5426 O O . GLY B 1 181 ? 0.302 -5.602 -17.094 1 62.28 181 GLY B O 1
ATOM 5427 N N . ASN B 1 182 ? 2.408 -5.016 -17.594 1 81.19 182 ASN B N 1
ATOM 5428 C CA . ASN B 1 182 ? 2.691 -6.332 -18.156 1 81.19 182 ASN B CA 1
ATOM 5429 C C . ASN B 1 182 ? 2.674 -7.418 -17.094 1 81.19 182 ASN B C 1
ATOM 5431 O O . ASN B 1 182 ? 2.275 -8.555 -17.359 1 81.19 182 ASN B O 1
ATOM 5435 N N . LYS B 1 183 ? 2.99 -6.934 -15.859 1 92.19 183 LYS B N 1
ATOM 5436 C CA . LYS B 1 183 ? 2.967 -7.852 -14.719 1 92.19 183 LYS B CA 1
ATOM 5437 C C . LYS B 1 183 ? 1.826 -7.512 -13.766 1 92.19 183 LYS B C 1
ATOM 5439 O O . LYS B 1 183 ? 1.335 -6.379 -13.758 1 92.19 183 LYS B O 1
ATOM 5444 N N . GLY B 1 184 ? 1.409 -8.453 -12.984 1 95.5 184 GLY B N 1
ATOM 5445 C CA . GLY B 1 184 ? 0.277 -8.312 -12.086 1 95.5 184 GLY B CA 1
ATOM 5446 C C . GLY B 1 184 ? -0.11 -9.617 -11.406 1 95.5 184 GLY B C 1
ATOM 5447 O O . GLY B 1 184 ? 0.711 -10.531 -11.289 1 95.5 184 GLY B O 1
ATOM 5448 N N . ALA B 1 185 ? -1.314 -9.594 -10.906 1 97.88 185 ALA B N 1
ATOM 5449 C CA . ALA B 1 185 ? -1.859 -10.773 -10.242 1 97.88 185 ALA B CA 1
ATOM 5450 C C . ALA B 1 185 ? -3.34 -10.953 -10.562 1 97.88 185 ALA B C 1
ATOM 5452 O O . ALA B 1 185 ? -4.062 -9.969 -10.742 1 97.88 185 ALA B O 1
ATOM 5453 N N . VAL B 1 186 ? -3.727 -12.133 -10.688 1 97.75 186 VAL B N 1
ATOM 5454 C CA . VAL B 1 186 ? -5.125 -12.508 -10.883 1 97.75 186 VAL B CA 1
ATOM 5455 C C . VAL B 1 186 ? -5.523 -13.562 -9.852 1 97.75 186 VAL B C 1
ATOM 5457 O O . VAL B 1 186 ? -4.711 -14.406 -9.469 1 97.75 186 VAL B O 1
ATOM 5460 N N . GLY B 1 187 ? -6.75 -13.43 -9.352 1 98.44 187 GLY B N 1
ATOM 5461 C CA . GLY B 1 187 ? -7.227 -14.328 -8.312 1 98.44 187 GLY B CA 1
ATOM 5462 C C . GLY B 1 187 ? -8.57 -14.961 -8.641 1 98.44 187 GLY B C 1
ATOM 5463 O O . GLY B 1 187 ? -9.398 -14.344 -9.312 1 98.44 187 GLY B O 1
ATOM 5464 N N . LEU B 1 188 ? -8.758 -16.188 -8.219 1 98.75 188 LEU B N 1
ATOM 5465 C CA . LEU B 1 188 ? -10.031 -16.891 -8.25 1 98.75 188 LEU B CA 1
ATOM 5466 C C . LEU B 1 188 ? -10.398 -17.406 -6.859 1 98.75 188 LEU B C 1
ATOM 5468 O O . LEU B 1 188 ? -9.531 -17.859 -6.109 1 98.75 188 LEU B O 1
ATOM 5472 N N . ARG B 1 189 ? -11.586 -17.25 -6.527 1 98.75 189 ARG B N 1
ATOM 5473 C CA . ARG B 1 189 ? -12.141 -17.797 -5.289 1 98.75 189 ARG B CA 1
ATOM 5474 C C . ARG B 1 189 ? -13.383 -18.625 -5.566 1 98.75 189 ARG B C 1
ATOM 5476 O O . ARG B 1 189 ? -14.211 -18.25 -6.402 1 98.75 189 ARG B O 1
ATOM 5483 N N . ALA B 1 190 ? -13.477 -19.828 -4.91 1 98.38 190 ALA B N 1
ATOM 5484 C CA . ALA B 1 190 ? -14.602 -20.719 -5.168 1 98.38 190 ALA B CA 1
ATOM 5485 C C . ALA B 1 190 ? -14.961 -21.516 -3.918 1 98.38 190 ALA B C 1
ATOM 5487 O O . ALA B 1 190 ? -14.117 -21.75 -3.051 1 98.38 190 ALA B O 1
ATOM 5488 N N . LEU B 1 191 ? -16.219 -21.875 -3.867 1 98.19 191 LEU B N 1
ATOM 5489 C CA . LEU B 1 191 ? -16.688 -22.828 -2.867 1 98.19 191 LEU B CA 1
ATOM 5490 C C . LEU B 1 191 ? -16.672 -24.25 -3.42 1 98.19 191 LEU B C 1
ATOM 5492 O O . LEU B 1 191 ? -17.25 -24.516 -4.477 1 98.19 191 LEU B O 1
ATOM 5496 N N . TYR B 1 192 ? -15.898 -25.109 -2.758 1 98.19 192 TYR B N 1
ATOM 5497 C CA . TYR B 1 192 ? -15.867 -26.516 -3.109 1 98.19 192 TYR B CA 1
ATOM 5498 C C . TYR B 1 192 ? -16.797 -27.328 -2.215 1 98.19 192 TYR B C 1
ATOM 5500 O O . TYR B 1 192 ? -16.719 -27.25 -0.987 1 98.19 192 TYR B O 1
ATOM 5508 N N . GLU B 1 193 ? -17.672 -28.078 -2.814 1 96.94 193 GLU B N 1
ATOM 5509 C CA . GLU B 1 193 ? -18.656 -28.844 -2.055 1 96.94 193 GLU B CA 1
ATOM 5510 C C . GLU B 1 193 ? -18.656 -30.312 -2.473 1 96.94 193 GLU B C 1
ATOM 5512 O O . GLU B 1 193 ? -18.609 -30.625 -3.664 1 96.94 193 GLU B O 1
ATOM 5517 N N . ILE B 1 194 ? -18.641 -31.219 -1.457 1 93.62 194 ILE B N 1
ATOM 5518 C CA . ILE B 1 194 ? -18.734 -32.656 -1.708 1 93.62 194 ILE B CA 1
ATOM 5519 C C . ILE B 1 194 ? -19.406 -33.344 -0.521 1 93.62 194 ILE B C 1
ATOM 5521 O O . ILE B 1 194 ? -18.969 -33.156 0.625 1 93.62 194 ILE B O 1
ATOM 5525 N N . GLY B 1 195 ? -20.469 -34.156 -0.738 1 91.12 195 GLY B N 1
ATOM 5526 C CA . GLY B 1 195 ? -21.109 -34.969 0.29 1 91.12 195 GLY B CA 1
ATOM 5527 C C . GLY B 1 195 ? -21.625 -34.156 1.456 1 91.12 195 GLY B C 1
ATOM 5528 O O . GLY B 1 195 ? -21.453 -34.531 2.615 1 91.12 195 GLY B O 1
ATOM 5529 N N . GLY B 1 196 ? -21.938 -32.938 1.295 1 90.25 196 GLY B N 1
ATOM 5530 C CA . GLY B 1 196 ? -22.484 -32.094 2.35 1 90.25 196 GLY B CA 1
ATOM 5531 C C . GLY B 1 196 ? -21.438 -31.25 3.039 1 90.25 196 GLY B C 1
ATOM 5532 O O . GLY B 1 196 ? -21.766 -30.422 3.896 1 90.25 196 GLY B O 1
ATOM 5533 N N . GLU B 1 197 ? -20.203 -31.516 2.744 1 94.38 197 GLU B N 1
ATOM 5534 C CA . GLU B 1 197 ? -19.125 -30.703 3.281 1 94.38 197 GLU B CA 1
ATOM 5535 C C . GLU B 1 197 ? -18.672 -29.656 2.271 1 94.38 197 GLU B C 1
ATOM 5537 O O . GLU B 1 197 ? -18.828 -29.844 1.063 1 94.38 197 GLU B O 1
ATOM 5542 N N . SER B 1 198 ? -18.219 -28.562 2.814 1 95.88 198 SER B N 1
ATOM 5543 C CA . SER B 1 198 ? -17.766 -27.5 1.914 1 95.88 198 SER B CA 1
ATOM 5544 C C . SER B 1 198 ? -16.547 -26.781 2.473 1 95.88 198 SER B C 1
ATOM 5546 O O . SER B 1 198 ? -16.297 -26.812 3.682 1 95.88 198 SER B O 1
ATOM 5548 N N . THR B 1 199 ? -15.742 -26.312 1.596 1 97.88 199 THR B N 1
ATOM 5549 C CA . THR B 1 199 ? -14.625 -25.438 1.938 1 97.88 199 THR B CA 1
ATOM 5550 C C . THR B 1 199 ? -14.422 -24.375 0.869 1 97.88 199 THR B C 1
ATOM 5552 O O . THR B 1 199 ? -14.867 -24.531 -0.27 1 97.88 199 THR B O 1
ATOM 5555 N N . GLU B 1 200 ? -13.945 -23.266 1.234 1 98.31 200 GLU B N 1
ATOM 5556 C CA . GLU B 1 200 ? -13.68 -22.172 0.297 1 98.31 200 GLU B CA 1
ATOM 5557 C C . GLU B 1 200 ? -12.195 -22.109 -0.071 1 98.31 200 GLU B C 1
ATOM 5559 O O . GLU B 1 200 ? -11.328 -22.281 0.789 1 98.31 200 GLU B O 1
ATOM 5564 N N . LEU B 1 201 ? -11.938 -21.922 -1.342 1 98.69 201 LEU B N 1
ATOM 5565 C CA . LEU B 1 201 ? -10.578 -21.906 -1.881 1 98.69 201 LEU B CA 1
ATOM 5566 C C . LEU B 1 201 ? -10.297 -20.578 -2.592 1 98.69 201 LEU B C 1
ATOM 5568 O O . LEU B 1 201 ? -11.102 -20.125 -3.404 1 98.69 201 LEU B O 1
ATOM 5572 N N . THR B 1 202 ? -9.203 -19.969 -2.248 1 98.88 202 THR B N 1
ATOM 5573 C CA . THR B 1 202 ? -8.703 -18.797 -2.969 1 98.88 202 THR B CA 1
ATOM 5574 C C . THR B 1 202 ? -7.359 -19.094 -3.621 1 98.88 202 THR B C 1
ATOM 5576 O O . THR B 1 202 ? -6.457 -19.641 -2.979 1 98.88 202 THR B O 1
ATOM 5579 N N . PHE B 1 203 ? -7.266 -18.812 -4.887 1 98.94 203 PHE B N 1
ATOM 5580 C CA . PHE B 1 203 ? -6.027 -18.969 -5.645 1 98.94 203 PHE B CA 1
ATOM 5581 C C . PHE B 1 203 ? -5.559 -17.641 -6.215 1 98.94 203 PHE B C 1
ATOM 5583 O O . PHE B 1 203 ? -6.359 -16.875 -6.746 1 98.94 203 PHE B O 1
ATOM 5590 N N . VAL B 1 204 ? -4.285 -17.344 -6.09 1 98.94 204 VAL B N 1
ATOM 5591 C CA . VAL B 1 204 ? -3.689 -16.156 -6.672 1 98.94 204 VAL B CA 1
ATOM 5592 C C . VAL B 1 204 ? -2.535 -16.547 -7.59 1 98.94 204 VAL B C 1
ATOM 5594 O O . VAL B 1 204 ? -1.6 -17.219 -7.164 1 98.94 204 VAL B O 1
ATOM 5597 N N . ALA B 1 205 ? -2.641 -16.188 -8.859 1 98.88 205 ALA B N 1
ATOM 5598 C CA . ALA B 1 205 ? -1.526 -16.266 -9.797 1 98.88 205 ALA B CA 1
ATOM 5599 C C . ALA B 1 205 ? -0.847 -14.906 -9.953 1 98.88 205 ALA B C 1
ATOM 5601 O O . ALA B 1 205 ? -1.516 -13.891 -10.164 1 98.88 205 ALA B O 1
ATOM 5602 N N . THR B 1 206 ? 0.485 -14.875 -9.844 1 98.62 206 THR B N 1
ATOM 5603 C CA . THR B 1 206 ? 1.13 -13.57 -9.883 1 98.62 206 THR B CA 1
ATOM 5604 C C . THR B 1 206 ? 2.482 -13.656 -10.586 1 98.62 206 THR B C 1
ATOM 5606 O O . THR B 1 206 ? 3.066 -14.734 -10.688 1 98.62 206 THR B O 1
ATOM 5609 N N . HIS B 1 207 ? 2.855 -12.617 -11.172 1 98.25 207 HIS B N 1
ATOM 5610 C CA . HIS B 1 207 ? 4.148 -12.359 -11.797 1 98.25 207 HIS B CA 1
ATOM 5611 C C . HIS B 1 207 ? 4.762 -11.062 -11.281 1 98.25 207 HIS B C 1
ATOM 5613 O O . HIS B 1 207 ? 4.336 -9.969 -11.672 1 98.25 207 HIS B O 1
ATOM 5619 N N . LEU B 1 208 ? 5.766 -11.18 -10.406 1 97.25 208 LEU B N 1
ATOM 5620 C CA . LEU B 1 208 ? 6.336 -10.008 -9.758 1 97.25 208 LEU B CA 1
ATOM 5621 C C . LEU B 1 208 ? 7.5 -9.445 -10.562 1 97.25 208 LEU B C 1
ATOM 5623 O O . LEU B 1 208 ? 7.875 -10.016 -11.594 1 97.25 208 LEU B O 1
ATOM 5627 N N . ALA B 1 209 ? 8.055 -8.383 -10.102 1 93.88 209 ALA B N 1
ATOM 5628 C CA . ALA B 1 209 ? 9.086 -7.633 -10.812 1 93.88 209 ALA B CA 1
ATOM 5629 C C . ALA B 1 209 ? 10.336 -8.484 -11.031 1 93.88 209 ALA B C 1
ATOM 5631 O O . ALA B 1 209 ? 10.734 -9.242 -10.141 1 93.88 209 ALA B O 1
ATOM 5632 N N . ALA B 1 210 ? 10.953 -8.242 -12.172 1 93.06 210 ALA B N 1
ATOM 5633 C CA . ALA B 1 210 ? 12.156 -9 -12.516 1 93.06 210 ALA B CA 1
ATOM 5634 C C . ALA B 1 210 ? 13.414 -8.188 -12.25 1 93.06 210 ALA B C 1
ATOM 5636 O O . ALA B 1 210 ? 13.352 -7.098 -11.672 1 93.06 210 ALA B O 1
ATOM 5637 N N . MET B 1 211 ? 14.492 -8.789 -12.492 1 88.88 211 MET B N 1
ATOM 5638 C CA . MET B 1 211 ? 15.836 -8.227 -12.414 1 88.88 211 MET B CA 1
ATOM 5639 C C . MET B 1 211 ? 16.375 -8.305 -10.984 1 88.88 211 MET B C 1
ATOM 5641 O O . MET B 1 211 ? 15.625 -8.172 -10.023 1 88.88 211 MET B O 1
ATOM 5645 N N . GLU B 1 212 ? 17.594 -8.414 -10.781 1 87.88 212 GLU B N 1
ATOM 5646 C CA . GLU B 1 212 ? 18.266 -8.703 -9.516 1 87.88 212 GLU B CA 1
ATOM 5647 C C . GLU B 1 212 ? 18.062 -7.57 -8.516 1 87.88 212 GLU B C 1
ATOM 5649 O O . GLU B 1 212 ? 17.812 -7.816 -7.332 1 87.88 212 GLU B O 1
ATOM 5654 N N . TRP B 1 213 ? 18.031 -6.352 -8.938 1 85.06 213 TRP B N 1
ATOM 5655 C CA . TRP B 1 213 ? 18.047 -5.191 -8.055 1 85.06 213 TRP B CA 1
ATOM 5656 C C . TRP B 1 213 ? 16.625 -4.793 -7.656 1 85.06 213 TRP B C 1
ATOM 5658 O O . TRP B 1 213 ? 16.438 -3.857 -6.875 1 85.06 213 TRP B O 1
ATOM 5668 N N . ASN B 1 214 ? 15.656 -5.5 -8.148 1 90.06 214 ASN B N 1
ATOM 5669 C CA . ASN B 1 214 ? 14.266 -5.082 -7.961 1 90.06 214 ASN B CA 1
ATOM 5670 C C . ASN B 1 214 ? 13.617 -5.805 -6.785 1 90.06 214 ASN B C 1
ATOM 5672 O O . ASN B 1 214 ? 12.414 -6.059 -6.797 1 90.06 214 ASN B O 1
ATOM 5676 N N . LEU B 1 215 ? 14.422 -6.102 -5.793 1 92.31 215 LEU B N 1
ATOM 5677 C CA . LEU B 1 215 ? 13.883 -6.754 -4.602 1 92.31 215 LEU B CA 1
ATOM 5678 C C . LEU B 1 215 ? 12.836 -5.879 -3.924 1 92.31 215 LEU B C 1
ATOM 5680 O O . LEU B 1 215 ? 11.734 -6.336 -3.629 1 92.31 215 LEU B O 1
ATOM 5684 N N . PRO B 1 216 ? 13.07 -4.543 -3.719 1 90.25 216 PRO B N 1
ATOM 5685 C CA . PRO B 1 216 ? 12.047 -3.703 -3.094 1 90.25 216 PRO B CA 1
ATOM 5686 C C . PRO B 1 216 ? 10.758 -3.633 -3.918 1 90.25 216 PRO B C 1
ATOM 5688 O O . PRO B 1 216 ? 9.664 -3.562 -3.355 1 90.25 216 PRO B O 1
ATOM 5691 N N . ARG B 1 217 ? 10.945 -3.703 -5.188 1 91.38 217 ARG B N 1
ATOM 5692 C CA . ARG B 1 217 ? 9.781 -3.672 -6.059 1 91.38 217 ARG B CA 1
ATOM 5693 C C . ARG B 1 217 ? 8.945 -4.941 -5.91 1 91.38 217 ARG B C 1
ATOM 5695 O O . ARG B 1 217 ? 7.719 -4.898 -5.969 1 91.38 217 ARG B O 1
ATOM 5702 N N . ARG B 1 218 ? 9.594 -6.031 -5.777 1 95.88 218 ARG B N 1
ATOM 5703 C CA . ARG B 1 218 ? 8.891 -7.293 -5.574 1 95.88 218 ARG B CA 1
ATOM 5704 C C . ARG B 1 218 ? 8.07 -7.262 -4.289 1 95.88 218 ARG B C 1
ATOM 5706 O O . ARG B 1 218 ? 6.906 -7.668 -4.281 1 95.88 218 ARG B O 1
ATOM 5713 N N . ASN B 1 219 ? 8.695 -6.746 -3.271 1 94.44 219 ASN B N 1
ATOM 5714 C CA . ASN B 1 219 ? 7.965 -6.598 -2.018 1 94.44 219 ASN B CA 1
ATOM 5715 C C . ASN B 1 219 ? 6.789 -5.633 -2.164 1 94.44 219 ASN B C 1
ATOM 5717 O O . ASN B 1 219 ? 5.703 -5.891 -1.646 1 94.44 219 ASN B O 1
ATOM 5721 N N . ALA B 1 220 ? 7.02 -4.57 -2.881 1 92.81 220 ALA B N 1
ATOM 5722 C CA . ALA B 1 220 ? 5.957 -3.596 -3.113 1 92.81 220 ALA B CA 1
ATOM 5723 C C . ALA B 1 220 ? 4.828 -4.203 -3.941 1 92.81 220 ALA B C 1
ATOM 5725 O O . ALA B 1 220 ? 3.654 -3.871 -3.742 1 92.81 220 ALA B O 1
ATOM 5726 N N . ASN B 1 221 ? 5.184 -5.035 -4.914 1 95.44 221 ASN B N 1
ATOM 5727 C CA . ASN B 1 221 ? 4.172 -5.719 -5.707 1 95.44 221 ASN B CA 1
ATOM 5728 C C . ASN B 1 221 ? 3.254 -6.57 -4.832 1 95.44 221 ASN B C 1
ATOM 5730 O O . ASN B 1 221 ? 2.033 -6.559 -5.008 1 95.44 221 ASN B O 1
ATOM 5734 N N . TRP B 1 222 ? 3.838 -7.246 -3.896 1 97.38 222 TRP B N 1
ATOM 5735 C CA . TRP B 1 222 ? 3.006 -8.016 -2.973 1 97.38 222 TRP B CA 1
ATOM 5736 C C . TRP B 1 222 ? 2.111 -7.09 -2.152 1 97.38 222 TRP B C 1
ATOM 5738 O O . TRP B 1 222 ? 0.935 -7.387 -1.934 1 97.38 222 TRP B O 1
ATOM 5748 N N . GLY B 1 223 ? 2.684 -6.02 -1.68 1 94.75 223 GLY B N 1
ATOM 5749 C CA . GLY B 1 223 ? 1.86 -5.023 -1.013 1 94.75 223 GLY B CA 1
ATOM 5750 C C . GLY B 1 223 ? 0.667 -4.582 -1.841 1 94.75 223 GLY B C 1
ATOM 5751 O O . GLY B 1 223 ? -0.439 -4.438 -1.315 1 94.75 223 GLY B O 1
ATOM 5752 N N . ALA B 1 224 ? 0.917 -4.375 -3.111 1 93.69 224 ALA B N 1
ATOM 5753 C CA . ALA B 1 224 ? -0.156 -3.979 -4.02 1 93.69 224 ALA B CA 1
ATOM 5754 C C . ALA B 1 224 ? -1.229 -5.059 -4.109 1 93.69 224 ALA B C 1
ATOM 5756 O O . ALA B 1 224 ? -2.424 -4.754 -4.16 1 93.69 224 ALA B O 1
ATOM 5757 N N . ILE B 1 225 ? -0.795 -6.277 -4.129 1 97.19 225 ILE B N 1
ATOM 5758 C CA . ILE B 1 225 ? -1.731 -7.395 -4.168 1 97.19 225 ILE B CA 1
ATOM 5759 C C . ILE B 1 225 ? -2.6 -7.383 -2.912 1 97.19 225 ILE B C 1
ATOM 5761 O O . ILE B 1 225 ? -3.828 -7.461 -2.998 1 97.19 225 ILE B O 1
ATOM 5765 N N . MET B 1 226 ? -2.018 -7.168 -1.826 1 96.81 226 MET B N 1
ATOM 5766 C CA . MET B 1 226 ? -2.752 -7.184 -0.563 1 96.81 226 MET B CA 1
ATOM 5767 C C . MET B 1 226 ? -3.768 -6.047 -0.511 1 96.81 226 MET B C 1
ATOM 5769 O O . MET B 1 226 ? -4.879 -6.227 -0.011 1 96.81 226 MET B O 1
ATOM 5773 N N . ARG B 1 227 ? -3.469 -4.957 -1.062 1 94.25 227 ARG B N 1
ATOM 5774 C CA . ARG B 1 227 ? -4.32 -3.773 -0.946 1 94.25 227 ARG B CA 1
ATOM 5775 C C . ARG B 1 227 ? -5.363 -3.74 -2.057 1 94.25 227 ARG B C 1
ATOM 5777 O O . ARG B 1 227 ? -6.449 -3.186 -1.876 1 94.25 227 ARG B O 1
ATOM 5784 N N . GLY B 1 228 ? -5.008 -4.375 -3.141 1 94.12 228 GLY B N 1
ATOM 5785 C CA . GLY B 1 228 ? -5.801 -4.059 -4.316 1 94.12 228 GLY B CA 1
ATOM 5786 C C . GLY B 1 228 ? -6.457 -5.273 -4.941 1 94.12 228 GLY B C 1
ATOM 5787 O O . GLY B 1 228 ? -7.371 -5.145 -5.758 1 94.12 228 GLY B O 1
ATOM 5788 N N . LEU B 1 229 ? -5.98 -6.434 -4.695 1 97.38 229 LEU B N 1
ATOM 5789 C CA . LEU B 1 229 ? -6.605 -7.629 -5.25 1 97.38 229 LEU B CA 1
ATOM 5790 C C . LEU B 1 229 ? -7.836 -8.023 -4.434 1 97.38 229 LEU B C 1
ATOM 5792 O O . LEU B 1 229 ? -7.738 -8.836 -3.51 1 97.38 229 LEU B O 1
ATOM 5796 N N . THR B 1 230 ? -8.977 -7.449 -4.824 1 97.31 230 THR B N 1
ATOM 5797 C CA . THR B 1 230 ? -10.211 -7.68 -4.086 1 97.31 230 THR B CA 1
ATOM 5798 C C . THR B 1 230 ? -11.227 -8.422 -4.949 1 97.31 230 THR B C 1
ATOM 5800 O O . THR B 1 230 ? -11.32 -8.172 -6.152 1 97.31 230 THR B O 1
ATOM 5803 N N . PHE B 1 231 ? -12.047 -9.242 -4.355 1 97.75 231 PHE B N 1
ATOM 5804 C CA . PHE B 1 231 ? -12.93 -10.148 -5.086 1 97.75 231 PHE B CA 1
ATOM 5805 C C . PHE B 1 231 ? -14.312 -9.531 -5.266 1 97.75 231 PHE B C 1
ATOM 5807 O O . PHE B 1 231 ? -15.203 -10.148 -5.852 1 97.75 231 PHE B O 1
ATOM 5814 N N . GLU B 1 232 ? -14.539 -8.383 -4.758 1 94.12 232 GLU B N 1
ATOM 5815 C CA . GLU B 1 232 ? -15.648 -7.477 -5.043 1 94.12 232 GLU B CA 1
ATOM 5816 C C . GLU B 1 232 ? -15.203 -6.02 -4.977 1 94.12 232 GLU B C 1
ATOM 5818 O O . GLU B 1 232 ? -14.125 -5.719 -4.469 1 94.12 232 GLU B O 1
ATOM 5823 N N . ASN B 1 233 ? -16.031 -5.141 -5.512 1 91.94 233 ASN B N 1
ATOM 5824 C CA . ASN B 1 233 ? -15.727 -3.713 -5.484 1 91.94 233 ASN B CA 1
ATOM 5825 C C . ASN B 1 233 ? -15.898 -3.129 -4.086 1 91.94 233 ASN B C 1
ATOM 5827 O O . ASN B 1 233 ? -17.016 -3.021 -3.588 1 91.94 233 ASN B O 1
ATOM 5831 N N . PRO B 1 234 ? -14.797 -2.715 -3.525 1 90.81 234 PRO B N 1
ATOM 5832 C CA . PRO B 1 234 ? -14.898 -2.139 -2.182 1 90.81 234 PRO B CA 1
ATOM 5833 C C . PRO B 1 234 ? -15.773 -0.889 -2.139 1 90.81 234 PRO B C 1
ATOM 5835 O O . PRO B 1 234 ? -16.438 -0.636 -1.135 1 90.81 234 PRO B O 1
ATOM 5838 N N . GLU B 1 235 ? -15.805 -0.107 -3.17 1 87.69 235 GLU B N 1
ATOM 5839 C CA . GLU B 1 235 ? -16.625 1.104 -3.219 1 87.69 235 GLU B CA 1
ATOM 5840 C C . GLU B 1 235 ? -18.109 0.776 -3.119 1 87.69 235 GLU B C 1
ATOM 5842 O O . GLU B 1 235 ? -18.875 1.537 -2.529 1 87.69 235 GLU B O 1
ATOM 5847 N N . GLU B 1 236 ? -18.422 -0.248 -3.766 1 88.12 236 GLU B N 1
ATOM 5848 C CA . GLU B 1 236 ? -19.812 -0.667 -3.695 1 88.12 236 GLU B CA 1
ATOM 5849 C C . GLU B 1 236 ? -20.203 -1.088 -2.279 1 88.12 236 GLU B C 1
ATOM 5851 O O . GLU B 1 236 ? -21.312 -0.838 -1.831 1 88.12 236 GLU B O 1
ATOM 5856 N N . VAL B 1 237 ? -19.297 -1.679 -1.657 1 85.75 237 VAL B N 1
ATOM 5857 C CA . VAL B 1 237 ? -19.531 -2.072 -0.271 1 85.75 237 VAL B CA 1
ATOM 5858 C C . VAL B 1 237 ? -19.703 -0.827 0.596 1 85.75 237 VAL B C 1
ATOM 5860 O O . VAL B 1 237 ? -20.609 -0.769 1.427 1 85.75 237 VAL B O 1
ATOM 5863 N N . LEU B 1 238 ? -18.891 0.139 0.421 1 84.12 238 LEU B N 1
ATOM 5864 C CA . LEU B 1 238 ? -18.984 1.391 1.167 1 84.12 238 LEU B CA 1
ATOM 5865 C C . LEU B 1 238 ? -20.297 2.098 0.899 1 84.12 238 LEU B C 1
ATOM 5867 O O . LEU B 1 238 ? -20.938 2.596 1.827 1 84.12 238 LEU B O 1
ATOM 5871 N N . SER B 1 239 ? -20.656 2.088 -0.343 1 84.06 239 SER B N 1
ATOM 5872 C CA . SER B 1 239 ? -21.906 2.74 -0.729 1 84.06 239 SER B CA 1
ATOM 5873 C C . SER B 1 239 ? -23.109 2.037 -0.116 1 84.06 239 SER B C 1
ATOM 5875 O O . SER B 1 239 ? -24.062 2.689 0.333 1 84.06 239 SER B O 1
ATOM 5877 N N . GLN B 1 240 ? -23.062 0.796 -0.174 1 83.31 240 GLN B N 1
ATOM 5878 C CA . GLN B 1 240 ? -24.156 0.021 0.412 1 83.31 240 GLN B CA 1
ATOM 5879 C C . GLN B 1 240 ? -24.25 0.252 1.918 1 83.31 240 GLN B C 1
ATOM 5881 O O . GLN B 1 240 ? -25.344 0.381 2.465 1 83.31 240 GLN B O 1
ATOM 5886 N N . MET B 1 241 ? -23.172 0.293 2.537 1 76.12 241 MET B N 1
ATOM 5887 C CA . MET B 1 241 ? -23.172 0.518 3.979 1 76.12 241 MET B CA 1
ATOM 5888 C C . MET B 1 241 ? -23.688 1.911 4.316 1 76.12 241 MET B C 1
ATOM 5890 O O . MET B 1 241 ? -24.375 2.094 5.32 1 76.12 241 MET B O 1
ATOM 5894 N N . ARG B 1 242 ? -23.344 2.807 3.494 1 77.5 242 ARG B N 1
ATOM 5895 C CA . ARG B 1 242 ? -23.859 4.164 3.65 1 77.5 242 ARG B CA 1
ATOM 5896 C C . ARG B 1 242 ? -25.375 4.184 3.551 1 77.5 242 ARG B C 1
ATOM 5898 O O . ARG B 1 242 ? -26.047 4.789 4.387 1 77.5 242 ARG B O 1
ATOM 5905 N N . ARG B 1 243 ? -25.797 3.506 2.596 1 79.75 243 ARG B N 1
ATOM 5906 C CA . ARG B 1 243 ? -27.234 3.459 2.381 1 79.75 243 ARG B CA 1
ATOM 5907 C C . ARG B 1 243 ? -27.938 2.752 3.535 1 79.75 243 ARG B C 1
ATOM 5909 O O . ARG B 1 243 ? -29 3.182 3.977 1 79.75 243 ARG B O 1
ATOM 5916 N N . ASP B 1 244 ? -27.312 1.742 3.994 1 75.12 244 ASP B N 1
ATOM 5917 C CA . ASP B 1 244 ? -27.875 0.987 5.105 1 75.12 244 ASP B CA 1
ATOM 5918 C C . ASP B 1 244 ? -27.906 1.825 6.383 1 75.12 244 ASP B C 1
ATOM 5920 O O . ASP B 1 244 ? -28.875 1.769 7.148 1 75.12 244 ASP B O 1
ATOM 5924 N N . ALA B 1 245 ? -26.844 2.539 6.594 1 70 245 ALA B N 1
ATOM 5925 C CA . ALA B 1 245 ? -26.766 3.379 7.785 1 70 245 ALA B CA 1
ATOM 5926 C C . ALA B 1 245 ? -27.797 4.504 7.742 1 70 245 ALA B C 1
ATOM 5928 O O . ALA B 1 245 ? -28.391 4.844 8.766 1 70 245 ALA B O 1
ATOM 5929 N N . GLU B 1 246 ? -27.938 5.012 6.613 1 70.38 246 GLU B N 1
ATOM 5930 C CA . GLU B 1 246 ? -28.922 6.082 6.441 1 70.38 246 GLU B CA 1
ATOM 5931 C C . GLU B 1 246 ? -30.344 5.578 6.684 1 70.38 246 GLU B C 1
ATOM 5933 O O . GLU B 1 246 ? -31.156 6.277 7.277 1 70.38 246 GLU B O 1
ATOM 5938 N N . SER B 1 247 ? -30.516 4.402 6.273 1 68.62 247 SER B N 1
ATOM 5939 C CA . SER B 1 247 ? -31.844 3.809 6.445 1 68.62 247 SER B CA 1
ATOM 5940 C C . SER B 1 247 ? -32.094 3.467 7.906 1 68.62 247 SER B C 1
ATOM 5942 O O . SER B 1 247 ? -33.219 3.654 8.398 1 68.62 247 SER B O 1
ATOM 5944 N N . ARG B 1 248 ? -31.188 3.014 8.711 1 62.84 248 ARG B N 1
ATOM 5945 C CA . ARG B 1 248 ? -31.344 2.65 10.117 1 62.84 248 ARG B CA 1
ATOM 5946 C C . ARG B 1 248 ? -31.5 3.891 10.992 1 62.84 248 ARG B C 1
ATOM 5948 O O . ARG B 1 248 ? -32.219 3.861 11.992 1 62.84 248 ARG B O 1
ATOM 5955 N N . GLY B 1 249 ? -30.562 4.812 10.773 1 57.88 249 GLY B N 1
ATOM 5956 C CA . GLY B 1 249 ? -30.641 6.059 11.523 1 57.88 249 GLY B CA 1
ATOM 5957 C C . GLY B 1 249 ? -32.031 6.648 11.539 1 57.88 249 GLY B C 1
ATOM 5958 O O . GLY B 1 249 ? -32.5 7.16 12.562 1 57.88 249 GLY B O 1
ATOM 5959 N N . GLU B 1 250 ? -32.688 6.457 10.5 1 56.41 250 GLU B N 1
ATOM 5960 C CA . GLU B 1 250 ? -34.094 6.93 10.422 1 56.41 250 GLU B CA 1
ATOM 5961 C C . GLU B 1 250 ? -35 6.125 11.344 1 56.41 250 GLU B C 1
ATOM 5963 O O . GLU B 1 250 ? -35.969 6.66 11.883 1 56.41 250 GLU B O 1
ATOM 5968 N N . SER B 1 251 ? -34.531 4.922 11.688 1 54.25 251 SER B N 1
ATOM 5969 C CA . SER B 1 251 ? -35.406 4.055 12.484 1 54.25 251 SER B CA 1
ATOM 5970 C C . SER B 1 251 ? -35.219 4.312 13.977 1 54.25 251 SER B C 1
ATOM 5972 O O . SER B 1 251 ? -36.156 4.227 14.75 1 54.25 251 SER B O 1
ATOM 5974 N N . ILE B 1 252 ? -34 4.5 14.57 1 52.44 252 ILE B N 1
ATOM 5975 C CA . ILE B 1 252 ? -33.688 4.672 15.992 1 52.44 252 ILE B CA 1
ATOM 5976 C C . ILE B 1 252 ? -34.25 6.016 16.469 1 52.44 252 ILE B C 1
ATOM 5978 O O . ILE B 1 252 ? -34.5 6.191 17.656 1 52.44 252 ILE B O 1
ATOM 5982 N N . SER B 1 253 ? -34.188 7.09 15.711 1 51.53 253 SER B N 1
ATOM 5983 C CA . SER B 1 253 ? -34.656 8.414 16.125 1 51.53 253 SER B CA 1
ATOM 5984 C C . SER B 1 253 ? -36.031 8.359 16.766 1 51.53 253 SER B C 1
ATOM 5986 O O . SER B 1 253 ? -36.438 9.305 17.422 1 51.53 253 SER B O 1
ATOM 5988 N N . SER B 1 254 ? -36.75 7.348 16.547 1 47.56 254 SER B N 1
ATOM 5989 C CA . SER B 1 254 ? -38.094 7.418 17.109 1 47.56 254 SER B CA 1
ATOM 5990 C C . SER B 1 254 ? -38.062 7.129 18.594 1 47.56 254 SER B C 1
ATOM 5992 O O . SER B 1 254 ? -39.094 7.305 19.281 1 47.56 254 SER B O 1
ATOM 5994 N N . GLU B 1 255 ? -36.938 6.723 19.141 1 46.62 255 GLU B N 1
ATOM 5995 C CA . GLU B 1 255 ? -37.156 6.312 20.516 1 46.62 255 GLU B CA 1
ATOM 5996 C C . GLU B 1 255 ? -36.688 7.398 21.484 1 46.62 255 GLU B C 1
ATOM 5998 O O . GLU B 1 255 ? -35.594 7.988 21.297 1 46.62 255 GLU B O 1
ATOM 6003 N N . GLU B 1 256 ? -37.406 8.086 22.234 1 47.78 256 GLU B N 1
ATOM 6004 C CA . GLU B 1 256 ? -37.406 9.117 23.281 1 47.78 256 GLU B CA 1
ATOM 6005 C C . GLU B 1 256 ? -36.469 8.734 24.422 1 47.78 256 GLU B C 1
ATOM 6007 O O . GLU B 1 256 ? -36.844 7.93 25.281 1 47.78 256 GLU B O 1
ATOM 6012 N N . GLY B 1 257 ? -35.25 8.281 24.234 1 49.28 257 GLY B N 1
ATOM 6013 C CA . GLY B 1 257 ? -34.531 7.949 25.453 1 49.28 257 GLY B CA 1
ATOM 6014 C C . GLY B 1 257 ? -33.562 9.031 25.875 1 49.28 257 GLY B C 1
ATOM 6015 O O . GLY B 1 257 ? -33.438 10.062 25.203 1 49.28 257 GLY B O 1
ATOM 6016 N N . ASP B 1 258 ? -32.875 9.078 27.125 1 54.78 258 ASP B N 1
ATOM 6017 C CA . ASP B 1 258 ? -31.922 9.961 27.781 1 54.78 258 ASP B CA 1
ATOM 6018 C C . ASP B 1 258 ? -30.641 10.07 26.969 1 54.78 258 ASP B C 1
ATOM 6020 O O . ASP B 1 258 ? -30.281 9.133 26.25 1 54.78 258 ASP B O 1
ATOM 6024 N N . ALA B 1 259 ? -30.078 11.359 26.844 1 53 259 ALA B N 1
ATOM 6025 C CA . ALA B 1 259 ? -28.922 11.719 26.031 1 53 259 ALA B CA 1
ATOM 6026 C C . ALA B 1 259 ? -27.75 10.758 26.266 1 53 259 ALA B C 1
ATOM 6028 O O . ALA B 1 259 ? -27.094 10.328 25.312 1 53 259 ALA B O 1
ATOM 6029 N N . SER B 1 260 ? -27.562 10.469 27.594 1 57.38 260 SER B N 1
ATOM 6030 C CA . SER B 1 260 ? -26.469 9.57 27.938 1 57.38 260 SER B CA 1
ATOM 6031 C C . SER B 1 260 ? -26.688 8.18 27.344 1 57.38 260 SER B C 1
ATOM 6033 O O . SER B 1 260 ? -25.75 7.566 26.828 1 57.38 260 SER B O 1
ATOM 6035 N N . GLU B 1 261 ? -27.922 7.719 27.453 1 62 261 GLU B N 1
ATOM 6036 C CA . GLU B 1 261 ? -28.266 6.422 26.891 1 62 261 GLU B CA 1
ATOM 6037 C C . GLU B 1 261 ? -28.156 6.449 25.359 1 62 261 GLU B C 1
ATOM 6039 O O . GLU B 1 261 ? -27.703 5.477 24.75 1 62 261 GLU B O 1
ATOM 6044 N N . HIS B 1 262 ? -28.422 7.613 24.875 1 61.28 262 HIS B N 1
ATOM 6045 C CA . HIS B 1 262 ? -28.328 7.754 23.422 1 61.28 262 HIS B CA 1
ATOM 6046 C C . HIS B 1 262 ? -26.875 7.719 22.953 1 61.28 262 HIS B C 1
ATOM 6048 O O . HIS B 1 262 ? -26.562 7.082 21.953 1 61.28 262 HIS B O 1
ATOM 6054 N N . SER B 1 263 ? -26.047 8.406 23.719 1 63.94 263 SER B N 1
ATOM 6055 C CA . SER B 1 263 ? -24.625 8.398 23.375 1 63.94 263 SER B CA 1
ATOM 6056 C C . SER B 1 263 ? -24.047 6.992 23.453 1 63.94 263 SER B C 1
ATOM 6058 O O . SER B 1 263 ? -23.25 6.598 22.594 1 63.94 263 SER B O 1
ATOM 6060 N N . ARG B 1 264 ? -24.438 6.355 24.5 1 66 264 ARG B N 1
ATOM 6061 C CA . ARG B 1 264 ? -23.969 4.988 24.672 1 66 264 ARG B CA 1
ATOM 6062 C C . ARG B 1 264 ? -24.469 4.094 23.531 1 66 264 ARG B C 1
ATOM 6064 O O . ARG B 1 264 ? -23.703 3.293 22.984 1 66 264 ARG B O 1
ATOM 6071 N N . LEU B 1 265 ? -25.703 4.262 23.219 1 65.88 265 LEU B N 1
ATOM 6072 C CA . LEU B 1 265 ? -26.281 3.459 22.141 1 65.88 265 LEU B CA 1
ATOM 6073 C C . LEU B 1 265 ? -25.625 3.785 20.812 1 65.88 265 LEU B C 1
ATOM 6075 O O . LEU B 1 265 ? -25.375 2.889 20 1 65.88 265 LEU B O 1
ATOM 6079 N N . LEU B 1 266 ? -25.328 5.016 20.688 1 66.5 266 LEU B N 1
ATOM 6080 C CA . LEU B 1 266 ? -24.625 5.434 19.469 1 66.5 266 LEU B CA 1
ATOM 6081 C C . LEU B 1 266 ? -23.25 4.801 19.391 1 66.5 266 LEU B C 1
ATOM 6083 O O . LEU B 1 266 ? -22.828 4.352 18.312 1 66.5 266 LEU B O 1
ATOM 6087 N N . ARG B 1 267 ? -22.656 4.836 20.516 1 69.31 267 ARG B N 1
ATOM 6088 C CA . ARG B 1 267 ? -21.328 4.238 20.562 1 69.31 267 ARG B CA 1
ATOM 6089 C C . ARG B 1 267 ? -21.375 2.764 20.172 1 69.31 267 ARG B C 1
ATOM 6091 O O . ARG B 1 267 ? -20.547 2.293 19.391 1 69.31 267 ARG B O 1
ATOM 6098 N N . GLU B 1 268 ? -22.266 2.178 20.797 1 73.06 268 GLU B N 1
ATOM 6099 C CA . GLU B 1 268 ? -22.375 0.745 20.547 1 73.06 268 GLU B CA 1
ATOM 6100 C C . GLU B 1 268 ? -22.734 0.467 19.078 1 73.06 268 GLU B C 1
ATOM 6102 O O . GLU B 1 268 ? -22.188 -0.45 18.469 1 73.06 268 GLU B O 1
ATOM 6107 N N . GLU B 1 269 ? -23.609 1.244 18.625 1 72.56 269 GLU B N 1
ATOM 6108 C CA . GLU B 1 269 ? -24.016 1.071 17.234 1 72.56 269 GLU B CA 1
ATOM 6109 C C . GLU B 1 269 ? -22.859 1.367 16.281 1 72.56 269 GLU B C 1
ATOM 6111 O O . GLU B 1 269 ? -22.656 0.637 15.312 1 72.56 269 GLU B O 1
ATOM 6116 N N . GLN B 1 270 ? -22.234 2.406 16.609 1 73.12 270 GLN B N 1
ATOM 6117 C CA . GLN B 1 270 ? -21.094 2.791 15.781 1 73.12 270 GLN B CA 1
ATOM 6118 C C . GLN B 1 270 ? -20 1.732 15.828 1 73.12 270 GLN B C 1
ATOM 6120 O O . GLN B 1 270 ? -19.375 1.425 14.805 1 73.12 270 GLN B O 1
ATOM 6125 N N . HIS B 1 271 ? -19.812 1.295 16.922 1 73.5 271 HIS B N 1
ATOM 6126 C CA . HIS B 1 271 ? -18.797 0.254 17.094 1 73.5 271 HIS B CA 1
ATOM 6127 C C . HIS B 1 271 ? -19.156 -0.986 16.281 1 73.5 271 HIS B C 1
ATOM 6129 O O . HIS B 1 271 ? -18.297 -1.55 15.594 1 73.5 271 HIS B O 1
ATOM 6135 N N . GLN B 1 272 ? -20.375 -1.297 16.391 1 76.31 272 GLN B N 1
ATOM 6136 C CA . GLN B 1 272 ? -20.828 -2.463 15.648 1 76.31 272 GLN B CA 1
ATOM 6137 C C . GLN B 1 272 ? -20.703 -2.232 14.148 1 76.31 272 GLN B C 1
ATOM 6139 O O . GLN B 1 272 ? -20.328 -3.141 13.398 1 76.31 272 GLN B O 1
ATOM 6144 N N . HIS B 1 273 ? -21 -1.073 13.773 1 77.94 273 HIS B N 1
ATOM 6145 C CA . HIS B 1 273 ? -20.891 -0.736 12.359 1 77.94 273 HIS B CA 1
ATOM 6146 C C . HIS B 1 273 ? -19.438 -0.809 11.891 1 77.94 273 HIS B C 1
ATOM 6148 O O . HIS B 1 273 ? -19.156 -1.312 10.805 1 77.94 273 HIS B O 1
ATOM 6154 N N . ASP B 1 274 ? -18.641 -0.356 12.633 1 76.31 274 ASP B N 1
ATOM 6155 C CA . ASP B 1 274 ? -17.219 -0.374 12.312 1 76.31 274 ASP B CA 1
ATOM 6156 C C . ASP B 1 274 ? -16.688 -1.806 12.203 1 76.31 274 ASP B C 1
ATOM 6158 O O . ASP B 1 274 ? -15.922 -2.125 11.289 1 76.31 274 ASP B O 1
ATOM 6162 N N . LEU B 1 275 ? -17.156 -2.527 13.102 1 78.75 275 LEU B N 1
ATOM 6163 C CA . LEU B 1 275 ? -16.734 -3.924 13.086 1 78.75 275 LEU B CA 1
ATOM 6164 C C . LEU B 1 275 ? -17.25 -4.637 11.844 1 78.75 275 LEU B C 1
ATOM 6166 O O . LEU B 1 275 ? -16.531 -5.449 11.25 1 78.75 275 LEU B O 1
ATOM 6170 N N . ARG B 1 276 ? -18.422 -4.352 11.523 1 83.94 276 ARG B N 1
ATOM 6171 C CA . ARG B 1 276 ? -19.016 -4.949 10.328 1 83.94 276 ARG B CA 1
ATOM 6172 C C . ARG B 1 276 ? -18.266 -4.527 9.07 1 83.94 276 ARG B C 1
ATOM 6174 O O . ARG B 1 276 ? -18.031 -5.344 8.18 1 83.94 276 ARG B O 1
ATOM 6181 N N . LEU B 1 277 ? -17.938 -3.311 9.031 1 84.75 277 LEU B N 1
ATOM 6182 C CA . LEU B 1 277 ? -17.188 -2.793 7.898 1 84.75 277 LEU B CA 1
ATOM 6183 C C . LEU B 1 277 ? -15.828 -3.477 7.789 1 84.75 277 LEU B C 1
ATOM 6185 O O . LEU B 1 277 ? -15.406 -3.865 6.695 1 84.75 277 LEU B O 1
ATOM 6189 N N . GLN B 1 278 ? -15.219 -3.615 8.844 1 84 278 GLN B N 1
ATOM 6190 C CA . GLN B 1 278 ? -13.914 -4.27 8.875 1 84 278 GLN B CA 1
ATOM 6191 C C . GLN B 1 278 ? -14.016 -5.715 8.398 1 84 278 GLN B C 1
ATOM 6193 O O . GLN B 1 278 ? -13.156 -6.184 7.645 1 84 278 GLN B O 1
ATOM 6198 N N . ARG B 1 279 ? -14.984 -6.289 8.844 1 89.69 279 ARG B N 1
ATOM 6199 C CA . ARG B 1 279 ? -15.188 -7.68 8.461 1 89.69 279 ARG B CA 1
ATOM 6200 C C . ARG B 1 279 ? -15.469 -7.793 6.961 1 89.69 279 ARG B C 1
ATOM 6202 O O . ARG B 1 279 ? -14.945 -8.695 6.297 1 89.69 279 ARG B O 1
ATOM 6209 N N . GLN B 1 280 ? -16.25 -6.961 6.492 1 91.38 280 GLN B N 1
ATOM 6210 C CA . GLN B 1 280 ? -16.594 -7 5.07 1 91.38 280 GLN B CA 1
ATOM 6211 C C . GLN B 1 280 ? -15.352 -6.758 4.211 1 91.38 280 GLN B C 1
ATOM 6213 O O . GLN B 1 280 ? -15.156 -7.438 3.201 1 91.38 280 GLN B O 1
ATOM 6218 N N . PHE B 1 281 ? -14.578 -5.844 4.582 1 92.56 281 PHE B N 1
ATOM 6219 C CA . PHE B 1 281 ? -13.359 -5.562 3.838 1 92.56 281 PHE B CA 1
ATOM 6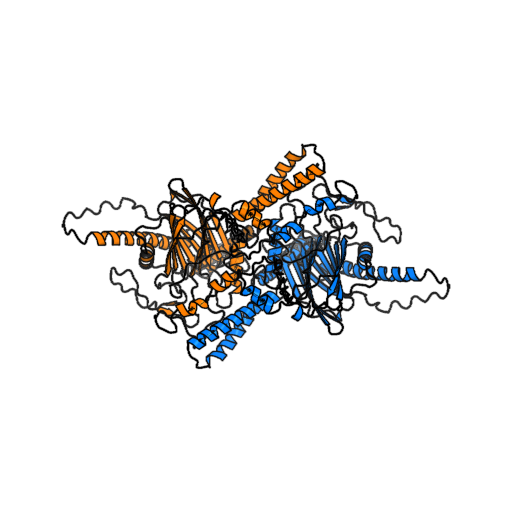220 C C . PHE B 1 281 ? -12.391 -6.73 3.924 1 92.56 281 PHE B C 1
ATOM 6222 O O . PHE B 1 281 ? -11.711 -7.055 2.947 1 92.56 281 PHE B O 1
ATOM 6229 N N . HIS B 1 282 ? -12.305 -7.32 5.047 1 94.5 282 HIS B N 1
ATOM 6230 C CA . HIS B 1 282 ? -11.484 -8.516 5.203 1 94.5 282 HIS B CA 1
ATOM 6231 C C . HIS B 1 282 ? -11.945 -9.625 4.262 1 94.5 282 HIS B C 1
ATOM 6233 O O . HIS B 1 282 ? -11.117 -10.289 3.635 1 94.5 282 HIS B O 1
ATOM 6239 N N . ASP B 1 283 ? -13.203 -9.75 4.09 1 96.12 283 ASP B N 1
ATOM 6240 C CA . ASP B 1 283 ? -13.797 -10.781 3.252 1 96.12 283 ASP B CA 1
ATOM 6241 C C . ASP B 1 283 ? -13.508 -10.531 1.774 1 96.12 283 ASP B C 1
ATOM 6243 O O . ASP B 1 283 ? -13.508 -11.469 0.968 1 96.12 283 ASP B O 1
ATOM 6247 N N . LEU B 1 284 ? -13.242 -9.305 1.433 1 96.38 284 LEU B N 1
ATOM 6248 C CA . LEU B 1 284 ? -12.969 -8.961 0.043 1 96.38 284 LEU B CA 1
ATOM 6249 C C . LEU B 1 284 ? -11.508 -9.242 -0.306 1 96.38 284 LEU B C 1
ATOM 6251 O O . LEU B 1 284 ? -11.164 -9.383 -1.482 1 96.38 284 LEU B O 1
ATOM 6255 N N . SER B 1 285 ? -10.664 -9.32 0.648 1 97.44 285 SER B N 1
ATOM 6256 C CA . SER B 1 285 ? -9.219 -9.344 0.446 1 97.44 285 SER B CA 1
ATOM 6257 C C . SER B 1 285 ? -8.742 -10.742 0.048 1 97.44 285 SER B C 1
ATOM 6259 O O . SER B 1 285 ? -9.523 -11.688 0.04 1 97.44 285 SER B O 1
ATOM 6261 N N . VAL B 1 286 ? -7.453 -10.859 -0.255 1 98 286 VAL B N 1
ATOM 6262 C CA . VAL B 1 286 ? -6.844 -12.141 -0.579 1 98 286 VAL B CA 1
ATOM 6263 C C . VAL B 1 286 ? -6.816 -13.031 0.665 1 98 286 VAL B C 1
ATOM 6265 O O . VAL B 1 286 ? -6.727 -14.258 0.56 1 98 286 VAL B O 1
ATOM 6268 N N . PHE B 1 287 ? -6.961 -12.406 1.858 1 98.12 287 PHE B N 1
ATOM 6269 C CA . PHE B 1 287 ? -6.84 -13.125 3.121 1 98.12 287 PHE B CA 1
ATOM 6270 C C . PHE B 1 287 ? -8.211 -13.359 3.744 1 98.12 287 PHE B C 1
ATOM 6272 O O . PHE B 1 287 ? -8.367 -13.273 4.965 1 98.12 287 PHE B O 1
ATOM 6279 N N . LYS B 1 288 ? -9.203 -13.578 2.914 1 98.19 288 LYS B N 1
ATOM 6280 C CA . LYS B 1 288 ? -10.5 -13.914 3.494 1 98.19 288 LYS B CA 1
ATOM 6281 C C . LYS B 1 288 ? -10.352 -14.984 4.57 1 98.19 288 LYS B C 1
ATOM 6283 O O . LYS B 1 288 ? -9.867 -16.078 4.301 1 98.19 288 LYS B O 1
ATOM 6288 N N . PRO B 1 289 ? -10.828 -14.68 5.77 1 97.06 289 PRO B N 1
ATOM 6289 C CA . PRO B 1 289 ? -10.578 -15.57 6.902 1 97.06 289 PRO B CA 1
ATOM 6290 C C . PRO B 1 289 ? -11.219 -16.938 6.723 1 97.06 289 PRO B C 1
ATOM 6292 O O . PRO B 1 289 ? -10.766 -17.922 7.312 1 97.06 289 PRO B O 1
ATOM 6295 N N . SER B 1 290 ? -12.195 -17.078 5.922 1 97.38 290 SER B N 1
ATOM 6296 C CA . SER B 1 290 ? -12.953 -18.312 5.766 1 97.38 290 SER B CA 1
ATOM 6297 C C . SER B 1 290 ? -12.453 -19.125 4.578 1 97.38 290 SER B C 1
ATOM 6299 O O . SER B 1 290 ? -13.125 -20.047 4.129 1 97.38 290 SER B O 1
ATOM 6301 N N . SER B 1 291 ? -11.352 -18.734 4.07 1 98.25 291 SER B N 1
ATOM 6302 C CA . SER B 1 291 ? -10.898 -19.391 2.846 1 98.25 291 SER B CA 1
ATOM 6303 C C . SER B 1 291 ? -9.461 -19.875 2.975 1 98.25 291 SER B C 1
ATOM 6305 O O . SER B 1 291 ? -8.633 -19.203 3.598 1 98.25 291 SER B O 1
ATOM 6307 N N . HIS B 1 292 ? -9.188 -21.078 2.379 1 98.44 292 HIS B N 1
ATOM 6308 C CA . HIS B 1 292 ? -7.797 -21.438 2.121 1 98.44 292 HIS B CA 1
ATOM 6309 C C . HIS B 1 292 ? -7.18 -20.531 1.062 1 98.44 292 HIS B C 1
ATOM 6311 O O . HIS B 1 292 ? -7.895 -19.969 0.222 1 98.44 292 HIS B O 1
ATOM 6317 N N . LEU B 1 293 ? -5.922 -20.359 1.138 1 98.81 293 LEU B N 1
ATOM 6318 C CA . LEU 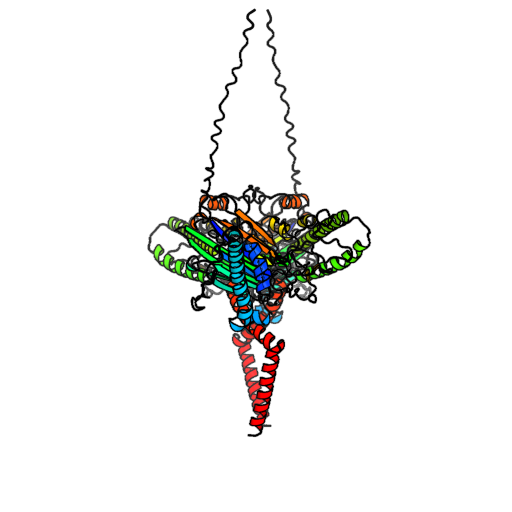B 1 293 ? -5.258 -19.469 0.189 1 98.81 293 LEU B CA 1
ATOM 6319 C C . LEU B 1 293 ? -4.008 -20.125 -0.39 1 98.81 293 LEU B C 1
ATOM 6321 O O . LEU B 1 293 ? -3.18 -20.656 0.354 1 98.81 293 LEU B O 1
ATOM 6325 N N . PHE B 1 294 ? -3.898 -20.141 -1.674 1 98.94 294 PHE B N 1
ATOM 6326 C CA . PHE B 1 294 ? -2.715 -20.578 -2.406 1 98.94 294 PHE B CA 1
ATOM 6327 C C . PHE B 1 294 ? -2.223 -19.469 -3.336 1 98.94 294 PHE B C 1
ATOM 6329 O O . PHE B 1 294 ? -3.008 -18.891 -4.086 1 98.94 294 PHE B O 1
ATOM 6336 N N . VAL B 1 295 ? -0.968 -19.125 -3.248 1 98.94 295 VAL B N 1
ATOM 6337 C CA . VAL B 1 295 ? -0.323 -18.141 -4.102 1 98.94 295 VAL B CA 1
ATOM 6338 C C . VAL B 1 295 ? 0.778 -18.797 -4.926 1 98.94 295 VAL B C 1
ATOM 6340 O O . VAL B 1 295 ? 1.671 -19.453 -4.371 1 98.94 295 VAL B O 1
ATOM 6343 N N . ALA B 1 296 ? 0.664 -18.688 -6.242 1 98.94 296 ALA B N 1
ATOM 6344 C CA . ALA B 1 296 ? 1.621 -19.344 -7.129 1 98.94 296 ALA B CA 1
ATOM 6345 C C . ALA B 1 296 ? 2.037 -18.406 -8.266 1 98.94 296 ALA B C 1
ATOM 6347 O O . ALA B 1 296 ? 1.212 -17.672 -8.812 1 98.94 296 ALA B O 1
ATOM 6348 N N . GLY B 1 297 ? 3.314 -18.438 -8.609 1 98.81 297 GLY B N 1
ATOM 6349 C CA . GLY B 1 297 ? 3.742 -17.656 -9.766 1 98.81 297 GLY B CA 1
ATOM 6350 C C . GLY B 1 297 ? 5.25 -17.547 -9.883 1 98.81 297 GLY B C 1
ATOM 6351 O O . GLY B 1 297 ? 5.984 -18.219 -9.148 1 98.81 297 GLY B O 1
ATOM 6352 N N . ASP B 1 298 ? 5.691 -16.875 -10.984 1 98.69 298 ASP B N 1
ATOM 6353 C CA . ASP B 1 298 ? 7.059 -16.359 -11.078 1 98.69 298 ASP B CA 1
ATOM 6354 C C . ASP B 1 298 ? 7.258 -15.148 -10.18 1 98.69 298 ASP B C 1
ATOM 6356 O O . ASP B 1 298 ? 7.074 -14.008 -10.617 1 98.69 298 ASP B O 1
ATOM 6360 N N . LEU B 1 299 ? 7.742 -15.492 -8.984 1 98.69 299 LEU B N 1
ATOM 6361 C CA . LEU B 1 299 ? 7.832 -14.438 -7.98 1 98.69 299 LEU B CA 1
ATOM 6362 C C . LEU B 1 299 ? 9.141 -13.672 -8.117 1 98.69 299 LEU B C 1
ATOM 6364 O O . LEU B 1 299 ? 9.289 -12.586 -7.547 1 98.69 299 LEU B O 1
ATOM 6368 N N . ASN B 1 300 ? 10.086 -14.164 -8.766 1 97.62 300 ASN B N 1
ATOM 6369 C CA . ASN B 1 300 ? 11.305 -13.508 -9.227 1 97.62 300 ASN B CA 1
ATOM 6370 C C . ASN B 1 300 ? 12.25 -13.188 -8.07 1 97.62 300 ASN B C 1
ATOM 6372 O O . ASN B 1 300 ? 13.188 -12.414 -8.234 1 97.62 300 ASN B O 1
ATOM 6376 N N . TYR B 1 301 ? 11.992 -13.75 -6.898 1 97.19 301 TYR B N 1
ATOM 6377 C CA . TYR B 1 301 ? 13.008 -13.633 -5.863 1 97.19 301 TYR B CA 1
ATOM 6378 C C . TYR B 1 301 ? 14.25 -14.445 -6.227 1 97.19 301 TYR B C 1
ATOM 6380 O O . TYR B 1 301 ? 14.141 -15.555 -6.758 1 97.19 301 TYR B O 1
ATOM 6388 N N . ARG B 1 302 ? 15.398 -13.922 -5.914 1 93.75 302 ARG B N 1
ATOM 6389 C CA . ARG B 1 302 ? 16.672 -14.492 -6.352 1 93.75 302 ARG B CA 1
ATOM 6390 C C . ARG B 1 302 ? 17.531 -14.883 -5.156 1 93.75 302 ARG B C 1
ATOM 6392 O O . ARG B 1 302 ? 17.047 -14.969 -4.027 1 93.75 302 ARG B O 1
ATOM 6399 N N . ILE B 1 303 ? 18.812 -15.211 -5.441 1 91.88 303 ILE B N 1
ATOM 6400 C CA . ILE B 1 303 ? 19.734 -15.516 -4.355 1 91.88 303 ILE B CA 1
ATOM 6401 C C . ILE B 1 303 ? 20.734 -14.375 -4.188 1 91.88 303 ILE B C 1
ATOM 6403 O O . ILE B 1 303 ? 21.578 -14.414 -3.301 1 91.88 303 ILE B O 1
ATOM 6407 N N . SER B 1 304 ? 20.609 -13.438 -5.102 1 87.06 304 SER B N 1
ATOM 6408 C CA . SER B 1 304 ? 21.484 -12.281 -5.055 1 87.06 304 SER B CA 1
ATOM 6409 C C . SER B 1 304 ? 20.797 -11.031 -5.605 1 87.06 304 SER B C 1
ATOM 6411 O O . SER B 1 304 ? 19.953 -11.133 -6.504 1 87.06 304 SER B O 1
ATOM 6413 N N . THR B 1 305 ? 21.188 -9.883 -5.09 1 86.44 305 THR B N 1
ATOM 6414 C CA . THR B 1 305 ? 20.641 -8.617 -5.566 1 86.44 305 THR B CA 1
ATOM 6415 C C . THR B 1 305 ? 21.5 -8.047 -6.695 1 86.44 305 THR B C 1
ATOM 6417 O O . THR B 1 305 ? 21.141 -7.039 -7.305 1 86.44 305 THR B O 1
ATOM 6420 N N . THR B 1 306 ? 22.609 -8.68 -6.957 1 83.56 306 THR B N 1
ATOM 6421 C CA . THR B 1 306 ? 23.484 -8.266 -8.047 1 83.56 306 THR B CA 1
ATOM 6422 C C . THR B 1 306 ? 23.703 -9.406 -9.039 1 83.56 306 THR B C 1
ATOM 6424 O O . THR B 1 306 ? 23.531 -10.578 -8.68 1 83.56 306 THR B O 1
ATOM 6427 N N . SER B 1 307 ? 24.094 -9.031 -10.25 1 84.62 307 SER B N 1
ATOM 6428 C CA . SER B 1 307 ? 24.375 -10.039 -11.266 1 84.62 307 SER B CA 1
ATOM 6429 C C . SER B 1 307 ? 25.672 -10.773 -10.969 1 84.62 307 SER B C 1
ATOM 6431 O O . SER B 1 307 ? 26.562 -10.234 -10.312 1 84.62 307 SER B O 1
ATOM 6433 N N . PRO B 1 308 ? 25.75 -11.992 -11.477 1 86.31 308 PRO B N 1
ATOM 6434 C CA . PRO B 1 308 ? 26.984 -12.742 -11.258 1 86.31 308 PRO B CA 1
ATOM 6435 C C . PRO B 1 308 ? 28.156 -12.203 -12.078 1 86.31 308 PRO B C 1
ATOM 6437 O O . PRO B 1 308 ? 27.938 -11.531 -13.094 1 86.31 308 PRO B O 1
ATOM 6440 N N . THR B 1 309 ? 29.297 -12.508 -11.547 1 80.38 309 THR B N 1
ATOM 6441 C CA . THR B 1 309 ? 30.531 -12.273 -12.289 1 80.38 309 THR B CA 1
ATOM 6442 C C . THR B 1 309 ? 31 -13.547 -12.984 1 80.38 309 THR B C 1
ATOM 6444 O O . THR B 1 309 ? 30.469 -14.633 -12.719 1 80.38 309 THR B O 1
ATOM 6447 N N . PRO B 1 310 ? 31.922 -13.422 -13.875 1 79.44 310 PRO B N 1
ATOM 6448 C CA . PRO B 1 310 ? 32.438 -14.625 -14.555 1 79.44 310 PRO B CA 1
ATOM 6449 C C . PRO B 1 310 ? 33 -15.648 -13.586 1 79.44 310 PRO B C 1
ATOM 6451 O O . PRO B 1 310 ? 33.156 -16.812 -13.945 1 79.44 310 PRO B O 1
ATOM 6454 N N . TYR B 1 311 ? 33.281 -15.273 -12.359 1 77.69 311 TYR B N 1
ATOM 6455 C CA . TYR B 1 311 ? 33.906 -16.172 -11.391 1 77.69 311 TYR B CA 1
ATOM 6456 C C . TYR B 1 311 ? 32.906 -16.641 -10.352 1 77.69 311 TYR B C 1
ATOM 6458 O O . TYR B 1 311 ? 33.25 -17.375 -9.43 1 77.69 311 TYR B O 1
ATOM 6466 N N . SER B 1 312 ? 31.703 -16.266 -10.555 1 82.88 312 SER B N 1
ATOM 6467 C CA . SER B 1 312 ? 30.688 -16.625 -9.578 1 82.88 312 SER B CA 1
ATOM 6468 C C . SER B 1 312 ? 30.375 -18.125 -9.633 1 82.88 312 SER B C 1
ATOM 6470 O O . SER B 1 312 ? 30.312 -18.719 -10.719 1 82.88 312 SER B O 1
ATOM 6472 N N . ALA B 1 313 ? 30.234 -18.703 -8.438 1 84.62 313 ALA B N 1
ATOM 6473 C CA . ALA B 1 313 ? 29.797 -20.094 -8.367 1 84.62 313 ALA B CA 1
ATOM 6474 C C . ALA B 1 313 ? 28.281 -20.203 -8.57 1 84.62 313 ALA B C 1
ATOM 6476 O O . ALA B 1 313 ? 27.516 -19.422 -8.008 1 84.62 313 ALA B O 1
ATOM 6477 N N . PHE B 1 314 ? 27.969 -21.156 -9.414 1 89.38 314 PHE B N 1
ATOM 6478 C CA . PHE B 1 314 ? 26.547 -21.422 -9.656 1 89.38 314 PHE B CA 1
ATOM 6479 C C . PHE B 1 314 ? 26.125 -22.734 -8.992 1 89.38 314 PHE B C 1
ATOM 6481 O O . PHE B 1 314 ? 26.891 -23.688 -8.93 1 89.38 314 PHE B O 1
ATOM 6488 N N . PRO B 1 315 ? 24.891 -22.703 -8.539 1 91.25 315 PRO B N 1
ATOM 6489 C CA . PRO B 1 315 ? 24.359 -24.016 -8.117 1 91.25 315 PRO B CA 1
ATOM 6490 C C . PRO B 1 315 ? 24.328 -25.016 -9.258 1 91.25 315 PRO B C 1
ATOM 6492 O O . PRO B 1 315 ? 24.094 -24.656 -10.414 1 91.25 315 PRO B O 1
ATOM 6495 N N . ASN B 1 316 ? 24.609 -26.25 -8.93 1 90.62 316 ASN B N 1
ATOM 6496 C CA . ASN B 1 316 ? 24.5 -27.312 -9.922 1 90.62 316 ASN B CA 1
ATOM 6497 C C . ASN B 1 316 ? 23.703 -28.5 -9.375 1 90.62 316 ASN B C 1
ATOM 6499 O O . ASN B 1 316 ? 23.172 -28.438 -8.273 1 90.62 316 ASN B O 1
ATOM 6503 N N . LEU B 1 317 ? 23.516 -29.547 -10.219 1 92.38 317 LEU B N 1
ATOM 6504 C CA . LEU B 1 317 ? 22.609 -30.641 -9.867 1 92.38 317 LEU B CA 1
ATOM 6505 C C . LEU B 1 317 ? 23.391 -31.875 -9.438 1 92.38 317 LEU B C 1
ATOM 6507 O O . LEU B 1 317 ? 22.828 -32.969 -9.312 1 92.38 317 LEU B O 1
ATOM 6511 N N . GLU B 1 318 ? 24.703 -31.766 -9.203 1 92.06 318 GLU B N 1
ATOM 6512 C CA . GLU B 1 318 ? 25.547 -32.906 -8.82 1 92.06 318 GLU B CA 1
ATOM 6513 C C . GLU B 1 318 ? 25.625 -33.031 -7.305 1 92.06 318 GLU B C 1
ATOM 6515 O O . GLU B 1 318 ? 26.359 -32.281 -6.656 1 92.06 318 GLU B O 1
ATOM 6520 N N . PRO B 1 319 ? 25.062 -34.219 -6.992 1 90.25 319 PRO B N 1
ATOM 6521 C CA . PRO B 1 319 ? 25.156 -34.406 -5.539 1 90.25 319 PRO B CA 1
ATOM 6522 C C . PRO B 1 319 ? 26.594 -34.562 -5.047 1 90.25 319 PRO B C 1
ATOM 6524 O O . PRO B 1 319 ? 27.406 -35.188 -5.723 1 90.25 319 PRO B O 1
ATOM 6527 N N . GLY B 1 320 ? 27.094 -34.094 -4.141 1 89.62 320 GLY B N 1
ATOM 6528 C CA . GLY B 1 320 ? 28.438 -34.188 -3.605 1 89.62 320 GLY B CA 1
ATOM 6529 C C . GLY B 1 320 ? 29.297 -32.969 -3.953 1 89.62 320 GLY B C 1
ATOM 6530 O O . GLY B 1 320 ? 30.328 -32.75 -3.316 1 89.62 320 GLY B O 1
ATOM 6531 N N . SER B 1 321 ? 28.828 -32.406 -5.031 1 91 321 SER B N 1
ATOM 6532 C CA . SER B 1 321 ? 29.547 -31.188 -5.426 1 91 321 SER B CA 1
ATOM 6533 C C . SER B 1 321 ? 29.453 -30.125 -4.344 1 91 321 SER B C 1
ATOM 6535 O O . SER B 1 321 ? 28.469 -30.047 -3.617 1 91 321 SER B O 1
ATOM 6537 N N . GLU B 1 322 ? 30.484 -29.391 -4.238 1 87.88 322 GLU B N 1
ATOM 6538 C CA . GLU B 1 322 ? 30.469 -28.234 -3.33 1 87.88 322 GLU B CA 1
ATOM 6539 C C . GLU B 1 322 ? 29.438 -27.219 -3.756 1 87.88 322 GLU B C 1
ATOM 6541 O O . GLU B 1 322 ? 28.938 -26.438 -2.93 1 87.88 322 GLU B O 1
ATOM 6546 N N . ASN B 1 323 ? 29.094 -27.312 -5.062 1 90.06 323 ASN B N 1
ATOM 6547 C CA . ASN B 1 323 ? 28.141 -26.344 -5.59 1 90.06 323 ASN B CA 1
ATOM 6548 C C . ASN B 1 323 ? 26.766 -26.984 -5.816 1 90.06 323 ASN B C 1
ATOM 6550 O O . ASN B 1 323 ? 26 -26.547 -6.672 1 90.06 323 ASN B O 1
ATOM 6554 N N . TYR B 1 324 ? 26.578 -28.047 -5.059 1 92.62 324 TYR B N 1
ATOM 6555 C CA . TYR B 1 324 ? 25.25 -28.609 -5.098 1 92.62 324 TYR B CA 1
ATOM 6556 C C . TYR B 1 324 ? 24.203 -27.578 -4.711 1 92.62 324 TYR B C 1
ATOM 6558 O O . TYR B 1 324 ? 24.422 -26.766 -3.801 1 92.62 324 TYR B O 1
ATOM 6566 N N . TYR B 1 325 ? 23.031 -27.609 -5.387 1 94.38 325 TYR B N 1
ATOM 6567 C CA . TYR B 1 325 ? 22.125 -26.469 -5.289 1 94.38 325 TYR B CA 1
ATOM 6568 C C . TYR B 1 325 ? 21.609 -26.297 -3.863 1 94.38 325 TYR B C 1
ATOM 6570 O O . TYR B 1 325 ? 21.297 -25.188 -3.441 1 94.38 325 TYR B O 1
ATOM 6578 N N . THR B 1 326 ? 21.562 -27.312 -3.045 1 9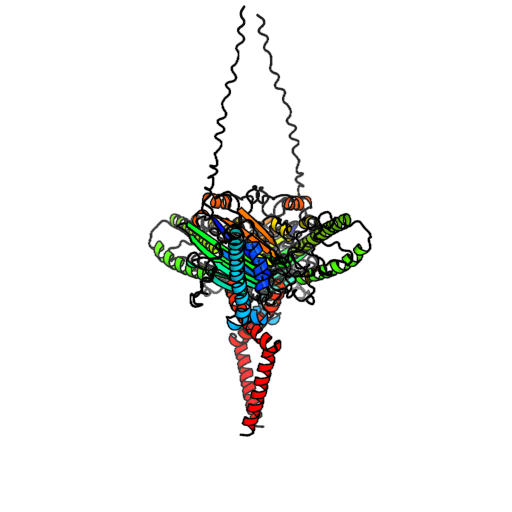3.69 326 THR B N 1
ATOM 6579 C CA . THR B 1 326 ? 21.031 -27.234 -1.686 1 93.69 326 THR B CA 1
ATOM 6580 C C . THR B 1 326 ? 21.891 -26.297 -0.832 1 93.69 326 THR B C 1
ATOM 6582 O O . THR B 1 326 ? 21.422 -25.766 0.174 1 93.69 326 THR B O 1
ATOM 6585 N N . HIS B 1 327 ? 23.109 -26.078 -1.231 1 89.62 327 HIS B N 1
ATOM 6586 C CA . HIS B 1 327 ? 24.031 -25.234 -0.479 1 89.62 327 HIS B CA 1
ATOM 6587 C C . HIS B 1 327 ? 23.75 -23.766 -0.746 1 89.62 327 HIS B C 1
ATOM 6589 O O . HIS B 1 327 ? 24.344 -22.891 -0.104 1 89.62 327 HIS B O 1
ATOM 6595 N N . PHE B 1 328 ? 22.844 -23.531 -1.68 1 90.44 328 PHE B N 1
ATOM 6596 C CA . PHE B 1 328 ? 22.562 -22.156 -2.041 1 90.44 328 PHE B CA 1
ATOM 6597 C C . PHE B 1 328 ? 21.203 -21.719 -1.519 1 90.44 328 PHE B C 1
ATOM 6599 O O . PHE B 1 328 ? 20.875 -20.531 -1.562 1 90.44 328 PHE B O 1
ATOM 6606 N N . LEU B 1 329 ? 20.438 -22.562 -0.921 1 92.44 329 LEU B N 1
ATOM 6607 C CA . LEU B 1 329 ? 19.062 -22.281 -0.531 1 92.44 329 LEU B CA 1
ATOM 6608 C C . LEU B 1 329 ? 19.016 -21.281 0.612 1 92.44 329 LEU B C 1
ATOM 6610 O O . LEU B 1 329 ? 18.062 -20.516 0.735 1 92.44 329 LEU B O 1
ATOM 6614 N N . HIS B 1 330 ? 20.016 -21.234 1.396 1 89.06 330 HIS B N 1
ATOM 6615 C CA . HIS B 1 330 ? 20.047 -20.297 2.514 1 89.06 330 HIS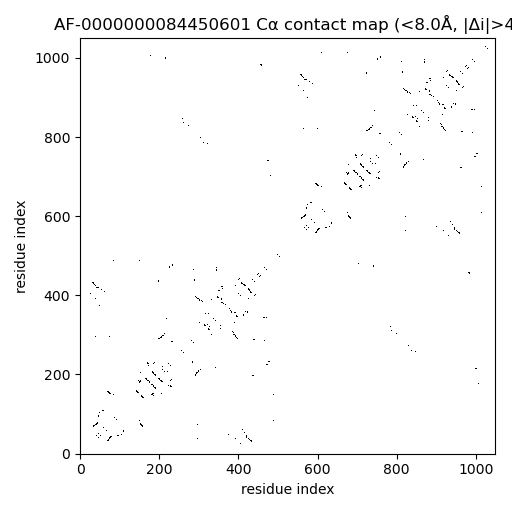 B CA 1
ATOM 6616 C C . HIS B 1 330 ? 20.125 -18.859 2.023 1 89.06 330 HIS B C 1
ATOM 6618 O O . HIS B 1 330 ? 19.875 -17.922 2.783 1 89.06 330 HIS B O 1
ATOM 6624 N N . LEU B 1 331 ? 20.438 -18.672 0.737 1 89.56 331 LEU B N 1
ATOM 6625 C CA . LEU B 1 331 ? 20.562 -17.344 0.154 1 89.56 331 LEU B CA 1
ATOM 6626 C C . LEU B 1 331 ? 19.25 -16.891 -0.461 1 89.56 331 LEU B C 1
ATOM 6628 O O . LEU B 1 331 ? 19.141 -15.766 -0.948 1 89.56 331 LEU B O 1
ATOM 6632 N N . ASP B 1 332 ? 18.328 -17.688 -0.377 1 93.25 332 ASP B N 1
ATOM 6633 C CA . ASP B 1 332 ? 17.047 -17.406 -1.023 1 93.25 332 ASP B CA 1
ATOM 6634 C C . ASP B 1 332 ? 16.406 -16.156 -0.447 1 93.25 332 ASP B C 1
ATOM 6636 O O . ASP B 1 332 ? 16.047 -16.125 0.736 1 93.25 332 ASP B O 1
ATOM 6640 N N . GLN B 1 333 ? 16.156 -15.227 -1.294 1 93.5 333 GLN B N 1
ATOM 6641 C CA . GLN B 1 333 ? 15.609 -13.938 -0.888 1 93.5 333 GLN B CA 1
ATOM 6642 C C . GLN B 1 333 ? 14.18 -14.07 -0.389 1 93.5 333 GLN B C 1
ATOM 6644 O O . GLN B 1 333 ? 13.766 -13.367 0.536 1 93.5 333 GLN B O 1
ATOM 6649 N N . LEU B 1 334 ? 13.352 -14.891 -1.041 1 97.31 334 LEU B N 1
ATOM 6650 C CA . LEU B 1 334 ? 11.945 -14.984 -0.67 1 97.31 334 LEU B CA 1
ATOM 6651 C C . LEU B 1 334 ? 11.797 -15.406 0.789 1 97.31 334 LEU B C 1
ATOM 6653 O O . LEU B 1 334 ? 11.031 -14.789 1.541 1 97.31 334 LEU B O 1
ATOM 6657 N N . THR B 1 335 ? 12.508 -16.422 1.159 1 95.19 335 THR B N 1
ATOM 6658 C CA . THR B 1 335 ? 12.414 -16.922 2.527 1 95.19 335 THR B CA 1
ATOM 6659 C C . THR B 1 335 ? 12.859 -15.859 3.521 1 95.19 335 THR B C 1
ATOM 6661 O O . THR B 1 335 ? 12.188 -15.633 4.535 1 95.19 335 THR B O 1
ATOM 6664 N N . ARG B 1 336 ? 13.891 -15.242 3.207 1 90.25 336 ARG B N 1
ATOM 6665 C CA . ARG B 1 336 ? 14.406 -14.195 4.082 1 90.25 336 ARG B CA 1
ATOM 6666 C C . ARG B 1 336 ? 13.398 -13.07 4.238 1 90.25 336 ARG B C 1
ATOM 6668 O O . ARG B 1 336 ? 13.094 -12.641 5.355 1 90.25 336 ARG B O 1
ATOM 6675 N N . GLU B 1 337 ? 12.93 -12.586 3.09 1 93.25 337 GLU B N 1
ATOM 6676 C CA . GLU B 1 337 ? 11.977 -11.477 3.105 1 93.25 337 GLU B CA 1
ATOM 6677 C C . GLU B 1 337 ? 10.672 -11.875 3.789 1 93.25 337 GLU B C 1
ATOM 6679 O O . GLU B 1 337 ? 10.078 -11.078 4.523 1 93.25 337 GLU B O 1
ATOM 6684 N N . ARG B 1 338 ? 10.227 -13.039 3.576 1 94.88 338 ARG B N 1
ATOM 6685 C CA . ARG B 1 338 ? 8.992 -13.539 4.18 1 94.88 338 ARG B CA 1
ATOM 6686 C C . ARG B 1 338 ? 9.117 -13.617 5.695 1 94.88 338 ARG B C 1
ATOM 6688 O O . ARG B 1 338 ? 8.242 -13.148 6.422 1 94.88 338 ARG B O 1
ATOM 6695 N N . LEU B 1 339 ? 10.195 -14.133 6.137 1 89 339 LEU B N 1
ATOM 6696 C CA . LEU B 1 339 ? 10.406 -14.305 7.57 1 89 339 LEU B CA 1
ATOM 6697 C C . LEU B 1 339 ? 10.586 -12.961 8.258 1 89 339 LEU B C 1
ATOM 6699 O O . LEU B 1 339 ? 10.266 -12.812 9.438 1 89 339 LEU B O 1
ATOM 6703 N N . ALA B 1 340 ? 11.031 -12.031 7.504 1 85.75 340 ALA B N 1
ATOM 6704 C CA . ALA B 1 340 ? 11.203 -10.68 8.031 1 85.75 340 ALA B CA 1
ATOM 6705 C C . ALA B 1 340 ? 9.891 -9.898 7.984 1 85.75 340 ALA B C 1
ATOM 6707 O O . ALA B 1 340 ? 9.828 -8.742 8.406 1 85.75 340 ALA B O 1
ATOM 6708 N N . GLY B 1 341 ? 8.836 -10.484 7.383 1 88.38 341 GLY B N 1
ATOM 6709 C CA . GLY B 1 341 ? 7.523 -9.852 7.336 1 88.38 341 GLY B CA 1
ATOM 6710 C C . GLY B 1 341 ? 7.41 -8.797 6.254 1 88.38 341 GLY B C 1
ATOM 6711 O O . GLY B 1 341 ? 6.648 -7.84 6.395 1 88.38 341 GLY B O 1
ATOM 6712 N N . ARG B 1 342 ? 8.133 -8.891 5.184 1 91.62 342 ARG B N 1
ATOM 6713 C CA . ARG B 1 342 ? 8.148 -7.855 4.156 1 91.62 342 ARG B CA 1
ATOM 6714 C C . ARG B 1 342 ? 7.402 -8.312 2.908 1 91.62 342 ARG B C 1
ATOM 6716 O O . ARG B 1 342 ? 7.156 -7.512 2 1 91.62 342 ARG B O 1
ATOM 6723 N N . THR B 1 343 ? 7.105 -9.586 2.883 1 95.81 343 THR B N 1
ATOM 6724 C CA . THR B 1 343 ? 6.383 -10.117 1.736 1 95.81 343 THR B CA 1
ATOM 6725 C C . THR B 1 343 ? 5.648 -11.406 2.113 1 95.81 343 THR B C 1
ATOM 6727 O O . THR B 1 343 ? 5.898 -11.977 3.174 1 95.81 343 THR B O 1
ATOM 6730 N N . LEU B 1 344 ? 4.656 -11.734 1.285 1 97.81 344 LEU B N 1
ATOM 6731 C CA . LEU B 1 344 ? 3.906 -12.977 1.424 1 97.81 344 LEU B CA 1
ATOM 6732 C C . LEU B 1 344 ? 3.574 -13.258 2.887 1 97.81 344 LEU B C 1
ATOM 6734 O O . LEU B 1 344 ? 3.873 -14.336 3.402 1 97.81 344 LEU B O 1
ATOM 6738 N N . HIS B 1 345 ? 2.957 -12.312 3.525 1 95.31 345 HIS B N 1
ATOM 6739 C CA . HIS B 1 345 ? 2.666 -12.289 4.953 1 95.31 345 HIS B CA 1
ATOM 6740 C C . HIS B 1 345 ? 1.811 -13.484 5.363 1 95.31 345 HIS B C 1
ATOM 6742 O O . HIS B 1 345 ? 0.738 -13.711 4.797 1 95.31 345 HIS B O 1
ATOM 6748 N N . GLY B 1 346 ? 2.312 -14.266 6.344 1 94.94 346 GLY B N 1
ATOM 6749 C CA . GLY B 1 346 ? 1.546 -15.352 6.934 1 94.94 346 GLY B CA 1
ATOM 6750 C C . GLY B 1 346 ? 1.621 -16.641 6.129 1 94.94 346 GLY B C 1
ATOM 6751 O O . GLY B 1 346 ? 1.231 -17.703 6.613 1 94.94 346 GLY B O 1
ATOM 6752 N N . LEU B 1 347 ? 2.137 -16.594 4.914 1 97.69 347 LEU B N 1
ATOM 6753 C CA . LEU B 1 347 ? 2.145 -17.781 4.059 1 97.69 347 LEU B CA 1
ATOM 6754 C C . LEU B 1 347 ? 3.318 -18.688 4.402 1 97.69 347 LEU B C 1
ATOM 6756 O O . LEU B 1 347 ? 4.344 -18.219 4.902 1 97.69 347 LEU B O 1
ATOM 6760 N N . SER B 1 348 ? 3.076 -19.938 4.094 1 96.81 348 SER B N 1
ATOM 6761 C CA . SER B 1 348 ? 4.09 -20.969 4.266 1 96.81 348 SER B CA 1
ATOM 6762 C C . SER B 1 348 ? 4.473 -21.609 2.93 1 96.81 348 SER B C 1
ATOM 6764 O O . SER B 1 348 ? 3.719 -21.516 1.957 1 96.81 348 SER B O 1
ATOM 6766 N N . GLU B 1 349 ? 5.551 -22.125 2.951 1 98.12 349 GLU B N 1
ATOM 6767 C CA . GLU B 1 349 ? 6.023 -22.891 1.798 1 98.12 349 GLU B CA 1
ATOM 6768 C C . GLU B 1 349 ? 6.598 -24.234 2.223 1 98.12 349 GLU B C 1
ATOM 6770 O O . GLU B 1 349 ? 7.297 -24.328 3.234 1 98.12 349 GLU B O 1
ATOM 6775 N N . HIS B 1 350 ? 6.242 -25.234 1.477 1 98.19 350 HIS B N 1
ATOM 6776 C CA . HIS B 1 350 ? 6.848 -26.531 1.731 1 98.19 350 HIS B CA 1
ATOM 6777 C C . HIS B 1 350 ? 8.336 -26.531 1.389 1 98.19 350 HIS B C 1
ATOM 6779 O O . HIS B 1 350 ? 8.781 -25.719 0.569 1 98.19 350 HIS B O 1
ATOM 6785 N N . GLU B 1 351 ? 9.047 -27.453 1.958 1 97.56 351 GLU B N 1
ATOM 6786 C CA . GLU B 1 351 ? 10.5 -27.516 1.779 1 97.56 351 GLU B CA 1
ATOM 6787 C C . GLU B 1 351 ? 10.867 -27.672 0.308 1 97.56 351 GLU B C 1
ATOM 6789 O O . GLU B 1 351 ? 10.281 -28.516 -0.392 1 97.56 351 GLU B O 1
ATOM 6794 N N . ILE B 1 352 ? 11.797 -26.906 -0.111 1 97.94 352 ILE B N 1
ATOM 6795 C CA . ILE B 1 352 ? 12.266 -26.969 -1.491 1 97.94 352 ILE B CA 1
ATOM 6796 C C . ILE B 1 352 ? 13.32 -28.062 -1.634 1 97.94 352 ILE B C 1
ATOM 6798 O O . ILE B 1 352 ? 14.367 -28.016 -0.98 1 97.94 352 ILE B O 1
ATOM 6802 N N . LYS B 1 353 ? 13.062 -28.984 -2.486 1 96.31 353 LYS B N 1
ATOM 6803 C CA . LYS B 1 353 ? 14.008 -30.062 -2.74 1 96.31 353 LYS B CA 1
ATOM 6804 C C . LYS B 1 353 ? 14.305 -30.203 -4.23 1 96.31 353 LYS B C 1
ATOM 6806 O O . LYS B 1 353 ? 14.758 -31.266 -4.684 1 96.31 353 LYS B O 1
ATOM 6811 N N . PHE B 1 354 ? 13.984 -29.219 -4.98 1 97.44 354 PHE B N 1
ATOM 6812 C CA . PHE B 1 354 ? 14.234 -29.219 -6.414 1 97.44 354 PHE B CA 1
ATOM 6813 C C . PHE B 1 354 ? 15.242 -28.141 -6.785 1 97.44 354 PHE B C 1
ATOM 6815 O O . PHE B 1 354 ? 15.43 -27.172 -6.039 1 97.44 354 PHE B O 1
ATOM 6822 N N . PRO B 1 355 ? 15.875 -28.297 -7.941 1 96.62 355 PRO B N 1
ATOM 6823 C CA . PRO B 1 355 ? 16.891 -27.328 -8.352 1 96.62 355 PRO B CA 1
ATOM 6824 C C . PRO B 1 355 ? 16.281 -25.984 -8.766 1 96.62 355 PRO B C 1
ATOM 6826 O O . PRO B 1 355 ? 15.062 -25.828 -8.805 1 96.62 355 PRO B O 1
ATOM 6829 N N . PRO B 1 356 ? 17.141 -25.016 -9.031 1 97.31 356 PRO B N 1
ATOM 6830 C CA . PRO B 1 356 ? 16.641 -23.719 -9.508 1 97.31 356 PRO B CA 1
ATOM 6831 C C . PRO B 1 356 ? 15.734 -23.859 -10.727 1 97.31 356 PRO B C 1
ATOM 6833 O O . PRO B 1 356 ? 15.914 -24.766 -11.539 1 97.31 356 PRO B O 1
ATOM 6836 N N . THR B 1 357 ? 14.836 -22.953 -10.797 1 98.31 357 THR B N 1
ATOM 6837 C CA . THR B 1 357 ? 13.836 -23.031 -11.859 1 98.31 357 THR B CA 1
ATOM 6838 C C . THR B 1 357 ? 14.109 -22 -12.938 1 98.31 357 THR B C 1
ATOM 6840 O O . THR B 1 357 ? 13.375 -21.906 -13.922 1 98.31 357 THR B O 1
ATOM 6843 N N . TYR B 1 358 ? 15.102 -21.188 -12.781 1 96.81 358 TYR B N 1
ATOM 6844 C CA . TYR B 1 358 ? 15.461 -20.078 -13.656 1 96.81 358 TYR B CA 1
ATOM 6845 C C . TYR B 1 358 ? 16.938 -19.719 -13.508 1 96.81 358 TYR B C 1
ATOM 6847 O O . TYR B 1 358 ? 17.484 -19.781 -12.406 1 96.81 358 TYR B O 1
ATOM 6855 N N . LYS B 1 359 ? 17.625 -19.484 -14.414 1 95.94 359 LYS B N 1
ATOM 6856 C CA . LYS B 1 359 ? 17.312 -19.266 -15.828 1 95.94 359 LYS B CA 1
ATOM 6857 C C . LYS B 1 359 ? 18.031 -20.281 -16.703 1 95.94 359 LYS B C 1
ATOM 6859 O O . LYS B 1 359 ? 19.25 -20.391 -16.672 1 95.94 359 LYS B O 1
ATOM 6864 N N . TYR B 1 360 ? 17.312 -20.906 -17.547 1 95.44 360 TYR B N 1
ATOM 6865 C CA . TYR B 1 360 ? 17.844 -21.953 -18.422 1 95.44 360 TYR B CA 1
ATOM 6866 C C . TYR B 1 360 ? 18.047 -21.422 -19.844 1 95.44 360 TYR B C 1
ATOM 6868 O O . TYR B 1 360 ? 17.234 -20.641 -20.344 1 95.44 360 TYR B O 1
ATOM 6876 N N . VAL B 1 361 ? 19.156 -21.781 -20.359 1 93.88 361 VAL B N 1
ATOM 6877 C CA . VAL B 1 361 ? 19.391 -21.656 -21.797 1 93.88 361 VAL B CA 1
ATOM 6878 C C . VAL B 1 361 ? 19.266 -23.031 -22.469 1 93.88 361 VAL B C 1
ATOM 6880 O O . VAL B 1 361 ? 20 -23.953 -22.141 1 93.88 361 VAL B O 1
ATOM 6883 N N . VAL B 1 362 ? 18.297 -23.109 -23.312 1 89.5 362 VAL B N 1
ATOM 6884 C CA . VAL B 1 362 ? 18 -24.406 -23.906 1 89.5 362 VAL B CA 1
ATOM 6885 C C . VAL B 1 362 ? 18.469 -24.438 -25.359 1 89.5 362 VAL B C 1
ATOM 6887 O O . VAL B 1 362 ? 18.375 -23.438 -26.062 1 89.5 362 VAL B O 1
ATOM 6890 N N . ASP B 1 363 ? 19.203 -25.531 -25.672 1 80.81 363 ASP B N 1
ATOM 6891 C CA . ASP B 1 363 ? 19.609 -25.75 -27.047 1 80.81 363 ASP B CA 1
ATOM 6892 C C . ASP B 1 363 ? 18.406 -26.078 -27.938 1 80.81 363 ASP B C 1
ATOM 6894 O O . ASP B 1 363 ? 17.812 -27.156 -27.812 1 80.81 363 ASP B O 1
ATOM 6898 N N . SER B 1 364 ? 17.875 -25.125 -28.656 1 65.25 364 SER B N 1
ATOM 6899 C CA . SER B 1 364 ? 16.656 -25.281 -29.453 1 65.25 364 SER B CA 1
ATOM 6900 C C . SER B 1 364 ? 16.891 -26.141 -30.688 1 65.25 364 SER B C 1
ATOM 6902 O O . SER B 1 364 ? 15.945 -26.547 -31.359 1 65.25 364 SER B O 1
ATOM 6904 N N . LYS B 1 365 ? 18.141 -26.391 -31.094 1 60.91 365 LYS B N 1
ATOM 6905 C CA . LYS B 1 365 ? 18.422 -27.062 -32.344 1 60.91 365 LYS B CA 1
ATOM 6906 C C . LYS B 1 365 ? 18.172 -28.562 -32.25 1 60.91 365 LYS B C 1
ATOM 6908 O O . LYS B 1 365 ? 17.906 -29.219 -33.25 1 60.91 365 LYS B O 1
ATOM 6913 N N . THR B 1 366 ? 18.5 -29.094 -31.125 1 56.56 366 THR B N 1
ATOM 6914 C CA . THR B 1 366 ? 18.375 -30.547 -31.094 1 56.56 366 THR B CA 1
ATOM 6915 C C . THR B 1 366 ? 16.906 -30.969 -31.078 1 56.56 366 THR B C 1
ATOM 6917 O O . THR B 1 366 ? 16.141 -30.562 -30.203 1 56.56 366 THR B O 1
ATOM 6920 N N . ARG B 1 367 ? 16.406 -31.234 -32.375 1 56.03 367 ARG B N 1
ATOM 6921 C CA . ARG B 1 367 ? 15.016 -31.641 -32.594 1 56.03 367 ARG B CA 1
ATOM 6922 C C . ARG B 1 367 ? 14.617 -32.75 -31.641 1 56.03 367 ARG B C 1
ATOM 6924 O O . ARG B 1 367 ? 15.43 -33.625 -31.312 1 56.03 367 ARG B O 1
ATOM 6931 N N . PRO B 1 368 ? 13.422 -32.594 -31.016 1 55.09 368 PRO B N 1
ATOM 6932 C CA . PRO B 1 368 ? 12.938 -33.688 -30.203 1 55.09 368 PRO B CA 1
ATOM 6933 C C . PRO B 1 368 ? 13.133 -35.062 -30.875 1 55.09 368 PRO B C 1
ATOM 6935 O O . PRO B 1 368 ? 13.109 -35.156 -32.094 1 55.09 368 PRO B O 1
ATOM 6938 N N . SER B 1 369 ? 14.016 -35.938 -30.453 1 46.91 369 SER B N 1
ATOM 6939 C CA . SER B 1 369 ? 14.109 -37.25 -31.078 1 46.91 369 SER B CA 1
ATOM 6940 C C . SER B 1 369 ? 12.75 -37.719 -31.547 1 46.91 369 SER B C 1
ATOM 6942 O O . SER B 1 369 ? 11.766 -37.688 -30.797 1 46.91 369 SER B O 1
ATOM 6944 N N . SER B 1 370 ? 12.445 -37.375 -32.75 1 43.53 370 SER B N 1
ATOM 6945 C CA . SER B 1 370 ? 11.258 -37.906 -33.438 1 43.53 370 SER B CA 1
ATOM 6946 C C . SER B 1 370 ? 10.945 -39.344 -33 1 43.53 370 SER B C 1
ATOM 6948 O O . SER B 1 370 ? 10.102 -40 -33.594 1 43.53 370 SER B O 1
ATOM 6950 N N . GLU B 1 371 ? 11.812 -39.969 -32.156 1 40.31 371 GLU B N 1
ATOM 6951 C CA . GLU B 1 371 ? 11.367 -41.375 -31.984 1 40.31 371 GLU B CA 1
ATOM 6952 C C . GLU B 1 371 ? 9.953 -41.406 -31.406 1 40.31 371 GLU B C 1
ATOM 6954 O O . GLU B 1 371 ? 9.641 -40.688 -30.453 1 40.31 371 GLU B O 1
ATOM 6959 N N . ALA B 1 372 ? 8.992 -41.875 -31.969 1 39.19 372 ALA B N 1
ATOM 6960 C CA . ALA B 1 372 ? 7.621 -42.375 -31.859 1 39.19 372 ALA B CA 1
ATOM 6961 C C . ALA B 1 372 ? 7.391 -43.062 -30.531 1 39.19 372 ALA B C 1
ATOM 6963 O O . ALA B 1 372 ? 8.031 -44.094 -30.234 1 39.19 372 ALA B O 1
ATOM 6964 N N . GLY B 1 373 ? 7.047 -42.281 -29.391 1 40.22 373 GLY B N 1
ATOM 6965 C CA . GLY B 1 373 ? 6.488 -42.781 -28.141 1 40.22 373 GLY B CA 1
ATOM 6966 C C . GLY B 1 373 ? 7.137 -42.156 -26.922 1 40.22 373 GLY B C 1
ATOM 6967 O O . GLY B 1 373 ? 6.785 -42.5 -25.781 1 40.22 373 GLY B O 1
ATOM 6968 N N . ASN B 1 374 ? 8.5 -41.75 -27.047 1 47.81 374 ASN B N 1
ATOM 6969 C CA . ASN B 1 374 ? 9.102 -41.344 -25.781 1 47.81 374 ASN B CA 1
ATOM 6970 C C . ASN B 1 374 ? 8.797 -39.875 -25.484 1 47.81 374 ASN B C 1
ATOM 6972 O O . ASN B 1 374 ? 9.344 -38.969 -26.125 1 47.81 374 ASN B O 1
ATOM 6976 N N . PRO B 1 375 ? 7.711 -39.594 -24.891 1 52.62 375 PRO B N 1
ATOM 6977 C CA . PRO B 1 375 ? 7.148 -38.312 -24.531 1 52.62 375 PRO B CA 1
ATOM 6978 C C . PRO B 1 375 ? 8.172 -37.375 -23.875 1 52.62 375 PRO B C 1
ATOM 6980 O O . PRO B 1 375 ? 7.906 -36.188 -23.703 1 52.62 375 PRO B O 1
ATOM 6983 N N . ILE B 1 376 ? 9.297 -37.938 -23.359 1 56.69 376 ILE B N 1
ATOM 6984 C CA . ILE B 1 376 ? 10.117 -37.031 -22.578 1 56.69 376 ILE B CA 1
ATOM 6985 C C . ILE B 1 376 ? 11.234 -36.469 -23.453 1 56.69 376 ILE B C 1
ATOM 6987 O O . ILE B 1 376 ? 12 -37.188 -24.047 1 56.69 376 ILE B O 1
ATOM 6991 N N . ASP B 1 377 ? 11.078 -35.281 -23.984 1 64.38 377 ASP B N 1
ATOM 6992 C CA . ASP B 1 377 ? 12.07 -34.5 -24.703 1 64.38 377 ASP B CA 1
ATOM 6993 C C . ASP B 1 377 ? 13.273 -34.156 -23.828 1 64.38 377 ASP B C 1
ATOM 6995 O O . ASP B 1 377 ? 13.148 -33.438 -22.828 1 64.38 377 ASP B O 1
ATOM 6999 N N . GLU B 1 378 ? 14.289 -35.062 -24 1 70.06 378 GLU B N 1
ATOM 7000 C CA . GLU B 1 378 ? 15.5 -34.688 -23.281 1 70.06 378 GLU B CA 1
ATOM 7001 C C . GLU B 1 378 ? 16.141 -33.438 -23.875 1 70.06 378 GLU B C 1
ATOM 7003 O O . GLU B 1 378 ? 16.531 -33.438 -25.047 1 70.06 378 GLU B O 1
ATOM 7008 N N . VAL B 1 379 ? 16.047 -32.375 -23.188 1 82.75 379 VAL B N 1
ATOM 7009 C CA . VAL B 1 379 ? 16.516 -31.078 -23.641 1 82.75 379 VAL B CA 1
ATOM 7010 C C . VAL B 1 379 ? 17.875 -30.781 -23.031 1 82.75 379 VAL B C 1
ATOM 7012 O O . VAL B 1 379 ? 18.062 -30.906 -21.812 1 82.75 379 VAL B O 1
ATOM 7015 N N . LYS B 1 380 ? 18.875 -30.562 -23.938 1 87.19 380 LYS B N 1
ATOM 7016 C CA . LYS B 1 380 ? 20.141 -30.047 -23.422 1 87.19 380 LYS B CA 1
ATOM 7017 C C . LYS B 1 380 ? 20 -28.609 -22.953 1 87.19 380 LYS B C 1
ATOM 7019 O O . LYS B 1 380 ? 19.359 -27.781 -23.609 1 87.19 380 LYS B O 1
ATOM 7024 N N . TRP B 1 381 ? 20.531 -28.406 -21.781 1 92.06 381 TRP B N 1
ATOM 7025 C CA . TRP B 1 381 ? 20.391 -27.078 -21.203 1 92.06 381 TRP B CA 1
ATOM 7026 C C . TRP B 1 381 ? 21.609 -26.703 -20.375 1 92.06 381 TRP B C 1
ATOM 7028 O O . TRP B 1 381 ? 22.406 -27.578 -20.016 1 92.06 381 TRP B O 1
ATOM 7038 N N . GLU B 1 382 ? 21.844 -25.406 -20.219 1 93 382 GLU B N 1
ATOM 7039 C CA . GLU B 1 382 ? 22.781 -24.828 -19.25 1 93 382 GLU B CA 1
ATOM 7040 C C . GLU B 1 382 ? 22.172 -23.609 -18.578 1 93 382 GLU B C 1
ATOM 7042 O O . GLU B 1 382 ? 21.203 -23.031 -19.078 1 93 382 GLU B O 1
ATOM 7047 N N . PHE B 1 383 ? 22.703 -23.328 -17.438 1 94.5 383 PHE B N 1
ATOM 7048 C CA . PHE B 1 383 ? 22.281 -22.078 -16.812 1 94.5 383 PHE B CA 1
ATOM 7049 C C . PHE B 1 383 ? 22.844 -20.891 -17.578 1 94.5 383 PHE B C 1
ATOM 7051 O O . PHE B 1 383 ? 23.984 -20.922 -18.031 1 94.5 383 PHE B O 1
ATOM 7058 N N . ALA B 1 384 ? 21.969 -19.828 -17.703 1 93.94 384 ALA B N 1
ATOM 7059 C CA . ALA B 1 384 ? 22.469 -18.594 -18.297 1 93.94 384 ALA B CA 1
ATOM 7060 C C . ALA B 1 384 ? 23.578 -17.969 -17.453 1 93.94 384 ALA B C 1
ATOM 7062 O O . ALA B 1 384 ? 23.438 -17.859 -16.234 1 93.94 384 ALA B O 1
ATOM 7063 N N . PRO B 1 385 ? 24.625 -17.547 -18.031 1 90.62 385 PRO B N 1
ATOM 7064 C CA . PRO B 1 385 ? 25.781 -17.062 -17.266 1 90.62 385 PRO B CA 1
ATOM 7065 C C . PRO B 1 385 ? 25.562 -15.68 -16.656 1 90.62 385 PRO B C 1
ATOM 7067 O O . PRO B 1 385 ? 26.266 -15.289 -15.727 1 90.62 385 PRO B O 1
ATOM 7070 N N . HIS B 1 386 ? 24.609 -14.969 -17.141 1 90.25 386 HIS B N 1
ATOM 7071 C CA . HIS B 1 386 ? 24.5 -13.57 -16.719 1 90.25 386 HIS B CA 1
ATOM 7072 C C . HIS B 1 386 ? 23.453 -13.414 -15.617 1 90.25 386 HIS B C 1
ATOM 7074 O O . HIS B 1 386 ? 23.156 -12.289 -15.203 1 90.25 386 HIS B O 1
ATOM 7080 N N . ARG B 1 387 ? 22.906 -14.523 -15.172 1 91.69 387 ARG B N 1
ATOM 7081 C CA . ARG B 1 387 ? 21.953 -14.539 -14.062 1 91.69 387 ARG B CA 1
ATOM 7082 C C . ARG B 1 387 ? 22.281 -15.664 -13.086 1 91.69 387 ARG B C 1
ATOM 7084 O O . ARG B 1 387 ? 22.594 -16.781 -13.5 1 91.69 387 ARG B O 1
ATOM 7091 N N . TYR B 1 388 ? 22.219 -15.328 -11.797 1 88.94 388 TYR B N 1
ATOM 7092 C CA . TYR B 1 388 ? 22.297 -16.438 -10.859 1 88.94 388 TYR B CA 1
ATOM 7093 C C . TYR B 1 388 ? 21.078 -17.359 -11.016 1 88.94 388 TYR B C 1
ATOM 7095 O O . TYR B 1 388 ? 19.938 -16.891 -11.031 1 88.94 388 TYR B O 1
ATOM 7103 N N . PRO B 1 389 ? 21.359 -18.625 -11.148 1 94.19 389 PRO B N 1
ATOM 7104 C CA . PRO B 1 389 ? 20.203 -19.531 -11.078 1 94.19 389 PRO B CA 1
ATOM 7105 C C . PRO B 1 389 ? 19.438 -19.406 -9.758 1 94.19 389 PRO B C 1
ATOM 7107 O O . PRO B 1 389 ? 20.047 -19.328 -8.688 1 94.19 389 PRO B O 1
ATOM 7110 N N . GLY B 1 390 ? 18.141 -19.281 -9.797 1 95.56 390 GLY B N 1
ATOM 7111 C CA . GLY B 1 390 ? 17.328 -19.109 -8.594 1 95.56 390 GLY B CA 1
ATOM 7112 C C . GLY B 1 390 ? 16 -19.828 -8.656 1 95.56 390 GLY B C 1
ATOM 7113 O O . GLY B 1 390 ? 15.664 -20.438 -9.68 1 95.56 390 GLY B O 1
ATOM 7114 N N . TRP B 1 391 ? 15.336 -19.859 -7.57 1 98.12 391 TRP B N 1
ATOM 7115 C CA . TRP B 1 391 ? 14 -20.438 -7.445 1 98.12 391 TRP B CA 1
ATOM 7116 C C . TRP B 1 391 ? 12.922 -19.359 -7.582 1 98.12 391 TRP B C 1
ATOM 7118 O O . TRP B 1 391 ? 12.305 -18.969 -6.594 1 98.12 391 TRP B O 1
ATOM 7128 N N . THR B 1 392 ? 12.633 -18.953 -8.812 1 98.38 392 THR B N 1
ATOM 7129 C CA . THR B 1 392 ? 11.727 -17.828 -9.031 1 98.38 392 THR B CA 1
ATOM 7130 C C . THR B 1 392 ? 10.273 -18.297 -9.062 1 98.38 392 THR B C 1
ATOM 7132 O O . THR B 1 392 ? 9.359 -17.547 -8.734 1 98.38 392 THR B O 1
ATOM 7135 N N . ASP B 1 393 ? 10 -19.531 -9.531 1 98.62 393 ASP B N 1
ATOM 7136 C CA . ASP B 1 393 ? 8.664 -20.109 -9.555 1 98.62 393 ASP B CA 1
ATOM 7137 C C . ASP B 1 393 ? 8.344 -20.812 -8.242 1 98.62 393 ASP B C 1
ATOM 7139 O O . ASP B 1 393 ? 9 -21.797 -7.883 1 98.62 393 ASP B O 1
ATOM 7143 N N . ARG B 1 394 ? 7.383 -20.281 -7.551 1 98.69 394 ARG B N 1
ATOM 7144 C CA . ARG B 1 394 ? 7.113 -20.75 -6.195 1 98.69 394 ARG B CA 1
ATOM 7145 C C . ARG B 1 394 ? 5.613 -20.906 -5.961 1 98.69 394 ARG B C 1
ATOM 7147 O O . ARG B 1 394 ? 4.801 -20.297 -6.648 1 98.69 394 ARG B O 1
ATOM 7154 N N . ILE B 1 395 ? 5.227 -21.781 -5.113 1 98.94 395 ILE B N 1
ATO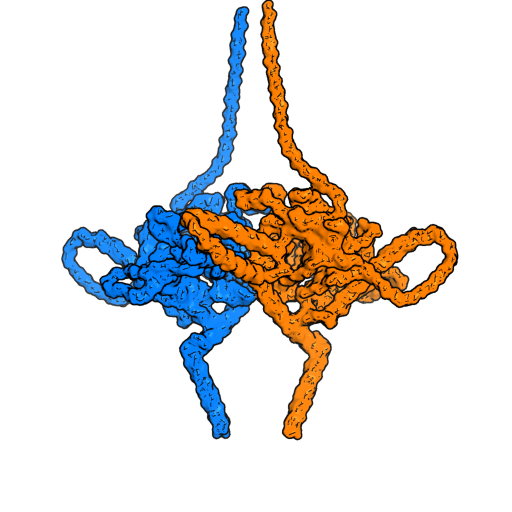M 7155 C CA . ILE B 1 395 ? 3.855 -21.969 -4.652 1 98.94 395 ILE B CA 1
ATOM 7156 C C . ILE B 1 395 ? 3.814 -21.922 -3.127 1 98.94 395 ILE B C 1
ATOM 7158 O O . ILE B 1 395 ? 4.473 -22.719 -2.459 1 98.94 395 ILE B O 1
ATOM 7162 N N . LEU B 1 396 ? 3.111 -20.953 -2.602 1 98.88 396 LEU B N 1
ATOM 7163 C CA . LEU B 1 396 ? 2.926 -20.812 -1.162 1 98.88 396 LEU B CA 1
ATOM 7164 C C . LEU B 1 396 ? 1.455 -20.953 -0.786 1 98.88 396 LEU B C 1
ATOM 7166 O O . LEU B 1 396 ? 0.581 -20.906 -1.654 1 98.88 396 LEU B O 1
ATOM 7170 N N . PHE B 1 397 ? 1.226 -21.234 0.481 1 98.69 397 PHE B N 1
ATOM 7171 C CA . PHE B 1 397 ? -0.143 -21.406 0.955 1 98.69 397 PHE B CA 1
ATOM 7172 C C . PHE B 1 397 ? -0.271 -20.953 2.408 1 98.69 397 PHE B C 1
ATOM 7174 O O . PHE B 1 397 ? 0.732 -20.828 3.111 1 98.69 397 PHE B O 1
ATOM 7181 N N . LEU B 1 398 ? -1.454 -20.594 2.787 1 97.38 398 LEU B N 1
ATOM 7182 C CA . LEU B 1 398 ? -1.732 -20.359 4.199 1 97.38 398 LEU B CA 1
ATOM 7183 C C . LEU B 1 398 ? -1.933 -21.672 4.945 1 97.38 398 LEU B C 1
ATOM 7185 O O . LEU B 1 398 ? -2.797 -22.469 4.582 1 97.38 398 LEU B O 1
ATOM 7189 N N . GLU B 1 399 ? -1.141 -21.891 5.945 1 96.62 399 GLU B N 1
ATOM 7190 C CA . GLU B 1 399 ? -1.302 -23.078 6.789 1 96.62 399 GLU B CA 1
ATOM 7191 C C . GLU B 1 399 ? -2.629 -23.047 7.543 1 96.62 399 GLU B C 1
ATOM 7193 O O . GLU B 1 399 ? -3.23 -21.969 7.699 1 96.62 399 GLU B O 1
ATOM 7198 N N . LEU B 1 400 ? -3.029 -24.219 8.016 1 96.31 400 LEU B N 1
ATOM 7199 C CA . LEU B 1 400 ? -4.223 -24.25 8.852 1 96.31 400 LEU B CA 1
ATOM 7200 C C . LEU B 1 400 ? -4.043 -23.344 10.07 1 96.31 400 LEU B C 1
ATOM 7202 O O . LEU B 1 400 ? -2.959 -23.281 10.648 1 96.31 400 LEU B O 1
ATOM 7206 N N . PRO B 1 401 ? -5.109 -22.625 10.398 1 95 401 PRO B N 1
ATOM 7207 C CA . PRO B 1 401 ? -4.973 -21.719 11.539 1 95 401 PRO B CA 1
ATOM 7208 C C . PRO B 1 401 ? -4.805 -22.469 12.859 1 95 401 PRO B C 1
ATOM 7210 O O . PRO B 1 401 ? -5.156 -23.656 12.961 1 95 401 PRO B O 1
ATOM 7213 N N . SER B 1 402 ? -4.344 -21.797 13.875 1 91.19 402 SER B N 1
ATOM 7214 C CA . SER B 1 402 ? -3.998 -22.406 15.156 1 91.19 402 SER B CA 1
ATOM 7215 C C . SER B 1 402 ? -5.238 -22.938 15.867 1 91.19 402 SER B C 1
ATOM 7217 O O . SER B 1 402 ? -5.156 -23.906 16.625 1 91.19 402 SER B O 1
ATOM 7219 N N . TRP B 1 403 ? -6.406 -22.359 15.664 1 93.06 403 TRP B N 1
ATOM 7220 C CA . TRP B 1 403 ? -7.613 -22.75 16.375 1 93.06 403 TRP B CA 1
ATOM 7221 C C . TRP B 1 403 ? -8.234 -24 15.742 1 93.06 403 TRP B C 1
ATOM 7223 O O . TRP B 1 403 ? -9.133 -24.609 16.328 1 93.06 403 TRP B O 1
ATOM 7233 N N . ILE B 1 404 ? -7.844 -24.359 14.562 1 91.38 404 ILE B N 1
ATOM 7234 C CA . ILE B 1 404 ? -8.219 -25.625 13.953 1 91.38 404 ILE B CA 1
ATOM 7235 C C . ILE B 1 404 ? -7.172 -26.688 14.297 1 91.38 404 ILE B C 1
ATOM 7237 O O . ILE B 1 404 ? -7.52 -27.828 14.602 1 91.38 404 ILE B O 1
ATOM 7241 N N . GLY B 1 405 ? -5.938 -26.25 14.258 1 87 405 GLY B N 1
ATOM 7242 C CA . GLY B 1 405 ? -4.848 -27.172 14.531 1 87 405 GLY B CA 1
ATOM 7243 C C . GLY B 1 405 ? -4.469 -28.016 13.328 1 87 405 GLY B C 1
ATOM 7244 O O . GLY B 1 405 ? -5.184 -28.031 12.32 1 87 405 GLY B O 1
ATOM 7245 N N . GLY B 1 406 ? -3.262 -28.531 13.398 1 88.56 406 GLY B N 1
ATOM 7246 C CA . GLY B 1 406 ? -2.764 -29.359 12.32 1 88.56 406 GLY B CA 1
ATOM 7247 C C . GLY B 1 406 ? -2.027 -28.578 11.25 1 88.56 406 GLY B C 1
ATOM 7248 O O . GLY B 1 406 ? -1.833 -27.375 11.383 1 88.56 406 GLY B O 1
ATOM 7249 N N . ASN B 1 407 ? -1.573 -29.359 10.227 1 92.81 407 ASN B N 1
ATOM 7250 C CA . ASN B 1 407 ? -0.868 -28.797 9.078 1 92.81 407 ASN B CA 1
ATOM 7251 C C . ASN B 1 407 ? -1.421 -29.344 7.762 1 92.81 407 ASN B C 1
ATOM 7253 O O . ASN B 1 407 ? -2.064 -30.391 7.738 1 92.81 407 ASN B O 1
ATOM 7257 N N . MET B 1 408 ? -1.194 -28.578 6.762 1 95.31 408 MET B N 1
ATOM 7258 C CA . MET B 1 408 ? -1.51 -29.094 5.43 1 95.31 408 MET B CA 1
ATOM 7259 C C . MET B 1 408 ? -0.684 -30.328 5.117 1 95.31 408 MET B C 1
ATOM 7261 O O . MET B 1 408 ? 0.501 -30.391 5.449 1 95.31 408 MET B O 1
ATOM 7265 N N . ASN B 1 409 ? -1.355 -31.297 4.57 1 96.25 409 ASN B N 1
ATOM 7266 C CA . ASN B 1 409 ? -0.631 -32.5 4.129 1 96.25 409 ASN B CA 1
ATOM 7267 C C . ASN B 1 409 ? -0.154 -32.344 2.686 1 96.25 409 ASN B C 1
ATOM 7269 O O . ASN B 1 409 ? -0.921 -32.562 1.749 1 96.25 409 ASN B O 1
ATOM 7273 N N . VAL B 1 410 ? 1.087 -32 2.52 1 97.56 410 VAL B N 1
ATOM 7274 C CA . VAL B 1 410 ? 1.666 -31.844 1.189 1 97.56 410 VAL B CA 1
ATOM 7275 C C . VAL B 1 410 ? 2.18 -33.188 0.687 1 97.56 410 VAL B C 1
ATOM 7277 O O . VAL B 1 410 ? 3.082 -33.781 1.284 1 97.56 410 VAL B O 1
ATOM 7280 N N . ARG B 1 411 ? 1.614 -33.656 -0.419 1 96.69 411 ARG B N 1
ATOM 7281 C CA . ARG B 1 411 ? 2.061 -34.906 -1.021 1 96.69 411 ARG B CA 1
ATOM 7282 C C . ARG B 1 411 ? 3.375 -34.719 -1.771 1 96.69 411 ARG B C 1
ATOM 7284 O O . ARG B 1 411 ? 4.254 -35.562 -1.723 1 96.69 411 ARG B O 1
ATOM 7291 N N . ALA B 1 412 ? 3.365 -33.656 -2.486 1 97.88 412 ALA B N 1
ATOM 7292 C CA . ALA B 1 412 ? 4.547 -33.375 -3.303 1 97.88 412 ALA B CA 1
ATOM 7293 C C . ALA B 1 412 ? 4.695 -31.906 -3.611 1 97.88 412 ALA B C 1
ATOM 7295 O O . ALA B 1 412 ? 3.703 -31.203 -3.832 1 97.88 412 ALA B O 1
ATOM 7296 N N . TYR B 1 413 ? 5.844 -31.469 -3.604 1 98.38 413 TYR B N 1
ATOM 7297 C CA . TYR B 1 413 ? 6.297 -30.156 -4.047 1 98.38 413 TYR B CA 1
ATOM 7298 C C . TYR B 1 413 ? 7.605 -30.266 -4.824 1 98.38 413 TYR B C 1
ATOM 7300 O O . TYR B 1 413 ? 8.656 -30.547 -4.246 1 98.38 413 TYR B O 1
ATOM 7308 N N . ASP B 1 414 ? 7.457 -30 -6.152 1 98 414 ASP B N 1
ATOM 7309 C CA . ASP B 1 414 ? 8.617 -30.297 -6.992 1 98 414 ASP B CA 1
ATOM 7310 C C . ASP B 1 414 ? 8.555 -29.516 -8.305 1 98 414 ASP B C 1
ATOM 7312 O O . ASP B 1 414 ? 7.551 -28.859 -8.602 1 98 414 ASP B O 1
ATOM 7316 N N . ALA B 1 415 ? 9.727 -29.562 -8.992 1 97.69 415 ALA B N 1
ATOM 7317 C CA . ALA B 1 415 ? 9.797 -28.953 -10.312 1 97.69 415 ALA B CA 1
ATOM 7318 C C . ALA B 1 415 ? 9.711 -30 -11.414 1 97.69 415 ALA B C 1
ATOM 7320 O O . ALA B 1 415 ? 10.188 -31.125 -11.242 1 97.69 415 ALA B O 1
ATOM 7321 N N . LEU B 1 416 ? 9.094 -29.656 -12.5 1 96.31 416 LEU B N 1
ATOM 7322 C CA . LEU B 1 416 ? 9.086 -30.5 -13.688 1 96.31 416 LEU B CA 1
ATOM 7323 C C . LEU B 1 416 ? 10.383 -30.328 -14.477 1 96.31 416 LEU B C 1
ATOM 7325 O O . LEU B 1 416 ? 11.164 -29.422 -14.211 1 96.31 416 LEU B O 1
ATOM 7329 N N . PRO B 1 417 ? 10.641 -31.25 -15.422 1 93.44 417 PRO B N 1
ATOM 7330 C CA . PRO B 1 417 ? 11.844 -31.125 -16.25 1 93.44 417 PRO B CA 1
ATOM 7331 C C . PRO B 1 417 ? 11.844 -29.859 -17.094 1 93.44 417 PRO B C 1
ATOM 7333 O O . PRO B 1 417 ? 10.789 -29.234 -17.281 1 93.44 417 PRO B O 1
ATOM 7336 N N . VAL B 1 418 ? 13.008 -29.516 -17.547 1 93.5 418 VAL B N 1
ATOM 7337 C CA . VAL B 1 418 ? 13.203 -28.344 -18.391 1 93.5 418 VAL B CA 1
ATOM 7338 C C . VAL B 1 418 ? 12.367 -28.484 -19.656 1 93.5 418 VAL B C 1
ATOM 7340 O O . VAL B 1 418 ? 12.305 -29.562 -20.25 1 93.5 418 VAL B O 1
ATOM 7343 N N . ILE B 1 419 ? 11.773 -27.422 -20 1 90.88 419 ILE B N 1
ATOM 7344 C CA . ILE B 1 419 ? 10.938 -27.359 -21.203 1 90.88 419 ILE B CA 1
ATOM 7345 C C . ILE B 1 419 ? 11.625 -26.5 -22.266 1 90.88 419 ILE B C 1
ATOM 7347 O O . ILE B 1 419 ? 12.094 -25.406 -21.969 1 90.88 419 ILE B O 1
ATOM 7351 N N . ARG B 1 420 ? 11.586 -26.922 -23.516 1 90.06 420 ARG B N 1
ATOM 7352 C CA . ARG B 1 420 ? 12.328 -26.297 -24.609 1 90.06 420 ARG B CA 1
ATOM 7353 C C . ARG B 1 420 ? 11.812 -24.891 -24.875 1 90.06 420 ARG B C 1
ATOM 7355 O O . ARG B 1 420 ? 12.578 -24.016 -25.297 1 90.06 420 ARG B O 1
ATOM 7362 N N . THR B 1 421 ? 10.609 -24.656 -24.562 1 90.81 421 THR B N 1
ATOM 7363 C CA . THR B 1 421 ? 9.977 -23.422 -24.984 1 90.81 421 THR B CA 1
ATOM 7364 C C . THR B 1 421 ? 10.109 -22.344 -23.922 1 90.81 421 THR B C 1
ATOM 7366 O O . THR B 1 421 ? 9.555 -21.25 -24.062 1 90.81 421 THR B O 1
ATOM 7369 N N . SER B 1 422 ? 10.781 -22.578 -22.875 1 95.38 422 SER B N 1
ATOM 7370 C CA . SER B 1 422 ? 10.828 -21.609 -21.781 1 95.38 422 SER B CA 1
ATOM 7371 C C . SER B 1 422 ? 12.188 -21.625 -21.094 1 95.38 422 SER B C 1
ATOM 7373 O O . SER B 1 422 ? 12.867 -22.656 -21.062 1 95.38 422 SER B O 1
ATOM 7375 N N . ASP B 1 423 ? 12.555 -20.5 -20.578 1 96.38 423 ASP B N 1
ATOM 7376 C CA . ASP B 1 423 ? 13.758 -20.422 -19.766 1 96.38 423 ASP B CA 1
ATOM 7377 C C . ASP B 1 423 ? 13.445 -20.688 -18.297 1 96.38 423 ASP B C 1
ATOM 7379 O O . ASP B 1 423 ? 14.297 -20.5 -17.422 1 96.38 423 ASP B O 1
ATOM 7383 N N . HIS B 1 424 ? 12.219 -21.078 -17.984 1 97.81 424 HIS B N 1
ATOM 7384 C CA . HIS B 1 424 ? 11.789 -21.484 -16.656 1 97.81 424 HIS B CA 1
ATOM 7385 C C . HIS B 1 424 ? 11.375 -22.953 -16.625 1 97.81 424 HIS B C 1
ATOM 7387 O O . HIS B 1 424 ? 11.023 -23.516 -17.672 1 97.81 424 HIS B O 1
ATOM 7393 N N . ARG B 1 425 ? 11.43 -23.547 -15.43 1 96.06 425 ARG B N 1
ATOM 7394 C CA . ARG B 1 425 ? 10.828 -24.844 -15.156 1 96.06 425 ARG B CA 1
ATOM 7395 C C . ARG B 1 425 ? 9.5 -24.688 -14.414 1 96.06 425 ARG B C 1
ATOM 7397 O O . ARG B 1 425 ? 9.383 -23.859 -13.523 1 96.06 425 ARG B O 1
ATOM 7404 N N . PRO B 1 426 ? 8.516 -25.484 -14.836 1 98 426 PRO B N 1
ATOM 7405 C CA . PRO B 1 426 ? 7.293 -25.469 -14.039 1 98 426 PRO B CA 1
ATOM 7406 C C . PRO B 1 426 ? 7.484 -26.062 -12.648 1 98 426 PRO B C 1
ATOM 7408 O O . PRO B 1 426 ? 8.297 -26.969 -12.461 1 98 426 PRO B O 1
ATOM 7411 N N . VAL B 1 427 ? 6.797 -25.531 -11.672 1 98.81 427 VAL B N 1
ATOM 7412 C CA . VAL B 1 427 ? 6.781 -26.047 -10.305 1 98.81 427 VAL B CA 1
ATOM 7413 C C . VAL B 1 427 ? 5.359 -26.438 -9.914 1 98.81 427 VAL B C 1
ATOM 7415 O O . VAL B 1 427 ? 4.398 -25.734 -10.25 1 98.81 427 VAL B O 1
ATOM 7418 N N . PHE B 1 428 ? 5.211 -27.609 -9.227 1 98.62 428 PHE B N 1
ATOM 7419 C CA . PHE B 1 428 ? 3.867 -28 -8.828 1 98.62 428 PHE B CA 1
ATOM 7420 C C . PHE B 1 428 ? 3.822 -28.359 -7.344 1 98.62 428 PHE B C 1
ATOM 7422 O O . PHE B 1 428 ? 4.848 -28.688 -6.75 1 98.62 428 PHE B O 1
ATOM 7429 N N . LEU B 1 429 ? 2.709 -28.172 -6.777 1 98.75 429 LEU B N 1
ATOM 7430 C CA . LEU B 1 429 ? 2.361 -28.562 -5.414 1 98.75 429 LEU B CA 1
ATOM 7431 C C . LEU B 1 429 ? 1.123 -29.453 -5.398 1 98.75 429 LEU B C 1
ATOM 7433 O O . LEU B 1 429 ? 0.083 -29.078 -5.949 1 98.75 429 LEU B O 1
ATOM 7437 N N . ARG B 1 430 ? 1.27 -30.641 -4.922 1 98.12 430 ARG B N 1
ATOM 7438 C CA . ARG B 1 430 ? 0.141 -31.531 -4.664 1 98.12 430 ARG B CA 1
ATOM 7439 C C . ARG B 1 430 ? -0.154 -31.625 -3.172 1 98.12 430 ARG B C 1
ATOM 7441 O O . ARG B 1 430 ? 0.711 -32.031 -2.387 1 98.12 430 ARG B O 1
ATOM 7448 N N . VAL B 1 431 ? -1.367 -31.281 -2.82 1 97.94 431 VAL B N 1
ATOM 7449 C CA . VAL B 1 431 ? -1.638 -31.125 -1.395 1 97.94 431 VAL B CA 1
ATOM 7450 C C . VAL B 1 431 ? -3.053 -31.594 -1.081 1 97.94 431 VAL B C 1
ATOM 7452 O O . VAL B 1 431 ? -3.961 -31.453 -1.903 1 97.94 431 VAL B O 1
ATOM 7455 N N . ASP B 1 432 ? -3.215 -32.188 0.103 1 97.19 432 ASP B N 1
ATOM 7456 C CA . ASP B 1 432 ? -4.527 -32.531 0.646 1 97.19 432 ASP B CA 1
ATOM 7457 C C . ASP B 1 432 ? -5.102 -31.359 1.449 1 97.19 432 ASP B C 1
ATOM 7459 O O . ASP B 1 432 ? -4.605 -31.031 2.529 1 97.19 432 ASP B O 1
ATOM 7463 N N . VAL B 1 433 ? -6.152 -30.75 0.937 1 97.75 433 VAL B N 1
ATOM 7464 C CA . VAL B 1 433 ? -6.777 -29.625 1.609 1 97.75 433 VAL B CA 1
ATOM 7465 C C . VAL B 1 433 ? -7.953 -30.109 2.453 1 97.75 433 VAL B C 1
ATOM 7467 O O . VAL B 1 433 ? -8.953 -30.578 1.916 1 97.75 433 VAL B O 1
ATOM 7470 N N . PRO B 1 434 ? -7.898 -29.984 3.734 1 96.69 434 PRO B N 1
ATOM 7471 C CA . PRO B 1 434 ? -9.023 -30.422 4.562 1 96.69 434 PRO B CA 1
ATOM 7472 C C . PRO B 1 434 ? -10.32 -29.688 4.242 1 96.69 434 PRO B C 1
ATOM 7474 O O . PRO B 1 434 ? -10.297 -28.484 3.977 1 96.69 434 PRO B O 1
ATOM 7477 N N . LEU B 1 435 ? -11.414 -30.406 4.238 1 96.38 435 LEU B N 1
ATOM 7478 C CA . LEU B 1 435 ? -12.719 -29.797 4.027 1 96.38 435 LEU B CA 1
ATOM 7479 C C . LEU B 1 435 ? -13.227 -29.141 5.309 1 96.38 435 LEU B C 1
ATOM 7481 O O . LEU B 1 435 ? -14.164 -29.641 5.941 1 96.38 435 LEU B O 1
ATOM 7485 N N . VAL B 1 436 ? -12.656 -28 5.617 1 95.69 436 VAL B N 1
ATOM 7486 C CA . VAL B 1 436 ? -13.062 -27.219 6.777 1 95.69 436 VAL B CA 1
ATOM 7487 C C . VAL B 1 436 ? -14.117 -26.188 6.359 1 95.69 436 VAL B C 1
ATOM 7489 O O . VAL B 1 436 ? -13.898 -25.406 5.43 1 95.69 436 VAL B O 1
ATOM 7492 N N . ALA B 1 437 ? -15.227 -26.234 7.031 1 95.69 437 ALA B N 1
ATOM 7493 C CA . ALA B 1 437 ? -16.297 -25.297 6.715 1 95.69 437 ALA B CA 1
ATOM 7494 C C . ALA B 1 437 ? -15.828 -23.844 6.867 1 95.69 437 ALA B C 1
ATOM 7496 O O . ALA B 1 437 ? -15.07 -23.531 7.789 1 95.69 437 ALA B O 1
ATOM 7497 N N . PRO B 1 438 ? -16.281 -22.969 6.031 1 96.25 438 PRO B N 1
ATOM 7498 C CA . PRO B 1 438 ? -15.875 -21.562 6.102 1 96.25 438 PRO B CA 1
ATOM 7499 C C . PRO B 1 438 ? -16.062 -20.953 7.496 1 96.25 438 PRO B C 1
ATOM 7501 O O . PRO B 1 438 ? -15.195 -20.234 7.984 1 96.25 438 PRO B O 1
ATOM 7504 N N . ALA B 1 439 ? -17.062 -21.266 8.18 1 94.56 439 ALA B N 1
ATOM 7505 C CA . ALA B 1 439 ? -17.359 -20.719 9.5 1 94.56 439 ALA B CA 1
ATOM 7506 C C . ALA B 1 439 ? -16.312 -21.172 10.516 1 94.56 439 ALA B C 1
ATOM 7508 O O . ALA B 1 439 ? -16 -20.438 11.461 1 94.56 439 ALA B O 1
ATOM 7509 N N . ASP B 1 440 ? -15.789 -22.344 10.258 1 94.44 440 ASP B N 1
ATOM 7510 C CA . ASP B 1 440 ? -14.812 -22.891 11.195 1 94.44 440 ASP B CA 1
ATOM 7511 C C . ASP B 1 440 ? -13.414 -22.359 10.906 1 94.44 440 ASP B C 1
ATOM 7513 O O . ASP B 1 440 ? -12.57 -22.312 11.805 1 94.44 440 ASP B O 1
ATOM 7517 N N . LEU B 1 441 ? -13.188 -22.047 9.641 1 95 441 LEU B N 1
ATOM 7518 C CA . LEU B 1 441 ? -11.883 -21.516 9.266 1 95 441 LEU B CA 1
ATOM 7519 C C . LEU B 1 441 ? -11.703 -20.094 9.805 1 95 441 LEU B C 1
ATOM 7521 O O . LEU B 1 441 ? -10.586 -19.672 10.102 1 95 441 LEU B O 1
ATOM 7525 N N . ALA B 1 442 ? -12.781 -19.359 9.93 1 95.31 442 ALA B N 1
ATOM 7526 C CA . ALA B 1 442 ? -12.742 -18 10.438 1 95.31 442 ALA B CA 1
ATOM 7527 C C . ALA B 1 442 ? -12.352 -17.969 11.914 1 95.31 442 ALA B C 1
ATOM 7529 O O . ALA B 1 442 ? -12.711 -18.875 12.672 1 95.31 442 ALA B O 1
ATOM 7530 N N . PRO B 1 443 ? -11.609 -16.953 12.297 1 94 443 PRO B N 1
ATOM 7531 C CA . PRO B 1 443 ? -11.211 -16.891 13.703 1 94 443 PRO B CA 1
ATOM 7532 C C . PRO B 1 443 ? -12.398 -16.797 14.656 1 94 443 PRO B C 1
ATOM 7534 O O . PRO B 1 443 ? -13.336 -16.031 14.398 1 94 443 PRO B O 1
ATOM 7537 N N . PRO B 1 444 ? -12.328 -17.547 15.695 1 93 444 PRO B N 1
ATOM 7538 C CA . PRO B 1 444 ? -13.383 -17.422 16.703 1 93 444 PRO B CA 1
ATOM 7539 C C . PRO B 1 444 ? -13.305 -16.094 17.469 1 93 444 PRO B C 1
ATOM 7541 O O . PRO B 1 444 ? -12.297 -15.398 17.406 1 93 444 PRO B O 1
ATOM 7544 N N . ALA B 1 445 ? -14.336 -15.805 18.141 1 88.06 445 ALA B N 1
ATOM 7545 C CA . ALA B 1 445 ? -14.438 -14.539 18.875 1 88.06 445 ALA B CA 1
ATOM 7546 C C . ALA B 1 445 ? -13.336 -14.414 19.922 1 88.06 445 ALA B C 1
ATOM 7548 O O . ALA B 1 445 ? -12.82 -13.32 20.156 1 88.06 445 ALA B O 1
ATOM 7549 N N . THR B 1 446 ? -12.945 -15.445 20.5 1 87.31 446 THR B N 1
ATOM 7550 C CA . THR B 1 446 ? -11.922 -15.445 21.547 1 87.31 446 THR B CA 1
ATOM 7551 C C . THR B 1 446 ? -10.578 -14.992 20.984 1 87.31 446 THR B C 1
ATOM 7553 O O . THR B 1 446 ? -9.844 -14.25 21.641 1 87.31 446 THR B O 1
ATOM 7556 N N . VAL B 1 447 ? -10.352 -15.445 19.781 1 87.38 447 VAL B N 1
ATOM 7557 C CA . VAL B 1 447 ? -9.102 -15.078 19.125 1 87.38 447 VAL B CA 1
ATOM 7558 C C . VAL B 1 447 ? -9.133 -13.602 18.719 1 87.38 447 VAL B C 1
ATOM 7560 O O . VAL B 1 447 ? -8.148 -12.891 18.891 1 87.38 447 VAL B O 1
ATOM 7563 N N . LEU B 1 448 ? -10.25 -13.141 18.25 1 85.12 448 LEU B N 1
ATOM 7564 C CA . LEU B 1 448 ? -10.398 -11.758 17.812 1 85.12 448 LEU B CA 1
ATOM 7565 C C . LEU B 1 448 ? -10.305 -10.805 19.016 1 85.12 448 LEU B C 1
ATOM 7567 O O . LEU B 1 448 ? -9.711 -9.734 18.906 1 85.12 448 LEU B O 1
ATOM 7571 N N . ASP B 1 449 ? -10.891 -11.133 20.109 1 79.88 449 ASP B N 1
ATOM 7572 C CA . ASP B 1 449 ? -10.875 -10.312 21.312 1 79.88 449 ASP B CA 1
ATOM 7573 C C . ASP B 1 449 ? -9.469 -10.195 21.891 1 79.88 449 ASP B C 1
ATOM 7575 O O . ASP B 1 449 ? -9.07 -9.141 22.375 1 79.88 449 ASP B O 1
ATOM 7579 N N . SER B 1 450 ? -8.844 -11.242 21.844 1 75.19 450 SER B N 1
ATOM 7580 C CA . SER B 1 450 ? -7.477 -11.234 22.359 1 75.19 450 SER B CA 1
ATOM 7581 C C . SER B 1 450 ? -6.57 -10.367 21.484 1 75.19 450 SER B C 1
ATOM 7583 O O . SER B 1 450 ? -5.617 -9.766 21.984 1 75.19 450 SER B O 1
ATOM 7585 N N . ALA B 1 451 ? -6.965 -10.359 20.281 1 71.19 451 ALA B N 1
ATOM 7586 C CA . ALA B 1 451 ? -6.164 -9.562 19.344 1 71.19 451 ALA B CA 1
ATOM 7587 C C . ALA B 1 451 ? -6.387 -8.07 19.562 1 71.19 451 ALA B C 1
ATOM 7589 O O . ALA B 1 451 ? -5.473 -7.266 19.375 1 71.19 451 ALA B O 1
ATOM 7590 N N . THR B 1 452 ? -7.656 -7.676 19.844 1 62.09 452 THR B N 1
ATOM 7591 C CA . THR B 1 452 ? -7.984 -6.273 20.078 1 62.09 452 THR B CA 1
ATOM 7592 C C . THR B 1 452 ? -7.426 -5.805 21.406 1 62.09 452 THR B C 1
ATOM 7594 O O . THR B 1 452 ? -7.043 -4.641 21.562 1 62.09 452 THR B O 1
ATOM 7597 N N . ALA B 1 453 ? -7.953 -6.645 22.562 1 50.97 453 ALA B N 1
ATOM 7598 C CA . ALA B 1 453 ? -7.535 -6.258 23.906 1 50.97 453 ALA B CA 1
ATOM 7599 C C . ALA B 1 453 ? -6.016 -6.172 24 1 50.97 453 ALA B C 1
ATOM 7601 O O . ALA B 1 453 ? -5.484 -5.449 24.859 1 50.97 453 ALA B O 1
ATOM 7602 N N . GLY B 1 454 ? -5.465 -7.238 23.594 1 42.75 454 GLY B N 1
ATOM 7603 C CA . GLY B 1 454 ? -4.027 -7.391 23.75 1 42.75 454 GLY B CA 1
ATOM 7604 C C . GLY B 1 454 ? -3.232 -6.5 22.812 1 42.75 454 GLY B C 1
ATOM 7605 O O . GLY B 1 454 ? -3.703 -6.156 21.719 1 42.75 454 GLY B O 1
ATOM 7606 N N . SER B 1 455 ? -2.654 -5.453 23.375 1 37.72 455 SER B N 1
ATOM 7607 C CA . SER B 1 455 ? -1.396 -5.059 22.75 1 37.72 455 SER B CA 1
ATOM 7608 C C . SER B 1 455 ? -0.736 -6.234 22.047 1 37.72 455 SER B C 1
ATOM 7610 O O . SER B 1 455 ? 0.11 -6.922 22.625 1 37.72 455 SER B O 1
ATOM 7612 N N . GLY B 1 456 ? -1.607 -7.203 21.781 1 32.22 456 GLY B N 1
ATOM 7613 C CA . GLY B 1 456 ? -1.053 -8.492 21.391 1 32.22 456 GLY B CA 1
ATOM 7614 C C . GLY B 1 456 ? 0.283 -8.383 20.688 1 32.22 456 GLY B C 1
ATOM 7615 O O . GLY B 1 456 ? 0.433 -7.59 19.75 1 32.22 456 GLY B O 1
ATOM 7616 N N . SER B 1 457 ? 1.138 -8.586 21.484 1 30.19 457 SER B N 1
ATOM 7617 C CA . SER B 1 457 ? 2.523 -8.836 21.109 1 30.19 457 SER B CA 1
ATOM 7618 C C . SER B 1 457 ? 2.602 -9.664 19.828 1 30.19 457 SER B C 1
ATOM 7620 O O . SER B 1 457 ? 2.061 -10.773 19.766 1 30.19 457 SER B O 1
ATOM 7622 N N . PRO B 1 458 ? 2.463 -9.039 18.844 1 33.44 458 PRO B N 1
ATOM 7623 C CA . PRO B 1 458 ? 2.711 -9.992 17.766 1 33.44 458 PRO B CA 1
ATOM 7624 C C . PRO B 1 458 ? 3.695 -11.094 18.156 1 33.44 458 PRO B C 1
ATOM 7626 O O . PRO B 1 458 ? 4.086 -11.906 17.328 1 33.44 458 PRO B O 1
ATOM 7629 N N . GLY B 1 459 ? 4.246 -11.031 19.422 1 30.8 459 GLY B N 1
ATOM 7630 C CA . GLY B 1 459 ? 5.395 -11.859 19.75 1 30.8 459 GLY B CA 1
ATOM 7631 C C . GLY B 1 459 ? 5.02 -13.289 20.078 1 30.8 459 GLY B C 1
ATOM 7632 O O . GLY B 1 459 ? 5.871 -14.078 20.5 1 30.8 459 GLY B O 1
ATOM 7633 N N . GLY B 1 460 ? 3.926 -13.609 20.891 1 30.22 460 GLY B N 1
ATOM 7634 C CA . GLY B 1 460 ? 4.023 -15.031 21.172 1 30.22 460 GLY B CA 1
ATOM 7635 C C . GLY B 1 460 ? 4.309 -15.867 19.938 1 30.22 460 GLY B C 1
ATOM 7636 O O . GLY B 1 460 ? 4.191 -15.375 18.812 1 30.22 460 GLY B O 1
ATOM 7637 N N . ALA B 1 461 ? 4.863 -16.969 20.203 1 33.25 461 ALA B N 1
ATOM 7638 C CA . ALA B 1 461 ? 5.078 -17.953 19.141 1 33.25 461 ALA B CA 1
ATOM 7639 C C . ALA B 1 461 ? 3.971 -17.875 18.094 1 33.25 461 ALA B C 1
ATOM 7641 O O . ALA B 1 461 ? 3.996 -18.594 17.094 1 33.25 461 ALA B O 1
ATOM 7642 N N . ASN B 1 462 ? 2.691 -17.344 18.484 1 41.75 462 ASN B N 1
ATOM 7643 C CA . ASN B 1 462 ? 1.601 -17.469 17.516 1 41.75 462 ASN B CA 1
ATOM 7644 C C . ASN B 1 462 ? 1.656 -16.359 16.469 1 41.75 462 ASN B C 1
ATOM 7646 O O . ASN B 1 462 ? 1.543 -15.172 16.812 1 41.75 462 ASN B O 1
ATOM 7650 N N . ALA B 1 463 ? 2.396 -16.625 15.305 1 57.44 463 ALA B N 1
ATOM 7651 C CA . ALA B 1 463 ? 2.674 -16.141 13.953 1 57.44 463 ALA B CA 1
ATOM 7652 C C . ALA B 1 463 ? 1.529 -15.281 13.43 1 57.44 463 ALA B C 1
ATOM 7654 O O . ALA B 1 463 ? 0.36 -15.555 13.711 1 57.44 463 ALA B O 1
ATOM 7655 N N . PHE B 1 464 ? 1.854 -13.992 13.211 1 77.5 464 PHE B N 1
ATOM 7656 C CA . PHE B 1 464 ? 0.912 -13.141 12.5 1 77.5 464 PHE B CA 1
ATOM 7657 C C . PHE B 1 464 ? 0.058 -13.953 11.539 1 77.5 464 PHE B C 1
ATOM 7659 O O . PHE B 1 464 ? 0.587 -14.672 10.688 1 77.5 464 PHE B O 1
ATOM 7666 N N . ASP B 1 465 ? -1.204 -14.109 11.945 1 91.19 465 ASP B N 1
ATOM 7667 C CA . ASP B 1 465 ? -2.143 -14.742 11.023 1 91.19 465 ASP B CA 1
ATOM 7668 C C . ASP B 1 465 ? -3.02 -13.703 10.336 1 91.19 465 ASP B C 1
ATOM 7670 O O . ASP B 1 465 ? -3.85 -13.055 10.977 1 91.19 465 ASP B O 1
ATOM 7674 N N . PRO B 1 466 ? -2.811 -13.555 9.047 1 95.12 466 PRO B N 1
ATOM 7675 C CA . PRO B 1 466 ? -3.537 -12.516 8.32 1 95.12 466 PRO B CA 1
ATOM 7676 C C . PRO B 1 466 ? -5.051 -12.695 8.383 1 95.12 466 PRO B C 1
ATOM 7678 O O . PRO B 1 466 ? -5.801 -11.789 8.023 1 95.12 466 PRO B O 1
ATOM 7681 N N . ARG B 1 467 ? -5.57 -13.852 8.875 1 95 467 ARG B N 1
ATOM 7682 C CA . ARG B 1 467 ? -7.004 -14.078 9.023 1 95 467 ARG B CA 1
ATOM 7683 C C . ARG B 1 467 ? -7.559 -13.32 10.227 1 95 467 ARG B C 1
ATOM 7685 O O . ARG B 1 467 ? -8.766 -13.07 10.305 1 95 467 ARG B O 1
ATOM 7692 N N . VAL B 1 468 ? -6.715 -13.008 11.102 1 92.56 468 VAL B N 1
ATOM 7693 C CA . VAL B 1 468 ? -7.133 -12.289 12.305 1 92.56 468 VAL B CA 1
ATOM 7694 C C . VAL B 1 468 ? -7.117 -10.789 12.047 1 92.56 468 VAL B C 1
ATOM 7696 O O . VAL B 1 468 ? -8.055 -10.078 12.43 1 92.56 468 VAL B O 1
ATOM 7699 N N . ARG B 1 469 ? -6.078 -10.344 11.438 1 89.12 469 ARG B N 1
ATOM 7700 C CA . ARG B 1 469 ? -5.922 -8.938 11.094 1 89.12 469 ARG B CA 1
ATOM 7701 C C . ARG B 1 469 ? -5.188 -8.773 9.766 1 89.12 469 ARG B C 1
ATOM 7703 O O . ARG B 1 469 ? -4.188 -9.453 9.516 1 89.12 469 ARG B O 1
ATOM 7710 N N . LEU B 1 470 ? -5.75 -7.863 9.016 1 92.25 470 LEU B N 1
ATOM 7711 C CA . LEU B 1 470 ? -5.09 -7.609 7.738 1 92.25 470 LEU B CA 1
ATOM 7712 C C . LEU B 1 470 ? -3.727 -6.961 7.949 1 92.25 470 LEU B C 1
ATOM 7714 O O . LEU B 1 470 ? -3.584 -6.062 8.781 1 92.25 470 LEU B O 1
ATOM 7718 N N . PRO B 1 471 ? -2.719 -7.434 7.195 1 90.25 471 PRO B N 1
ATOM 7719 C CA . PRO B 1 471 ? -1.402 -6.797 7.305 1 90.25 471 PRO B CA 1
ATOM 7720 C C . PRO B 1 471 ? -1.398 -5.359 6.797 1 90.25 471 PRO B C 1
ATOM 7722 O O . PRO B 1 471 ? -0.57 -4.551 7.227 1 90.25 471 PRO B O 1
ATOM 7725 N N . VAL B 1 472 ? -2.229 -5.105 5.773 1 90.25 472 VAL B N 1
ATOM 7726 C CA . VAL B 1 472 ? -2.363 -3.77 5.207 1 90.25 472 VAL B CA 1
ATOM 7727 C C . VAL B 1 472 ? -3.834 -3.48 4.91 1 90.25 472 VAL B C 1
ATOM 7729 O O . VAL B 1 472 ? -4.602 -4.395 4.594 1 90.25 472 VAL B O 1
ATOM 7732 N N . GLU B 1 473 ? -4.184 -2.223 4.992 1 90.25 473 GLU B N 1
ATOM 7733 C CA . GLU B 1 473 ? -5.566 -1.849 4.711 1 90.25 473 GLU B CA 1
ATOM 7734 C C . GLU B 1 473 ? -5.855 -1.888 3.211 1 90.25 473 GLU B C 1
ATOM 7736 O O . GLU B 1 473 ? -4.996 -1.539 2.398 1 90.25 473 GLU B O 1
ATOM 7741 N N . ILE B 1 474 ? -7.039 -2.256 2.932 1 93.5 474 ILE B N 1
ATOM 7742 C CA . ILE B 1 474 ? -7.484 -2.301 1.544 1 93.5 474 ILE B CA 1
ATOM 7743 C C . ILE B 1 474 ? -7.641 -0.882 1.004 1 93.5 474 ILE B C 1
ATOM 7745 O O . ILE B 1 474 ? -8.086 0.017 1.723 1 93.5 474 ILE B O 1
ATOM 7749 N N . ASP B 1 475 ? -7.242 -0.695 -0.227 1 89.81 475 ASP B N 1
ATOM 7750 C CA . ASP B 1 475 ? -7.445 0.574 -0.921 1 89.81 475 ASP B CA 1
ATOM 7751 C C . ASP B 1 475 ? -8.742 0.559 -1.729 1 89.81 475 ASP B C 1
ATOM 7753 O O . ASP B 1 475 ? -8.797 -0.044 -2.803 1 89.81 475 ASP B O 1
ATOM 7757 N N . PRO B 1 476 ? -9.742 1.266 -1.271 1 88.31 476 PRO B N 1
ATOM 7758 C CA . PRO B 1 476 ? -11.031 1.205 -1.956 1 88.31 476 PRO B CA 1
ATOM 7759 C C . PRO B 1 476 ? -10.977 1.766 -3.375 1 88.31 476 PRO B C 1
ATOM 7761 O O . PRO B 1 476 ? -11.859 1.493 -4.188 1 88.31 476 PRO B O 1
ATOM 7764 N N . GLU B 1 477 ? -9.961 2.512 -3.691 1 84.88 477 GLU B N 1
ATOM 7765 C CA . GLU B 1 477 ? -9.883 3.148 -5.004 1 84.88 477 GLU B CA 1
ATOM 7766 C C . GLU B 1 477 ? -9.156 2.256 -6.008 1 84.88 477 GLU B C 1
ATOM 7768 O O . GLU B 1 477 ? -9.102 2.574 -7.199 1 84.88 477 GLU B O 1
ATOM 7773 N N . ALA B 1 478 ? -8.648 1.199 -5.543 1 85.69 478 ALA B N 1
ATOM 7774 C CA . ALA B 1 478 ? -7.844 0.331 -6.402 1 85.69 478 ALA B CA 1
ATOM 7775 C C . ALA B 1 478 ? -8.688 -0.254 -7.531 1 85.69 478 ALA B C 1
ATOM 7777 O O . ALA B 1 478 ? -8.195 -0.434 -8.648 1 85.69 478 ALA B O 1
ATOM 7778 N N . TRP B 1 479 ? -9.953 -0.525 -7.219 1 86.12 479 TRP B N 1
ATOM 7779 C CA . TRP B 1 479 ? -10.844 -1.138 -8.203 1 86.12 479 TRP B CA 1
ATOM 7780 C C . TRP B 1 479 ? -11.055 -0.214 -9.398 1 86.12 479 TRP B C 1
ATOM 7782 O O . TRP B 1 479 ? -10.945 -0.644 -10.547 1 86.12 479 TRP B O 1
ATOM 7792 N N . GLU B 1 480 ? -11.289 1.018 -9.125 1 83.31 480 GLU B N 1
ATOM 7793 C CA . GLU B 1 480 ? -11.508 1.981 -10.203 1 83.31 480 GLU B CA 1
ATOM 7794 C C . GLU B 1 480 ? -10.234 2.209 -11.008 1 83.31 480 GLU B C 1
ATOM 7796 O O . GLU B 1 480 ? -10.289 2.389 -12.227 1 83.31 480 GLU B O 1
ATOM 7801 N N . ARG B 1 481 ? -9.148 2.275 -10.336 1 84.25 481 ARG B N 1
ATOM 7802 C CA . ARG B 1 481 ? -7.875 2.422 -11.039 1 84.25 481 ARG B CA 1
ATOM 7803 C C . ARG B 1 481 ? -7.633 1.247 -11.977 1 84.25 481 ARG B C 1
ATOM 7805 O O . ARG B 1 481 ? -7.129 1.429 -13.094 1 84.25 481 ARG B O 1
ATOM 7812 N N . ARG B 1 482 ? -8.031 0.052 -11.531 1 87 482 ARG B N 1
ATOM 7813 C CA . ARG B 1 482 ? -7.848 -1.139 -12.359 1 87 482 ARG B CA 1
ATOM 7814 C C . ARG B 1 482 ? -8.734 -1.087 -13.602 1 87 482 ARG B C 1
ATOM 7816 O O . ARG B 1 482 ? -8.297 -1.454 -14.695 1 87 482 ARG B O 1
ATOM 7823 N N . VAL B 1 483 ? -9.945 -0.623 -13.422 1 84.62 483 VAL B N 1
ATOM 7824 C CA . VAL B 1 483 ? -10.867 -0.518 -14.547 1 84.62 483 VAL B CA 1
ATOM 7825 C C . VAL B 1 483 ? -10.312 0.459 -15.578 1 84.62 483 VAL B C 1
ATOM 7827 O O . VAL B 1 483 ? -10.344 0.183 -16.781 1 84.62 483 VAL B O 1
ATOM 7830 N N . ALA B 1 484 ? -9.781 1.575 -15.125 1 82.5 484 ALA B N 1
ATOM 7831 C CA . ALA B 1 484 ? -9.188 2.559 -16.016 1 82.5 484 ALA B CA 1
ATOM 7832 C C . ALA B 1 484 ? -7.953 1.989 -16.719 1 82.5 484 ALA B C 1
ATOM 7834 O O . ALA B 1 484 ? -7.754 2.201 -17.922 1 82.5 484 ALA B O 1
ATOM 7835 N N . ALA B 1 485 ? -7.168 1.297 -15.961 1 84.81 485 ALA B N 1
ATOM 7836 C CA . ALA B 1 485 ? -5.961 0.692 -16.516 1 84.81 485 ALA B CA 1
ATOM 7837 C C . ALA B 1 485 ? -6.305 -0.33 -17.594 1 84.81 485 ALA B C 1
ATOM 7839 O O . ALA B 1 485 ? -5.605 -0.43 -18.609 1 84.81 485 ALA B O 1
ATOM 7840 N N . ARG B 1 486 ? -7.344 -1.098 -17.359 1 87.25 486 ARG B N 1
ATOM 7841 C CA . ARG B 1 486 ? -7.758 -2.113 -18.312 1 87.25 486 ARG B CA 1
ATOM 7842 C C . ARG B 1 486 ? -8.125 -1.479 -19.656 1 87.25 486 ARG B C 1
ATOM 7844 O O . ARG B 1 486 ? -7.785 -2.008 -20.719 1 87.25 486 ARG B O 1
ATOM 7851 N N . ARG B 1 487 ? -8.727 -0.361 -19.609 1 84.69 487 ARG B N 1
ATOM 7852 C CA . ARG B 1 487 ? -9.07 0.35 -20.844 1 84.69 487 ARG B CA 1
ATOM 7853 C C . ARG B 1 487 ? -7.816 0.791 -21.594 1 84.69 487 ARG B C 1
ATOM 7855 O O . ARG B 1 487 ? -7.742 0.672 -22.812 1 84.69 487 ARG B O 1
ATOM 7862 N N . ARG B 1 488 ? -6.918 1.216 -20.844 1 83.25 488 ARG B N 1
ATOM 7863 C CA . ARG B 1 488 ? -5.656 1.641 -21.438 1 83.25 488 ARG B CA 1
ATOM 7864 C C . ARG B 1 488 ? -4.898 0.45 -22.016 1 83.25 488 ARG B C 1
ATOM 7866 O O . ARG B 1 488 ? -4.25 0.564 -23.062 1 83.25 488 ARG B O 1
ATOM 7873 N N . GLU B 1 489 ? -4.934 -0.635 -21.312 1 86.94 489 GLU B N 1
ATOM 7874 C CA . GLU B 1 489 ? -4.27 -1.847 -21.797 1 86.94 489 GLU B CA 1
ATOM 7875 C C . GLU B 1 489 ? -4.844 -2.305 -23.125 1 86.94 489 GLU B C 1
ATOM 7877 O O . GLU B 1 489 ? -4.098 -2.709 -24.031 1 86.94 489 GLU B O 1
ATOM 7882 N N . ILE B 1 490 ? -6.125 -2.227 -23.25 1 86.12 490 ILE B N 1
ATOM 7883 C CA . ILE B 1 490 ? -6.777 -2.633 -24.484 1 86.12 490 ILE B CA 1
ATOM 7884 C C . ILE B 1 490 ? -6.348 -1.708 -25.625 1 86.12 490 ILE B C 1
ATOM 7886 O O . ILE B 1 490 ? -5.984 -2.172 -26.703 1 86.12 490 ILE B O 1
ATOM 7890 N N . ALA B 1 491 ? -6.344 -0.412 -25.312 1 84.69 491 ALA B N 1
ATOM 7891 C CA . ALA B 1 491 ? -5.902 0.554 -26.312 1 84.69 491 ALA B CA 1
ATOM 7892 C C . ALA B 1 491 ? -4.445 0.32 -26.703 1 84.69 491 ALA B C 1
ATOM 7894 O O . ALA B 1 491 ? -4.098 0.338 -27.891 1 84.69 491 ALA B O 1
ATOM 7895 N N . ALA B 1 492 ? -3.646 0.05 -25.719 1 82.25 492 ALA B N 1
ATOM 7896 C CA . ALA B 1 492 ? -2.232 -0.216 -25.969 1 82.25 492 ALA B CA 1
ATOM 7897 C C . ALA B 1 492 ? -2.045 -1.517 -26.75 1 82.25 492 ALA B C 1
ATOM 7899 O O . ALA B 1 492 ? -1.175 -1.608 -27.609 1 82.25 492 ALA B O 1
ATOM 7900 N N . GLY B 1 493 ? -2.783 -2.523 -26.344 1 85.75 493 GLY B N 1
ATOM 7901 C CA . GLY B 1 493 ? -2.727 -3.791 -27.047 1 85.75 493 GLY B CA 1
ATOM 7902 C C . GLY B 1 493 ? -3.006 -3.65 -28.547 1 85.75 493 GLY B C 1
ATOM 7903 O O . GLY B 1 493 ? -2.26 -4.18 -29.375 1 85.75 493 GLY B O 1
ATOM 7904 N N . TRP B 1 494 ? -3.988 -2.9 -28.859 1 84.44 494 TRP B N 1
ATOM 7905 C CA . TRP B 1 494 ? -4.336 -2.688 -30.266 1 84.44 494 TRP B CA 1
ATOM 7906 C C . TRP B 1 494 ? -3.258 -1.879 -30.984 1 84.44 494 TRP B C 1
ATOM 7908 O O . TRP B 1 494 ? -2.91 -2.172 -32.125 1 84.44 494 TRP B O 1
ATOM 7918 N N . THR B 1 495 ? -2.752 -0.894 -30.25 1 81.38 495 THR B N 1
ATOM 7919 C CA . THR B 1 495 ? -1.674 -0.103 -30.844 1 81.38 495 THR B CA 1
ATOM 7920 C C . THR B 1 495 ? -0.455 -0.976 -31.125 1 81.38 495 THR B C 1
ATOM 7922 O O . THR B 1 495 ? 0.136 -0.894 -32.188 1 81.38 495 THR B O 1
ATOM 7925 N N . MET B 1 496 ? -0.146 -1.763 -30.156 1 82.62 496 MET B N 1
ATOM 7926 C CA . MET B 1 496 ? 0.981 -2.676 -30.328 1 82.62 496 MET B CA 1
ATOM 7927 C C . MET B 1 496 ? 0.711 -3.678 -31.453 1 82.62 496 MET B C 1
ATOM 7929 O O . MET B 1 496 ? 1.604 -3.99 -32.25 1 82.62 496 MET B O 1
ATOM 7933 N N . PHE B 1 497 ? -0.394 -4.219 -31.531 1 80.5 497 PHE B N 1
ATOM 7934 C CA . PHE B 1 497 ? -0.774 -5.211 -32.531 1 80.5 497 PHE B CA 1
ATOM 7935 C C . PHE B 1 497 ? -0.631 -4.648 -33.938 1 80.5 497 PHE B C 1
ATOM 7937 O O . PHE B 1 497 ? -0.087 -5.309 -34.812 1 80.5 497 PHE B O 1
ATOM 7944 N N . PHE B 1 498 ? -1.007 -3.414 -34.062 1 77.25 498 PHE B N 1
ATOM 7945 C CA . PHE B 1 498 ? -0.978 -2.803 -35.375 1 77.25 498 PHE B CA 1
ATOM 7946 C C . PHE B 1 498 ? 0.44 -2.389 -35.75 1 77.25 498 PHE B C 1
ATOM 7948 O O . PHE B 1 498 ? 0.809 -2.408 -36.938 1 77.25 498 PHE B O 1
ATOM 7955 N N . TRP B 1 499 ? 1.273 -2.096 -34.75 1 72.69 499 TRP B N 1
ATOM 7956 C CA . TRP B 1 499 ? 2.59 -1.547 -35.062 1 72.69 499 TRP B CA 1
ATOM 7957 C C . TRP B 1 499 ? 3.668 -2.621 -34.938 1 72.69 499 TRP B C 1
ATOM 7959 O O . TRP B 1 499 ? 4.77 -2.457 -35.469 1 72.69 499 TRP B O 1
ATOM 7969 N N . SER B 1 500 ? 3.342 -3.709 -34.25 1 69.19 500 SER B N 1
ATOM 7970 C CA . SER B 1 500 ? 4.441 -4.625 -33.969 1 69.19 500 SER B CA 1
ATOM 7971 C C . SER B 1 500 ? 4.176 -6.004 -34.594 1 69.19 500 SER B C 1
ATOM 7973 O O . SER B 1 500 ? 5.004 -6.91 -34.469 1 69.19 500 SER B O 1
ATOM 7975 N N . THR B 1 501 ? 3.029 -6.109 -35.219 1 67 501 THR B N 1
ATOM 7976 C CA . THR B 1 501 ? 2.76 -7.434 -35.781 1 67 501 THR B CA 1
ATOM 7977 C C . THR B 1 501 ? 2.646 -7.375 -37.281 1 67 501 THR B C 1
ATOM 7979 O O . THR B 1 501 ? 2.381 -6.316 -37.875 1 67 501 THR B O 1
ATOM 7982 N N . ARG B 1 502 ? 2.975 -8.477 -37.906 1 65.5 502 ARG B N 1
ATOM 7983 C CA . ARG B 1 502 ? 2.814 -8.586 -39.344 1 65.5 502 ARG B CA 1
ATOM 7984 C C . ARG B 1 502 ? 1.363 -8.359 -39.75 1 65.5 502 ARG B C 1
ATOM 7986 O O . ARG B 1 502 ? 1.092 -7.664 -40.75 1 65.5 502 ARG B O 1
ATOM 7993 N N . GLN B 1 503 ? 0.471 -8.898 -38.969 1 65.25 503 GLN B N 1
ATOM 7994 C CA . GLN B 1 503 ? -0.95 -8.719 -39.25 1 65.25 503 GLN B CA 1
ATOM 7995 C C . GLN B 1 503 ? -1.346 -7.25 -39.156 1 65.25 503 GLN B C 1
ATOM 7997 O O . GLN B 1 503 ? -2.092 -6.746 -40 1 65.25 503 GLN B O 1
ATOM 8002 N N . GLY B 1 504 ? -0.798 -6.66 -38.156 1 67 504 GLY B N 1
ATOM 8003 C CA . GLY B 1 504 ? -1.059 -5.234 -38.031 1 67 504 GLY B CA 1
ATOM 8004 C C . GLY B 1 504 ? -0.535 -4.418 -39.188 1 67 504 GLY B C 1
ATOM 8005 O O . GLY B 1 504 ? -1.213 -3.506 -39.656 1 67 504 GLY B O 1
ATOM 8006 N N . ALA B 1 505 ? 0.607 -4.777 -39.625 1 67.75 505 ALA B N 1
ATOM 8007 C CA . ALA B 1 505 ? 1.188 -4.09 -40.781 1 67.75 505 ALA B CA 1
ATOM 8008 C C . ALA B 1 505 ? 0.308 -4.254 -42 1 67.75 505 ALA B C 1
ATOM 8010 O O . ALA B 1 505 ? 0.13 -3.307 -42.781 1 67.75 505 ALA B O 1
ATOM 8011 N N . TYR B 1 506 ? -0.225 -5.43 -42.062 1 66.5 506 TYR B N 1
ATOM 8012 C CA . TYR B 1 506 ? -1.094 -5.68 -43.188 1 66.5 506 TYR B CA 1
ATOM 8013 C C . TYR B 1 506 ? -2.361 -4.836 -43.125 1 66.5 506 TYR B C 1
ATOM 8015 O O . TYR B 1 506 ? -2.803 -4.27 -44.125 1 66.5 506 TYR B O 1
ATOM 8023 N N . ILE B 1 507 ? -2.807 -4.73 -41.938 1 69.25 507 ILE B N 1
ATOM 8024 C CA . ILE B 1 507 ? -4.039 -3.969 -41.781 1 69.25 507 ILE B CA 1
ATOM 8025 C C . ILE B 1 507 ? -3.766 -2.484 -42 1 69.25 507 ILE B C 1
ATOM 8027 O O . ILE B 1 507 ? -4.512 -1.818 -42.719 1 69.25 507 ILE B O 1
ATOM 8031 N N . LEU B 1 508 ? -2.701 -2.047 -41.469 1 70.94 508 LEU B N 1
ATOM 8032 C CA . LEU B 1 508 ? -2.359 -0.64 -41.656 1 70.94 508 LEU B CA 1
ATOM 8033 C C . LEU B 1 508 ? -2.107 -0.328 -43.125 1 70.94 508 LEU B C 1
ATOM 8035 O O . LEU B 1 508 ? -2.523 0.722 -43.594 1 70.94 508 LEU B O 1
ATOM 8039 N N . SER B 1 509 ? -1.503 -1.213 -43.75 1 69.56 509 SER B N 1
ATOM 8040 C CA . SER B 1 509 ? -1.237 -1.027 -45.156 1 69.56 509 SER B CA 1
ATOM 8041 C C . SER B 1 509 ? -2.531 -1.013 -45.969 1 69.56 509 SER B C 1
ATOM 8043 O O . SER B 1 509 ? -2.686 -0.211 -46.906 1 69.56 509 SER B O 1
ATOM 8045 N N . THR B 1 510 ? -3.371 -1.845 -45.562 1 68.12 510 THR B N 1
ATOM 8046 C CA . THR B 1 510 ? -4.652 -1.906 -46.25 1 68.12 510 THR B CA 1
ATOM 8047 C C . THR B 1 510 ? -5.453 -0.628 -46.031 1 68.12 510 THR B C 1
ATOM 8049 O O . THR B 1 510 ? -6.059 -0.094 -46.969 1 68.12 510 THR B O 1
ATOM 8052 N N . VAL B 1 511 ? -5.363 -0.221 -44.812 1 70.38 511 VAL B N 1
ATOM 8053 C CA . VAL B 1 511 ? -6.078 1.008 -44.469 1 70.38 511 VAL B CA 1
ATOM 8054 C C . VAL B 1 511 ? -5.453 2.184 -45.219 1 70.38 511 VAL B C 1
ATOM 8056 O O . VAL B 1 511 ? -6.164 3.045 -45.75 1 70.38 511 VAL B O 1
ATOM 8059 N N . LEU B 1 512 ? -4.184 2.17 -45.281 1 71.31 512 LEU B N 1
ATOM 8060 C CA . LEU B 1 512 ? -3.486 3.217 -46.031 1 71.31 512 LEU B CA 1
ATOM 8061 C C . LEU B 1 512 ? -3.85 3.178 -47.5 1 71.31 512 LEU B C 1
ATOM 8063 O O . LEU B 1 512 ? -4.145 4.215 -48.094 1 71.31 512 LEU B O 1
ATOM 8067 N N . VAL B 1 513 ? -3.861 2.055 -48.062 1 72.56 513 VAL B N 1
ATOM 8068 C CA . VAL B 1 513 ? -4.188 1.884 -49.469 1 72.56 513 VAL B CA 1
ATOM 8069 C C . VAL B 1 513 ? -5.641 2.283 -49.719 1 72.56 513 VAL B C 1
ATOM 8071 O O . VAL B 1 513 ? -5.945 2.973 -50.688 1 72.56 513 VAL B O 1
ATOM 8074 N N . ALA B 1 514 ? -6.387 1.861 -48.75 1 71.94 514 ALA B N 1
ATOM 8075 C CA . ALA B 1 514 ? -7.801 2.195 -48.875 1 71.94 514 ALA B CA 1
ATOM 8076 C C . ALA B 1 514 ? -8.023 3.699 -48.75 1 71.94 514 ALA B C 1
ATOM 8078 O O . ALA B 1 514 ? -8.836 4.281 -49.469 1 71.94 514 ALA B O 1
ATOM 8079 N N . SER B 1 515 ? -7.301 4.25 -47.875 1 74.75 515 SER B N 1
ATOM 8080 C CA . SER B 1 515 ? -7.418 5.688 -47.656 1 74.75 515 SER B CA 1
ATOM 8081 C C . SER B 1 515 ? -6.895 6.461 -48.875 1 74.75 515 SER B C 1
ATOM 8083 O O . SER B 1 515 ? -7.504 7.445 -49.281 1 74.75 515 SER B O 1
ATOM 8085 N N . LEU B 1 516 ? -5.805 6.012 -49.375 1 74.56 516 LEU B N 1
ATOM 8086 C CA . LEU B 1 516 ? -5.262 6.617 -50.594 1 74.56 516 LEU B CA 1
ATOM 8087 C C . LEU B 1 516 ? -6.203 6.41 -51.75 1 74.56 516 LEU B C 1
ATOM 8089 O O . LEU B 1 516 ? -6.398 7.32 -52.562 1 74.56 516 LEU B O 1
ATOM 8093 N N . GLY B 1 517 ? -6.715 5.301 -51.844 1 70.06 517 GLY B N 1
ATOM 8094 C CA . GLY B 1 517 ? -7.711 5.031 -52.875 1 70.06 517 GLY B CA 1
ATOM 8095 C C . GLY B 1 517 ? -8.953 5.887 -52.75 1 70.06 517 GLY B C 1
ATOM 8096 O O . GLY B 1 517 ? -9.461 6.422 -53.719 1 70.06 517 GLY B O 1
ATOM 8097 N N . GLY B 1 518 ? -9.352 5.949 -51.594 1 72.62 518 GLY B N 1
ATOM 8098 C CA . GLY B 1 518 ? -10.484 6.816 -51.344 1 72.62 518 GLY B CA 1
ATOM 8099 C C . GLY B 1 518 ? -10.211 8.273 -51.656 1 72.62 518 GLY B C 1
ATOM 8100 O O . GLY B 1 518 ? -11.055 8.961 -52.219 1 72.62 518 GLY B O 1
ATOM 8101 N N . TYR B 1 519 ? -9.109 8.688 -51.25 1 77.88 519 TYR B N 1
ATOM 8102 C CA . TYR B 1 519 ? -8.695 10.047 -51.594 1 77.88 519 TYR B CA 1
ATOM 8103 C C . TYR B 1 519 ? -8.633 10.258 -53.094 1 77.88 519 TYR B C 1
ATOM 8105 O O . TYR B 1 519 ? -9.086 11.289 -53.594 1 77.88 519 TYR B O 1
ATOM 8113 N N . TRP B 1 520 ? -8.148 9.328 -53.781 1 74.19 520 TRP B N 1
ATOM 8114 C CA . TRP B 1 520 ? -8.07 9.391 -55.25 1 74.19 520 TRP B CA 1
ATOM 8115 C C . TRP B 1 520 ? -9.469 9.445 -55.875 1 74.19 520 TRP B C 1
ATOM 8117 O O . TRP B 1 520 ? -9.719 10.25 -56.781 1 74.19 520 TRP B O 1
ATOM 8127 N N . LEU B 1 521 ? -10.32 8.758 -55.375 1 73.94 521 LEU B N 1
ATOM 8128 C CA . LEU B 1 521 ? -11.695 8.734 -55.875 1 73.94 521 LEU B CA 1
ATOM 8129 C C . LEU B 1 521 ? -12.406 10.047 -55.562 1 73.94 521 LEU B C 1
ATOM 8131 O O . LEU B 1 521 ? -13.18 10.555 -56.375 1 73.94 521 LEU B O 1
ATOM 8135 N N . TYR B 1 522 ? -12.102 10.516 -54.531 1 74.44 522 TYR B N 1
ATOM 8136 C CA . TYR B 1 522 ? -12.695 11.789 -54.125 1 74.44 522 TYR B CA 1
ATOM 8137 C C . TYR B 1 522 ? -12.18 12.93 -55 1 74.44 522 TYR B C 1
ATOM 8139 O O . TYR B 1 522 ? -12.953 13.797 -55.406 1 74.44 522 TYR B O 1
ATOM 8147 N N . ARG B 1 523 ? -11.047 12.867 -55.312 1 71.94 523 ARG B N 1
ATOM 8148 C CA . ARG B 1 523 ? -10.469 13.906 -56.156 1 71.94 523 ARG B CA 1
ATOM 8149 C C . ARG B 1 523 ? -10.922 13.742 -57.594 1 71.94 523 ARG B C 1
ATOM 8151 O O . ARG B 1 523 ? -11.062 14.727 -58.312 1 71.94 523 ARG B O 1
ATOM 8158 N N . SER B 1 524 ? -11.109 12.594 -57.906 1 64.62 524 SER B N 1
ATOM 8159 C CA . SER B 1 524 ? -11.492 12.352 -59.281 1 64.62 524 SER B CA 1
ATOM 8160 C C . SER B 1 524 ? -12.992 12.555 -59.5 1 64.62 524 SER B C 1
ATOM 8162 O O . SER B 1 524 ? -13.461 12.617 -60.625 1 64.62 524 SER B O 1
ATOM 8164 N N . ALA B 1 525 ? -13.555 12.844 -58.375 1 57.16 525 ALA B N 1
ATOM 8165 C CA . ALA B 1 525 ? -14.977 13.148 -58.5 1 57.16 525 ALA B CA 1
ATOM 8166 C C . ALA B 1 525 ? -15.234 14.648 -58.375 1 57.16 525 ALA B C 1
ATOM 8168 O O . ALA B 1 525 ? -14.562 15.328 -57.594 1 57.16 525 ALA B O 1
#

pLDDT: mean 80.7, std 21.89, range [17.7, 98.94]

Secondary structure (DSSP, 8-state):
-------------------------------EEEEEEEEEE-TT----HHHHHHHHHHHHHTT-SS--SEEEEEEES-S-HHHHHH-HHHHHHHHHHHHHHHHHHHHHHHHHHHHHTTTTS------------TTS----SSEEEEEEEETTEEEEEEESSGGGEEEEEEEEEE-STTS--SSEEEEEEEEEEETTEEEEEEEEEEE---STT-HHHHHHHHHHHHHH--SS-HHHHHHHHHHHHHHHHHHHTT----HHHHHHHHHHHHHHHHHHHHHHHHHHSTT-TTSEEEEEEE----S-SSPPPTT----BS-TTSTTBGGGGGGG-HHHHHHHTTSSSTTEE-PPP-S---B-EEE---S-----TT-------EEE-TTS--B--EEEEEEPPPTTT----EEEEEEEPPP-TT-SB--EEEEEEEE---HHHHSPPHHHHHHHHHTT--TTSSS---TTTS-SS---TTHHHHHHHHHHHHHHHHHHHHHHHSHHHHHHHHHHHHHHHHHHHHHHH-/-------------------------------EEEEEEEEEE-TT----HHHHHHHHHHHHHTT-SS--SEEEEEEES-S-HHHHHH-HHHHHHHHHHHHHHHHHHHHHHHHHHHHHHHTTS------------TTS----SSEEEEEEEETTEEEEEEESSGGGEEEEEEEEEE-STTS--SSEEEEEEEEEEETTEEEEEEEEEEE---STT-HHHHHHHHHHHHHH--SS-HHHHHHHHHHHHHHHHHHHTT----HHHHHHHHHHHHHHHHHHHHHHHHHHSTT-TTSEEEEEEE----S-SSPPPTT----BS-TTSTTBGGGGGGG-HHHHHHHTTSSSTTEE-PPP-S---B-EEE-S-S-----TT-------EEE-TTS--B--EEEEEEPPPTTT----EEEEEEEPPP-TT-SB--EEEEEEEE---HHHHSPPHHHHHHHHHTT--TTSSS---TTTS-SS---TTHHHHHHHHHHHHHHHHHHHHHHHSHHHHHHHHHHHHHHHHHHHHHHH-

Sequence (1050 aa):
MAGGRATTAAADHPSDDDGVLVQRHTMKTGSALDLLVLSFNCAATLIDVPVFAGHLQTALARNASELPEVVVLSLQEIAPLSYAFIGGDYFLKPYVDRFEEAVNLAVSLHLSNEQGSDDVLGSDSSAAASPSSPSSRTKKPFTLIRSLNVGYTAIMLFARDATRLKDIQEAEVGFGAAEMGNKGAVGLRALYEIGGESTELTFVATHLAAMEWNLPRRNANWGAIMRGLTFENPEEVLSQMRRDAESRGESISSEEGDASEHSRLLREEQHQHDLRLQRQFHDLSVFKPSSHLFVAGDLNYRISTTSPTPYSAFPNLEPGSENYYTHFLHLDQLTRERLAGRTLHGLSEHEIKFPPTYKYVVDSKTRPSSEAGNPIDEVKWEFAPHRYPGWTDRILFLELPSWIGGNMNVRAYDALPVIRTSDHRPVFLRVDVPLVAPADLAPPATVLDSATAGSGSPGGANAFDPRVRLPVEIDPEAWERRVAARRREIAAGWTMFFWSTRQGAYILSTVLVASLGGYWLYRSAMAGGRATTAAADHPSDDDGVLVQRHTMKTGSALDLLVLSFNCAATLIDVPVFAGHLQTALARNASELPEVVVLSLQEIAPLSYAFIGGDYFLKPYVDRFEEAVNLAVSLHLSNEQGSDDVLGSDSSAAASPSSPSSRTKKPFTLIRSLNVGYTAIMLFARDATRLKDIQEAEVGFGAAEMGNKGAVGLRALYEIGGESTELTFVATHLAAMEWNLPRRNANWGAIMRGLTFENPEEVLSQMRRDAESRGESISSEEGDASEHSRLLREEQHQHDLRLQRQFHDLSVFKPSSHLFVAGDLNYRISTTSPTPYSAFPNLEPGSENYYTHFLHLDQLTRERLAGRTLHGLSEHEIKFPPTYKYVVDSKTRPSSEAGNPIDEVKWEFAPHRYPGWTDRILFLELPSWIGGNMNVRAYDALPVIRTSDHRPVFLRVDVPLVAPADLAPPATVLDSATAGSGSPGGANAFDPRVRLPVEIDPEAWERRVAARRREIAAGWTMFFWSTRQGAYILSTVLVASLGGYWLYRSA

Organism: NCBI:txid398673

InterPro domains:
  IPR000300 Inositol polyphosphate-related phosphatase [PF22669] (38-429)
  IPR000300 Inositol polyphosphate-related phosphatase [SM00128] (31-439)
  IPR036691 Endonuclease/exonuclease/phosphatase superfamily [G3DSA:3.60.10.10] (18-444)
  IPR036691 Endonuclease/exonuclease/phosphatase superfamily [SSF56219] (25-435)
  IPR046985 Inositol 5-phosphatase [PTHR11200] (31-434)

=== Feature glossary ===
Annotated list of the representations used here:

Nearest PDB structures. The Foldseek neighbor list gives the closest experimentally determined structures in the PDB, ranked by structural alignment. TM-score near 1 means near-identical fold; near 0.3 means only rough topology match. This is how one finds what a novel AlphaFold prediction most resembles in the solved-structure universe.

Foldseek 3Di. Foldseek's 3Di representation compresses backbone geometry into a per-residue letter drawn from a learned twenty-state alphabet. It captures the tertiary interaction pattern around each residue — which residues are packed against it in space, regardless of where they are in sequence.

Radius of gyration, Cα contacts, bounding box. Radius of gyration (Rg) is the root-mean-square distance of Cα atoms from their centroid — a single number for overall size and compactness. A globular domain of N residues has Rg ≈ 2.2·N^0.38 Å; an extended or disordered chain has a much larger Rg. The Cα contact count is the number of residue pairs whose Cα atoms are within 8 Å and are more than four positions apart in sequence — a standard proxy for tertiary packing density. The bounding box is the smallest axis-aligned box enclosing all Cα atoms.

InterPro / GO / CATH / organism. The annotation block draws on four external resources. InterPro: which protein families and domains the sequence belongs to. GO: standardized terms for what the protein does, what process it participates in, and where in the cell it acts. CATH: which structural fold it has in the CATH hierarchy. Organism: the species of origin.

mmCIF coordinates. The mmCIF block holds the 3D Cartesian coordinates of each backbone atom (N, Cα, C, O) in ångströms. mmCIF is the PDB's canonical archive format — a tagged-loop text representation of the atomic model.

pLDDT. pLDDT is the predicted lDDT-Cα score: AlphaFold's confidence that the local environment of each residue (all inter-atomic distances within 15 Å) is correctly placed. It is a per-residue number between 0 and 100, with higher meaning more reliable.

Backbone torsions (φ/ψ). φ (phi) and ψ (psi) are the two rotatable backbone dihedrals per residue: φ is the C(i-1)–N–Cα–C torsion, ψ is the N–Cα–C–N(i+1) torsion, both in degrees on (−180°, 180°]. α-helical residues cluster near (−60°, −45°); β-strand residues near (−120°, +130°). A Ramachandran plot is simply a scatter of (φ, ψ) for every residue.

B-factor. For experimental (PDB) structures, the B-factor (temperature factor) quantifies the positional spread of each atom in the crystal — a combination of thermal vibration and static disorder — in units of Å². High B-factors mark flexible loops or poorly resolved regions; low B-factors mark the rigid, well-ordered core.

Secondary structure (3-state, P-SEA). SS3 is a coarse helix/strand/coil call (letters a/b/c) made by the P-SEA algorithm from inter-Cα distances and dihedrals. It is less detailed than DSSP but needs only Cα positions.

Predicted aligned error. Predicted aligned error is AlphaFold's pairwise confidence. Unlike pLDDT (per-residue), PAE is per-residue-pair and captures whether two parts of the structure are correctly placed relative to each other. Units are ångströms of expected positional error.

Solvent-accessible surface area. Solvent-accessible surface area (SASA) is the area in Å² traced out by the centre of a 1.4 Å probe sphere (a water molecule) rolled over the protein's van der Waals surface (Shrake–Rupley / Lee–Richards construction). Buried residues have near-zero SASA; fully exposed residues can exceed 200 Å². The total SASA scales roughly with the number of surface residues.

Secondary structure (8-state, DSSP). The SS8 string is DSSP's per-residue secondary-structure call. α-helix (H) means an i→i+4 H-bond ladder; β-strand (E) means the residue participates in a β-sheet; 3₁₀ (G) and π (I) are tighter and wider helices; T/S are turns/bends; '-' is loop.

Rendered structure images. Structure images are PyMOL renders from six orthogonal camera directions. Cartoon representation draws helices as coils and strands as arrows; sticks shows the backbone as bonds; surface shows the solvent-excluded envelope. Rainbow coloring maps sequence position to hue (blue→red, N→C); chain coloring assigns a distinct color per polypeptide.

Sequence. The amino-acid sequence is the protein's primary structure: the linear order of residues from the N-terminus to the C-terminus, written in one-letter code. Everything else here — the 3D coordinates, the secondary structure, the domain annotations — is ultimately a consequence of this string.

Contact-map, Ramachandran, and PAE plots. Three diagnostic plots accompany the record. The Cα contact map visualizes the tertiary structure as a 2D adjacency matrix (8 Å cutoff, sequence-local contacts suppressed). The Ramachandran plot shows the distribution of backbone (φ, ψ) torsions, with points in the α and β basins reflecting secondary structure content. The PAE plot shows AlphaFold's inter-residue confidence as a color matrix.